Protein AF-A0A5B2ZBT8-F1 (afdb_monomer)

Sequence (859 aa):
MDGNAGLPEALRQRVLAIRSNPSAARAGRRLVQENLYQFRGFPPVTLDLFRDWTADPLGHRSWQWQIASFNFMPWLIAYDAASADVRAMAHALEAVRSWSARFADGDDGFEFAWHDHATAMRALNALWLLCHLRLDARMPEAQAMLEAFLARHADRLAEEGMYTRHTNHGIDQSRVLGLLGLALAGRPGAGRWLETAMARLAGELEFAFGADGVHVENSPAYHQFVGNLFDEIASAFTPEQLGPLGPALERTLPRALEYMAWIVRPDGLLPAIGDTEQRPAGNVFRRLAGTPAHRRLDWVTSGGREGERPEGWLRAFEDGGYLVARSDWSAGEPPASAFHLVLRSGFRSRYHRHDDDLSLCLYWGGDWLLDSGMFNYVEHEPVRRYLRSKWAHNVPVPEGFDPDWKRPASDAEGGLKLLESGEAHALAEAWSASWPGFRARRRLRLDLAQRRFEVEDSLEPEGETGVESAKGFLSLWHVPADKEIVIGEGQARLLDLAAGRELRIEVLDGACEGIRLLDPGLPGQAGAVASRETNQLEPAQLLAFRFPGPALRARLGLRLIDHRGAERLDPEELGRQLFRSYCRNPDAWWPEDVRKAPERVTAARDLHLRRRDGDPARLAEELHALAVLRQRSRRPTVYLTGTGGAVASWLEGLLTRAAGMVGASWIGVPGPLVRKALTLPARDRAILLDAVHLLYAGSEGQDPLRANVVRVEPLVREDLSLGIEPQAVLALICGDPVEHCLRQLPRSEMGSAEVPEPLTARLESVALRTERILRWALRQRFALRFTPAQVLRDPAAAVAAICKIAGAPLDTDRLRRVVAQRAAHAPGLPPVSTDALPEALLDGLRARFAPYASLWTQD

pLDDT: mean 87.91, std 11.31, range [31.59, 98.69]

InterPro domains:
  IPR008929 Chondroitin AC/alginate lyase [G3DSA:1.50.10.100] (8-311)
  IPR008929 Chondroitin AC/alginate lyase [SSF48230] (67-278)
  IPR012480 Heparinase II/III-like, C-terminal [PF07940] (314-510)
  IPR031680 Heparin-sulfate lyase, N-terminal [PF16889] (27-284)

Solvent-accessible surface area (backbone atoms only — not comparable to full-atom values): 45616 Å² total; per-residue (Å²): 131,70,64,72,78,68,68,55,65,57,59,52,54,53,40,54,55,37,36,70,31,68,67,35,20,54,49,18,48,39,30,67,75,59,37,33,48,72,55,89,96,51,79,73,42,73,52,71,51,85,82,43,83,79,63,57,95,77,78,41,74,71,58,46,42,42,60,51,13,36,69,60,42,54,16,26,50,4,23,36,65,72,42,91,53,65,58,29,55,52,51,54,52,44,53,55,50,48,50,47,73,72,46,69,91,53,64,91,78,47,72,50,65,71,26,59,50,29,40,29,42,25,42,47,36,50,47,46,52,42,50,53,34,38,76,69,64,48,60,66,70,58,44,55,51,44,51,54,56,42,48,57,47,38,56,51,58,64,35,71,92,46,50,46,76,87,40,76,51,25,50,50,35,22,53,38,28,28,53,47,14,55,68,38,56,92,44,93,62,15,68,58,31,26,53,52,13,22,47,48,45,24,51,42,53,59,66,47,31,35,95,54,19,31,36,34,35,54,14,64,50,51,36,55,49,56,52,29,50,54,43,58,59,51,68,62,47,54,78,79,68,26,54,60,26,42,63,42,47,68,64,41,48,53,31,32,34,46,48,51,40,61,61,40,39,76,88,24,27,33,58,26,40,26,54,4,53,50,41,74,51,75,84,61,55,68,90,43,64,85,38,71,37,42,22,24,26,34,9,45,52,51,33,43,76,42,65,36,76,72,81,83,45,69,50,74,30,46,69,36,9,38,36,40,38,37,76,67,71,68,59,54,80,56,56,68,78,35,35,39,37,37,42,31,13,36,66,80,45,72,79,41,33,49,57,40,58,59,16,44,33,33,36,58,55,49,78,56,29,38,53,16,17,34,30,64,86,56,74,84,40,69,66,43,40,32,36,37,30,51,88,34,25,28,27,77,44,57,46,92,66,64,72,85,62,79,79,64,71,98,76,47,57,45,24,36,44,80,77,46,75,61,98,47,38,34,34,33,41,25,35,30,46,65,42,90,36,23,44,36,37,36,36,41,39,41,30,62,84,73,38,32,37,33,42,38,40,34,36,42,55,42,71,80,70,16,61,80,63,31,71,16,30,32,43,35,40,35,27,49,62,85,44,49,77,39,80,56,89,66,32,39,37,36,29,35,48,80,80,32,32,35,45,35,40,33,66,74,42,59,72,67,79,46,72,45,79,51,63,81,72,44,89,97,50,81,44,28,62,28,10,52,40,77,80,39,79,43,67,27,40,32,40,33,41,31,33,62,46,59,47,47,60,37,27,39,37,38,37,58,44,63,66,46,73,94,58,76,87,60,93,80,39,63,46,59,54,52,46,36,52,41,58,58,45,47,54,83,55,47,61,92,91,54,60,74,55,37,55,49,48,48,53,23,43,53,52,52,30,70,75,62,82,52,54,50,64,58,53,28,50,40,39,42,35,41,23,54,52,15,68,86,54,52,40,35,44,34,39,35,32,58,73,23,61,66,53,41,53,52,49,47,55,46,38,28,72,33,46,28,25,23,36,20,43,75,77,79,75,41,68,66,57,46,61,57,44,67,76,42,58,76,64,49,33,50,29,42,48,44,21,51,43,57,47,37,27,78,45,86,30,69,42,80,53,50,39,30,41,36,32,35,44,83,68,80,67,91,72,63,71,81,59,81,61,94,68,45,42,35,32,39,26,21,48,64,65,63,59,50,44,56,69,74,51,64,80,92,71,62,81,47,93,65,80,54,73,71,55,52,56,50,48,50,55,42,46,55,52,51,50,52,38,47,62,53,52,75,77,54,82,62,81,41,79,39,36,49,64,54,43,71,75,40,49,66,60,51,48,51,55,52,26,62,77,44,70,44,69,68,52,68,68,52,33,53,54,49,48,63,71,42,56,88,70,54,76,82,81,76,85,80,84,60,90,54,53,63,65,70,59,55,51,50,47,49,63,69,46,54,91,50,53,90,69,30,80,84,128

Foldseek 3Di:
DDLPPFAQPLLLVVLVVLQPDVVLLVQLVCCLPQVWDDDPPDDIDRDPCLVPLLDDPPVDPVVSLCSLLPVNLSSLSNNVSVDVDCSSVVVNLSSLVSLCVPLVPHDPVRCSNLALQSLLSNLVSLLSVLSSCSVVVDDVVSNVSSLVSNVSSLVSLLDPVSAPALDPSNLSSLLSLLSNLRNNVVDPCSLVSLVSSLVRNLRNLPSQADQQQAGQLLELVVLLVVLLVLLSSPVSDDCVSSVSNNVSCVNRNLSSLQVLLQQQALQQFHAQFFQYFGDHDDLNNVVCPPPQSSLSSVLSSQQRPTGDFDDDQWDDPWRSFKIKGWDDSHHDRRPLQTKIKIAGKDGQDDQRHALAHRFMWIDGSHGFFGQFHQQEDPCPALSRLQSRYPNRTQFKAFPPDASNDDFADNPWDWTKDWPDDDRFWTKMKIWTSRHVQWTKIWIWITGRVQQKIKIWIKTHGDPPVLQPPGQWMKRKTKGAPQWDWFFDVQKIWTDNLLQQKIKIKGWPDADFPGKDWDASPRPPDGRHWHHSDHNDIHDIIIIITIHGDSMDTTMIMIGIDRLCVPHDDDPPALLLVLLLVCQQQVPVLADPVDDPQSVLLVVLSVLVCVVPVDHSNVLSSSLLSLLSSLPVQEFAAEEEEALLQQLLQLLLVLLCQFQQAFELEEHDDGPVSLVSLVVDDLSSSSSSVSSSSNSSGNDHGSDSNHHHYYYYDLDDDPRCSSPRDPRHAYEYAYAPLLLSLLVVDDPVQLADLDRDPVNVVSSVVSLVSNLRRLVVVVVDDHPYYHYSVRCLVCVLVVSVSSCVSRVTDGDSVSSVVSCVVCNVVRDDDDDRDPPSPDPVVSVVSCVSCVVRVVRHDPD

Secondary structure (DSSP, 8-state):
--TTTT--HHHHHHHHHHHT-HHHHHHHHHHHHH-EE--TTS--EE--TTT-TT--TT--HHHHHHHHTTTTHHHHHHHHHH---HHHHHHHHHHHHHHHHHHSSS--S-TTSS-HHHHHHHHHHHHHHHHHHHHTT--HHHHHHHHHHHHHHHHHHHSGGG--TTSHHHHHHHHHHHHHHHHTTTSTTHHHHHHHHHHHHHHHHHHHB-TTS-BTT--HHHHHHHHHHHHHHHTTS-TTTTTTHHHHHHHHHHHHHHHHHHHS-TTSBPP--SS----B-----GGGTTSHHHHHHHHHHTTTSSS-----SEEEETTTTEEEEES---SSSPPTT-EEEEEE---S-SSS--S-TT-EEEEESSEEE---B---S-TTSHHHHHHTSGGGSS-EEETT--TT-----TT--EEEEEEEE-SSEEEEEEEEEEETTEEEEEEEEEETTTTEEEEEEEEEE-SHHHHTT-SEEEEEEEEETTSEEEEETTEEEEEETTTTEEEEEEEEES---EEEEE----TT-SSEEEBSSTT--EEEEEEEEEEESSSEEEEEEEEEEETTTT----TT-HHHHHHHHHHH-SGGGS-TT--HHHHHHHHHHHHHHHHHT--HHHHHHHHHHHHHHHTTT----EEEESS-HHHHHHHHHHHHHHH--EEEES----HHHHHHHTTS-HHHHHHHHHHHHHHT-SS--SSTTTPPEEEEE---STT-TT---TT-EEEEE---HHHHHHHTS-GGGS--SS--HHHHHHHHHHHHHHHHHHHHHTTS--SEEE-HHHHHH-HHHHHHHHHHHHT----HHHHHHHHHHHGGGSPP------TTS-HHHHHHHHHHHGGGGGGS---

Organism: NCBI:txid2608255

Radius of gyration: 38.61 Å; Cα contacts (8 Å, |Δi|>4): 1641; chains: 1; bounding box: 86×62×120 Å

Nearest PDB structures (foldseek):
  5jmd-assembly1_A  TM=7.892E-01  e=1.175E-21  Bacteroides thetaiotaomicron VPI-5482
  4mmh-assembly1_A  TM=7.432E-01  e=3.015E-22  Pedobacter heparinus
  4mmi-assembly1_A  TM=7.282E-01  e=7.783E-22  Pedobacter heparinus
  5jmf-assembly1_A  TM=7.394E-01  e=1.003E-20  Bacteroides thetaiotaomicron VPI-5482
  4fnv-assembly1_A  TM=6.805E-01  e=8.562E-20  Bacteroides thetaiotaomicron VPI-5482

Mean predicted aligned error: 11.72 Å

Structure (mmCIF, N/CA/C/O backbone):
data_AF-A0A5B2ZBT8-F1
#
_entry.id   AF-A0A5B2ZBT8-F1
#
loop_
_atom_site.group_PDB
_atom_site.id
_atom_site.type_symbol
_atom_site.label_atom_id
_atom_site.label_alt_id
_atom_site.label_comp_id
_atom_site.label_asym_id
_atom_site.label_entity_id
_atom_site.label_seq_id
_atom_site.pdbx_PDB_ins_code
_atom_site.Cartn_x
_atom_site.Cartn_y
_atom_site.Cartn_z
_atom_site.occupancy
_atom_site.B_iso_or_equiv
_atom_site.auth_seq_id
_atom_site.auth_comp_id
_atom_site.auth_asym_id
_atom_site.auth_atom_id
_atom_site.pdbx_PDB_model_num
ATOM 1 N N . MET A 1 1 ? 44.051 -9.289 -40.157 1.00 32.47 1 MET A N 1
ATOM 2 C CA . MET A 1 1 ? 43.183 -8.096 -40.192 1.00 32.47 1 MET A CA 1
ATOM 3 C C . MET A 1 1 ? 42.004 -8.408 -39.301 1.00 32.47 1 MET A C 1
ATOM 5 O O . MET A 1 1 ? 41.308 -9.379 -39.569 1.00 32.47 1 MET A O 1
ATOM 9 N N . ASP A 1 2 ? 41.908 -7.710 -38.175 1.00 31.59 2 ASP A N 1
ATOM 10 C CA . ASP A 1 2 ? 41.087 -8.099 -37.030 1.00 31.59 2 ASP A CA 1
ATOM 11 C C . ASP A 1 2 ? 39.592 -8.114 -37.364 1.00 31.59 2 ASP A C 1
ATOM 13 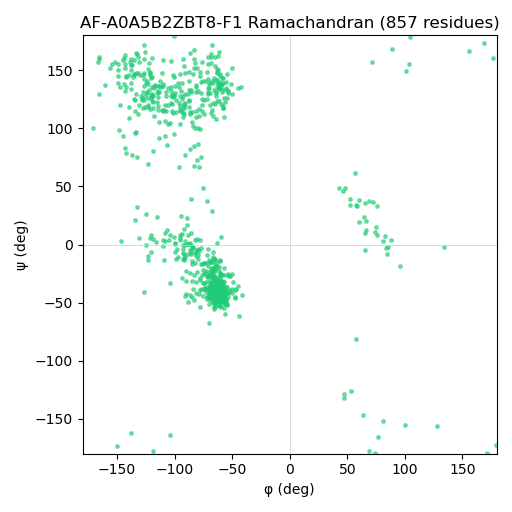O O . ASP A 1 2 ? 38.958 -7.067 -37.455 1.00 31.59 2 ASP A O 1
ATOM 17 N N . GLY A 1 3 ? 38.999 -9.310 -37.460 1.00 39.19 3 GLY A N 1
ATOM 18 C CA . GLY A 1 3 ? 37.544 -9.507 -37.581 1.00 39.19 3 GLY A CA 1
ATOM 19 C C . GLY A 1 3 ? 36.731 -9.011 -36.372 1.00 39.19 3 GLY A C 1
ATOM 20 O O . GLY A 1 3 ? 35.512 -9.127 -36.361 1.00 39.19 3 GLY A O 1
ATOM 21 N N . ASN A 1 4 ? 37.401 -8.442 -35.362 1.00 45.06 4 ASN A N 1
ATOM 22 C CA . ASN A 1 4 ? 36.810 -7.809 -34.181 1.00 45.06 4 ASN A CA 1
ATOM 23 C C . ASN A 1 4 ? 36.567 -6.297 -34.340 1.00 45.06 4 ASN A C 1
ATOM 25 O O . ASN A 1 4 ? 35.884 -5.710 -33.501 1.00 45.06 4 ASN A O 1
ATOM 29 N N . ALA A 1 5 ? 37.128 -5.641 -35.361 1.00 45.25 5 ALA A N 1
ATOM 30 C CA . ALA A 1 5 ? 37.002 -4.196 -35.519 1.00 45.25 5 ALA A CA 1
ATOM 31 C C . ALA A 1 5 ? 35.619 -3.833 -36.097 1.00 45.25 5 ALA A C 1
ATOM 33 O O . ALA A 1 5 ? 35.401 -3.939 -37.300 1.00 45.25 5 ALA A O 1
ATOM 34 N N . GLY A 1 6 ? 34.675 -3.415 -35.242 1.00 61.09 6 GLY A N 1
ATOM 35 C CA . GLY A 1 6 ? 33.435 -2.751 -35.683 1.00 61.09 6 GLY A CA 1
ATOM 36 C C . GLY A 1 6 ? 32.117 -3.231 -35.065 1.00 61.09 6 GLY A C 1
ATOM 37 O O . GLY A 1 6 ? 31.077 -2.657 -35.374 1.00 61.09 6 GLY A O 1
ATOM 38 N N . LEU A 1 7 ? 32.116 -4.250 -34.198 1.00 73.31 7 LEU A N 1
ATOM 39 C CA . LEU A 1 7 ? 30.914 -4.642 -33.448 1.00 73.31 7 LEU A CA 1
ATOM 40 C C . LEU A 1 7 ? 30.801 -3.836 -32.143 1.00 73.31 7 LEU A C 1
ATOM 42 O O . LEU A 1 7 ? 31.719 -3.911 -31.326 1.00 73.31 7 LEU A O 1
ATOM 46 N N . PRO A 1 8 ? 29.684 -3.127 -31.892 1.00 79.38 8 PRO A N 1
ATOM 47 C CA . PRO A 1 8 ? 29.428 -2.511 -30.593 1.00 79.38 8 PRO A CA 1
ATOM 48 C C . PRO A 1 8 ? 29.488 -3.540 -29.455 1.00 79.38 8 PRO A C 1
ATOM 50 O O . PRO A 1 8 ? 28.884 -4.614 -29.549 1.00 79.38 8 PRO A O 1
ATOM 53 N N . GLU A 1 9 ? 30.173 -3.204 -28.359 1.00 83.56 9 GLU A N 1
ATOM 54 C CA . GLU A 1 9 ? 30.405 -4.119 -27.229 1.00 83.56 9 GLU A CA 1
ATOM 55 C C . GLU A 1 9 ? 29.096 -4.662 -26.633 1.00 83.56 9 GLU A C 1
ATOM 57 O O . GLU A 1 9 ? 28.983 -5.851 -26.337 1.00 83.56 9 GLU A O 1
ATOM 62 N N . ALA A 1 10 ? 28.055 -3.829 -26.547 1.00 81.69 10 ALA A N 1
ATOM 63 C CA . ALA A 1 10 ? 26.739 -4.247 -26.063 1.00 81.69 10 ALA A CA 1
ATOM 64 C C . ALA A 1 10 ? 26.110 -5.364 -26.924 1.00 81.69 10 ALA A C 1
ATOM 66 O O . ALA A 1 10 ? 25.537 -6.320 -26.392 1.00 81.69 10 ALA A O 1
ATOM 67 N N . LEU A 1 11 ? 26.254 -5.291 -28.254 1.00 87.50 11 LEU A N 1
ATOM 68 C CA . LEU A 1 11 ? 25.776 -6.336 -29.169 1.00 87.50 11 LEU A CA 1
ATOM 69 C C . LEU A 1 11 ? 26.610 -7.612 -29.034 1.00 87.50 11 LEU A C 1
ATOM 71 O O . LEU A 1 11 ? 26.047 -8.709 -29.004 1.00 87.50 11 LEU A O 1
ATOM 75 N N . ARG A 1 12 ? 27.935 -7.476 -28.893 1.00 91.12 12 ARG A N 1
ATOM 76 C CA . ARG A 1 12 ? 28.846 -8.599 -28.634 1.00 91.12 12 ARG A CA 1
ATOM 77 C C . ARG A 1 12 ? 28.440 -9.357 -27.371 1.00 91.12 12 ARG A C 1
ATOM 79 O O . ARG A 1 12 ? 28.211 -10.564 -27.443 1.00 91.12 12 ARG A O 1
ATOM 86 N N . GLN A 1 13 ? 28.302 -8.665 -26.241 1.00 90.94 13 GLN A N 1
ATOM 87 C CA . GLN A 1 13 ? 27.932 -9.281 -24.962 1.00 90.94 13 GLN A CA 1
ATOM 88 C C . GLN A 1 13 ? 26.572 -9.976 -25.034 1.00 90.94 13 GLN A C 1
ATOM 90 O O . GLN A 1 13 ? 26.418 -11.106 -24.562 1.00 90.94 13 GLN A O 1
ATOM 95 N N . ARG A 1 14 ? 25.589 -9.353 -25.699 1.00 92.12 14 ARG A N 1
ATOM 96 C CA . ARG A 1 14 ? 24.266 -9.958 -25.873 1.00 92.12 14 ARG A CA 1
ATOM 97 C C . ARG A 1 14 ? 24.328 -11.268 -26.658 1.00 92.12 14 ARG A C 1
ATOM 99 O O . ARG A 1 14 ? 23.701 -12.242 -26.248 1.00 92.12 14 ARG A O 1
ATOM 106 N N . VAL A 1 15 ? 25.088 -11.317 -27.751 1.00 95.31 15 VAL A N 1
ATOM 107 C CA . VAL A 1 15 ? 25.239 -12.542 -28.551 1.00 95.31 15 VAL A CA 1
ATOM 108 C C . VAL A 1 15 ? 26.015 -13.617 -27.792 1.00 95.31 15 VAL A C 1
ATOM 110 O O . VAL A 1 15 ? 25.610 -14.775 -27.825 1.00 95.31 15 VAL A O 1
ATOM 113 N N . LEU A 1 16 ? 27.062 -13.265 -27.039 1.00 96.25 16 LEU A N 1
ATOM 114 C CA . LEU A 1 16 ? 27.775 -14.220 -26.177 1.00 96.25 16 LEU A CA 1
ATOM 115 C C . LEU A 1 16 ? 26.851 -14.854 -25.118 1.00 96.25 16 LEU A C 1
ATOM 117 O O . LEU A 1 16 ? 26.931 -16.060 -24.869 1.00 96.25 16 LEU A O 1
ATOM 121 N N . ALA A 1 17 ? 25.929 -14.076 -24.544 1.00 96.56 17 ALA A N 1
ATOM 122 C CA . ALA A 1 17 ? 24.915 -14.591 -23.623 1.00 96.56 17 ALA A CA 1
ATOM 123 C C . ALA A 1 17 ? 23.900 -15.527 -24.311 1.00 96.56 17 ALA A C 1
ATOM 125 O O . ALA A 1 17 ? 23.455 -16.504 -23.711 1.00 96.56 17 ALA A O 1
ATOM 126 N N . ILE A 1 18 ? 23.547 -15.271 -25.577 1.00 97.44 18 ILE A N 1
ATOM 127 C CA . ILE A 1 18 ? 22.706 -16.183 -26.372 1.00 97.44 18 ILE A CA 1
ATOM 128 C C . ILE A 1 18 ? 23.458 -17.493 -26.645 1.00 97.44 18 ILE A C 1
ATOM 130 O O . ILE A 1 18 ? 22.912 -18.565 -26.388 1.00 97.44 18 ILE A O 1
ATOM 134 N N . ARG A 1 19 ? 24.718 -17.416 -27.104 1.00 97.38 19 ARG A N 1
ATOM 135 C CA . ARG A 1 19 ? 25.572 -18.579 -27.422 1.00 97.38 19 ARG A CA 1
ATOM 136 C C . ARG A 1 19 ? 25.710 -19.548 -26.247 1.00 97.38 19 ARG A C 1
ATOM 138 O O . ARG A 1 19 ? 25.750 -20.755 -26.455 1.00 97.38 19 ARG A O 1
ATOM 145 N N . SER A 1 20 ? 25.777 -19.027 -25.023 1.00 96.81 20 SER A N 1
ATOM 146 C CA . SER A 1 20 ? 25.960 -19.826 -23.807 1.00 96.81 20 SER A CA 1
ATOM 147 C C . SER A 1 20 ? 24.658 -20.331 -23.173 1.00 96.81 20 SER A C 1
ATOM 149 O O . SER A 1 20 ? 24.713 -21.026 -22.160 1.00 96.81 20 SER A O 1
ATOM 151 N N . ASN A 1 21 ? 23.481 -20.032 -23.741 1.00 97.25 21 ASN A N 1
ATOM 152 C CA . ASN A 1 21 ? 22.199 -20.404 -23.142 1.00 97.25 21 ASN A CA 1
ATOM 153 C C . ASN A 1 21 ? 21.817 -21.874 -23.445 1.00 97.25 21 ASN A C 1
ATOM 155 O O . ASN A 1 21 ? 21.400 -22.190 -24.565 1.00 97.25 21 ASN A O 1
ATOM 159 N N . PRO A 1 22 ? 21.845 -22.785 -22.450 1.00 96.25 22 PRO A N 1
ATOM 160 C CA . PRO A 1 22 ? 21.601 -24.208 -22.686 1.00 96.25 22 PRO A CA 1
ATOM 161 C C . PRO A 1 22 ? 20.136 -24.519 -23.019 1.00 96.25 22 PRO A C 1
ATOM 163 O O . PRO A 1 22 ? 19.850 -25.509 -23.692 1.00 96.25 22 PRO A O 1
ATOM 166 N N . SER A 1 23 ? 19.193 -23.695 -22.552 1.00 96.12 23 SER A N 1
ATOM 167 C CA . SER A 1 23 ? 17.773 -23.864 -22.874 1.00 96.12 23 SER A CA 1
ATOM 168 C C . SER A 1 23 ? 17.504 -23.522 -24.338 1.00 96.12 23 SER A C 1
ATOM 170 O O . SER A 1 23 ? 16.867 -24.301 -25.046 1.00 96.12 23 SER A O 1
ATOM 172 N N . ALA A 1 24 ? 18.075 -22.410 -24.812 1.00 96.75 24 ALA A N 1
ATOM 173 C CA . ALA A 1 24 ? 18.008 -22.013 -26.214 1.00 96.75 24 ALA A CA 1
ATOM 174 C C . ALA A 1 24 ? 18.683 -23.050 -27.125 1.00 96.75 24 ALA A C 1
ATOM 176 O O . ALA A 1 24 ? 18.097 -23.437 -28.132 1.00 96.75 24 ALA A O 1
ATOM 177 N N . ALA A 1 25 ? 19.850 -23.580 -26.740 1.00 97.44 25 ALA A N 1
ATOM 178 C CA . ALA A 1 25 ? 20.534 -24.622 -27.509 1.00 97.44 25 ALA A CA 1
ATOM 179 C C . ALA A 1 25 ? 19.700 -25.914 -27.630 1.00 97.44 25 ALA A C 1
ATOM 181 O O . ALA A 1 25 ? 19.635 -26.514 -28.704 1.00 97.44 25 ALA A O 1
ATOM 182 N N . ARG A 1 26 ? 19.001 -26.335 -26.561 1.00 96.88 26 ARG A N 1
ATOM 183 C CA . ARG A 1 26 ? 18.069 -27.478 -26.621 1.00 96.88 26 ARG A CA 1
ATOM 184 C C . ARG A 1 26 ? 16.881 -27.210 -27.541 1.00 96.88 26 ARG A C 1
ATOM 186 O O . ARG A 1 26 ? 16.523 -28.094 -28.316 1.00 96.88 26 ARG A O 1
ATOM 193 N N . ALA A 1 27 ? 16.287 -26.020 -27.466 1.00 96.94 27 ALA A N 1
ATOM 194 C CA . ALA A 1 27 ? 15.210 -25.628 -28.372 1.00 96.94 27 ALA A CA 1
ATOM 195 C C . ALA A 1 27 ? 15.691 -25.625 -29.834 1.00 96.94 27 ALA A C 1
ATOM 197 O O . ALA A 1 27 ? 15.004 -26.156 -30.700 1.00 96.94 27 ALA A O 1
ATOM 198 N N . GLY A 1 28 ? 16.909 -25.137 -30.094 1.00 97.69 28 GLY A N 1
ATOM 199 C CA . GLY A 1 28 ? 17.505 -25.108 -31.431 1.00 97.69 28 GLY A CA 1
ATOM 200 C C . GLY A 1 28 ? 17.762 -26.505 -31.982 1.00 97.69 28 GLY A C 1
ATOM 201 O O . GLY A 1 28 ? 17.444 -26.773 -33.137 1.00 97.69 28 GLY A O 1
ATOM 202 N N . ARG A 1 29 ? 18.230 -27.435 -31.139 1.00 97.62 29 ARG A N 1
ATOM 203 C CA . ARG A 1 29 ? 18.356 -28.850 -31.511 1.00 97.62 29 ARG A CA 1
ATOM 204 C C . ARG A 1 29 ? 17.016 -29.438 -31.959 1.00 97.62 29 ARG A C 1
ATOM 206 O O . ARG A 1 29 ? 16.966 -30.089 -32.999 1.00 97.62 29 ARG A O 1
ATOM 213 N N . ARG A 1 30 ? 15.948 -29.236 -31.180 1.00 97.31 30 ARG A N 1
ATOM 214 C CA . ARG A 1 30 ? 14.608 -29.753 -31.511 1.00 97.31 30 ARG A CA 1
ATOM 215 C C . ARG A 1 30 ? 14.057 -29.110 -32.777 1.00 97.31 30 ARG A C 1
ATOM 217 O O . ARG A 1 30 ? 13.527 -29.816 -33.623 1.00 97.31 30 ARG A O 1
ATOM 224 N N . LEU A 1 31 ? 14.254 -27.805 -32.949 1.00 97.19 31 LEU A N 1
ATOM 225 C CA . LEU A 1 31 ? 13.884 -27.114 -34.178 1.00 97.19 31 LEU A CA 1
ATOM 226 C C . LEU A 1 31 ? 14.584 -27.738 -35.396 1.00 97.19 31 LEU A C 1
ATOM 228 O O . LEU A 1 31 ? 13.923 -28.101 -36.359 1.00 97.19 31 LEU A O 1
ATOM 232 N N . VAL A 1 32 ? 15.900 -27.950 -35.332 1.00 96.69 32 VAL A N 1
ATOM 233 C CA . VAL A 1 32 ? 16.680 -28.511 -36.449 1.00 96.69 32 VAL A CA 1
ATOM 234 C C . VAL A 1 32 ? 16.371 -29.990 -36.722 1.00 96.69 32 VAL A C 1
ATOM 236 O O . VAL A 1 32 ? 16.413 -30.417 -37.874 1.00 96.69 32 VAL A O 1
ATOM 239 N N . GLN A 1 33 ? 16.101 -30.793 -35.688 1.00 95.00 33 GLN A N 1
ATOM 240 C CA . GLN A 1 33 ? 15.903 -32.245 -35.824 1.00 95.00 33 GLN A CA 1
ATOM 241 C C . GLN A 1 33 ? 14.442 -32.642 -36.076 1.00 95.00 33 GLN A C 1
ATOM 243 O O . GLN A 1 33 ? 14.198 -33.648 -36.736 1.00 95.00 33 GLN A O 1
ATOM 248 N N . GLU A 1 34 ? 13.487 -31.875 -35.548 1.00 95.12 34 GLU A N 1
ATOM 249 C CA . GLU A 1 34 ? 12.061 -32.230 -35.490 1.00 95.12 34 GLU A CA 1
ATOM 250 C C . GLU A 1 34 ? 11.153 -31.163 -36.138 1.00 95.12 34 GLU A C 1
ATOM 252 O O . GLU A 1 34 ? 9.935 -31.336 -36.132 1.00 95.12 34 GLU A O 1
ATOM 257 N N . ASN A 1 35 ? 11.700 -30.053 -36.666 1.00 94.50 35 ASN A N 1
ATOM 258 C CA . ASN A 1 35 ? 10.939 -28.868 -37.109 1.00 94.50 35 ASN A CA 1
ATOM 259 C C . ASN A 1 35 ? 9.977 -28.340 -36.032 1.00 94.50 35 ASN A C 1
ATOM 261 O O . ASN A 1 35 ? 8.874 -27.875 -36.322 1.00 94.50 35 ASN A O 1
ATOM 265 N N . LEU A 1 36 ? 10.389 -28.455 -34.767 1.00 96.75 36 LEU A N 1
ATOM 266 C CA . LEU A 1 36 ? 9.543 -28.170 -33.621 1.00 96.75 36 LEU A CA 1
ATOM 267 C C . LEU A 1 36 ? 9.797 -26.769 -33.051 1.00 96.75 36 LEU A C 1
ATOM 269 O O . LEU A 1 36 ? 10.843 -26.502 -32.455 1.00 96.75 36 LEU A O 1
ATOM 273 N N . TYR A 1 37 ? 8.794 -25.903 -33.159 1.00 96.12 37 TYR A N 1
ATOM 274 C CA . TYR A 1 37 ? 8.777 -24.563 -32.578 1.00 96.12 37 TYR A CA 1
ATOM 275 C C . TYR A 1 37 ? 8.131 -24.595 -31.189 1.00 96.12 37 TYR A C 1
ATOM 277 O O . TYR A 1 37 ? 7.021 -25.101 -31.025 1.00 96.12 37 TYR A O 1
ATOM 285 N N . GLN A 1 38 ? 8.817 -24.053 -30.176 1.00 92.50 38 GLN A N 1
ATOM 286 C CA . GLN A 1 38 ? 8.375 -24.104 -28.777 1.00 92.50 38 GLN A CA 1
ATOM 287 C C . GLN A 1 38 ? 8.482 -22.731 -28.097 1.00 92.50 38 GLN A C 1
ATOM 289 O O . GLN A 1 38 ? 9.386 -22.473 -27.299 1.00 92.50 38 GLN A O 1
ATOM 294 N N . PHE A 1 39 ? 7.551 -21.831 -28.412 1.00 93.12 39 PHE A N 1
ATOM 295 C CA . PHE A 1 39 ? 7.458 -20.534 -27.738 1.00 93.12 39 PHE A CA 1
ATOM 296 C C . PHE A 1 39 ? 6.793 -20.661 -26.364 1.00 93.12 39 PHE A C 1
ATOM 298 O O . PHE A 1 39 ? 5.914 -21.494 -26.144 1.00 93.12 39 PHE A O 1
ATOM 305 N N . ARG A 1 40 ? 7.201 -19.811 -25.417 1.00 86.56 40 ARG A N 1
ATOM 306 C CA . ARG A 1 40 ? 6.587 -19.762 -24.084 1.00 86.56 40 ARG A CA 1
ATOM 307 C C . ARG A 1 40 ? 5.107 -19.383 -24.208 1.00 86.56 40 ARG A C 1
ATOM 309 O O . ARG A 1 40 ? 4.781 -18.438 -24.916 1.00 86.56 40 ARG A O 1
ATOM 316 N N . GLY A 1 41 ? 4.241 -20.095 -23.489 1.00 83.12 41 GLY A N 1
ATOM 317 C CA . GLY A 1 41 ? 2.792 -19.867 -23.515 1.00 83.12 41 GLY A CA 1
ATOM 318 C C . GLY A 1 41 ? 2.052 -20.595 -24.641 1.00 83.12 41 GLY A C 1
ATOM 319 O O . GLY A 1 41 ? 0.829 -20.536 -24.670 1.00 83.12 41 GLY A O 1
ATOM 320 N N . PHE A 1 42 ? 2.760 -21.322 -25.514 1.00 88.94 42 PHE A N 1
ATOM 321 C CA . PHE A 1 42 ? 2.164 -22.124 -26.583 1.00 88.94 42 PHE A CA 1
ATOM 322 C C . PHE A 1 42 ? 2.557 -23.603 -26.464 1.00 88.94 42 PHE A C 1
ATOM 324 O O . PHE A 1 42 ? 3.667 -23.911 -26.009 1.00 88.94 42 PHE A O 1
ATOM 331 N N . PRO A 1 43 ? 1.681 -24.538 -26.876 1.00 92.38 43 PRO A N 1
ATOM 332 C CA . PRO A 1 43 ? 2.090 -25.921 -27.085 1.00 92.38 43 PRO A CA 1
ATOM 333 C C . PRO A 1 43 ? 3.151 -26.002 -28.205 1.00 92.38 43 PRO A C 1
ATOM 335 O O . PRO A 1 43 ? 3.136 -25.171 -29.114 1.00 92.38 43 PRO A O 1
ATOM 338 N N . PRO A 1 44 ? 4.082 -26.977 -28.172 1.00 94.31 44 PRO A N 1
ATOM 339 C CA . PRO A 1 44 ? 5.042 -27.173 -29.256 1.00 94.31 44 PRO A CA 1
ATOM 340 C C . PRO A 1 44 ? 4.348 -27.518 -30.580 1.00 94.31 44 PRO A C 1
ATOM 342 O O . PRO A 1 44 ? 3.430 -28.337 -30.593 1.00 94.31 44 PRO A O 1
ATOM 345 N N . VAL A 1 45 ? 4.822 -26.949 -31.689 1.00 95.75 45 VAL A N 1
ATOM 346 C CA . VAL A 1 45 ? 4.243 -27.152 -33.027 1.00 95.75 45 VAL A CA 1
ATOM 347 C C . VAL A 1 45 ? 5.313 -27.634 -33.997 1.00 95.75 45 VAL A C 1
ATOM 349 O O . VAL A 1 45 ? 6.352 -26.989 -34.140 1.00 95.75 45 VAL A O 1
ATOM 352 N N . THR A 1 46 ? 5.046 -28.742 -34.689 1.00 95.69 46 THR A N 1
ATOM 353 C CA . THR A 1 46 ? 5.855 -29.193 -35.829 1.00 95.69 46 THR A CA 1
ATOM 354 C C . THR A 1 46 ? 5.337 -28.536 -37.102 1.00 95.69 46 THR A C 1
ATOM 356 O O . THR A 1 46 ? 4.182 -28.745 -37.472 1.00 95.69 46 THR A O 1
ATOM 359 N N . LEU A 1 47 ? 6.175 -27.740 -37.765 1.00 92.81 47 LEU A N 1
ATOM 360 C CA . LEU A 1 47 ? 5.782 -26.950 -38.933 1.00 92.81 47 LEU A CA 1
ATOM 361 C C . LEU A 1 47 ? 6.950 -26.812 -39.914 1.00 92.81 47 LEU A C 1
ATOM 363 O O . LEU A 1 47 ? 8.064 -26.486 -39.514 1.00 92.81 47 LEU A O 1
ATOM 367 N N . ASP A 1 48 ? 6.682 -26.997 -41.207 1.00 91.31 48 ASP A N 1
ATOM 368 C CA . ASP A 1 48 ? 7.598 -26.560 -42.264 1.00 91.31 48 ASP A CA 1
ATOM 369 C C . ASP A 1 48 ? 7.366 -25.073 -42.553 1.00 91.31 48 ASP A C 1
ATOM 371 O O . ASP A 1 48 ? 6.578 -24.695 -43.422 1.00 91.31 48 ASP A O 1
ATOM 375 N N . LEU A 1 49 ? 8.015 -24.230 -41.753 1.00 91.12 49 LEU A N 1
ATOM 376 C CA . LEU A 1 49 ? 7.780 -22.790 -41.754 1.00 91.12 49 LEU A CA 1
ATOM 377 C C . LEU A 1 49 ? 8.122 -22.127 -43.095 1.00 91.12 49 LEU A C 1
ATOM 379 O O . LEU A 1 49 ? 7.467 -21.174 -43.503 1.00 91.12 49 LEU A O 1
ATOM 383 N N . PHE A 1 50 ? 9.142 -22.625 -43.793 1.00 92.38 50 PHE A N 1
ATOM 384 C CA . PHE A 1 50 ? 9.619 -21.999 -45.029 1.00 92.38 50 PHE A CA 1
ATOM 385 C C . PHE A 1 50 ? 8.703 -22.273 -46.220 1.00 92.38 50 PHE A C 1
ATOM 387 O O . PHE A 1 50 ? 8.759 -21.547 -47.213 1.00 92.38 50 PHE A O 1
ATOM 394 N N . ARG A 1 51 ? 7.831 -23.283 -46.111 1.00 90.06 51 ARG A N 1
ATOM 395 C CA . ARG A 1 51 ? 6.772 -23.544 -47.087 1.00 90.06 51 ARG A CA 1
ATOM 396 C C . ARG A 1 51 ? 5.619 -22.549 -46.969 1.00 90.06 51 ARG A C 1
ATOM 398 O O . ARG A 1 51 ? 5.054 -22.170 -47.993 1.00 90.06 51 ARG A O 1
ATOM 405 N N . ASP A 1 52 ? 5.260 -22.159 -45.748 1.00 90.56 52 ASP A N 1
ATOM 406 C CA . ASP A 1 52 ? 4.156 -21.239 -45.483 1.00 90.56 52 ASP A CA 1
ATOM 407 C C . ASP A 1 52 ? 4.415 -20.389 -44.232 1.00 90.56 52 ASP A C 1
ATOM 409 O O . ASP A 1 52 ? 4.158 -20.796 -43.097 1.00 90.56 52 ASP A O 1
ATOM 413 N N . TRP A 1 53 ? 4.881 -19.162 -44.463 1.00 93.00 53 TRP A N 1
ATOM 414 C CA . TRP A 1 53 ? 5.104 -18.164 -43.417 1.00 93.00 53 TRP A CA 1
ATOM 415 C C . TRP A 1 53 ? 3.815 -17.643 -42.769 1.00 93.00 53 TRP A C 1
ATOM 417 O O . TRP A 1 53 ? 3.884 -17.029 -41.704 1.00 93.00 53 TRP A O 1
ATOM 427 N N . THR A 1 54 ? 2.654 -17.876 -43.388 1.00 92.25 54 THR A N 1
ATOM 428 C CA . THR A 1 54 ? 1.349 -17.405 -42.900 1.00 92.25 54 THR A CA 1
ATOM 429 C C . THR A 1 54 ? 0.636 -18.433 -42.020 1.00 92.25 54 THR A C 1
ATOM 431 O O . THR A 1 54 ? -0.411 -18.126 -41.447 1.00 92.25 54 THR A O 1
ATOM 434 N N . ALA A 1 55 ? 1.217 -19.627 -41.860 1.00 91.94 55 ALA A N 1
ATOM 435 C CA . ALA A 1 55 ? 0.620 -20.730 -41.124 1.00 91.94 55 ALA A CA 1
ATOM 436 C C . ALA A 1 55 ? 0.226 -20.341 -39.686 1.00 91.94 55 ALA A C 1
ATOM 438 O O . ALA A 1 55 ? 1.054 -19.905 -38.880 1.00 91.94 55 ALA A O 1
ATOM 439 N N . ASP A 1 56 ? -1.042 -20.583 -39.347 1.00 93.12 56 ASP A N 1
ATOM 440 C CA . ASP A 1 56 ? -1.604 -20.369 -38.011 1.00 93.12 56 ASP A CA 1
ATOM 441 C C . ASP A 1 56 ? -2.231 -21.655 -37.444 1.00 93.12 56 ASP A C 1
ATOM 443 O O . ASP A 1 56 ? -3.450 -21.771 -37.308 1.00 93.12 56 ASP A O 1
ATOM 447 N N . PRO A 1 57 ? -1.411 -22.667 -37.115 1.00 94.25 57 PRO A N 1
ATOM 448 C CA . PRO A 1 57 ? -1.901 -23.955 -36.627 1.00 94.25 57 PRO A CA 1
ATOM 449 C C . PRO A 1 57 ? -2.612 -23.867 -35.269 1.00 94.25 57 PRO A C 1
ATOM 451 O O . PRO A 1 57 ? -3.255 -24.833 -34.863 1.00 94.25 57 PRO A O 1
ATOM 454 N N . LEU A 1 58 ? -2.484 -22.741 -34.559 1.00 92.50 58 LEU A N 1
ATOM 455 C CA . LEU A 1 58 ? -3.079 -22.523 -33.241 1.00 92.50 58 LEU A CA 1
ATOM 456 C C . LEU A 1 58 ? -4.232 -21.506 -33.260 1.00 92.50 58 LEU A C 1
ATOM 458 O O . LEU A 1 58 ? -4.815 -21.263 -32.204 1.00 92.50 58 LEU A O 1
ATOM 462 N N . GLY A 1 59 ? -4.564 -20.920 -34.417 1.00 92.38 59 GLY A N 1
ATOM 463 C CA . GLY A 1 59 ? -5.601 -19.890 -34.527 1.00 92.38 59 GLY A CA 1
ATOM 464 C C . GLY A 1 59 ? -5.316 -18.664 -33.653 1.00 92.38 59 GLY A C 1
ATOM 465 O O . GLY A 1 59 ? -6.244 -18.107 -33.062 1.00 92.38 59 GLY A O 1
ATOM 466 N N . HIS A 1 60 ? -4.042 -18.305 -33.461 1.00 89.56 60 HIS A N 1
ATOM 467 C CA . HIS A 1 60 ? -3.630 -17.323 -32.465 1.00 89.56 60 HIS A CA 1
ATOM 468 C C . HIS A 1 60 ? -2.676 -16.279 -33.049 1.00 89.56 60 HIS A C 1
ATOM 470 O O . HIS A 1 60 ? -1.496 -16.534 -33.271 1.00 89.56 60 HIS A O 1
ATOM 476 N N . ARG A 1 61 ? -3.137 -15.028 -33.145 1.00 92.75 61 ARG A N 1
ATOM 477 C CA . ARG A 1 61 ? -2.366 -13.888 -33.674 1.00 92.75 61 ARG A CA 1
ATOM 478 C C . ARG A 1 61 ? -0.940 -13.778 -33.104 1.00 92.75 61 ARG A C 1
ATOM 480 O O . ARG A 1 61 ? 0.025 -13.628 -33.849 1.00 92.75 61 ARG A O 1
ATOM 487 N N . SER A 1 62 ? -0.767 -13.903 -31.782 1.00 90.06 62 SER A N 1
ATOM 488 C CA . SER A 1 62 ? 0.571 -13.817 -31.167 1.00 90.06 62 SER A CA 1
ATOM 489 C C . SER A 1 62 ? 1.506 -14.974 -31.541 1.00 90.06 62 SER A C 1
ATOM 491 O O . SER A 1 62 ? 2.716 -14.801 -31.451 1.00 90.06 62 SER A O 1
ATOM 493 N N . TRP A 1 63 ? 0.993 -16.133 -31.970 1.00 93.19 63 TRP A N 1
ATOM 494 C CA . TRP A 1 63 ? 1.823 -17.214 -32.512 1.00 93.19 63 TRP A CA 1
ATOM 495 C C . TRP A 1 63 ? 2.469 -16.784 -33.835 1.00 93.19 63 TRP A C 1
ATOM 497 O O . TRP A 1 63 ? 3.693 -16.843 -33.973 1.00 93.19 63 TRP A O 1
ATOM 507 N N . GLN A 1 64 ? 1.666 -16.265 -34.769 1.00 94.44 64 GLN A N 1
ATOM 508 C CA . GLN A 1 64 ? 2.164 -15.730 -36.039 1.00 94.44 64 GLN A CA 1
ATOM 509 C C . GLN A 1 64 ? 3.150 -14.574 -35.814 1.00 94.44 64 GLN A C 1
ATOM 511 O O . GLN A 1 64 ? 4.187 -14.519 -36.473 1.00 94.44 64 GLN A O 1
ATOM 516 N N . TRP A 1 65 ? 2.899 -13.711 -34.820 1.00 95.19 65 TRP A N 1
ATOM 517 C CA . TRP A 1 65 ? 3.846 -12.664 -34.425 1.00 95.19 65 TRP A CA 1
ATOM 518 C C . TRP A 1 65 ? 5.204 -13.231 -33.974 1.00 95.19 65 TRP A C 1
ATOM 520 O O . TRP A 1 65 ? 6.240 -12.719 -34.397 1.00 95.19 65 TRP A O 1
ATOM 530 N N . GLN A 1 66 ? 5.235 -14.293 -33.152 1.00 95.56 66 GLN A N 1
ATOM 531 C CA . GLN A 1 66 ? 6.489 -14.917 -32.683 1.00 95.56 66 GLN A CA 1
ATOM 532 C C . GLN A 1 66 ? 7.337 -15.434 -33.851 1.00 95.56 66 GLN A C 1
ATOM 534 O O . GLN A 1 66 ? 8.556 -15.233 -33.893 1.00 95.56 66 GLN A O 1
ATOM 539 N N . ILE A 1 67 ? 6.671 -16.080 -34.805 1.00 95.38 67 ILE A N 1
ATOM 540 C CA . ILE A 1 67 ? 7.267 -16.617 -36.023 1.00 95.38 67 ILE A CA 1
ATOM 541 C C . ILE A 1 67 ? 7.794 -15.485 -36.911 1.00 95.38 67 ILE A C 1
ATOM 543 O O . ILE A 1 67 ? 8.980 -15.475 -37.240 1.00 95.38 67 ILE A O 1
ATOM 547 N N . ALA A 1 68 ? 6.955 -14.499 -37.233 1.00 95.69 68 ALA A N 1
ATOM 548 C CA . ALA A 1 68 ? 7.306 -13.366 -38.089 1.00 95.69 68 ALA A CA 1
ATOM 549 C C . ALA A 1 68 ? 8.362 -12.431 -37.475 1.00 95.69 68 ALA A C 1
ATOM 551 O O . ALA A 1 68 ? 9.052 -11.719 -38.204 1.00 95.69 68 ALA A O 1
ATOM 552 N N . SER A 1 69 ? 8.516 -12.449 -36.148 1.00 97.38 69 SER A N 1
ATOM 553 C CA . SER A 1 69 ? 9.557 -11.725 -35.405 1.00 97.38 69 SER A CA 1
ATOM 554 C C . SER A 1 69 ? 10.893 -12.469 -35.341 1.00 97.38 69 SER A C 1
ATOM 556 O O . SER A 1 69 ? 11.854 -11.952 -34.777 1.00 97.38 69 SER A O 1
ATOM 558 N N . PHE A 1 70 ? 10.971 -13.689 -35.882 1.00 97.81 70 PHE A N 1
ATOM 559 C CA . PHE A 1 70 ? 12.140 -14.573 -35.806 1.00 97.81 70 PHE A CA 1
ATOM 560 C C . PHE A 1 70 ? 12.576 -14.885 -34.364 1.00 97.81 70 PHE A C 1
ATOM 562 O O . PHE A 1 70 ? 13.761 -15.088 -34.098 1.00 97.81 70 PHE A O 1
ATOM 569 N N . ASN A 1 71 ? 11.641 -14.994 -33.415 1.00 97.19 71 ASN A N 1
ATOM 570 C CA . ASN A 1 71 ? 11.987 -15.253 -32.008 1.00 97.19 71 ASN A CA 1
ATOM 571 C C . ASN A 1 71 ? 12.597 -16.649 -31.764 1.00 97.19 71 ASN A C 1
ATOM 573 O O . ASN A 1 71 ? 13.077 -16.936 -30.669 1.00 97.19 71 ASN A O 1
ATOM 577 N N . PHE A 1 72 ? 12.622 -17.507 -32.787 1.00 97.62 72 PHE A N 1
ATOM 578 C CA . PHE A 1 72 ? 13.350 -18.775 -32.800 1.00 97.62 72 PHE A CA 1
ATOM 579 C C . PHE A 1 72 ? 14.845 -18.623 -33.152 1.00 97.62 72 PHE A C 1
ATOM 581 O O . PHE A 1 72 ? 15.631 -19.536 -32.904 1.00 97.62 72 PHE A O 1
ATOM 588 N N . MET A 1 73 ? 15.275 -17.482 -33.706 1.00 98.31 73 MET A N 1
ATOM 589 C CA . MET A 1 73 ? 16.661 -17.247 -34.133 1.00 98.31 73 MET A CA 1
ATOM 590 C C . MET A 1 73 ? 17.692 -17.413 -33.002 1.00 98.31 73 MET A C 1
ATOM 592 O O . MET A 1 73 ? 18.720 -18.053 -33.235 1.00 98.31 73 MET A O 1
ATOM 596 N N . PRO A 1 74 ? 17.442 -16.946 -31.758 1.00 98.31 74 PRO A N 1
ATOM 597 C CA . PRO A 1 74 ? 18.367 -17.171 -30.649 1.00 98.31 74 PRO A CA 1
ATOM 598 C C . PRO A 1 74 ? 18.593 -18.658 -30.350 1.00 98.31 74 PRO A C 1
ATOM 600 O O . PRO A 1 74 ? 19.671 -19.030 -29.893 1.00 98.31 74 PRO A O 1
ATOM 603 N N . TRP A 1 75 ? 17.608 -19.521 -30.623 1.00 98.25 75 TRP A N 1
ATOM 604 C CA . TRP A 1 75 ? 17.747 -20.968 -30.453 1.00 98.25 75 TRP A CA 1
ATOM 605 C C . TRP A 1 75 ? 18.737 -21.555 -31.459 1.00 98.25 75 TRP A C 1
ATOM 607 O O . TRP A 1 75 ? 19.582 -22.368 -31.088 1.00 98.25 75 TRP A O 1
ATOM 617 N N . LEU A 1 76 ? 18.666 -21.107 -32.716 1.00 98.31 76 LEU A N 1
ATOM 618 C CA . LEU A 1 76 ? 19.573 -21.532 -33.783 1.00 98.31 76 LEU A CA 1
ATOM 619 C C . LEU A 1 76 ? 21.002 -21.043 -33.528 1.00 98.31 76 LEU A C 1
ATOM 621 O O . LEU A 1 76 ? 21.933 -21.830 -33.658 1.00 98.31 76 LEU A O 1
ATOM 625 N N . ILE A 1 77 ? 21.169 -19.790 -33.086 1.00 98.25 77 ILE A N 1
ATOM 626 C CA . ILE A 1 77 ? 22.475 -19.228 -32.697 1.00 98.25 77 ILE A CA 1
ATOM 627 C C . ILE A 1 77 ? 23.086 -20.031 -31.541 1.00 98.25 77 ILE A C 1
ATOM 629 O O . ILE A 1 77 ? 24.249 -20.425 -31.607 1.00 98.25 77 ILE A O 1
ATOM 633 N N . ALA A 1 78 ? 22.310 -20.299 -30.487 1.00 98.31 78 ALA A N 1
ATOM 634 C CA . ALA A 1 78 ? 22.783 -21.065 -29.336 1.00 98.31 78 ALA A CA 1
ATOM 635 C C . ALA A 1 78 ? 23.150 -22.510 -29.710 1.00 98.31 78 ALA A C 1
ATOM 637 O O . ALA A 1 78 ? 24.151 -23.038 -29.232 1.00 98.31 78 ALA A O 1
ATOM 638 N N . TYR A 1 79 ? 22.364 -23.155 -30.577 1.00 98.25 79 TYR A N 1
ATOM 639 C CA . TYR A 1 79 ? 22.625 -24.530 -30.997 1.00 98.25 79 TYR A CA 1
ATOM 640 C C . TYR A 1 79 ? 23.829 -24.651 -31.939 1.00 98.25 79 TYR A C 1
ATOM 642 O O . TYR A 1 79 ? 24.639 -25.560 -31.765 1.00 98.25 79 TYR A O 1
ATOM 650 N N . ASP A 1 80 ? 23.990 -23.724 -32.883 1.00 97.44 80 ASP A N 1
ATOM 651 C CA . ASP A 1 80 ? 25.182 -23.640 -33.734 1.00 97.44 80 ASP A CA 1
ATOM 652 C C . ASP A 1 80 ? 26.444 -23.320 -32.909 1.00 97.44 80 ASP A C 1
ATOM 654 O O . ASP A 1 80 ? 27.500 -23.883 -33.159 1.00 97.44 80 ASP A O 1
ATOM 658 N N . ALA A 1 81 ? 26.347 -22.500 -31.858 1.00 96.12 81 ALA A N 1
ATOM 659 C CA . ALA A 1 81 ? 27.484 -22.254 -30.968 1.00 96.12 81 ALA A CA 1
ATOM 660 C C . ALA A 1 81 ? 27.859 -23.471 -30.102 1.00 96.12 81 ALA A C 1
ATOM 662 O O . ALA A 1 81 ? 29.026 -23.639 -29.750 1.00 96.12 81 ALA A O 1
ATOM 663 N N . ALA A 1 82 ? 26.877 -24.297 -29.734 1.00 96.25 82 ALA A N 1
ATOM 664 C CA . ALA A 1 82 ? 27.060 -25.463 -28.872 1.00 96.25 82 ALA A CA 1
ATOM 665 C C . ALA A 1 82 ? 27.347 -26.768 -29.640 1.00 96.25 82 ALA A C 1
ATOM 667 O O . ALA A 1 82 ? 27.628 -27.791 -29.012 1.00 96.25 82 ALA A O 1
ATOM 668 N N . SER A 1 83 ? 27.242 -26.777 -30.973 1.00 93.00 83 SER A N 1
ATOM 669 C CA . SER A 1 83 ? 27.373 -27.987 -31.791 1.00 93.00 83 SER A CA 1
ATOM 670 C C . SER A 1 83 ? 28.061 -27.720 -33.130 1.00 93.00 83 SER A C 1
ATOM 672 O O . SER A 1 83 ? 28.089 -26.602 -33.614 1.00 93.00 83 SER A O 1
ATOM 674 N N . ALA A 1 84 ? 28.587 -28.765 -33.771 1.00 84.62 84 ALA A N 1
ATOM 675 C CA . ALA A 1 84 ? 29.124 -28.675 -35.132 1.00 84.62 84 ALA A CA 1
ATOM 676 C C . ALA A 1 84 ? 28.057 -28.948 -36.219 1.00 84.62 84 ALA A C 1
ATOM 678 O O . ALA A 1 84 ? 28.397 -29.278 -37.356 1.00 84.62 84 ALA A O 1
ATOM 679 N N . ASP A 1 85 ? 26.764 -28.883 -35.876 1.00 93.69 85 ASP A N 1
ATOM 680 C CA . ASP A 1 85 ? 25.677 -29.216 -36.799 1.00 93.69 85 ASP A CA 1
ATOM 681 C C . ASP A 1 85 ? 25.391 -28.058 -37.765 1.00 93.69 85 ASP A C 1
ATOM 683 O O . ASP A 1 85 ? 24.682 -27.100 -37.449 1.00 93.69 85 ASP A O 1
ATOM 687 N N . VAL A 1 86 ? 25.908 -28.181 -38.989 1.00 93.12 86 VAL A N 1
ATOM 688 C CA . VAL A 1 86 ? 25.757 -27.182 -40.061 1.00 93.12 86 VAL A CA 1
ATOM 689 C C . VAL A 1 86 ? 24.297 -26.866 -40.411 1.00 93.12 86 VAL A C 1
ATOM 691 O O . VAL A 1 86 ? 24.015 -25.809 -40.981 1.00 93.12 86 VAL A O 1
ATOM 694 N N . ARG A 1 87 ? 23.349 -27.749 -40.061 1.00 96.44 87 ARG A N 1
ATOM 695 C CA . ARG A 1 87 ? 21.919 -27.551 -40.338 1.00 96.44 87 ARG A CA 1
ATOM 696 C C . ARG A 1 87 ? 21.329 -26.384 -39.555 1.00 96.44 87 ARG A C 1
ATOM 698 O O . ARG A 1 87 ? 20.404 -25.752 -40.052 1.00 96.44 87 ARG A O 1
ATOM 705 N N . ALA A 1 88 ? 21.870 -26.066 -38.377 1.00 96.50 88 ALA A N 1
ATOM 706 C CA . ALA A 1 88 ? 21.420 -24.923 -37.586 1.00 96.50 88 ALA A CA 1
ATOM 707 C C . ALA A 1 88 ? 21.607 -23.607 -38.355 1.00 96.50 88 ALA A C 1
ATOM 709 O O . ALA A 1 88 ? 20.662 -22.833 -38.520 1.00 96.50 88 ALA A O 1
ATOM 710 N N . MET A 1 89 ? 22.805 -23.403 -38.909 1.00 96.81 89 MET A N 1
ATOM 711 C CA . MET A 1 89 ? 23.105 -22.236 -39.733 1.00 96.81 89 MET A CA 1
ATOM 712 C C . MET A 1 89 ? 22.356 -22.265 -41.068 1.00 96.81 89 MET A C 1
ATOM 714 O O . MET A 1 89 ? 21.850 -21.236 -41.514 1.00 96.81 89 MET A O 1
ATOM 718 N N . ALA A 1 90 ? 22.227 -23.441 -41.692 1.00 96.69 90 ALA A N 1
ATOM 719 C CA . ALA A 1 90 ? 21.441 -23.586 -42.916 1.00 96.69 90 ALA A CA 1
ATOM 720 C C . ALA A 1 90 ? 19.984 -23.136 -42.708 1.00 96.69 90 ALA A C 1
ATOM 722 O O . ALA A 1 90 ? 19.477 -22.356 -43.512 1.00 96.69 90 ALA A O 1
ATOM 723 N N . HIS A 1 91 ? 19.357 -23.553 -41.604 1.00 97.62 91 HIS A N 1
ATOM 724 C CA . HIS A 1 91 ? 17.994 -23.174 -41.229 1.00 97.62 91 HIS A CA 1
ATOM 725 C C . HIS A 1 91 ? 17.882 -21.669 -40.931 1.00 97.62 91 HIS A C 1
ATOM 727 O O . HIS A 1 91 ? 16.972 -21.008 -41.423 1.00 97.62 91 HIS A O 1
ATOM 733 N N . ALA A 1 92 ? 18.831 -21.098 -40.182 1.00 97.88 92 ALA A N 1
ATOM 734 C CA . ALA A 1 92 ? 18.844 -19.669 -39.857 1.00 97.88 92 ALA A CA 1
ATOM 735 C C . ALA A 1 92 ? 18.938 -18.781 -41.111 1.00 97.88 92 ALA A C 1
ATOM 737 O O . ALA A 1 92 ? 18.191 -17.813 -41.260 1.00 97.88 92 ALA A O 1
ATOM 738 N N . LEU A 1 93 ? 19.833 -19.128 -42.039 1.00 98.19 93 LEU A N 1
ATOM 739 C CA . LEU A 1 93 ? 20.000 -18.391 -43.289 1.00 98.19 93 LEU A CA 1
ATOM 740 C C . LEU A 1 93 ? 18.836 -18.626 -44.259 1.00 98.19 93 LEU A C 1
ATOM 742 O O . LEU A 1 93 ? 18.483 -17.715 -45.008 1.00 98.19 93 LEU A O 1
ATOM 746 N N . GLU A 1 94 ? 18.225 -19.813 -44.243 1.00 97.62 94 GLU A N 1
ATOM 747 C CA . GLU A 1 94 ? 17.033 -20.095 -45.047 1.00 97.62 94 GLU A CA 1
ATOM 748 C C . GLU A 1 94 ? 15.817 -19.302 -44.572 1.00 97.62 94 GLU A C 1
ATOM 750 O O . GLU A 1 94 ? 15.058 -18.808 -45.403 1.00 97.62 94 GLU A O 1
ATOM 755 N N . ALA A 1 95 ? 15.681 -19.068 -43.265 1.00 97.44 95 ALA A N 1
ATOM 756 C CA . ALA A 1 95 ? 14.642 -18.190 -42.739 1.00 97.44 95 ALA A CA 1
ATOM 757 C C . ALA A 1 95 ? 14.731 -16.778 -43.345 1.00 97.44 95 ALA A C 1
ATOM 759 O O . ALA A 1 95 ? 13.736 -16.228 -43.811 1.00 97.44 95 ALA A O 1
ATOM 760 N N . VAL A 1 96 ? 15.938 -16.209 -43.409 1.00 97.62 96 VAL A N 1
ATOM 761 C CA . VAL A 1 96 ? 16.165 -14.873 -43.982 1.00 97.62 96 VAL A CA 1
ATOM 762 C C . VAL A 1 96 ? 15.937 -14.863 -45.497 1.00 97.62 96 VAL A C 1
ATOM 764 O O . VAL A 1 96 ? 15.303 -13.935 -46.013 1.00 97.62 96 VAL A O 1
ATOM 767 N N . ARG A 1 97 ? 16.426 -15.884 -46.218 1.00 96.56 97 ARG A N 1
ATOM 768 C CA . ARG A 1 97 ? 16.254 -16.000 -47.677 1.00 96.56 97 ARG A CA 1
ATOM 769 C C . ARG A 1 97 ? 14.793 -16.170 -48.072 1.00 96.56 97 ARG A C 1
ATOM 771 O O . ARG A 1 97 ? 14.306 -15.388 -48.883 1.00 96.56 97 ARG A O 1
ATOM 778 N N . SER A 1 98 ? 14.101 -17.149 -47.494 1.00 95.62 98 SER A N 1
ATOM 779 C CA . SER A 1 98 ? 12.703 -17.450 -47.821 1.00 95.62 98 SER A CA 1
ATOM 780 C C . SER A 1 98 ? 11.770 -16.295 -47.450 1.00 95.62 98 SER A C 1
ATOM 782 O O . SER A 1 98 ? 10.926 -15.919 -48.261 1.00 95.62 98 SER A O 1
ATOM 784 N N . TRP A 1 99 ? 11.978 -15.647 -46.295 1.00 95.19 99 TRP A N 1
ATOM 785 C CA . TRP A 1 99 ? 11.240 -14.433 -45.934 1.00 95.19 99 TRP A CA 1
ATOM 786 C C . TRP A 1 99 ? 11.473 -13.311 -46.946 1.00 95.19 99 TRP A C 1
ATOM 788 O O . TRP A 1 99 ? 10.529 -12.681 -47.418 1.00 95.19 99 TRP A O 1
ATOM 798 N N . SER A 1 100 ? 12.736 -13.073 -47.314 1.00 92.69 100 SER A N 1
ATOM 799 C CA . SER A 1 100 ? 13.083 -12.053 -48.308 1.00 92.69 100 SER A CA 1
ATOM 800 C C . SER A 1 100 ? 12.455 -12.335 -49.661 1.00 92.69 100 SER A C 1
ATOM 802 O O . SER A 1 100 ? 11.977 -11.400 -50.283 1.00 92.69 100 SER A O 1
ATOM 804 N N . ALA A 1 101 ? 12.445 -13.591 -50.105 1.00 91.44 101 ALA A N 1
ATOM 805 C CA . ALA A 1 101 ? 11.827 -13.982 -51.366 1.00 91.44 101 ALA A CA 1
ATOM 806 C C . ALA A 1 101 ? 10.305 -13.781 -51.347 1.00 91.44 101 ALA A C 1
ATOM 808 O O . ALA A 1 101 ? 9.722 -13.450 -52.375 1.00 91.44 101 ALA A O 1
ATOM 809 N N . ARG A 1 102 ? 9.662 -13.964 -50.186 1.00 89.81 102 ARG A N 1
ATOM 810 C CA . ARG A 1 102 ? 8.205 -13.890 -50.059 1.00 89.81 102 ARG A CA 1
ATOM 811 C C . ARG A 1 102 ? 7.655 -12.475 -49.876 1.00 89.81 102 ARG A C 1
ATOM 813 O O . ARG A 1 102 ? 6.596 -12.188 -50.429 1.00 89.81 102 ARG A O 1
ATOM 820 N N . PHE A 1 103 ? 8.348 -11.630 -49.107 1.00 90.19 103 PHE A N 1
ATOM 821 C CA . PHE A 1 103 ? 7.842 -10.332 -48.630 1.00 90.19 103 PHE A CA 1
ATOM 822 C C . PHE A 1 103 ? 8.754 -9.146 -49.006 1.00 90.19 103 PHE A C 1
ATOM 824 O O . PHE A 1 103 ? 8.799 -8.143 -48.292 1.00 90.19 103 PHE A O 1
ATOM 831 N N . ALA A 1 104 ? 9.532 -9.258 -50.094 1.00 74.19 104 ALA A N 1
ATOM 832 C CA . ALA A 1 104 ? 10.490 -8.222 -50.500 1.00 74.19 104 ALA A CA 1
ATOM 833 C C . ALA A 1 104 ? 9.856 -6.856 -50.799 1.00 74.19 104 ALA A C 1
ATOM 835 O O . ALA A 1 104 ? 10.428 -5.849 -50.381 1.00 74.19 104 ALA A O 1
ATOM 836 N N . ASP A 1 105 ? 8.721 -6.853 -51.507 1.00 67.31 105 ASP A N 1
ATOM 837 C CA . ASP A 1 105 ? 8.175 -5.674 -52.197 1.00 67.31 105 ASP A CA 1
ATOM 838 C C . ASP A 1 105 ? 6.784 -5.236 -51.687 1.00 67.31 105 ASP A C 1
ATOM 840 O O . ASP A 1 105 ? 6.184 -4.321 -52.246 1.00 67.31 105 ASP A O 1
ATOM 844 N N . GLY A 1 106 ? 6.248 -5.865 -50.633 1.00 66.12 106 GLY A N 1
ATOM 845 C CA . GLY A 1 106 ? 4.946 -5.500 -50.059 1.00 66.12 106 GLY A CA 1
ATOM 846 C C . GLY A 1 106 ? 4.399 -6.505 -49.043 1.00 66.12 106 GLY A C 1
ATOM 847 O O . GLY A 1 106 ? 4.983 -7.571 -48.831 1.00 66.12 106 GLY A O 1
ATOM 848 N N . ASP A 1 107 ? 3.284 -6.146 -48.406 1.00 64.69 107 ASP A N 1
ATOM 849 C CA . ASP A 1 107 ? 2.435 -7.034 -47.618 1.00 64.69 107 ASP A CA 1
ATOM 850 C C . ASP A 1 107 ? 1.456 -7.751 -48.560 1.00 64.69 107 ASP A C 1
ATOM 852 O O . ASP A 1 107 ? 0.490 -7.212 -49.083 1.00 64.69 107 ASP A O 1
ATOM 856 N N . ASP A 1 108 ? 1.702 -9.023 -48.810 1.00 69.75 108 ASP A N 1
ATOM 857 C CA . ASP A 1 108 ? 0.848 -9.931 -49.585 1.00 69.75 108 ASP A CA 1
ATOM 858 C C . ASP A 1 108 ? -0.502 -10.265 -48.899 1.00 69.75 108 ASP A C 1
ATOM 860 O O . ASP A 1 108 ? -1.042 -11.358 -49.078 1.00 69.75 108 ASP A O 1
ATOM 864 N N . GLY A 1 109 ? -1.027 -9.354 -48.077 1.00 79.00 109 GLY A N 1
ATOM 865 C CA . GLY A 1 109 ? -2.168 -9.571 -47.191 1.00 79.00 109 GLY A CA 1
ATOM 866 C C . GLY A 1 109 ? -1.817 -10.218 -45.847 1.00 79.00 109 GLY A C 1
ATOM 867 O O . GLY A 1 109 ? -2.707 -10.366 -45.009 1.00 79.00 109 GLY A O 1
ATOM 868 N N . PHE A 1 110 ? -0.552 -10.583 -45.597 1.00 90.25 110 PHE A N 1
ATOM 869 C CA . PHE A 1 110 ? -0.122 -11.077 -44.290 1.00 90.25 110 PHE A CA 1
ATOM 870 C C . PHE A 1 110 ? 0.227 -9.931 -43.333 1.00 90.25 110 PHE A C 1
ATOM 872 O O . PHE A 1 110 ? 1.227 -9.236 -43.510 1.00 90.25 110 PHE A O 1
ATOM 879 N N . GLU A 1 111 ? -0.560 -9.794 -42.262 1.00 89.06 111 GLU A N 1
ATOM 880 C CA . GLU A 1 111 ? -0.434 -8.728 -41.257 1.00 89.06 111 GLU A CA 1
ATOM 881 C C . GLU A 1 111 ? 1.012 -8.522 -40.768 1.00 89.06 111 GLU A C 1
ATOM 883 O O . GLU A 1 111 ? 1.489 -7.392 -40.684 1.00 89.06 111 GLU A O 1
ATOM 888 N N . PHE A 1 112 ? 1.740 -9.605 -40.472 1.00 92.81 112 PHE A N 1
ATOM 889 C CA . PHE A 1 112 ? 3.071 -9.524 -39.863 1.00 92.81 112 PHE A CA 1
ATOM 890 C C . PHE A 1 112 ? 4.236 -9.365 -40.846 1.00 92.81 112 PHE A C 1
ATOM 892 O O . PHE A 1 112 ? 5.389 -9.274 -40.402 1.00 92.81 112 PHE A O 1
ATOM 899 N N . ALA A 1 113 ? 3.966 -9.283 -42.154 1.00 92.25 113 ALA A N 1
ATOM 900 C CA . ALA A 1 113 ? 4.996 -9.049 -43.165 1.00 92.25 113 ALA A CA 1
ATOM 901 C C . ALA A 1 113 ? 5.785 -7.761 -42.856 1.00 92.25 113 ALA A C 1
ATOM 903 O O . ALA A 1 113 ? 7.010 -7.785 -42.705 1.00 92.25 113 ALA A O 1
ATOM 904 N N . TRP A 1 114 ? 5.064 -6.658 -42.637 1.00 92.62 114 TRP A N 1
ATOM 905 C CA . TRP A 1 114 ? 5.622 -5.346 -42.294 1.00 92.62 114 TRP A CA 1
ATOM 906 C C . TRP A 1 114 ? 4.910 -4.684 -41.105 1.00 92.62 114 TRP A C 1
ATOM 908 O O . TRP A 1 114 ? 4.821 -3.463 -41.033 1.00 92.62 114 TRP A O 1
ATOM 918 N N . HIS A 1 115 ? 4.427 -5.487 -40.151 1.00 93.69 115 HIS A N 1
ATOM 919 C CA . HIS A 1 115 ? 3.880 -5.009 -38.875 1.00 93.69 115 HIS A CA 1
ATOM 920 C C . HIS A 1 115 ? 4.938 -4.235 -38.077 1.00 93.69 115 HIS A C 1
ATOM 922 O O . HIS A 1 115 ? 6.098 -4.656 -38.009 1.00 93.69 115 HIS A O 1
ATOM 928 N N . ASP A 1 116 ? 4.521 -3.140 -37.441 1.00 90.00 116 ASP A N 1
ATOM 929 C CA . ASP A 1 116 ? 5.344 -2.169 -36.703 1.00 90.00 116 ASP A CA 1
ATOM 930 C C . ASP A 1 116 ? 6.410 -2.831 -35.796 1.00 90.00 116 ASP A C 1
ATOM 932 O O . ASP A 1 116 ? 7.615 -2.687 -36.029 1.00 90.00 116 ASP A O 1
ATOM 936 N N . HIS A 1 117 ? 5.981 -3.629 -34.817 1.00 93.75 117 HIS A N 1
ATOM 937 C CA . HIS A 1 117 ? 6.817 -4.283 -33.814 1.00 93.75 117 HIS A CA 1
ATOM 938 C C . HIS A 1 117 ? 7.476 -5.567 -34.317 1.00 93.75 117 HIS A C 1
ATOM 940 O O . HIS A 1 117 ? 8.664 -5.777 -34.076 1.00 93.75 117 HIS A O 1
ATOM 946 N N . ALA A 1 118 ? 6.753 -6.407 -35.071 1.00 95.75 118 ALA A N 1
ATOM 947 C CA . ALA A 1 118 ? 7.317 -7.648 -35.609 1.00 95.75 118 ALA A CA 1
ATOM 948 C C . ALA A 1 118 ? 8.507 -7.376 -36.542 1.00 95.75 118 ALA A C 1
ATOM 950 O O . ALA A 1 118 ? 9.501 -8.098 -36.506 1.00 95.75 118 ALA A O 1
ATOM 951 N N . THR A 1 119 ? 8.449 -6.297 -37.331 1.00 96.62 119 THR A N 1
ATOM 952 C CA . THR A 1 119 ? 9.553 -5.870 -38.206 1.00 96.62 119 THR A CA 1
ATOM 953 C C . THR A 1 119 ? 10.794 -5.485 -37.404 1.00 96.62 119 THR A C 1
ATOM 955 O O . THR A 1 119 ? 11.899 -5.909 -37.753 1.00 96.62 119 THR A O 1
ATOM 958 N N . ALA A 1 120 ? 10.627 -4.732 -36.312 1.00 97.50 120 ALA A N 1
ATOM 959 C CA . ALA A 1 120 ? 11.729 -4.372 -35.422 1.00 97.50 120 ALA A CA 1
ATOM 960 C C . ALA A 1 120 ? 12.345 -5.616 -34.766 1.00 97.50 120 ALA A C 1
ATOM 962 O O . ALA A 1 120 ? 13.557 -5.825 -34.832 1.00 97.50 120 ALA A O 1
ATOM 963 N N . MET A 1 121 ? 11.518 -6.501 -34.210 1.00 98.00 121 MET A N 1
ATOM 964 C CA . MET A 1 121 ? 12.004 -7.719 -33.557 1.00 98.00 121 MET A CA 1
ATOM 965 C C . MET A 1 121 ? 12.669 -8.690 -34.539 1.00 98.00 121 MET A C 1
ATOM 967 O O . MET A 1 121 ? 13.716 -9.259 -34.224 1.00 98.00 121 MET A O 1
ATOM 971 N N . ARG A 1 122 ? 12.143 -8.819 -35.762 1.00 98.06 122 ARG A N 1
ATOM 972 C CA . ARG A 1 122 ? 12.771 -9.598 -36.839 1.00 98.06 122 ARG A CA 1
ATOM 973 C C . ARG A 1 122 ? 14.146 -9.054 -37.203 1.00 98.06 122 ARG A C 1
ATOM 975 O O . ARG A 1 122 ? 15.101 -9.826 -37.300 1.00 98.06 122 ARG A O 1
ATOM 982 N N . ALA A 1 123 ? 14.264 -7.735 -37.359 1.00 98.12 123 ALA A N 1
ATOM 983 C CA . ALA A 1 123 ? 15.542 -7.090 -37.636 1.00 98.12 123 ALA A CA 1
ATOM 984 C C . ALA A 1 123 ? 16.541 -7.289 -36.486 1.00 98.12 123 ALA A C 1
ATOM 986 O O . ALA A 1 123 ? 17.704 -7.592 -36.737 1.00 98.12 123 ALA A O 1
ATOM 987 N N . LEU A 1 124 ? 16.097 -7.211 -35.228 1.00 97.81 124 LEU A N 1
ATOM 988 C CA . LEU A 1 124 ? 16.944 -7.466 -34.061 1.00 97.81 124 LEU A CA 1
ATOM 989 C C . LEU A 1 124 ? 17.463 -8.913 -34.016 1.00 97.81 124 LEU A C 1
ATOM 991 O O . LEU A 1 124 ? 18.657 -9.140 -33.815 1.00 97.81 124 LEU A O 1
ATOM 995 N N . ASN A 1 125 ? 16.587 -9.894 -34.242 1.00 98.50 125 ASN A N 1
ATOM 996 C CA . ASN A 1 125 ? 16.960 -11.308 -34.271 1.00 98.50 125 ASN A CA 1
ATOM 997 C C . ASN A 1 125 ? 17.932 -11.622 -35.426 1.00 98.50 125 ASN A C 1
ATOM 999 O O . ASN A 1 125 ? 18.920 -12.333 -35.230 1.00 98.50 125 ASN A O 1
ATOM 1003 N N . ALA A 1 126 ? 17.712 -11.046 -36.613 1.00 98.38 126 ALA A N 1
ATOM 1004 C CA . ALA A 1 126 ? 18.641 -11.161 -37.739 1.00 98.38 126 ALA A CA 1
ATOM 1005 C C . ALA A 1 126 ? 19.972 -10.421 -37.492 1.00 98.38 126 ALA A C 1
ATOM 1007 O O . ALA A 1 126 ? 21.030 -10.896 -37.909 1.00 98.38 126 ALA A O 1
ATOM 1008 N N . LEU A 1 127 ? 19.954 -9.301 -36.762 1.00 97.81 127 LEU A N 1
ATOM 1009 C CA . LEU A 1 127 ? 21.161 -8.592 -36.341 1.00 97.81 127 LEU A CA 1
ATOM 1010 C C . LEU A 1 127 ? 22.004 -9.454 -35.394 1.00 97.81 127 LEU A C 1
ATOM 1012 O O . LEU A 1 127 ? 23.221 -9.522 -35.556 1.00 97.81 127 LEU A O 1
ATOM 1016 N N . TRP A 1 128 ? 21.387 -10.166 -34.447 1.00 97.94 128 TRP A N 1
ATOM 1017 C CA . TRP A 1 128 ? 22.114 -11.113 -33.595 1.00 97.94 128 TRP A CA 1
ATOM 1018 C C . TRP A 1 128 ? 22.778 -12.230 -34.401 1.00 97.94 128 TRP A C 1
ATOM 1020 O O . TRP A 1 128 ? 23.913 -12.595 -34.093 1.00 97.94 128 TRP A O 1
ATOM 1030 N N . LEU A 1 129 ? 22.121 -12.728 -35.454 1.00 97.94 129 LEU A N 1
ATOM 1031 C CA . LEU A 1 129 ? 22.715 -13.710 -36.363 1.00 97.94 129 LEU A CA 1
ATOM 1032 C C . LEU A 1 129 ? 23.930 -13.133 -37.108 1.00 97.94 129 LEU A C 1
ATOM 1034 O O . LEU A 1 129 ? 24.975 -13.780 -37.156 1.00 97.94 129 LEU A O 1
ATOM 1038 N N . LEU A 1 130 ? 23.835 -11.906 -37.636 1.00 97.25 130 LEU A N 1
ATOM 1039 C CA . LEU A 1 130 ? 24.970 -11.225 -38.274 1.00 97.25 130 LEU A CA 1
ATOM 1040 C C . LEU A 1 130 ? 26.148 -11.066 -37.303 1.00 97.25 130 LEU A C 1
ATOM 1042 O O . LEU A 1 130 ? 27.286 -11.397 -37.638 1.00 97.25 130 LEU A O 1
ATOM 1046 N N . CYS A 1 131 ? 25.873 -10.597 -36.087 1.00 95.88 131 CYS A N 1
ATOM 1047 C CA . CYS A 1 131 ? 26.874 -10.439 -35.037 1.00 95.88 131 CYS A CA 1
ATOM 1048 C C . CYS A 1 131 ? 27.540 -11.775 -34.679 1.00 95.88 131 CYS A C 1
ATOM 1050 O O . CYS A 1 131 ? 28.759 -11.822 -34.538 1.00 95.88 131 CYS A O 1
ATOM 1052 N N . HIS A 1 132 ? 26.771 -12.863 -34.584 1.00 95.75 132 HIS A N 1
ATOM 1053 C CA . HIS A 1 132 ? 27.298 -14.209 -34.344 1.00 95.75 132 HIS A CA 1
ATOM 1054 C C . HIS A 1 132 ? 28.301 -14.640 -35.423 1.00 95.75 132 HIS A C 1
ATOM 1056 O O . HIS A 1 132 ? 29.402 -15.078 -35.097 1.00 95.75 132 HIS A O 1
ATOM 1062 N N . LEU A 1 133 ? 27.975 -14.430 -36.703 1.00 95.19 133 LEU A N 1
ATOM 1063 C CA . LEU A 1 133 ? 28.879 -14.751 -37.817 1.00 95.19 133 LEU A CA 1
ATOM 1064 C C . LEU A 1 133 ? 30.147 -13.889 -37.833 1.00 95.19 133 LEU A C 1
ATOM 1066 O O . LEU A 1 133 ? 31.227 -14.390 -38.154 1.00 95.19 133 LEU A O 1
ATOM 1070 N N . ARG A 1 134 ? 30.024 -12.608 -37.471 1.00 93.62 134 ARG A N 1
ATOM 1071 C CA . ARG A 1 134 ? 31.154 -11.675 -37.373 1.00 93.62 134 ARG A CA 1
ATOM 1072 C C . ARG A 1 134 ? 32.102 -12.027 -36.225 1.00 93.62 134 ARG A C 1
ATOM 1074 O O . ARG A 1 134 ? 33.309 -11.961 -36.428 1.00 93.62 134 ARG A O 1
ATOM 1081 N N . LEU A 1 135 ? 31.587 -12.456 -35.066 1.00 92.50 135 LEU A N 1
ATOM 1082 C CA . LEU A 1 135 ? 32.418 -12.870 -33.922 1.00 92.50 135 LEU A CA 1
ATOM 1083 C C . LEU A 1 135 ? 33.374 -14.015 -34.270 1.00 92.50 135 LEU A C 1
ATOM 1085 O O . LEU A 1 135 ? 34.508 -14.023 -33.800 1.00 92.50 135 LEU A O 1
ATOM 1089 N N . ASP A 1 136 ? 32.921 -14.950 -35.102 1.00 90.19 136 ASP A N 1
ATOM 1090 C CA . ASP A 1 136 ? 33.729 -16.081 -35.562 1.00 90.19 136 ASP A CA 1
ATOM 1091 C C . ASP A 1 136 ? 34.396 -15.808 -36.932 1.00 90.19 136 ASP A C 1
ATOM 1093 O O . ASP A 1 136 ? 35.006 -16.704 -37.511 1.00 90.19 136 ASP A O 1
ATOM 1097 N N . ALA A 1 137 ? 34.259 -14.586 -37.469 1.00 91.25 137 ALA A N 1
ATOM 1098 C CA . ALA A 1 137 ? 34.783 -14.138 -38.762 1.00 91.25 137 ALA A CA 1
ATOM 1099 C C . ALA A 1 137 ? 34.526 -15.120 -39.930 1.00 91.25 137 ALA A C 1
ATOM 1101 O O . ALA A 1 137 ? 35.425 -15.405 -40.724 1.00 91.25 137 ALA A O 1
ATOM 1102 N N . ARG A 1 138 ? 33.295 -15.645 -40.051 1.00 93.50 138 ARG A N 1
ATOM 1103 C CA . ARG A 1 138 ? 32.949 -16.699 -41.029 1.00 93.50 138 ARG A CA 1
ATOM 1104 C C . ARG A 1 138 ? 31.752 -16.364 -41.918 1.00 93.50 138 ARG A C 1
ATOM 1106 O O . ARG A 1 138 ? 30.904 -15.554 -41.558 1.00 93.50 138 ARG A O 1
ATOM 1113 N N . MET A 1 139 ? 31.661 -17.061 -43.054 1.00 95.00 139 MET A N 1
ATOM 1114 C CA . MET A 1 139 ? 30.566 -16.968 -44.038 1.00 95.00 139 MET A CA 1
ATOM 1115 C C . MET A 1 139 ? 30.343 -15.537 -44.576 1.00 95.00 139 MET A C 1
ATOM 1117 O O . MET A 1 139 ? 29.264 -14.972 -44.380 1.00 95.00 139 MET A O 1
ATOM 1121 N N . PRO A 1 140 ? 31.342 -14.927 -45.241 1.00 95.50 140 PRO A N 1
ATOM 1122 C CA . PRO A 1 140 ? 31.270 -13.534 -45.691 1.00 95.50 140 PRO A CA 1
ATOM 1123 C C . PRO A 1 140 ? 30.093 -13.255 -46.642 1.00 95.50 140 PRO A C 1
ATOM 1125 O O . PRO A 1 140 ? 29.472 -12.198 -46.547 1.00 95.50 140 PRO A O 1
ATOM 1128 N N . GLU A 1 141 ? 29.710 -14.204 -47.500 1.00 96.69 141 GLU A N 1
ATOM 1129 C CA . GLU A 1 141 ? 28.548 -14.060 -48.387 1.00 96.69 141 GLU A CA 1
ATOM 1130 C C . GLU A 1 141 ? 27.233 -14.011 -47.596 1.00 96.69 141 GLU A C 1
ATOM 1132 O O . GLU A 1 141 ? 26.334 -13.226 -47.905 1.00 96.69 141 GLU A O 1
ATOM 1137 N N . ALA A 1 142 ? 27.126 -14.820 -46.536 1.00 97.12 142 ALA A N 1
ATOM 1138 C CA . ALA A 1 142 ? 25.975 -14.799 -45.640 1.00 97.12 142 ALA A CA 1
ATOM 1139 C C . ALA A 1 142 ? 25.911 -13.490 -44.844 1.00 97.12 142 ALA A C 1
ATOM 1141 O O . ALA A 1 142 ? 24.828 -12.930 -44.685 1.00 97.12 142 ALA A O 1
ATOM 1142 N N . GLN A 1 143 ? 27.059 -12.966 -44.398 1.00 96.25 143 GLN A N 1
ATOM 1143 C CA . GLN A 1 143 ? 27.128 -11.650 -43.761 1.00 96.25 143 GLN A CA 1
ATOM 1144 C C . GLN A 1 143 ? 26.634 -10.550 -44.711 1.00 96.25 143 GLN A C 1
ATOM 1146 O O . GLN A 1 143 ? 25.760 -9.778 -44.328 1.00 96.25 143 GLN A O 1
ATOM 1151 N N . ALA A 1 144 ? 27.097 -10.525 -45.965 1.00 95.62 144 ALA A N 1
ATOM 1152 C CA . ALA A 1 144 ? 26.653 -9.542 -46.956 1.00 95.62 144 ALA A CA 1
ATOM 1153 C C . ALA A 1 144 ? 25.136 -9.615 -47.233 1.00 95.62 144 ALA A C 1
ATOM 1155 O O . ALA A 1 144 ? 24.475 -8.578 -47.351 1.00 95.62 144 ALA A O 1
ATOM 1156 N N . MET A 1 145 ? 24.574 -10.830 -47.289 1.00 96.88 145 MET A N 1
ATOM 1157 C CA . MET A 1 145 ? 23.132 -11.064 -47.437 1.00 96.88 145 MET A CA 1
ATOM 1158 C C . MET A 1 145 ? 22.337 -10.558 -46.226 1.00 96.88 145 MET A C 1
ATOM 1160 O O . MET A 1 145 ? 21.341 -9.854 -46.400 1.00 96.88 145 MET A O 1
ATOM 1164 N N . LEU A 1 146 ? 22.797 -10.850 -45.006 1.00 97.69 146 LEU A N 1
ATOM 1165 C CA . LEU A 1 146 ? 22.174 -10.361 -43.774 1.00 97.69 146 LEU A CA 1
ATOM 1166 C C . LEU A 1 146 ? 22.233 -8.839 -43.680 1.00 97.69 146 LEU A C 1
ATOM 1168 O O . LEU A 1 146 ? 21.241 -8.207 -43.341 1.00 97.69 146 LEU A O 1
ATOM 1172 N N . GLU A 1 147 ? 23.360 -8.226 -44.021 1.00 96.12 147 GLU A N 1
ATOM 1173 C CA . GLU A 1 147 ? 23.471 -6.771 -44.036 1.00 96.12 147 GLU A CA 1
ATOM 1174 C C . GLU A 1 147 ? 22.516 -6.119 -45.048 1.00 96.12 147 GLU A C 1
ATOM 1176 O O . GLU A 1 147 ? 21.956 -5.065 -44.758 1.00 96.12 147 GLU A O 1
ATOM 1181 N N . ALA A 1 148 ? 22.301 -6.728 -46.221 1.00 95.38 148 ALA A N 1
ATOM 1182 C CA . ALA A 1 148 ? 21.317 -6.243 -47.192 1.00 95.38 148 ALA A CA 1
ATOM 1183 C C . ALA A 1 148 ? 19.880 -6.383 -46.666 1.00 95.38 148 ALA A C 1
ATOM 1185 O O . ALA A 1 148 ? 19.088 -5.446 -46.777 1.00 95.38 148 ALA A O 1
ATOM 1186 N N . PHE A 1 149 ? 19.565 -7.516 -46.034 1.00 97.00 149 PHE A N 1
ATOM 1187 C CA . PHE A 1 149 ? 18.284 -7.731 -45.362 1.00 97.00 149 PHE A CA 1
ATOM 1188 C C . PHE A 1 149 ? 18.027 -6.676 -44.282 1.00 97.00 149 PHE A C 1
ATOM 1190 O O . PHE A 1 149 ? 16.957 -6.066 -44.250 1.00 97.00 149 PHE A O 1
ATOM 1197 N N . LEU A 1 150 ? 19.018 -6.446 -43.422 1.00 97.62 150 LEU A N 1
ATOM 1198 C CA . LEU A 1 150 ? 18.950 -5.512 -42.304 1.00 97.62 150 LEU A CA 1
ATOM 1199 C C . LEU A 1 150 ? 18.880 -4.055 -42.765 1.00 97.62 150 LEU A C 1
ATOM 1201 O O . LEU A 1 150 ? 18.117 -3.296 -42.180 1.00 97.62 150 LEU A O 1
ATOM 1205 N N . ALA A 1 151 ? 19.597 -3.675 -43.828 1.00 96.56 151 ALA A N 1
ATOM 1206 C CA . ALA A 1 151 ? 19.512 -2.334 -44.407 1.00 96.56 151 ALA A CA 1
ATOM 1207 C C . ALA A 1 151 ? 18.084 -2.010 -44.878 1.00 96.56 151 ALA A C 1
ATOM 1209 O O . ALA A 1 151 ? 17.539 -0.979 -44.504 1.00 96.56 151 ALA A O 1
ATOM 1210 N N . ARG A 1 152 ? 17.423 -2.940 -45.583 1.00 95.00 152 ARG A N 1
ATOM 1211 C CA . ARG A 1 152 ? 16.018 -2.768 -45.996 1.00 95.00 152 ARG A CA 1
ATOM 1212 C C . ARG A 1 152 ? 15.069 -2.623 -44.801 1.00 95.00 152 ARG A C 1
ATOM 1214 O O . ARG A 1 152 ? 14.120 -1.849 -44.856 1.00 95.00 152 ARG A O 1
ATOM 1221 N N . HIS A 1 153 ? 15.320 -3.356 -43.714 1.00 96.75 153 HIS A N 1
ATOM 1222 C CA . HIS A 1 153 ? 14.536 -3.205 -42.485 1.00 96.75 153 HIS A CA 1
ATOM 1223 C C . HIS A 1 153 ? 14.804 -1.864 -41.801 1.00 96.75 153 HIS A C 1
ATOM 1225 O O . HIS A 1 153 ? 13.866 -1.254 -41.301 1.00 96.75 153 HIS A O 1
ATOM 1231 N N . ALA A 1 154 ? 16.053 -1.393 -41.793 1.00 97.75 154 ALA A N 1
ATOM 1232 C CA . ALA A 1 154 ? 16.407 -0.091 -41.244 1.00 97.75 154 ALA A CA 1
ATOM 1233 C C . ALA A 1 154 ? 15.735 1.048 -42.024 1.00 97.75 154 ALA A C 1
ATOM 1235 O O . ALA A 1 154 ? 15.144 1.927 -41.404 1.00 97.75 154 ALA A O 1
ATOM 1236 N N . ASP A 1 155 ? 15.735 0.989 -43.359 1.00 96.00 155 ASP A N 1
ATOM 1237 C CA . ASP A 1 155 ? 15.034 1.964 -44.200 1.00 96.00 155 ASP A CA 1
ATOM 1238 C C . ASP A 1 155 ? 13.534 1.989 -43.897 1.00 96.00 155 ASP A C 1
ATOM 1240 O O . ASP A 1 155 ? 12.988 3.055 -43.616 1.00 96.00 155 ASP A O 1
ATOM 1244 N N . ARG A 1 156 ? 12.891 0.815 -43.829 1.00 94.81 156 ARG A N 1
ATOM 1245 C CA . ARG A 1 156 ? 11.465 0.715 -43.495 1.00 94.81 156 ARG A CA 1
ATOM 1246 C C . ARG A 1 156 ? 11.151 1.223 -42.086 1.00 94.81 156 ARG A C 1
ATOM 1248 O O . ARG A 1 156 ? 10.173 1.935 -41.897 1.00 94.81 156 ARG A O 1
ATOM 1255 N N . LEU A 1 157 ? 11.969 0.880 -41.090 1.00 97.06 157 LEU A N 1
ATOM 1256 C CA . LEU A 1 157 ? 11.806 1.360 -39.711 1.00 97.06 157 LEU A CA 1
ATOM 1257 C C . LEU A 1 157 ? 12.060 2.869 -39.588 1.00 97.06 157 LEU A C 1
ATOM 1259 O O . LEU A 1 157 ? 11.495 3.509 -38.702 1.00 97.06 157 LEU A O 1
ATOM 1263 N N . ALA A 1 158 ? 12.887 3.454 -40.457 1.00 97.12 158 ALA A N 1
ATOM 1264 C CA . ALA A 1 158 ? 13.149 4.891 -40.484 1.00 97.12 158 ALA A CA 1
ATOM 1265 C C . ALA A 1 158 ? 11.989 5.708 -41.081 1.00 97.12 158 ALA A C 1
ATOM 1267 O O . ALA A 1 158 ? 11.935 6.921 -40.879 1.00 97.12 158 ALA A O 1
ATOM 1268 N N . GLU A 1 159 ? 11.044 5.082 -41.785 1.00 95.44 159 GLU A N 1
ATOM 1269 C CA . GLU A 1 159 ? 9.863 5.763 -42.319 1.00 95.44 159 GLU A CA 1
ATOM 1270 C C . GLU A 1 159 ? 8.937 6.245 -41.195 1.00 95.44 159 GLU A C 1
ATOM 1272 O O . GLU A 1 159 ? 8.712 5.551 -40.204 1.00 95.44 159 GLU A O 1
ATOM 1277 N N . GLU A 1 160 ? 8.376 7.449 -41.332 1.00 94.25 160 GLU A N 1
ATOM 1278 C CA . GLU A 1 160 ? 7.484 8.004 -40.304 1.00 94.25 160 GLU A CA 1
ATOM 1279 C C . GLU A 1 160 ? 6.157 7.244 -40.218 1.00 94.25 160 GLU A C 1
ATOM 1281 O O . GLU A 1 160 ? 5.644 7.042 -39.126 1.00 94.25 160 GLU A O 1
ATOM 1286 N N . GLY A 1 161 ? 5.642 6.733 -41.342 1.00 92.88 161 GLY A N 1
ATOM 1287 C CA . GLY A 1 161 ? 4.419 5.921 -41.355 1.00 92.88 161 GLY A CA 1
ATOM 1288 C C . GLY A 1 161 ? 4.563 4.550 -40.683 1.00 92.88 161 GLY A C 1
ATOM 1289 O O . GLY A 1 161 ? 3.555 3.916 -40.392 1.00 92.88 161 GLY A O 1
ATOM 1290 N N . MET A 1 162 ? 5.795 4.092 -40.437 1.00 92.31 162 MET A N 1
ATOM 1291 C CA . MET A 1 162 ? 6.077 2.847 -39.716 1.00 92.31 162 MET A CA 1
ATOM 1292 C C . MET A 1 162 ? 6.211 3.074 -38.204 1.00 92.31 162 MET A C 1
ATOM 1294 O O . MET A 1 162 ? 6.041 2.142 -37.422 1.00 92.31 162 MET A O 1
ATOM 1298 N N . TYR A 1 163 ? 6.532 4.300 -37.787 1.00 96.12 163 TYR A N 1
ATOM 1299 C CA . TYR A 1 163 ? 6.813 4.636 -36.399 1.00 96.12 163 TYR A CA 1
ATOM 1300 C C . TYR A 1 163 ? 5.535 4.799 -35.580 1.00 96.12 163 TYR A C 1
ATOM 1302 O O . TYR A 1 163 ? 4.752 5.729 -35.778 1.00 96.12 163 TYR A O 1
ATOM 1310 N N . THR A 1 164 ? 5.361 3.933 -34.589 1.00 93.88 164 THR A N 1
ATOM 1311 C CA . THR A 1 164 ? 4.248 4.014 -33.639 1.00 93.88 164 THR A CA 1
ATOM 1312 C C . THR A 1 164 ? 4.629 4.848 -32.428 1.00 93.88 164 THR A C 1
ATOM 1314 O O . THR A 1 164 ? 4.926 4.330 -31.351 1.00 93.88 164 THR A O 1
ATOM 1317 N N . ARG A 1 165 ? 4.625 6.161 -32.641 1.00 93.50 165 ARG A N 1
ATOM 1318 C CA . ARG A 1 165 ? 4.948 7.190 -31.651 1.00 93.50 165 ARG A CA 1
ATOM 1319 C C . ARG A 1 165 ? 4.173 7.019 -30.336 1.00 93.50 165 ARG A C 1
ATOM 1321 O O . ARG A 1 165 ? 2.963 6.804 -30.365 1.00 93.50 165 ARG A O 1
ATOM 1328 N N . HIS A 1 166 ? 4.854 7.220 -29.208 1.00 89.00 166 HIS A N 1
ATOM 1329 C CA . HIS A 1 166 ? 4.288 7.226 -27.850 1.00 89.00 166 HIS A CA 1
ATOM 1330 C C . HIS A 1 166 ? 3.732 5.867 -27.418 1.00 89.00 166 HIS A C 1
ATOM 1332 O O . HIS A 1 166 ? 2.719 5.773 -26.722 1.00 89.00 166 HIS A O 1
ATOM 1338 N N . THR A 1 167 ? 4.398 4.798 -27.854 1.00 84.62 167 THR A N 1
ATOM 1339 C CA . THR A 1 167 ? 4.057 3.420 -27.493 1.00 84.62 167 THR A CA 1
ATOM 1340 C C . THR A 1 167 ? 5.318 2.617 -27.187 1.00 84.62 167 THR A C 1
ATOM 1342 O O . THR A 1 167 ? 6.407 2.926 -27.673 1.00 84.62 167 THR A O 1
ATOM 1345 N N . ASN A 1 168 ? 5.164 1.506 -26.465 1.00 85.56 168 ASN A N 1
ATOM 1346 C CA . ASN A 1 168 ? 6.262 0.556 -26.254 1.00 85.56 168 ASN A CA 1
ATOM 1347 C C . ASN A 1 168 ? 6.827 0.015 -27.582 1.00 85.56 168 ASN A C 1
ATOM 1349 O O . ASN A 1 168 ? 8.027 -0.238 -27.681 1.00 85.56 168 ASN A O 1
ATOM 1353 N N . HIS A 1 169 ? 5.992 -0.106 -28.623 1.00 90.75 169 HIS A N 1
ATOM 1354 C CA . HIS A 1 169 ? 6.449 -0.481 -29.961 1.00 90.75 169 HIS A CA 1
ATOM 1355 C C . HIS A 1 169 ? 7.362 0.597 -30.558 1.00 90.75 169 HIS A C 1
ATOM 1357 O O . HIS A 1 169 ? 8.415 0.260 -31.090 1.00 90.75 169 HIS A O 1
ATOM 1363 N N . GLY A 1 170 ? 7.012 1.882 -30.422 1.00 94.38 170 GLY A N 1
ATOM 1364 C CA . GLY A 1 170 ? 7.823 3.008 -30.902 1.00 94.38 170 GLY A CA 1
ATOM 1365 C C . GLY A 1 170 ? 9.209 3.070 -30.255 1.00 94.38 170 GLY A C 1
ATOM 1366 O O . GLY A 1 170 ? 10.210 3.305 -30.946 1.00 94.38 170 GLY A O 1
ATOM 1367 N N . ILE A 1 171 ? 9.285 2.768 -28.954 1.00 94.69 171 ILE A N 1
ATOM 1368 C CA . ILE A 1 171 ? 10.552 2.640 -28.218 1.00 94.69 171 ILE A CA 1
ATOM 1369 C C . ILE A 1 171 ? 11.396 1.496 -28.795 1.00 94.69 171 ILE A C 1
ATOM 1371 O O . ILE A 1 171 ? 12.557 1.713 -29.150 1.00 94.69 171 ILE A O 1
ATOM 1375 N N . ASP A 1 172 ? 10.825 0.295 -28.946 1.00 94.62 172 ASP A N 1
ATOM 1376 C CA . ASP A 1 172 ? 11.540 -0.867 -29.491 1.00 94.62 172 ASP A CA 1
ATOM 1377 C C . ASP A 1 172 ? 11.981 -0.650 -30.947 1.00 94.62 172 ASP A C 1
ATOM 1379 O O . ASP A 1 172 ? 13.126 -0.943 -31.299 1.00 94.62 172 ASP A O 1
ATOM 1383 N N . GLN A 1 173 ? 11.116 -0.084 -31.792 1.00 97.62 173 GLN A N 1
ATOM 1384 C CA . GLN A 1 173 ? 11.439 0.272 -33.176 1.00 97.62 173 GLN A CA 1
ATOM 1385 C C . GLN A 1 173 ? 12.645 1.205 -33.245 1.00 97.62 173 GLN A C 1
ATOM 1387 O O . GLN A 1 173 ? 13.591 0.953 -33.996 1.00 97.62 173 GLN A O 1
ATOM 1392 N N . SER A 1 174 ? 12.631 2.262 -32.435 1.00 97.94 174 SER A N 1
ATOM 1393 C CA . SER A 1 174 ? 13.690 3.267 -32.421 1.00 97.94 174 SER A CA 1
ATOM 1394 C C . SER A 1 174 ? 14.985 2.699 -31.840 1.00 97.94 174 SER A C 1
ATOM 1396 O O . SER A 1 174 ? 16.057 2.904 -32.409 1.00 97.94 174 SER A O 1
ATOM 1398 N N . ARG A 1 175 ? 14.904 1.889 -30.776 1.00 96.69 175 ARG A N 1
ATOM 1399 C CA . ARG A 1 175 ? 16.048 1.147 -30.226 1.00 96.69 175 ARG A CA 1
ATOM 1400 C C . ARG A 1 175 ? 16.705 0.269 -31.288 1.00 96.69 175 ARG A C 1
ATOM 1402 O O . ARG A 1 175 ? 17.922 0.329 -31.463 1.00 96.69 175 ARG A O 1
ATOM 1409 N N . VAL A 1 176 ? 15.919 -0.553 -31.985 1.00 97.31 176 VAL A N 1
ATOM 1410 C CA . VAL A 1 176 ? 16.439 -1.459 -33.016 1.00 97.31 176 VAL A CA 1
ATOM 1411 C C . VAL A 1 176 ? 17.047 -0.667 -34.167 1.00 97.31 176 VAL A C 1
ATOM 1413 O O . VAL A 1 176 ? 18.163 -0.977 -34.574 1.00 97.31 176 VAL A O 1
ATOM 1416 N N . LEU A 1 177 ? 16.379 0.386 -34.643 1.00 98.12 177 LEU A N 1
ATOM 1417 C CA . LEU A 1 177 ? 16.902 1.249 -35.702 1.00 98.12 177 LEU A CA 1
ATOM 1418 C C . LEU A 1 177 ? 18.275 1.845 -35.338 1.00 98.12 177 LEU A C 1
ATOM 1420 O O . LEU A 1 177 ? 19.187 1.837 -36.166 1.00 98.12 177 LEU A O 1
ATOM 1424 N N . GLY A 1 178 ? 18.461 2.275 -34.086 1.00 96.81 178 GLY A N 1
ATOM 1425 C CA . GLY A 1 178 ? 19.750 2.763 -33.591 1.00 96.81 178 GLY A CA 1
ATOM 1426 C C . GLY A 1 178 ? 20.837 1.684 -33.607 1.00 96.81 178 GLY A C 1
ATOM 1427 O O . GLY A 1 178 ? 21.947 1.926 -34.082 1.00 96.81 178 GLY A O 1
ATOM 1428 N N . LEU A 1 179 ? 20.513 0.464 -33.158 1.00 95.81 179 LEU A N 1
ATOM 1429 C CA . LEU A 1 179 ? 21.442 -0.674 -33.202 1.00 95.81 179 LEU A CA 1
ATOM 1430 C C . LEU A 1 179 ? 21.838 -1.050 -34.639 1.00 95.81 179 LEU A C 1
ATOM 1432 O O . LEU A 1 179 ? 22.995 -1.400 -34.879 1.00 95.81 179 LEU A O 1
ATOM 1436 N N . LEU A 1 180 ? 20.908 -0.950 -35.596 1.00 96.56 180 LEU A N 1
ATOM 1437 C CA . LEU A 1 180 ? 21.189 -1.160 -37.021 1.00 96.56 180 LEU A CA 1
ATOM 1438 C C . LEU A 1 180 ? 22.123 -0.078 -37.574 1.00 96.56 180 LEU A C 1
ATOM 1440 O O . LEU A 1 180 ? 23.085 -0.415 -38.264 1.00 96.56 180 LEU A O 1
ATOM 1444 N N . GLY A 1 181 ? 21.897 1.193 -37.221 1.00 95.25 181 GLY A N 1
ATOM 1445 C CA . GLY A 1 181 ? 22.783 2.307 -37.576 1.00 95.25 181 GLY A CA 1
ATOM 1446 C C . GLY A 1 181 ? 24.227 2.094 -37.109 1.00 95.25 181 GLY A C 1
ATOM 1447 O O . GLY A 1 181 ? 25.161 2.337 -37.871 1.00 95.25 181 GLY A O 1
ATOM 1448 N N . LEU A 1 182 ? 24.422 1.551 -35.901 1.00 92.25 182 LEU A N 1
ATOM 1449 C CA . LEU A 1 182 ? 25.755 1.200 -35.398 1.00 92.25 182 LEU A CA 1
ATOM 1450 C C . LEU A 1 182 ? 26.369 0.001 -36.128 1.00 92.25 182 LEU A C 1
ATOM 1452 O O . LEU A 1 182 ? 27.509 0.060 -36.588 1.00 92.25 182 LEU A O 1
ATOM 1456 N N . ALA A 1 183 ? 25.629 -1.104 -36.228 1.00 92.25 183 ALA A N 1
ATOM 1457 C CA . ALA A 1 183 ? 26.155 -2.353 -36.775 1.00 92.25 183 ALA A CA 1
ATOM 1458 C C . ALA A 1 183 ? 26.453 -2.281 -38.283 1.00 92.25 183 ALA A C 1
ATOM 1460 O O . ALA A 1 183 ? 27.233 -3.093 -38.795 1.00 92.25 183 ALA A O 1
ATOM 1461 N N . LEU A 1 184 ? 25.835 -1.328 -38.986 1.00 92.81 184 LEU A N 1
ATOM 1462 C CA . LEU A 1 184 ? 25.965 -1.108 -40.425 1.00 92.81 184 LEU A CA 1
ATOM 1463 C C . LEU A 1 184 ? 26.619 0.242 -40.761 1.00 92.81 184 LEU A C 1
ATOM 1465 O O . LEU A 1 184 ? 26.426 0.730 -41.869 1.00 92.81 184 LEU A O 1
ATOM 1469 N N . ALA A 1 185 ? 27.415 0.830 -39.858 1.00 88.75 185 ALA A N 1
ATOM 1470 C CA . ALA A 1 185 ? 28.003 2.170 -40.009 1.00 88.75 185 ALA A CA 1
ATOM 1471 C C . ALA A 1 185 ? 28.737 2.432 -41.347 1.00 88.75 185 ALA A C 1
ATOM 1473 O O . ALA A 1 185 ? 28.827 3.575 -41.784 1.00 88.75 185 ALA A O 1
ATOM 1474 N N . GLY A 1 186 ? 29.241 1.390 -42.019 1.00 84.94 186 GLY A N 1
ATOM 1475 C CA . GLY A 1 186 ? 29.871 1.489 -43.343 1.00 84.94 186 GLY A CA 1
ATOM 1476 C C . GLY A 1 186 ? 28.906 1.578 -44.536 1.00 84.94 186 GLY A C 1
ATOM 1477 O O . GLY A 1 186 ? 29.368 1.709 -45.669 1.00 84.94 186 GLY A O 1
ATOM 1478 N N . ARG A 1 187 ? 27.585 1.480 -44.328 1.00 89.75 187 ARG A N 1
ATOM 1479 C CA . ARG A 1 187 ? 26.577 1.545 -45.398 1.00 89.75 187 ARG A CA 1
ATOM 1480 C C . ARG A 1 187 ? 26.007 2.955 -45.581 1.00 89.75 187 ARG A C 1
ATOM 1482 O O . ARG A 1 187 ? 25.811 3.672 -44.596 1.00 89.75 187 ARG A O 1
ATOM 1489 N N . PRO A 1 188 ? 25.651 3.340 -46.823 1.00 90.38 188 PRO A N 1
ATOM 1490 C CA . PRO A 1 188 ? 24.852 4.538 -47.062 1.00 90.38 188 PRO A CA 1
ATOM 1491 C C . PRO A 1 188 ? 23.559 4.495 -46.235 1.00 90.38 188 PRO A C 1
ATOM 1493 O O . PRO A 1 188 ? 22.877 3.477 -46.219 1.00 90.38 188 PRO A O 1
ATOM 1496 N N . GLY A 1 189 ? 23.235 5.588 -45.540 1.00 90.56 189 GLY A N 1
ATOM 1497 C CA . GLY A 1 189 ? 22.027 5.697 -44.710 1.00 90.56 189 GLY A CA 1
ATOM 1498 C C . GLY A 1 189 ? 22.217 5.387 -43.221 1.00 90.56 189 GLY A C 1
ATOM 1499 O O . GLY A 1 189 ? 21.431 5.878 -42.414 1.00 90.56 189 GLY A O 1
ATOM 1500 N N . ALA A 1 190 ? 23.294 4.701 -42.820 1.00 93.81 190 ALA A N 1
ATOM 1501 C CA . ALA A 1 190 ? 23.499 4.284 -41.428 1.00 93.81 190 ALA A CA 1
ATOM 1502 C C . ALA A 1 190 ? 23.508 5.441 -40.413 1.00 93.81 190 ALA A C 1
ATOM 1504 O O . ALA A 1 190 ? 22.882 5.344 -39.357 1.00 93.81 190 ALA A O 1
ATOM 1505 N N . GLY A 1 191 ? 24.143 6.566 -40.764 1.00 94.94 191 GLY A N 1
ATOM 1506 C CA . GLY A 1 191 ? 24.119 7.779 -39.940 1.00 94.94 191 GLY A CA 1
ATOM 1507 C C . GLY A 1 191 ? 22.708 8.349 -39.755 1.00 94.94 191 GLY A C 1
ATOM 1508 O O . GLY A 1 191 ? 22.325 8.681 -38.638 1.00 94.94 191 GLY A O 1
ATOM 1509 N N . ARG A 1 192 ? 21.896 8.370 -40.824 1.00 97.06 192 ARG A N 1
ATOM 1510 C CA . ARG A 1 192 ? 20.500 8.836 -40.779 1.00 97.06 192 ARG A CA 1
ATOM 1511 C C . ARG A 1 192 ? 19.630 7.927 -39.910 1.00 97.06 192 ARG A C 1
ATOM 1513 O O . ARG A 1 192 ? 18.773 8.429 -39.185 1.00 97.06 192 ARG A O 1
ATOM 1520 N N . TRP A 1 193 ? 19.825 6.608 -39.978 1.00 97.94 193 TRP A N 1
ATOM 1521 C CA . TRP A 1 193 ? 19.104 5.656 -39.128 1.00 97.94 193 TRP A CA 1
ATOM 1522 C C . TRP A 1 193 ? 19.392 5.913 -37.647 1.00 97.94 193 TRP A C 1
ATOM 1524 O O . TRP A 1 193 ? 18.457 6.020 -36.855 1.00 97.94 193 TRP A O 1
ATOM 1534 N N . LEU A 1 194 ? 20.670 6.085 -37.287 1.00 97.00 194 LEU A N 1
ATOM 1535 C CA . LEU A 1 194 ? 21.075 6.395 -35.916 1.00 97.00 194 LEU A CA 1
ATOM 1536 C C . LEU A 1 194 ? 20.495 7.736 -35.438 1.00 97.00 194 LEU A C 1
ATOM 1538 O O . LEU A 1 194 ? 19.912 7.795 -34.359 1.00 97.00 194 LEU A O 1
ATOM 1542 N N . GLU A 1 195 ? 20.599 8.790 -36.249 1.00 97.50 195 GLU A N 1
ATOM 1543 C CA . GLU A 1 195 ? 20.049 10.114 -35.930 1.00 97.50 195 GLU A CA 1
ATOM 1544 C C . GLU A 1 195 ? 18.528 10.061 -35.708 1.00 97.50 195 GLU A C 1
ATOM 1546 O O . GLU A 1 195 ? 18.026 10.552 -34.695 1.00 97.50 195 GLU A O 1
ATOM 1551 N N . THR A 1 196 ? 17.802 9.390 -36.609 1.00 98.31 196 THR A N 1
ATOM 1552 C CA . THR A 1 196 ? 16.343 9.210 -36.515 1.00 98.31 196 THR A CA 1
ATOM 1553 C C . THR A 1 196 ? 15.963 8.445 -35.248 1.00 98.31 196 THR A C 1
ATOM 1555 O O . THR A 1 196 ? 15.050 8.847 -34.528 1.00 98.31 196 THR A O 1
ATOM 1558 N N . ALA A 1 197 ? 16.680 7.359 -34.948 1.00 98.19 197 ALA A N 1
ATOM 1559 C CA . ALA A 1 197 ? 16.468 6.556 -33.751 1.00 98.19 197 ALA A CA 1
ATOM 1560 C C . ALA A 1 197 ? 16.648 7.371 -32.465 1.00 98.19 197 ALA A C 1
ATOM 1562 O O . ALA A 1 197 ? 15.783 7.332 -31.591 1.00 98.19 197 ALA A O 1
ATOM 1563 N N . MET A 1 198 ? 17.742 8.130 -32.353 1.00 98.25 198 MET A N 1
ATOM 1564 C CA . MET A 1 198 ? 18.020 8.932 -31.159 1.00 98.25 198 MET A CA 1
ATOM 1565 C C . MET A 1 198 ? 17.030 10.086 -30.993 1.00 98.25 198 MET A C 1
ATOM 1567 O O . MET A 1 198 ? 16.597 10.354 -29.874 1.00 98.25 198 MET A O 1
ATOM 1571 N N . ALA A 1 199 ? 16.619 10.734 -32.087 1.00 98.12 199 ALA A N 1
ATOM 1572 C CA . ALA A 1 199 ? 15.592 11.772 -32.047 1.00 98.12 199 ALA A CA 1
ATOM 1573 C C . ALA A 1 199 ? 14.232 11.221 -31.583 1.00 98.12 199 ALA A C 1
ATOM 1575 O O . ALA A 1 199 ? 13.567 11.838 -30.750 1.00 98.12 199 ALA A O 1
ATOM 1576 N N . ARG A 1 200 ? 13.832 10.039 -32.073 1.00 98.12 200 ARG A N 1
ATOM 1577 C CA . ARG A 1 200 ? 12.594 9.376 -31.639 1.00 98.12 200 ARG A CA 1
ATOM 1578 C C . ARG A 1 200 ? 12.662 8.955 -30.176 1.00 98.12 200 ARG A C 1
ATOM 1580 O O . ARG A 1 200 ? 11.769 9.317 -29.424 1.00 98.12 200 ARG A O 1
ATOM 1587 N N . LEU A 1 201 ? 13.738 8.289 -29.751 1.00 98.06 201 LEU A N 1
ATOM 1588 C CA . LEU A 1 201 ? 13.923 7.888 -28.350 1.00 98.06 201 LEU A CA 1
ATOM 1589 C C . LEU A 1 201 ? 13.935 9.086 -27.393 1.00 98.06 201 LEU A C 1
ATOM 1591 O O . LEU A 1 201 ? 13.397 8.976 -26.296 1.00 98.06 201 LEU A O 1
ATOM 1595 N N . ALA A 1 202 ? 14.511 10.222 -27.797 1.00 97.56 202 ALA A N 1
ATOM 1596 C CA . ALA A 1 202 ? 14.446 11.452 -27.012 1.00 97.56 202 ALA A CA 1
ATOM 1597 C C . ALA A 1 202 ? 12.992 11.920 -26.826 1.00 97.56 202 ALA A C 1
ATOM 1599 O O . ALA A 1 202 ? 12.580 12.193 -25.701 1.00 97.56 202 ALA A O 1
ATOM 1600 N N . GLY A 1 203 ? 12.203 11.936 -27.906 1.00 96.38 203 GLY A N 1
ATOM 1601 C CA . GLY A 1 203 ? 10.780 12.277 -27.848 1.00 96.38 203 GLY A CA 1
ATOM 1602 C C . GLY A 1 203 ? 9.948 11.287 -27.026 1.00 96.38 203 GLY A C 1
ATOM 1603 O O . GLY A 1 203 ? 9.094 11.712 -26.256 1.00 96.38 203 GLY A O 1
ATOM 1604 N N . GLU A 1 204 ? 10.221 9.983 -27.135 1.00 96.12 204 GLU A N 1
ATOM 1605 C CA . GLU A 1 204 ? 9.563 8.947 -26.324 1.00 96.12 204 GLU A CA 1
ATOM 1606 C C . GLU A 1 204 ? 9.864 9.126 -24.827 1.00 96.12 204 GLU A C 1
ATOM 1608 O O . GLU A 1 204 ? 8.958 9.054 -23.998 1.00 96.12 204 GLU A O 1
ATOM 1613 N N . LEU A 1 205 ? 11.119 9.423 -24.468 1.00 95.69 205 LEU A N 1
ATOM 1614 C CA . LEU A 1 205 ? 11.515 9.691 -23.082 1.00 95.69 205 LEU A CA 1
ATOM 1615 C C . LEU A 1 205 ? 10.817 10.940 -22.524 1.00 95.69 205 LEU A C 1
ATOM 1617 O O . LEU A 1 205 ? 10.327 10.926 -21.397 1.00 95.69 205 LEU A O 1
ATOM 1621 N N . GLU A 1 206 ? 10.777 12.023 -23.298 1.00 94.06 206 GLU A N 1
ATOM 1622 C CA . GLU A 1 206 ? 10.127 13.277 -22.897 1.00 94.06 206 GLU A CA 1
ATOM 1623 C C . GLU A 1 206 ? 8.600 13.160 -22.829 1.00 94.06 206 GLU A C 1
ATOM 1625 O O . GLU A 1 206 ? 7.962 13.890 -22.074 1.00 94.06 206 GLU A O 1
ATOM 1630 N N . PHE A 1 207 ? 8.005 12.231 -23.579 1.00 93.62 207 PHE A N 1
ATOM 1631 C CA . PHE A 1 207 ? 6.584 11.913 -23.473 1.00 93.62 207 PHE A CA 1
ATOM 1632 C C . PHE A 1 207 ? 6.272 11.040 -22.248 1.00 93.62 207 PHE A C 1
ATOM 1634 O O . PHE A 1 207 ? 5.245 11.237 -21.597 1.00 93.62 207 PHE A O 1
ATOM 1641 N N . ALA A 1 208 ? 7.153 10.090 -21.920 1.00 93.31 208 ALA A N 1
ATOM 1642 C CA . ALA A 1 208 ? 6.954 9.140 -20.826 1.00 93.31 208 ALA A CA 1
ATOM 1643 C C . ALA A 1 208 ? 7.050 9.780 -19.428 1.00 93.31 208 ALA A C 1
ATOM 1645 O O . ALA A 1 208 ? 6.477 9.256 -18.471 1.00 93.31 208 ALA A O 1
ATOM 1646 N N . PHE A 1 209 ? 7.744 10.912 -19.286 1.00 95.00 209 PHE A N 1
ATOM 1647 C CA . PHE A 1 209 ? 7.954 11.572 -17.997 1.00 95.00 209 PHE A CA 1
ATOM 1648 C C . PHE A 1 209 ? 7.452 13.016 -17.985 1.00 95.00 209 PHE A C 1
ATOM 1650 O O . PHE A 1 209 ? 7.678 13.794 -18.909 1.00 95.00 209 PHE A O 1
ATOM 1657 N N . GLY A 1 210 ? 6.803 13.381 -16.883 1.00 93.81 210 GLY A N 1
ATOM 1658 C CA . GLY A 1 210 ? 6.361 14.733 -16.593 1.00 93.81 210 GLY A CA 1
ATOM 1659 C C . GLY A 1 210 ? 7.504 15.721 -16.350 1.00 93.81 210 GLY A C 1
ATOM 1660 O O . GLY A 1 210 ? 8.677 15.361 -16.207 1.00 93.81 210 GLY A O 1
ATOM 1661 N N . ALA A 1 211 ? 7.153 17.002 -16.259 1.00 94.25 211 ALA A N 1
ATOM 1662 C CA . ALA A 1 211 ? 8.109 18.088 -16.035 1.00 94.25 211 ALA A CA 1
ATOM 1663 C C . ALA A 1 211 ? 8.810 18.005 -14.663 1.00 94.25 211 ALA A C 1
ATOM 1665 O O . ALA A 1 211 ? 9.910 18.534 -14.488 1.00 94.25 211 ALA A O 1
ATOM 1666 N N . ASP A 1 212 ? 8.213 17.322 -13.696 1.00 95.44 212 ASP A N 1
ATOM 1667 C CA . ASP A 1 212 ? 8.786 17.045 -12.377 1.00 95.44 212 ASP A CA 1
ATOM 1668 C C . ASP A 1 212 ? 9.483 15.674 -12.291 1.00 95.44 212 ASP A C 1
ATOM 1670 O O . ASP A 1 212 ? 10.000 15.313 -11.234 1.00 95.44 212 ASP A O 1
ATOM 1674 N N . GLY A 1 213 ? 9.560 14.946 -13.411 1.00 95.00 213 GLY A N 1
ATOM 1675 C CA . GLY A 1 213 ? 10.221 13.650 -13.525 1.00 95.00 213 GLY A CA 1
ATOM 1676 C C . GLY A 1 213 ? 9.343 12.453 -13.187 1.00 95.00 213 GLY A C 1
ATOM 1677 O O . GLY A 1 213 ? 9.850 11.337 -13.200 1.00 95.00 213 GLY A O 1
ATOM 1678 N N . VAL A 1 214 ? 8.053 12.630 -12.897 1.00 96.69 214 VAL A N 1
ATOM 1679 C CA . VAL A 1 214 ? 7.154 11.503 -12.625 1.00 96.69 214 VAL A CA 1
ATOM 1680 C C . VAL A 1 214 ? 6.700 10.847 -13.926 1.00 96.69 214 VAL A C 1
ATOM 1682 O O . VAL A 1 214 ? 6.266 11.518 -14.857 1.00 96.69 214 VAL A O 1
ATOM 1685 N N . HIS A 1 215 ? 6.780 9.519 -13.996 1.00 95.44 215 HIS A N 1
ATOM 1686 C CA . HIS A 1 215 ? 6.259 8.756 -15.125 1.00 95.44 215 HIS A CA 1
ATOM 1687 C C . HIS A 1 215 ? 4.740 8.947 -15.286 1.00 95.44 215 HIS A C 1
ATOM 1689 O O . HIS A 1 215 ? 3.986 8.827 -14.317 1.00 95.44 215 HIS A O 1
ATOM 1695 N N . VAL A 1 216 ? 4.283 9.193 -16.517 1.00 93.00 216 VAL A N 1
ATOM 1696 C CA . VAL A 1 216 ? 2.901 9.620 -16.825 1.00 93.00 216 VAL A CA 1
ATOM 1697 C C . VAL A 1 216 ? 1.817 8.600 -16.469 1.00 93.00 216 VAL A C 1
ATOM 1699 O O . VAL A 1 216 ? 0.639 8.950 -16.418 1.00 93.00 216 VAL A O 1
ATOM 1702 N N . GLU A 1 217 ? 2.195 7.341 -16.240 1.00 92.38 217 GLU A N 1
ATOM 1703 C CA . GLU A 1 217 ? 1.273 6.249 -15.906 1.00 92.38 217 GLU A CA 1
ATOM 1704 C C . GLU A 1 217 ? 0.923 6.136 -14.422 1.00 92.38 217 GLU A C 1
ATOM 1706 O O . GLU A 1 217 ? 0.102 5.289 -14.073 1.00 92.38 217 GLU A O 1
ATOM 1711 N N . ASN A 1 218 ? 1.508 6.976 -13.560 1.00 93.44 218 ASN A N 1
ATOM 1712 C CA . ASN A 1 218 ? 1.177 7.047 -12.132 1.00 93.44 218 ASN A CA 1
ATOM 1713 C C . ASN A 1 218 ? 1.227 5.687 -11.403 1.00 93.44 218 ASN A C 1
ATOM 1715 O O . ASN A 1 218 ? 0.400 5.400 -10.539 1.00 93.44 218 ASN A O 1
ATOM 1719 N N . SER A 1 219 ? 2.214 4.858 -11.745 1.00 95.44 219 SER A N 1
ATOM 1720 C CA . SER A 1 219 ? 2.559 3.634 -11.021 1.00 95.44 219 SER A CA 1
ATOM 1721 C C . SER A 1 219 ? 4.050 3.680 -10.655 1.00 95.44 219 SER A C 1
ATOM 1723 O O . SER A 1 219 ? 4.891 3.742 -11.561 1.00 95.44 219 SER A O 1
ATOM 1725 N N . PRO A 1 220 ? 4.408 3.670 -9.354 1.00 95.94 220 PRO A N 1
ATOM 1726 C CA . PRO A 1 220 ? 5.803 3.611 -8.921 1.00 95.94 220 PRO A CA 1
ATOM 1727 C C . PRO A 1 220 ? 6.603 2.435 -9.509 1.00 95.94 220 PRO A C 1
ATOM 1729 O O . PRO A 1 220 ? 7.774 2.608 -9.849 1.00 95.94 220 PRO A O 1
ATOM 1732 N N . ALA A 1 221 ? 5.995 1.256 -9.693 1.00 94.06 221 ALA A N 1
ATOM 1733 C CA . ALA A 1 221 ? 6.680 0.128 -10.334 1.00 94.06 221 ALA A CA 1
ATOM 1734 C C . ALA A 1 221 ? 7.013 0.418 -11.808 1.00 94.06 221 ALA A C 1
ATOM 1736 O O . ALA A 1 221 ? 8.142 0.184 -12.252 1.00 94.06 221 ALA A O 1
ATOM 1737 N N . TYR A 1 222 ? 6.056 0.972 -12.556 1.00 93.12 222 TYR A N 1
ATOM 1738 C CA . TYR A 1 222 ? 6.255 1.331 -13.962 1.00 93.12 222 TYR A CA 1
ATOM 1739 C C . TYR A 1 222 ? 7.229 2.494 -14.135 1.00 93.12 222 TYR A C 1
ATOM 1741 O O . TYR A 1 222 ? 8.022 2.491 -15.075 1.00 93.12 222 TYR A O 1
ATOM 1749 N N . HIS A 1 223 ? 7.249 3.436 -13.190 1.00 94.56 223 HIS A N 1
ATOM 1750 C CA . HIS A 1 223 ? 8.260 4.486 -13.139 1.00 94.56 223 HIS A CA 1
ATOM 1751 C C . HIS A 1 223 ? 9.678 3.894 -13.127 1.00 94.56 223 HIS A C 1
ATOM 1753 O O . HIS A 1 223 ? 10.512 4.259 -13.959 1.00 94.56 223 HIS A O 1
ATOM 1759 N N . GLN A 1 224 ? 9.950 2.952 -12.215 1.00 91.94 224 GLN A N 1
ATOM 1760 C CA . GLN A 1 224 ? 11.252 2.288 -12.131 1.00 91.94 224 GLN A CA 1
ATOM 1761 C C . GLN A 1 224 ? 11.555 1.476 -13.402 1.00 91.94 224 GLN A C 1
ATOM 1763 O O . GLN A 1 224 ? 12.675 1.522 -13.912 1.00 91.94 224 GLN A O 1
ATOM 1768 N N . PHE A 1 225 ? 10.564 0.748 -13.925 1.00 91.56 225 PHE A N 1
ATOM 1769 C CA . PHE A 1 225 ? 10.719 -0.084 -15.119 1.00 91.56 225 PHE A CA 1
ATOM 1770 C C . PHE A 1 225 ? 11.097 0.730 -16.364 1.00 91.56 225 PHE A C 1
ATOM 1772 O O . PHE A 1 225 ? 12.098 0.421 -17.012 1.00 91.56 225 PHE A O 1
ATOM 1779 N N . VAL A 1 226 ? 10.334 1.779 -16.688 1.00 91.94 226 VAL A N 1
ATOM 1780 C CA . VAL A 1 226 ? 10.581 2.605 -17.882 1.00 91.94 226 VAL A CA 1
ATOM 1781 C C . VAL A 1 226 ? 11.877 3.398 -17.733 1.00 91.94 226 VAL A C 1
ATOM 1783 O O . VAL A 1 226 ? 12.653 3.504 -18.684 1.00 91.94 226 VAL A O 1
ATOM 1786 N N . GLY A 1 227 ? 12.171 3.881 -16.525 1.00 91.12 227 GLY A N 1
ATOM 1787 C CA . GLY A 1 227 ? 13.450 4.510 -16.219 1.00 91.12 227 GLY A CA 1
ATOM 1788 C C . GLY A 1 227 ? 14.651 3.599 -16.508 1.00 91.12 227 GLY A C 1
ATOM 1789 O O . GLY A 1 227 ? 15.582 4.007 -17.205 1.00 91.12 227 GLY A O 1
ATOM 1790 N N . ASN A 1 228 ? 14.596 2.344 -16.045 1.00 89.38 228 ASN A N 1
ATOM 1791 C CA . ASN A 1 228 ? 15.617 1.335 -16.339 1.00 89.38 228 ASN A CA 1
ATOM 1792 C C . ASN A 1 228 ? 15.712 1.018 -17.837 1.00 89.38 228 ASN A C 1
ATOM 1794 O O . ASN A 1 228 ? 16.810 0.882 -18.365 1.00 89.38 228 ASN A O 1
ATOM 1798 N N . LEU A 1 229 ? 14.577 0.921 -18.537 1.00 91.38 229 LEU A N 1
ATOM 1799 C CA . LEU A 1 229 ? 14.553 0.640 -19.973 1.00 91.38 229 LEU A CA 1
ATOM 1800 C C . LEU A 1 229 ? 15.370 1.673 -20.762 1.00 91.38 229 LEU A C 1
ATOM 1802 O O . LEU A 1 229 ? 16.182 1.297 -21.607 1.00 91.38 229 LEU A O 1
ATOM 1806 N N . PHE A 1 230 ? 15.198 2.965 -20.475 1.00 93.19 230 PHE A N 1
ATOM 1807 C CA . PHE A 1 230 ? 15.968 4.016 -21.142 1.00 93.19 230 PHE A CA 1
ATOM 1808 C C . PHE A 1 230 ? 17.448 4.035 -20.726 1.00 93.19 230 PHE A C 1
ATOM 1810 O O . PHE A 1 230 ? 18.300 4.265 -21.588 1.00 93.19 230 PHE A O 1
ATOM 1817 N N . ASP A 1 231 ? 17.776 3.740 -19.461 1.00 89.44 231 ASP A N 1
ATOM 1818 C CA . ASP A 1 231 ? 19.170 3.572 -19.006 1.00 89.44 231 ASP A CA 1
ATOM 1819 C C . ASP A 1 231 ? 19.868 2.421 -19.760 1.00 89.44 231 ASP A C 1
ATOM 1821 O O . ASP A 1 231 ? 20.965 2.590 -20.306 1.00 89.44 231 ASP A O 1
ATOM 1825 N N . GLU A 1 232 ? 19.184 1.279 -19.896 1.00 88.12 232 GLU A N 1
ATOM 1826 C CA . GLU A 1 232 ? 19.655 0.111 -20.643 1.00 88.12 232 GLU A CA 1
ATOM 1827 C C . GLU A 1 232 ? 19.820 0.402 -22.137 1.00 88.12 232 GLU A C 1
ATOM 1829 O O . GLU A 1 232 ? 20.843 0.031 -22.720 1.00 88.12 232 GLU A O 1
ATOM 1834 N N . ILE A 1 233 ? 18.854 1.076 -22.773 1.00 91.12 233 ILE A N 1
ATOM 1835 C CA . ILE A 1 233 ? 18.965 1.484 -24.182 1.00 91.12 233 ILE A CA 1
ATOM 1836 C C . ILE A 1 233 ? 20.198 2.366 -24.366 1.00 91.12 233 ILE A C 1
ATOM 1838 O O . ILE A 1 233 ? 21.021 2.089 -25.238 1.00 91.12 233 ILE A O 1
ATOM 1842 N N . ALA A 1 234 ? 20.363 3.380 -23.517 1.00 91.38 234 ALA A N 1
ATOM 1843 C CA . ALA A 1 234 ? 21.470 4.319 -23.611 1.00 91.38 234 ALA A CA 1
ATOM 1844 C C . ALA A 1 234 ? 22.836 3.654 -23.393 1.00 91.38 234 ALA A C 1
ATOM 1846 O O . ALA A 1 234 ? 23.836 4.098 -23.955 1.00 91.38 234 ALA A O 1
ATOM 1847 N N . SER A 1 235 ? 22.903 2.579 -22.599 1.00 88.06 235 SER A N 1
ATOM 1848 C CA . SER A 1 235 ? 24.143 1.828 -22.349 1.00 88.06 235 SER A CA 1
ATOM 1849 C C . SER A 1 235 ? 24.759 1.199 -23.608 1.00 88.06 235 SER A C 1
ATOM 1851 O O . SER A 1 235 ? 25.951 0.897 -23.618 1.00 88.06 235 SER A O 1
ATOM 1853 N N . ALA A 1 236 ? 23.978 1.036 -24.682 1.00 88.88 236 ALA A N 1
ATOM 1854 C CA . ALA A 1 236 ? 24.459 0.485 -25.946 1.00 88.88 236 ALA A CA 1
ATOM 1855 C C . ALA A 1 236 ? 25.193 1.501 -26.845 1.00 88.88 236 ALA A C 1
ATOM 1857 O O . ALA A 1 236 ? 25.748 1.095 -27.867 1.00 88.88 236 ALA A O 1
ATOM 1858 N N . PHE A 1 237 ? 25.210 2.788 -26.479 1.00 91.06 237 PHE A N 1
ATOM 1859 C CA . PHE A 1 237 ? 25.716 3.888 -27.307 1.00 91.06 237 PHE A CA 1
ATOM 1860 C C . PHE A 1 237 ? 26.751 4.737 -26.548 1.00 91.06 237 PHE A C 1
ATOM 1862 O O . PHE A 1 237 ? 26.646 4.937 -25.332 1.00 91.06 237 PHE A O 1
ATOM 1869 N N . THR A 1 238 ? 27.751 5.266 -27.263 1.00 91.06 238 THR A N 1
ATOM 1870 C CA . THR A 1 238 ? 28.680 6.269 -26.704 1.00 91.06 238 THR A CA 1
ATOM 1871 C C . THR A 1 238 ? 27.975 7.620 -26.507 1.00 91.06 238 THR A C 1
ATOM 1873 O O . THR A 1 238 ? 26.938 7.857 -27.131 1.00 91.06 238 THR A O 1
ATOM 1876 N N . PRO A 1 239 ? 28.512 8.536 -25.676 1.00 90.56 239 PRO A N 1
ATOM 1877 C CA . PRO A 1 239 ? 27.934 9.871 -25.497 1.00 90.56 239 PRO A CA 1
ATOM 1878 C C . PRO A 1 239 ? 27.679 10.625 -26.810 1.00 90.56 239 PRO A C 1
ATOM 1880 O O . PRO A 1 239 ? 26.631 11.241 -26.971 1.00 90.56 239 PRO A O 1
ATOM 1883 N N . GLU A 1 240 ? 28.586 10.516 -27.780 1.00 91.81 240 GLU A N 1
ATOM 1884 C CA . GLU A 1 240 ? 28.460 11.159 -29.093 1.00 91.81 240 GLU A CA 1
ATOM 1885 C C . GLU A 1 240 ? 27.348 10.516 -29.932 1.00 91.81 240 GLU A C 1
ATOM 1887 O O . GLU A 1 240 ? 26.608 11.207 -30.629 1.00 91.81 240 GLU A O 1
ATOM 1892 N N . GLN A 1 241 ? 27.203 9.191 -29.844 1.00 94.12 241 GLN A N 1
ATOM 1893 C CA . GLN A 1 241 ? 26.189 8.428 -30.577 1.00 94.12 241 GLN A CA 1
ATOM 1894 C C . GLN A 1 241 ? 24.777 8.635 -30.033 1.00 94.12 241 GLN A C 1
ATOM 1896 O O . GLN A 1 241 ? 23.820 8.425 -30.772 1.00 94.12 241 GLN A O 1
ATOM 1901 N N . LEU A 1 242 ? 24.638 9.040 -28.768 1.00 94.81 242 LEU A N 1
ATOM 1902 C CA . LEU A 1 242 ? 23.336 9.312 -28.160 1.00 94.81 242 LEU A CA 1
ATOM 1903 C C . LEU A 1 242 ? 22.646 10.540 -28.761 1.00 94.81 242 LEU A C 1
ATOM 1905 O O . LEU A 1 242 ? 21.425 10.641 -28.665 1.00 94.81 242 LEU A O 1
ATOM 1909 N N . GLY A 1 243 ? 23.386 11.469 -29.376 1.00 95.62 243 GLY A N 1
ATOM 1910 C CA . GLY A 1 243 ? 22.803 12.640 -30.034 1.00 95.62 243 GLY A CA 1
ATOM 1911 C C . GLY A 1 243 ? 21.754 13.346 -29.150 1.00 95.62 243 GLY A C 1
ATOM 1912 O O . GLY A 1 243 ? 22.039 13.610 -27.982 1.00 95.62 243 GLY A O 1
ATOM 1913 N N . PRO A 1 244 ? 20.527 13.614 -29.648 1.00 97.31 244 PRO A N 1
ATOM 1914 C CA . PRO A 1 244 ? 19.454 14.243 -28.866 1.00 97.31 244 PRO A CA 1
ATOM 1915 C C . PRO A 1 244 ? 18.997 13.472 -27.616 1.00 97.31 244 PRO A C 1
ATOM 1917 O O . PRO A 1 244 ? 18.518 14.092 -26.664 1.00 97.31 244 PRO A O 1
ATOM 1920 N N . LEU A 1 245 ? 19.148 12.142 -27.588 1.00 97.44 245 LEU A N 1
ATOM 1921 C CA . LEU A 1 245 ? 18.752 11.316 -26.444 1.00 97.44 245 LEU A CA 1
ATOM 1922 C C . LEU A 1 245 ? 19.639 11.589 -25.222 1.00 97.44 245 LEU A C 1
ATOM 1924 O O . LEU A 1 245 ? 19.137 11.590 -24.103 1.00 97.44 245 LEU A O 1
ATOM 1928 N N . GLY A 1 246 ? 20.932 11.871 -25.418 1.00 95.62 246 GLY A N 1
ATOM 1929 C CA . GLY A 1 246 ? 21.876 12.149 -24.326 1.00 95.62 246 GLY A CA 1
ATOM 1930 C C . GLY A 1 246 ? 21.413 13.308 -23.431 1.00 95.62 246 GLY A C 1
ATOM 1931 O O . GLY A 1 246 ? 21.125 13.085 -22.254 1.00 95.62 246 GLY A O 1
ATOM 1932 N N . PRO A 1 247 ? 21.227 14.521 -23.984 1.00 95.31 247 PRO A N 1
ATOM 1933 C CA . PRO A 1 247 ? 20.684 15.653 -23.241 1.00 95.31 247 PRO A CA 1
ATOM 1934 C C . PRO A 1 247 ? 19.283 15.405 -22.664 1.00 95.31 247 PRO A C 1
ATOM 1936 O O . PRO A 1 247 ? 18.958 15.944 -21.607 1.00 95.31 247 PRO A O 1
ATOM 1939 N N . ALA A 1 248 ? 18.434 14.612 -23.330 1.00 96.19 248 ALA A N 1
ATOM 1940 C CA . ALA A 1 248 ? 17.114 14.262 -22.799 1.00 96.19 248 ALA A CA 1
ATOM 1941 C C . ALA A 1 248 ? 17.225 13.391 -21.532 1.00 96.19 248 ALA A C 1
ATOM 1943 O O . ALA A 1 248 ? 16.557 13.670 -20.536 1.00 96.19 248 ALA A O 1
ATOM 1944 N N . LEU A 1 249 ? 18.124 12.400 -21.520 1.00 94.62 249 LEU A N 1
ATOM 1945 C CA . LEU A 1 249 ? 18.417 11.571 -20.343 1.00 94.62 249 LEU A CA 1
ATOM 1946 C C . LEU A 1 249 ? 18.946 12.415 -19.180 1.00 94.62 249 LEU A C 1
ATOM 1948 O O . LEU A 1 249 ? 18.457 12.280 -18.059 1.00 94.62 249 LEU A O 1
ATOM 1952 N N . GLU A 1 250 ? 19.895 13.314 -19.451 1.00 92.31 250 GLU A N 1
ATOM 1953 C CA . GLU A 1 250 ? 20.486 14.208 -18.446 1.00 92.31 250 GLU A CA 1
ATOM 1954 C C . GLU A 1 250 ? 19.455 15.152 -17.813 1.00 92.31 250 GLU A C 1
ATOM 1956 O O . GLU A 1 250 ? 19.550 15.467 -16.627 1.00 92.31 250 GLU A O 1
ATOM 1961 N N . ARG A 1 251 ? 18.435 15.575 -18.572 1.00 92.31 251 ARG A N 1
ATOM 1962 C CA . ARG A 1 251 ? 17.330 16.388 -18.044 1.00 92.31 251 ARG A CA 1
ATOM 1963 C C . ARG A 1 251 ? 16.293 15.562 -17.286 1.00 92.31 251 ARG A C 1
ATOM 1965 O O . ARG A 1 251 ? 15.756 16.028 -16.283 1.00 92.31 251 ARG A O 1
ATOM 1972 N N . THR A 1 252 ? 15.921 14.391 -17.792 1.00 94.88 252 THR A N 1
ATOM 1973 C CA . THR A 1 252 ? 14.743 13.651 -17.309 1.00 94.88 252 THR A CA 1
ATOM 1974 C C . THR A 1 252 ? 15.077 12.720 -16.155 1.00 94.88 252 THR A C 1
ATOM 1976 O O . THR A 1 252 ? 14.425 12.791 -15.112 1.00 94.88 252 THR A O 1
ATOM 1979 N N . LEU A 1 253 ? 16.117 11.895 -16.293 1.00 92.94 253 LEU A N 1
ATOM 1980 C CA . LEU A 1 253 ? 16.384 10.836 -15.325 1.00 92.94 253 LEU A CA 1
ATOM 1981 C C . LEU A 1 253 ? 16.691 11.376 -13.916 1.00 92.94 253 LEU A C 1
ATOM 1983 O O . LEU A 1 253 ? 16.065 10.887 -12.983 1.00 92.94 253 LEU A O 1
ATOM 1987 N N . PRO A 1 254 ? 17.515 12.424 -13.690 1.00 93.38 254 PRO A N 1
ATOM 1988 C CA . PRO A 1 254 ? 17.753 12.922 -12.330 1.00 93.38 254 PRO A CA 1
ATOM 1989 C C . PRO A 1 254 ? 16.481 13.337 -11.571 1.00 93.38 254 PRO A C 1
ATOM 1991 O O . PRO A 1 254 ? 16.411 13.164 -10.356 1.00 93.38 254 PRO A O 1
ATOM 1994 N N . ARG A 1 255 ? 15.461 13.846 -12.276 1.00 95.44 255 ARG A N 1
ATOM 1995 C CA . ARG A 1 255 ? 14.152 14.178 -11.687 1.00 95.44 255 ARG A CA 1
ATOM 1996 C C . ARG A 1 255 ? 13.333 12.920 -11.375 1.00 95.44 255 ARG A C 1
ATOM 1998 O O . ARG A 1 255 ? 12.704 12.853 -10.324 1.00 95.44 255 ARG A O 1
ATOM 2005 N N . ALA A 1 256 ? 13.404 11.907 -12.237 1.00 95.38 256 ALA A N 1
ATOM 2006 C CA . ALA A 1 256 ? 12.812 10.593 -11.988 1.00 95.38 256 ALA A CA 1
ATOM 2007 C C . ALA A 1 256 ? 13.413 9.920 -10.736 1.00 95.38 256 ALA A C 1
ATOM 2009 O O . ALA A 1 256 ? 12.689 9.445 -9.862 1.00 95.38 256 ALA A O 1
ATOM 2010 N N . LEU A 1 257 ? 14.740 9.976 -10.568 1.00 95.12 257 LEU A N 1
ATOM 2011 C CA . LEU A 1 257 ? 15.410 9.467 -9.364 1.00 95.12 257 LEU A CA 1
ATOM 2012 C C . LEU A 1 257 ? 14.995 10.234 -8.105 1.00 95.12 257 LEU A C 1
ATOM 2014 O O . LEU A 1 257 ? 14.821 9.623 -7.052 1.00 95.12 257 LEU A O 1
ATOM 2018 N N . GLU A 1 258 ? 14.818 11.555 -8.209 1.00 94.94 258 GLU A N 1
ATOM 2019 C CA . GLU A 1 258 ? 14.310 12.358 -7.096 1.00 94.94 258 GLU A CA 1
ATOM 2020 C C . GLU A 1 258 ? 12.920 11.873 -6.668 1.00 94.94 258 GLU A C 1
ATOM 2022 O O . GLU A 1 258 ? 12.705 11.632 -5.484 1.00 94.94 258 GLU A O 1
ATOM 2027 N N . TYR A 1 259 ? 11.998 11.649 -7.609 1.00 96.81 259 TYR A N 1
ATOM 2028 C CA . TYR A 1 259 ? 10.698 11.048 -7.295 1.00 96.81 259 TYR A CA 1
ATOM 2029 C C . TYR A 1 259 ? 10.835 9.704 -6.576 1.00 96.81 259 TYR A C 1
ATOM 2031 O O . TYR A 1 259 ? 10.209 9.507 -5.531 1.00 96.81 259 TYR A O 1
ATOM 2039 N N . MET A 1 260 ? 11.692 8.812 -7.082 1.00 95.94 260 MET A N 1
ATOM 2040 C CA . MET A 1 260 ? 11.924 7.506 -6.464 1.00 95.94 260 MET A CA 1
ATOM 2041 C C . MET A 1 260 ? 12.425 7.627 -5.018 1.00 95.94 260 MET A C 1
ATOM 2043 O O . MET A 1 260 ? 11.921 6.932 -4.139 1.00 95.94 260 MET A O 1
ATOM 2047 N N . ALA A 1 261 ? 13.353 8.546 -4.732 1.00 95.44 261 ALA A N 1
ATOM 2048 C CA . ALA A 1 261 ? 13.862 8.752 -3.374 1.00 95.44 261 ALA A CA 1
ATOM 2049 C C . ALA A 1 261 ? 12.758 9.180 -2.383 1.00 95.44 261 ALA A C 1
ATOM 2051 O O . ALA A 1 261 ? 12.811 8.835 -1.202 1.00 95.44 261 ALA A O 1
ATOM 2052 N N . TRP A 1 262 ? 11.735 9.899 -2.852 1.00 97.19 262 TRP A N 1
ATOM 2053 C CA . TRP A 1 262 ? 10.610 10.327 -2.020 1.00 97.19 262 TRP A CA 1
ATOM 2054 C C . TRP A 1 262 ? 9.513 9.270 -1.890 1.00 97.19 262 TRP A C 1
ATOM 2056 O O . TRP A 1 262 ? 9.021 9.042 -0.782 1.00 97.19 262 TRP A O 1
ATOM 2066 N N . ILE A 1 263 ? 9.117 8.631 -2.993 1.00 97.12 263 ILE A N 1
ATOM 2067 C CA . ILE A 1 263 ? 7.965 7.720 -3.009 1.00 97.12 263 ILE A CA 1
ATOM 2068 C C . ILE A 1 263 ? 8.245 6.402 -2.281 1.00 97.12 263 ILE A C 1
ATOM 2070 O O . ILE A 1 263 ? 7.317 5.815 -1.728 1.00 97.12 263 ILE A O 1
ATOM 2074 N N . VAL A 1 264 ? 9.506 5.955 -2.238 1.00 95.44 264 VAL A N 1
ATOM 2075 C CA . VAL A 1 264 ? 9.896 4.750 -1.497 1.00 95.44 264 VAL A CA 1
ATOM 2076 C C . VAL A 1 264 ? 9.658 4.957 -0.003 1.00 95.44 264 VAL A C 1
ATOM 2078 O O . VAL A 1 264 ? 10.102 5.940 0.606 1.00 95.44 264 VAL A O 1
ATOM 2081 N N . ARG A 1 265 ? 8.932 4.007 0.584 1.00 94.19 265 ARG A N 1
ATOM 2082 C CA . ARG A 1 265 ? 8.521 4.023 1.986 1.00 94.19 265 ARG A CA 1
ATOM 2083 C C . ARG A 1 265 ? 9.720 3.852 2.927 1.00 94.19 265 ARG A C 1
ATOM 2085 O O . ARG A 1 265 ? 10.779 3.382 2.511 1.00 94.19 265 ARG A O 1
ATOM 2092 N N . PRO A 1 266 ? 9.565 4.169 4.225 1.00 91.88 266 PRO A N 1
ATOM 2093 C CA . PRO A 1 266 ? 10.629 3.982 5.211 1.00 91.88 266 PRO A CA 1
ATOM 2094 C C . PRO A 1 266 ? 11.119 2.534 5.365 1.00 91.88 266 PRO A C 1
ATOM 2096 O O . PRO A 1 266 ? 12.255 2.328 5.768 1.00 91.88 266 PRO A O 1
ATOM 2099 N N . ASP A 1 267 ? 10.289 1.539 5.046 1.00 90.62 267 ASP A N 1
ATOM 2100 C CA . ASP A 1 267 ? 10.654 0.114 5.036 1.00 90.62 267 ASP A CA 1
ATOM 2101 C C . ASP A 1 267 ? 11.366 -0.337 3.743 1.00 90.62 267 ASP A C 1
ATOM 2103 O O . ASP A 1 267 ? 11.676 -1.517 3.590 1.00 90.62 267 ASP A O 1
ATOM 2107 N N . GLY A 1 268 ? 11.653 0.588 2.819 1.00 91.00 268 GLY A N 1
ATOM 2108 C CA . GLY A 1 268 ? 12.338 0.316 1.552 1.00 91.00 268 GLY A CA 1
ATOM 2109 C C . GLY A 1 268 ? 11.432 -0.240 0.449 1.00 91.00 268 GLY A C 1
ATOM 2110 O O . GLY A 1 268 ? 11.913 -0.542 -0.647 1.00 91.00 268 GLY A O 1
ATOM 2111 N N . LEU A 1 269 ? 10.129 -0.370 0.711 1.00 93.69 269 LEU A N 1
ATOM 2112 C CA . LEU A 1 269 ? 9.154 -0.897 -0.240 1.00 93.69 269 LEU A CA 1
ATOM 2113 C C . LEU A 1 269 ? 8.510 0.225 -1.066 1.00 93.69 269 LEU A C 1
ATOM 2115 O O . LEU A 1 269 ? 8.379 1.371 -0.623 1.00 93.69 269 LEU A O 1
ATOM 2119 N N . LEU A 1 270 ? 8.060 -0.108 -2.273 1.00 95.62 270 LEU A N 1
ATOM 2120 C CA . LEU A 1 270 ? 7.187 0.771 -3.049 1.00 95.62 270 LEU A CA 1
ATOM 2121 C C . LEU A 1 270 ? 5.772 0.790 -2.443 1.00 95.62 270 LEU A C 1
ATOM 2123 O O . LEU A 1 270 ? 5.278 -0.254 -2.016 1.00 95.62 270 LEU A O 1
ATOM 2127 N N . PRO A 1 271 ? 5.083 1.944 -2.395 1.00 95.69 271 PRO A N 1
ATOM 2128 C CA . PRO A 1 271 ? 3.667 1.968 -2.054 1.00 95.69 271 PRO A CA 1
ATOM 2129 C C . PRO A 1 271 ? 2.856 1.334 -3.192 1.00 95.69 271 PRO A C 1
ATOM 2131 O O . PRO A 1 271 ? 3.130 1.601 -4.361 1.00 95.69 271 PRO A O 1
ATOM 2134 N N . ALA A 1 272 ? 1.851 0.523 -2.855 1.00 95.50 272 ALA A N 1
ATOM 2135 C CA . ALA A 1 272 ? 1.018 -0.220 -3.808 1.00 95.50 272 ALA A CA 1
ATOM 2136 C C . ALA A 1 272 ? -0.010 0.673 -4.540 1.00 95.50 272 ALA A C 1
ATOM 2138 O O . ALA A 1 272 ? -1.191 0.363 -4.568 1.00 95.50 272 ALA A O 1
ATOM 2139 N N . ILE A 1 273 ? 0.438 1.806 -5.086 1.00 96.81 273 ILE A N 1
ATOM 2140 C CA . ILE A 1 273 ? -0.396 2.775 -5.807 1.00 96.81 273 ILE A CA 1
ATOM 2141 C C . ILE A 1 273 ? -0.452 2.393 -7.288 1.00 96.81 273 ILE A C 1
ATOM 2143 O O . ILE A 1 273 ? 0.590 2.206 -7.933 1.00 96.81 273 ILE A O 1
ATOM 2147 N N . GLY A 1 274 ? -1.666 2.316 -7.833 1.00 94.62 274 GLY A N 1
ATOM 2148 C CA . GLY A 1 274 ? -1.894 1.869 -9.203 1.00 94.62 274 GLY A CA 1
ATOM 2149 C C . GLY A 1 274 ? -1.459 0.415 -9.404 1.00 94.62 274 GLY A C 1
ATOM 2150 O O . GLY A 1 274 ? -1.524 -0.417 -8.499 1.00 94.62 274 GLY A O 1
ATOM 2151 N N . ASP A 1 275 ? -0.969 0.092 -10.597 1.00 94.56 275 ASP A N 1
ATOM 2152 C CA . ASP A 1 275 ? -0.414 -1.228 -10.897 1.00 94.56 275 ASP A CA 1
ATOM 2153 C C . ASP A 1 275 ? 1.017 -1.344 -10.350 1.00 94.56 275 ASP A C 1
ATOM 2155 O O . ASP A 1 275 ? 1.995 -1.376 -11.099 1.00 94.56 275 ASP A O 1
ATOM 2159 N N . THR A 1 276 ? 1.139 -1.324 -9.022 1.00 95.44 276 THR A N 1
ATOM 2160 C CA . THR A 1 276 ? 2.398 -1.467 -8.285 1.00 95.44 276 THR A CA 1
ATOM 2161 C C . THR A 1 276 ? 2.275 -2.582 -7.262 1.00 95.44 276 THR A C 1
ATOM 2163 O O . THR A 1 276 ? 1.418 -2.543 -6.384 1.00 95.44 276 THR A O 1
ATOM 2166 N N . GLU A 1 277 ? 3.179 -3.554 -7.341 1.00 92.88 277 GLU A N 1
ATOM 2167 C CA . GLU A 1 277 ? 3.403 -4.493 -6.246 1.00 92.88 277 GLU A CA 1
ATOM 2168 C C . GLU A 1 277 ? 4.248 -3.834 -5.154 1.00 92.88 277 GLU A C 1
ATOM 2170 O O . GLU A 1 277 ? 5.195 -3.092 -5.438 1.00 92.88 277 GLU A O 1
ATOM 2175 N N . GLN A 1 278 ? 3.969 -4.172 -3.901 1.00 93.94 278 GLN A N 1
ATOM 2176 C CA . GLN A 1 278 ? 4.749 -3.729 -2.755 1.00 93.94 278 GLN A CA 1
ATOM 2177 C C . GLN A 1 278 ? 6.045 -4.541 -2.650 1.00 93.94 278 GLN A C 1
ATOM 2179 O O . GLN A 1 278 ? 6.202 -5.438 -1.825 1.00 93.94 278 GLN A O 1
ATOM 2184 N N . ARG A 1 279 ? 6.993 -4.232 -3.532 1.00 92.62 279 ARG A N 1
ATOM 2185 C CA . ARG A 1 279 ? 8.319 -4.855 -3.570 1.00 92.62 279 ARG A CA 1
ATOM 2186 C C . ARG A 1 279 ? 9.403 -3.868 -3.144 1.00 92.62 279 ARG A C 1
ATOM 2188 O O . ARG A 1 279 ? 9.182 -2.656 -3.229 1.00 92.62 279 ARG A O 1
ATOM 2195 N N . PRO A 1 280 ? 10.578 -4.364 -2.715 1.00 92.19 280 PRO A N 1
ATOM 2196 C CA . PRO A 1 280 ? 11.740 -3.514 -2.509 1.00 92.19 280 PRO A CA 1
ATOM 2197 C C . PRO A 1 280 ? 12.047 -2.702 -3.766 1.00 92.19 280 PRO A C 1
ATOM 2199 O O . PRO A 1 280 ? 12.113 -3.254 -4.870 1.00 92.19 280 PRO A O 1
ATOM 2202 N N . ALA A 1 281 ? 12.235 -1.398 -3.594 1.00 87.81 281 ALA A N 1
ATOM 2203 C CA . ALA A 1 281 ? 12.696 -0.544 -4.676 1.00 87.81 281 ALA A CA 1
ATOM 2204 C C . ALA A 1 281 ? 14.176 -0.813 -4.976 1.00 87.81 281 ALA A C 1
ATOM 2206 O O . ALA A 1 281 ? 14.957 -1.147 -4.083 1.00 87.81 281 ALA A O 1
ATOM 2207 N N . GLY A 1 282 ? 14.567 -0.653 -6.237 1.00 85.00 282 GLY A N 1
ATOM 2208 C CA . GLY A 1 282 ? 15.954 -0.800 -6.668 1.00 85.00 282 GLY A CA 1
ATOM 2209 C C . GLY A 1 282 ? 16.471 0.481 -7.301 1.00 85.00 282 GLY A C 1
ATOM 2210 O O . GLY A 1 282 ? 15.747 1.141 -8.048 1.00 85.00 282 GLY A O 1
ATOM 2211 N N . ASN A 1 283 ? 17.742 0.810 -7.061 1.00 84.31 283 ASN A N 1
ATOM 2212 C CA . ASN A 1 283 ? 18.410 1.819 -7.869 1.00 84.31 283 ASN A CA 1
ATOM 2213 C C . ASN A 1 283 ? 18.929 1.186 -9.166 1.00 84.31 283 ASN A C 1
ATOM 2215 O O . ASN A 1 283 ? 19.945 0.493 -9.199 1.00 84.31 283 ASN A O 1
ATOM 2219 N N . VAL A 1 284 ? 18.169 1.389 -10.234 1.00 78.31 284 VAL A N 1
ATOM 2220 C CA . VAL A 1 284 ? 18.385 0.775 -11.550 1.00 78.31 284 VAL A CA 1
ATOM 2221 C C . VAL A 1 284 ? 19.129 1.695 -12.527 1.00 78.31 284 VAL A C 1
ATOM 2223 O O . VAL A 1 284 ? 19.483 1.274 -13.620 1.00 78.31 284 VAL A O 1
ATOM 2226 N N . PHE A 1 285 ? 19.416 2.940 -12.136 1.00 82.06 285 PHE A N 1
ATOM 2227 C CA . PHE A 1 285 ? 19.868 4.008 -13.034 1.00 82.06 285 PHE A CA 1
ATOM 2228 C C . PHE A 1 285 ? 21.392 4.159 -13.069 1.00 82.06 285 PHE A C 1
ATOM 2230 O O . PHE A 1 285 ? 21.954 5.169 -12.634 1.00 82.06 285 PHE A O 1
ATOM 2237 N N . ARG A 1 286 ? 22.090 3.149 -13.591 1.00 82.50 286 ARG A N 1
ATOM 2238 C CA . ARG A 1 286 ? 23.551 3.030 -13.450 1.00 82.50 286 ARG A CA 1
ATOM 2239 C C . ARG A 1 286 ? 24.324 4.173 -14.099 1.00 82.50 286 ARG A C 1
ATOM 2241 O O . ARG A 1 286 ? 25.389 4.530 -13.598 1.00 82.50 286 ARG A O 1
ATOM 2248 N N . ARG A 1 287 ? 23.820 4.775 -15.183 1.00 83.25 287 ARG A N 1
ATOM 2249 C CA . ARG A 1 287 ? 24.510 5.900 -15.847 1.00 83.25 287 ARG A CA 1
ATOM 2250 C C . ARG A 1 287 ? 24.577 7.156 -14.987 1.00 83.25 287 ARG A C 1
ATOM 2252 O O . ARG A 1 287 ? 25.421 8.011 -15.234 1.00 83.25 287 ARG A O 1
ATOM 2259 N N . LEU A 1 288 ? 23.703 7.266 -13.990 1.00 85.81 288 LEU A N 1
ATOM 2260 C CA . LEU A 1 288 ? 23.679 8.379 -13.050 1.00 85.81 288 LEU A CA 1
ATOM 2261 C C . LEU A 1 288 ? 24.451 8.084 -11.761 1.00 85.81 288 LEU A C 1
ATOM 2263 O O . LEU A 1 288 ? 24.388 8.894 -10.831 1.00 85.81 288 LEU A O 1
ATOM 2267 N N . ALA A 1 289 ? 25.180 6.965 -11.692 1.00 89.75 289 ALA A N 1
ATOM 2268 C CA . ALA A 1 289 ? 25.998 6.617 -10.540 1.00 89.75 289 ALA A CA 1
ATOM 2269 C C . ALA A 1 289 ? 26.905 7.787 -10.131 1.00 89.75 289 ALA A C 1
ATOM 2271 O O . ALA A 1 289 ? 27.596 8.397 -10.948 1.00 89.75 289 ALA A O 1
ATOM 2272 N N . GLY A 1 290 ? 26.871 8.123 -8.843 1.00 87.00 290 GLY A N 1
ATOM 2273 C CA . GLY A 1 290 ? 27.635 9.235 -8.282 1.00 87.00 290 GLY A CA 1
ATOM 2274 C C . GLY A 1 290 ? 26.978 10.613 -8.404 1.00 87.00 290 GLY A C 1
ATOM 2275 O O . GLY A 1 290 ? 27.464 11.541 -7.760 1.00 87.00 290 GLY A O 1
ATOM 2276 N N . THR A 1 291 ? 25.868 10.780 -9.131 1.00 91.56 291 THR A N 1
ATOM 2277 C CA . THR A 1 291 ? 25.084 12.031 -9.085 1.00 91.56 291 THR A CA 1
ATOM 2278 C C . THR A 1 291 ? 24.347 12.179 -7.743 1.00 91.56 291 THR A C 1
ATOM 2280 O O . THR A 1 291 ? 24.043 11.168 -7.107 1.00 91.56 291 THR A O 1
ATOM 2283 N N . PRO A 1 292 ? 24.006 13.405 -7.291 1.00 93.50 292 PRO A N 1
ATOM 2284 C CA . PRO A 1 292 ? 23.275 13.596 -6.033 1.00 93.50 292 PRO A CA 1
ATOM 2285 C C . PRO A 1 292 ? 21.940 12.839 -5.972 1.00 93.50 292 PRO A C 1
ATOM 2287 O O . PRO A 1 292 ? 21.657 12.183 -4.976 1.00 93.50 292 PRO A O 1
ATOM 2290 N N . ALA A 1 293 ? 21.144 12.858 -7.049 1.00 92.50 293 ALA A N 1
ATOM 2291 C CA . ALA A 1 293 ? 19.867 12.140 -7.099 1.00 92.50 293 ALA A CA 1
ATOM 2292 C C . ALA A 1 293 ? 20.052 10.617 -6.967 1.00 92.50 293 ALA A C 1
ATOM 2294 O O . ALA A 1 293 ? 19.309 9.965 -6.237 1.00 92.50 293 ALA A O 1
ATOM 2295 N N . HIS A 1 294 ? 21.091 10.062 -7.600 1.00 94.44 294 HIS A N 1
ATOM 2296 C CA . HIS A 1 294 ? 21.454 8.652 -7.455 1.00 94.44 294 HIS A CA 1
ATOM 2297 C C . HIS A 1 294 ? 21.896 8.309 -6.041 1.00 94.44 294 HIS A C 1
ATOM 2299 O O . HIS A 1 294 ? 21.374 7.362 -5.468 1.00 94.44 294 HIS A O 1
ATOM 2305 N N . ARG A 1 295 ? 22.786 9.102 -5.435 1.00 95.69 295 ARG A N 1
ATOM 2306 C CA . ARG A 1 295 ? 23.218 8.863 -4.050 1.00 95.69 295 ARG A CA 1
ATOM 2307 C C . ARG A 1 295 ? 22.055 8.965 -3.060 1.00 95.69 295 ARG A C 1
ATOM 2309 O O . ARG A 1 295 ? 22.020 8.213 -2.092 1.00 95.69 295 ARG A O 1
ATOM 2316 N N . ARG A 1 296 ? 21.085 9.851 -3.302 1.00 95.38 296 ARG A N 1
ATOM 2317 C CA . ARG A 1 296 ? 19.855 9.934 -2.499 1.00 95.38 296 ARG A CA 1
ATOM 2318 C C . ARG A 1 296 ? 18.981 8.693 -2.636 1.00 95.38 296 ARG A C 1
ATOM 2320 O O . ARG A 1 296 ? 18.476 8.195 -1.634 1.00 95.38 296 ARG A O 1
ATOM 2327 N N . LEU A 1 297 ? 18.837 8.154 -3.844 1.00 94.19 297 LEU A N 1
ATOM 2328 C CA . LEU A 1 297 ? 18.120 6.897 -4.049 1.00 94.19 297 LEU A CA 1
ATOM 2329 C C . LEU A 1 297 ? 18.875 5.692 -3.456 1.00 94.19 297 LEU A C 1
ATOM 2331 O O . LEU A 1 297 ? 18.239 4.820 -2.861 1.00 94.19 297 LEU A O 1
ATOM 2335 N N . ASP A 1 298 ? 20.210 5.662 -3.537 1.00 94.31 298 ASP A N 1
ATOM 2336 C CA . ASP A 1 298 ? 21.051 4.653 -2.869 1.00 94.31 298 ASP A CA 1
ATOM 2337 C C . ASP A 1 298 ? 20.817 4.664 -1.358 1.00 94.31 298 ASP A C 1
ATOM 2339 O O . ASP A 1 298 ? 20.629 3.610 -0.753 1.00 94.31 298 ASP A O 1
ATOM 2343 N N . TRP A 1 299 ? 20.743 5.848 -0.743 1.00 94.12 299 TRP A N 1
ATOM 2344 C CA . TRP A 1 299 ? 20.424 5.974 0.678 1.00 94.12 299 TRP A CA 1
ATOM 2345 C C . TRP A 1 299 ? 19.094 5.324 1.019 1.00 94.12 299 TRP A C 1
ATOM 2347 O O . TRP A 1 299 ? 19.012 4.509 1.932 1.00 94.12 299 TRP A O 1
ATOM 2357 N N . VAL A 1 300 ? 18.047 5.632 0.266 1.00 92.81 300 VAL A N 1
ATOM 2358 C CA . VAL A 1 300 ? 16.705 5.132 0.572 1.00 92.81 300 VAL A CA 1
ATOM 2359 C C . VAL A 1 300 ? 16.597 3.624 0.336 1.00 92.81 300 VAL A C 1
ATOM 2361 O O . VAL A 1 300 ? 16.094 2.904 1.195 1.00 92.81 300 VAL A O 1
ATOM 2364 N N . THR A 1 301 ? 17.123 3.128 -0.783 1.00 91.81 301 THR A N 1
ATOM 2365 C CA . THR A 1 301 ? 17.060 1.699 -1.147 1.00 91.81 301 THR A CA 1
ATOM 2366 C C . THR A 1 301 ? 17.999 0.822 -0.314 1.00 91.81 301 THR A C 1
ATOM 2368 O O . THR A 1 301 ? 17.729 -0.361 -0.112 1.00 91.81 301 THR A O 1
ATOM 2371 N N . SER A 1 302 ? 19.074 1.393 0.237 1.00 90.81 302 SER A N 1
ATOM 2372 C CA . SER A 1 302 ? 19.995 0.693 1.139 1.00 90.81 302 SER A CA 1
ATOM 2373 C C . SER A 1 302 ? 19.629 0.820 2.621 1.00 90.81 302 SER A C 1
ATOM 2375 O O . SER A 1 302 ? 20.347 0.277 3.461 1.00 90.81 302 SER A O 1
ATOM 2377 N N . GLY A 1 303 ? 18.555 1.532 2.981 1.00 88.88 303 GLY A N 1
ATOM 2378 C CA . GLY A 1 303 ? 18.246 1.836 4.384 1.00 88.88 303 GLY A CA 1
ATOM 2379 C C . GLY A 1 303 ? 19.362 2.641 5.066 1.00 88.88 303 GLY A C 1
ATOM 2380 O O . GLY A 1 303 ? 19.738 2.359 6.200 1.00 88.88 303 GLY A O 1
ATOM 2381 N N . GLY A 1 304 ? 19.964 3.582 4.341 1.00 89.75 304 GLY A N 1
ATOM 2382 C CA . GLY A 1 304 ? 21.006 4.502 4.797 1.00 89.75 304 GLY A CA 1
ATOM 2383 C C . GLY A 1 304 ? 22.402 3.902 4.963 1.00 89.75 304 GLY A C 1
ATOM 2384 O O . GLY A 1 304 ? 23.248 4.509 5.618 1.00 89.75 304 GLY A O 1
ATOM 2385 N N . ARG A 1 305 ? 22.661 2.712 4.404 1.00 91.44 305 ARG A N 1
ATOM 2386 C CA . ARG A 1 305 ? 24.001 2.093 4.424 1.00 91.44 305 ARG A CA 1
ATOM 2387 C C . ARG A 1 305 ? 24.947 2.700 3.391 1.00 91.44 305 ARG A C 1
ATOM 2389 O O . ARG A 1 305 ? 26.153 2.727 3.615 1.00 91.44 305 ARG A O 1
ATOM 2396 N N . GLU A 1 306 ? 24.406 3.167 2.275 1.00 92.50 306 GLU A N 1
ATOM 2397 C CA . GLU A 1 306 ? 25.149 3.717 1.142 1.00 92.50 306 GLU A CA 1
ATOM 2398 C C . GLU A 1 306 ? 24.520 5.036 0.685 1.00 92.50 306 GLU A C 1
ATOM 2400 O O . GLU A 1 306 ? 23.384 5.342 1.031 1.00 92.50 306 GLU A O 1
ATOM 2405 N N . GLY A 1 307 ? 25.244 5.830 -0.102 1.00 94.38 307 GLY A N 1
ATOM 2406 C CA . GLY A 1 307 ? 24.695 7.052 -0.688 1.00 94.38 307 GLY A CA 1
ATOM 2407 C C . GLY A 1 307 ? 24.670 8.265 0.247 1.00 94.38 307 GLY A C 1
ATOM 2408 O O . GLY A 1 307 ? 25.524 8.435 1.114 1.00 94.38 307 GLY A O 1
ATOM 2409 N N . GLU A 1 308 ? 23.717 9.161 0.008 1.00 94.94 308 GLU A N 1
ATOM 2410 C CA . GLU A 1 308 ? 23.609 10.480 0.633 1.00 94.94 308 GLU A CA 1
ATOM 2411 C C . GLU A 1 308 ? 22.206 10.671 1.208 1.00 94.94 308 GLU A C 1
ATOM 2413 O O . GLU A 1 308 ? 21.215 10.516 0.498 1.00 94.94 308 GLU A O 1
ATOM 2418 N N . ARG A 1 309 ? 22.113 11.018 2.493 1.00 94.94 309 ARG A N 1
ATOM 2419 C CA . ARG A 1 309 ? 20.831 11.209 3.177 1.00 94.94 309 ARG A CA 1
ATOM 2420 C C . ARG A 1 309 ? 20.019 12.338 2.523 1.00 94.94 309 ARG A C 1
ATOM 2422 O O . ARG A 1 309 ? 20.511 13.465 2.494 1.00 94.94 309 ARG A O 1
ATOM 2429 N N . PRO A 1 310 ? 18.777 12.087 2.066 1.00 94.69 310 PRO A N 1
ATOM 2430 C CA . PRO A 1 310 ? 17.904 13.150 1.579 1.00 94.69 310 PRO A CA 1
ATOM 2431 C C . PRO A 1 310 ? 17.517 14.143 2.685 1.00 94.69 310 PRO A C 1
ATOM 2433 O O . PRO A 1 310 ? 17.609 13.849 3.879 1.00 94.69 310 PRO A O 1
ATOM 2436 N N . GLU A 1 311 ? 17.060 15.325 2.279 1.00 91.88 311 GLU A N 1
ATOM 2437 C CA . GLU A 1 311 ? 16.668 16.406 3.186 1.00 91.88 311 GLU A CA 1
ATOM 2438 C C . GLU A 1 311 ? 15.216 16.831 2.965 1.00 91.88 311 GLU A C 1
ATOM 2440 O O . GLU A 1 311 ? 14.651 16.668 1.883 1.00 91.88 311 GLU A O 1
ATOM 2445 N N . GLY A 1 312 ? 14.625 17.421 4.005 1.00 93.88 312 GLY A N 1
ATOM 2446 C CA . GLY A 1 312 ? 13.237 17.867 4.008 1.00 93.88 312 GLY A CA 1
ATOM 2447 C C . GLY A 1 312 ? 12.261 16.789 4.474 1.00 93.88 312 GLY A C 1
ATOM 2448 O O . GLY A 1 312 ? 12.601 15.619 4.627 1.00 93.88 312 GLY A O 1
ATOM 2449 N N . TRP A 1 313 ? 11.025 17.205 4.723 1.00 95.50 313 TRP A N 1
ATOM 2450 C CA . TRP A 1 313 ? 9.951 16.336 5.211 1.00 95.50 313 TRP A CA 1
ATOM 2451 C C . TRP A 1 313 ? 8.752 16.300 4.256 1.00 95.50 313 TRP A C 1
ATOM 2453 O O . TRP A 1 313 ? 7.830 15.520 4.463 1.00 95.50 313 TRP A O 1
ATOM 2463 N N . LEU A 1 314 ? 8.752 17.132 3.211 1.00 97.31 314 LEU A N 1
ATOM 2464 C CA . LEU A 1 314 ? 7.647 17.290 2.274 1.00 97.31 314 LEU A CA 1
ATOM 2465 C C . LEU A 1 314 ? 8.170 17.532 0.859 1.00 97.31 314 LEU A C 1
ATOM 2467 O O . LEU A 1 314 ? 9.078 18.342 0.660 1.00 97.31 314 LEU A O 1
ATOM 2471 N N . ARG A 1 315 ? 7.543 16.891 -0.127 1.00 97.56 315 ARG A N 1
ATOM 2472 C CA . ARG A 1 315 ? 7.812 17.112 -1.547 1.00 97.56 315 ARG A CA 1
ATOM 2473 C C . ARG A 1 315 ? 6.535 17.021 -2.371 1.00 97.56 315 ARG A C 1
ATOM 2475 O O . ARG A 1 315 ? 5.780 16.064 -2.229 1.00 97.56 315 ARG A O 1
ATOM 2482 N N . ALA A 1 316 ? 6.325 18.000 -3.248 1.00 97.94 316 ALA A N 1
ATOM 2483 C CA . ALA A 1 316 ? 5.264 17.989 -4.249 1.00 97.94 316 ALA A CA 1
ATOM 2484 C C . ALA A 1 316 ? 5.843 17.713 -5.643 1.00 97.94 316 ALA A C 1
ATOM 2486 O O . ALA A 1 316 ? 6.851 18.302 -6.035 1.00 97.94 316 ALA A O 1
ATOM 2487 N N . PHE A 1 317 ? 5.173 16.829 -6.369 1.00 98.00 317 PHE A N 1
ATOM 2488 C CA . PHE A 1 317 ? 5.331 16.531 -7.785 1.00 98.00 317 PHE A CA 1
ATOM 2489 C C . PHE A 1 317 ? 3.986 16.863 -8.441 1.00 98.00 317 PHE A C 1
ATOM 2491 O O . PHE A 1 317 ? 3.116 16.004 -8.575 1.00 98.00 317 PHE A O 1
ATOM 2498 N N . GLU A 1 318 ? 3.763 18.152 -8.705 1.00 96.81 318 GLU A N 1
ATOM 2499 C CA . GLU A 1 318 ? 2.458 18.689 -9.116 1.00 96.81 318 GLU A CA 1
ATOM 2500 C C . GLU A 1 318 ? 2.032 18.230 -10.521 1.00 96.81 318 GLU A C 1
ATOM 2502 O O . GLU A 1 318 ? 0.849 17.971 -10.727 1.00 96.81 318 GLU A O 1
ATOM 2507 N N . ASP A 1 319 ? 2.974 18.066 -11.462 1.00 94.81 319 ASP A N 1
ATOM 2508 C CA . ASP A 1 319 ? 2.684 17.562 -12.821 1.00 94.81 319 ASP A CA 1
ATOM 2509 C C . ASP A 1 319 ? 2.394 16.055 -12.788 1.00 94.81 319 ASP A C 1
ATOM 2511 O O . ASP A 1 319 ? 1.497 15.556 -13.467 1.00 94.81 319 ASP A O 1
ATOM 2515 N N . GLY A 1 320 ? 3.128 15.330 -11.942 1.00 94.56 320 GLY A N 1
ATOM 2516 C CA . GLY A 1 320 ? 2.921 13.915 -11.673 1.00 94.56 320 GLY A CA 1
ATOM 2517 C C . GLY A 1 320 ? 1.714 13.610 -10.792 1.00 94.56 320 GLY A C 1
ATOM 2518 O O . GLY A 1 320 ? 1.298 12.457 -10.731 1.00 94.56 320 GLY A O 1
ATOM 2519 N N . GLY A 1 321 ? 1.157 14.598 -10.092 1.00 96.00 321 GLY A N 1
ATOM 2520 C CA . GLY A 1 321 ? 0.025 14.403 -9.195 1.00 96.00 321 GLY A CA 1
ATOM 2521 C C . GLY A 1 321 ? 0.356 13.666 -7.894 1.00 96.00 321 GLY A C 1
ATOM 2522 O O . GLY A 1 321 ? -0.480 12.902 -7.411 1.00 96.00 321 GLY A O 1
ATOM 2523 N N . TYR A 1 322 ? 1.542 13.890 -7.307 1.00 98.31 322 TYR A N 1
ATOM 2524 C CA . TYR A 1 322 ? 1.913 13.353 -5.985 1.00 98.31 322 TYR A CA 1
ATOM 2525 C C . TYR A 1 322 ? 2.349 14.434 -4.993 1.00 98.31 322 TYR A C 1
ATOM 2527 O O . TYR A 1 322 ? 3.134 15.319 -5.315 1.00 98.31 322 TYR A O 1
ATOM 2535 N N . LEU A 1 323 ? 1.922 14.310 -3.742 1.00 98.56 323 LEU A N 1
ATOM 2536 C CA . LEU A 1 323 ? 2.530 14.990 -2.600 1.00 98.56 323 LEU A CA 1
ATOM 2537 C C . LEU A 1 323 ? 2.951 13.926 -1.592 1.00 98.56 323 LEU A C 1
ATOM 2539 O O . LEU A 1 323 ? 2.130 13.112 -1.176 1.00 98.56 323 LEU A O 1
ATOM 2543 N N . VAL A 1 324 ? 4.217 13.948 -1.191 1.00 98.38 324 VAL A N 1
ATOM 2544 C CA . VAL A 1 324 ? 4.791 12.994 -0.243 1.00 98.38 324 VAL A CA 1
ATOM 2545 C C . VAL A 1 324 ? 5.284 13.739 0.988 1.00 98.38 324 VAL A C 1
ATOM 2547 O O . VAL A 1 324 ? 6.132 14.624 0.881 1.00 98.38 324 VAL A O 1
ATOM 2550 N N . ALA A 1 325 ? 4.775 13.365 2.159 1.00 97.38 325 ALA A N 1
ATOM 2551 C CA . ALA A 1 325 ? 5.247 13.844 3.453 1.00 97.38 325 ALA A CA 1
ATOM 2552 C C . ALA A 1 325 ? 5.875 12.689 4.239 1.00 97.38 325 ALA A C 1
ATOM 2554 O O . ALA A 1 325 ? 5.310 11.600 4.291 1.00 97.38 325 ALA A O 1
ATOM 2555 N N . ARG A 1 326 ? 7.022 12.907 4.882 1.00 94.06 326 ARG A N 1
ATOM 2556 C CA . ARG A 1 326 ? 7.712 11.896 5.692 1.00 94.06 326 ARG A CA 1
ATOM 2557 C C . ARG A 1 326 ? 8.486 12.502 6.851 1.00 94.06 326 ARG A C 1
ATOM 2559 O O . ARG A 1 326 ? 8.963 13.624 6.764 1.00 94.06 326 ARG A O 1
ATOM 2566 N N . SER A 1 327 ? 8.624 11.746 7.937 1.00 88.50 327 SER A N 1
ATOM 2567 C CA . SER A 1 327 ? 9.259 12.238 9.171 1.00 88.50 327 SER A CA 1
ATOM 2568 C C . SER A 1 327 ? 10.720 11.840 9.339 1.00 88.50 327 SER A C 1
ATOM 2570 O O . SER A 1 327 ? 11.352 12.290 10.289 1.00 88.50 327 SER A O 1
ATOM 2572 N N . ASP A 1 328 ? 11.218 10.907 8.527 1.00 83.69 328 ASP A N 1
ATOM 2573 C CA . ASP A 1 328 ? 12.485 10.243 8.809 1.00 83.69 328 ASP A CA 1
ATOM 2574 C C . ASP A 1 328 ? 13.244 9.822 7.545 1.00 83.69 328 ASP A C 1
ATOM 2576 O O . ASP A 1 328 ? 12.655 9.407 6.540 1.00 83.69 328 ASP A O 1
ATOM 2580 N N . TRP A 1 329 ? 14.569 9.919 7.646 1.00 90.81 329 TRP A N 1
ATOM 2581 C CA . TRP A 1 329 ? 15.561 9.455 6.673 1.00 90.81 329 TRP A CA 1
ATOM 2582 C C . TRP A 1 329 ? 16.703 8.706 7.376 1.00 90.81 329 TRP A C 1
ATOM 2584 O O . TRP A 1 329 ? 17.822 8.685 6.869 1.00 90.81 329 TRP A O 1
ATOM 2594 N N . SER A 1 330 ? 16.483 8.200 8.591 1.00 82.44 330 SER A N 1
ATOM 2595 C CA . SER A 1 330 ? 17.545 7.605 9.401 1.00 82.44 330 SER A CA 1
ATOM 2596 C C . SER A 1 330 ? 18.112 6.335 8.759 1.00 82.44 330 SER A C 1
ATOM 2598 O O . SER A 1 330 ? 17.457 5.675 7.955 1.00 82.44 330 SER A O 1
ATOM 2600 N N . ALA A 1 331 ? 19.371 6.034 9.085 1.00 82.44 331 ALA A N 1
ATOM 2601 C CA . ALA A 1 331 ? 20.033 4.814 8.641 1.00 82.44 331 ALA A CA 1
ATOM 2602 C C . ALA A 1 331 ? 19.697 3.639 9.571 1.00 82.44 331 ALA A C 1
ATOM 2604 O O . ALA A 1 331 ? 19.596 3.816 10.787 1.00 82.44 331 ALA A O 1
ATOM 2605 N N . GLY A 1 332 ? 19.620 2.435 9.005 1.00 81.50 332 GLY A N 1
ATOM 2606 C CA . GLY A 1 332 ? 19.308 1.193 9.709 1.00 81.50 332 GLY A CA 1
ATOM 2607 C C . GLY A 1 332 ? 17.853 0.760 9.541 1.00 81.50 332 GLY A C 1
ATOM 2608 O O . GLY A 1 332 ? 17.202 1.081 8.549 1.00 81.50 332 GLY A O 1
ATOM 2609 N N . GLU A 1 333 ? 17.354 -0.019 10.503 1.00 75.88 333 GLU A N 1
ATOM 2610 C CA . GLU A 1 333 ? 15.926 -0.332 10.566 1.00 75.88 333 GLU A CA 1
ATOM 2611 C C . GLU A 1 333 ? 15.140 0.961 10.809 1.00 75.88 333 GLU A C 1
ATOM 2613 O O . GLU A 1 333 ? 15.492 1.714 11.728 1.00 75.88 333 GLU A O 1
ATOM 2618 N N . PRO A 1 334 ? 14.085 1.238 10.019 1.00 75.06 334 PRO A N 1
ATOM 2619 C CA . PRO A 1 334 ? 13.315 2.454 10.195 1.00 75.06 334 PRO A CA 1
ATOM 2620 C C . PRO A 1 334 ? 12.766 2.495 11.622 1.00 75.06 334 PRO A C 1
ATOM 2622 O O . PRO A 1 334 ? 12.292 1.475 12.141 1.00 75.06 334 PRO A O 1
ATOM 2625 N N . PRO A 1 335 ? 12.791 3.664 12.284 1.00 73.75 335 PRO A N 1
ATOM 2626 C CA . PRO A 1 335 ? 12.252 3.774 13.619 1.00 73.75 335 PRO A CA 1
ATOM 2627 C C . PRO A 1 335 ? 10.794 3.351 13.567 1.00 73.75 335 PRO A C 1
ATOM 2629 O O . PRO A 1 335 ? 10.070 3.687 12.629 1.00 73.75 335 PRO A O 1
ATOM 2632 N N . ALA A 1 336 ? 10.325 2.680 14.618 1.00 76.06 336 ALA A N 1
ATOM 2633 C CA . ALA A 1 336 ? 8.934 2.263 14.666 1.00 76.06 336 ALA A CA 1
ATOM 2634 C C . ALA A 1 336 ? 7.987 3.447 14.413 1.00 76.06 336 ALA A C 1
ATOM 2636 O O . ALA A 1 336 ? 6.864 3.230 14.008 1.00 76.06 336 ALA A O 1
ATOM 2637 N N . SER A 1 337 ? 8.357 4.695 14.709 1.00 78.75 337 SER A N 1
ATOM 2638 C CA . SER A 1 337 ? 7.521 5.881 14.479 1.00 78.75 337 SER A CA 1
ATOM 2639 C C . SER A 1 337 ? 7.673 6.527 13.096 1.00 78.75 337 SER A C 1
ATOM 2641 O O . SER A 1 337 ? 7.152 7.627 12.919 1.00 78.75 337 SER A O 1
ATOM 2643 N N . ALA A 1 338 ? 8.399 5.913 12.156 1.00 88.56 338 ALA A N 1
ATOM 2644 C CA . ALA A 1 338 ? 8.598 6.451 10.814 1.00 88.56 338 ALA A CA 1
ATOM 2645 C C . ALA A 1 338 ? 7.250 6.676 10.123 1.00 88.56 338 ALA A C 1
ATOM 2647 O O . ALA A 1 338 ? 6.430 5.763 10.045 1.00 88.56 338 ALA A O 1
ATOM 2648 N N . PHE A 1 339 ? 7.033 7.899 9.650 1.00 91.88 339 PHE A N 1
ATOM 2649 C CA . PHE A 1 339 ? 5.811 8.350 8.996 1.00 91.88 339 PHE A CA 1
ATOM 2650 C C . PHE A 1 339 ? 6.073 8.590 7.509 1.00 91.88 339 PHE A C 1
ATOM 2652 O O . PHE A 1 339 ? 7.102 9.171 7.155 1.00 91.88 339 PHE A O 1
ATOM 2659 N N . HIS A 1 340 ? 5.136 8.164 6.664 1.00 96.69 340 HIS A N 1
ATOM 2660 C CA . HIS A 1 340 ? 5.095 8.429 5.228 1.00 96.69 340 HIS A CA 1
ATOM 2661 C C . HIS A 1 340 ? 3.633 8.523 4.781 1.00 96.69 340 HIS A C 1
ATOM 2663 O O . HIS A 1 340 ? 2.852 7.595 4.991 1.00 96.69 340 HIS A O 1
ATOM 2669 N N . LEU A 1 341 ? 3.255 9.672 4.231 1.00 98.12 341 LEU A N 1
ATOM 2670 C CA . LEU A 1 341 ? 1.915 9.977 3.741 1.00 98.12 341 LEU A CA 1
ATOM 2671 C C . LEU A 1 341 ? 2.014 10.408 2.281 1.00 98.12 341 LEU A C 1
ATOM 2673 O O . LEU A 1 341 ? 2.800 11.299 1.954 1.00 98.12 341 LEU A O 1
ATOM 2677 N N . VAL A 1 342 ? 1.185 9.816 1.426 1.00 98.50 342 VAL A N 1
ATOM 2678 C CA . VAL A 1 342 ? 1.108 10.152 0.001 1.00 98.50 342 VAL A CA 1
ATOM 2679 C C . VAL A 1 342 ? -0.300 10.629 -0.324 1.00 98.50 342 VAL A C 1
ATOM 2681 O O . VAL A 1 342 ? -1.248 9.891 -0.081 1.00 98.50 342 VAL A O 1
ATOM 2684 N N . LEU A 1 343 ? -0.432 11.833 -0.882 1.00 98.56 343 LEU A N 1
ATOM 2685 C CA . LEU A 1 343 ? -1.641 12.310 -1.561 1.00 98.56 343 LEU A CA 1
ATOM 2686 C C . LEU A 1 343 ? -1.442 12.170 -3.065 1.00 98.56 343 LEU A C 1
ATOM 2688 O O . LEU A 1 343 ? -0.430 12.635 -3.594 1.00 98.56 343 LEU A O 1
ATOM 2692 N N . ARG A 1 344 ? -2.418 11.567 -3.742 1.00 96.38 344 ARG A N 1
ATOM 2693 C CA . ARG A 1 344 ? -2.396 11.339 -5.187 1.00 96.38 344 ARG A CA 1
ATOM 2694 C C . ARG A 1 344 ? -3.573 12.040 -5.855 1.00 96.38 344 ARG A C 1
ATOM 2696 O O . ARG A 1 344 ? -4.711 11.845 -5.445 1.00 96.38 344 ARG A O 1
ATOM 2703 N N . SER A 1 345 ? -3.326 12.849 -6.885 1.00 95.44 345 SER A N 1
ATOM 2704 C CA . SER A 1 345 ? -4.383 13.440 -7.721 1.00 95.44 345 SER A CA 1
ATOM 2705 C C . SER A 1 345 ? -3.831 14.028 -9.015 1.00 95.44 345 SER A C 1
ATOM 2707 O O . SER A 1 345 ? -2.923 14.853 -8.969 1.00 95.44 345 SER A O 1
ATOM 2709 N N . GLY A 1 346 ? -4.430 13.662 -10.147 1.00 91.12 346 GLY A N 1
ATOM 2710 C CA . GLY A 1 346 ? -3.977 14.061 -11.478 1.00 91.12 346 GLY A CA 1
ATOM 2711 C C . GLY A 1 346 ? -3.252 12.930 -12.203 1.00 91.12 346 GLY A C 1
ATOM 2712 O O . GLY A 1 346 ? -2.765 11.973 -11.593 1.00 91.12 346 GLY A O 1
ATOM 2713 N N . PHE A 1 347 ? -3.258 13.002 -13.533 1.00 87.75 347 PHE A N 1
ATOM 2714 C CA . PHE A 1 347 ? -2.671 11.987 -14.401 1.00 87.75 347 PHE A CA 1
ATOM 2715 C C . PHE A 1 347 ? -2.521 12.488 -15.836 1.00 87.75 347 PHE A C 1
ATOM 2717 O O . PHE A 1 347 ? -3.219 13.403 -16.269 1.00 87.75 347 PHE A O 1
ATOM 2724 N N . ARG A 1 348 ? -1.641 11.828 -16.595 1.00 85.75 348 ARG A N 1
ATOM 2725 C CA . ARG A 1 348 ? -1.444 12.075 -18.037 1.00 85.75 348 ARG A CA 1
ATOM 2726 C C . ARG A 1 348 ? -1.653 10.820 -18.891 1.00 85.75 348 ARG A C 1
ATOM 2728 O O . ARG A 1 348 ? -1.819 10.924 -20.103 1.00 85.75 348 ARG A O 1
ATOM 2735 N N . SER A 1 349 ? -1.701 9.643 -18.265 1.00 84.56 349 SER A N 1
ATOM 2736 C CA . SER A 1 349 ? -1.998 8.354 -18.897 1.00 84.56 349 SER A CA 1
ATOM 2737 C C . SER A 1 349 ? -3.057 7.565 -18.114 1.00 84.56 349 SER A C 1
ATOM 2739 O O . SER A 1 349 ? -3.341 7.837 -16.948 1.00 84.56 349 SER A O 1
ATOM 2741 N N . ARG A 1 350 ? -3.679 6.580 -18.773 1.00 79.12 350 ARG A N 1
ATOM 2742 C CA . ARG A 1 350 ? -4.804 5.773 -18.257 1.00 79.12 350 ARG A CA 1
ATOM 2743 C C . ARG A 1 350 ? -4.458 4.325 -17.923 1.00 79.12 350 ARG A C 1
ATOM 2745 O O . ARG A 1 350 ? -5.292 3.642 -17.323 1.00 79.12 350 ARG A O 1
ATOM 2752 N N . TYR A 1 351 ? -3.296 3.848 -18.360 1.00 82.12 351 TYR A N 1
ATOM 2753 C CA . TYR A 1 351 ? -2.998 2.417 -18.408 1.00 82.12 351 TYR A CA 1
ATOM 2754 C C . TYR A 1 351 ? -2.834 1.819 -17.013 1.00 82.12 351 TYR A C 1
ATOM 2756 O O . TYR A 1 351 ? -3.704 1.070 -16.570 1.00 82.12 351 TYR A O 1
ATOM 2764 N N . HIS A 1 352 ? -1.783 2.217 -16.300 1.00 90.25 352 HIS A N 1
ATOM 2765 C CA . HIS A 1 352 ? -1.396 1.592 -15.033 1.00 90.25 352 HIS A CA 1
ATOM 2766 C C . HIS A 1 352 ? -1.853 2.348 -13.778 1.00 90.25 352 HIS A C 1
ATOM 2768 O O . HIS A 1 352 ? -1.647 1.876 -12.665 1.00 90.25 352 HIS A O 1
ATOM 2774 N N . ARG A 1 353 ? -2.551 3.478 -13.944 1.00 90.19 353 ARG A N 1
ATOM 2775 C CA . ARG A 1 353 ? -3.212 4.201 -12.847 1.00 90.19 353 ARG A CA 1
ATOM 2776 C C . ARG A 1 353 ? -4.573 3.614 -12.482 1.00 90.19 353 ARG A C 1
ATOM 2778 O O . ARG A 1 353 ? -5.265 3.070 -13.348 1.00 90.19 353 ARG A O 1
ATOM 2785 N N . HIS A 1 354 ? -5.035 3.837 -11.260 1.00 92.00 354 HIS A N 1
ATOM 2786 C CA . HIS A 1 354 ? -6.422 3.567 -10.856 1.00 92.00 354 HIS A CA 1
ATOM 2787 C C . HIS A 1 354 ? -7.243 4.859 -10.843 1.00 92.00 354 HIS A C 1
ATOM 2789 O O . HIS A 1 354 ? -6.729 5.920 -11.193 1.00 92.00 354 HIS A O 1
ATOM 2795 N N . ASP A 1 355 ? -8.531 4.798 -10.509 1.00 90.12 355 ASP A N 1
ATOM 2796 C CA . ASP A 1 355 ? -9.408 5.975 -10.418 1.00 90.12 355 ASP A CA 1
ATOM 2797 C C . ASP A 1 355 ? -9.322 6.655 -9.033 1.00 90.12 355 ASP A C 1
ATOM 2799 O O . ASP A 1 355 ? -10.307 7.165 -8.496 1.00 90.12 355 ASP A O 1
ATOM 2803 N N . ASP A 1 356 ? -8.106 6.712 -8.499 1.00 92.75 356 ASP A N 1
ATOM 2804 C CA . ASP A 1 356 ? -7.677 7.062 -7.138 1.00 92.75 356 ASP A CA 1
ATOM 2805 C C . ASP A 1 356 ? -7.278 8.536 -6.956 1.00 92.75 356 ASP A C 1
ATOM 2807 O O . ASP A 1 356 ? -6.497 8.876 -6.069 1.00 92.75 356 ASP A O 1
ATOM 2811 N N . ASP A 1 357 ? -7.783 9.443 -7.797 1.00 94.19 357 ASP A N 1
ATOM 2812 C CA . ASP A 1 357 ? -7.595 10.878 -7.543 1.00 94.19 357 ASP A CA 1
ATOM 2813 C C . ASP A 1 357 ? -8.100 11.243 -6.138 1.00 94.19 357 ASP A C 1
ATOM 2815 O O . ASP A 1 357 ? -9.056 10.658 -5.644 1.00 94.19 357 ASP A O 1
ATOM 2819 N N . LEU A 1 358 ? -7.460 12.215 -5.492 1.00 97.06 358 LEU A N 1
ATOM 2820 C CA . LEU A 1 358 ? -7.662 12.614 -4.093 1.00 97.06 358 LEU A CA 1
ATOM 2821 C C . LEU A 1 358 ? -7.265 11.564 -3.037 1.00 97.06 358 LEU A C 1
ATOM 2823 O O . LEU A 1 358 ? -7.324 11.888 -1.848 1.00 97.06 358 LEU A O 1
ATOM 2827 N N . SER A 1 359 ? -6.865 10.343 -3.413 1.00 97.31 359 SER A N 1
ATOM 2828 C CA . SER A 1 359 ? -6.555 9.270 -2.457 1.00 97.31 359 SER A CA 1
ATOM 2829 C C . SER A 1 359 ? -5.365 9.621 -1.562 1.00 97.31 359 SER A C 1
ATOM 2831 O O . SER A 1 359 ? -4.432 10.320 -1.964 1.00 97.31 359 SER A O 1
ATOM 2833 N N . LEU A 1 360 ? -5.410 9.115 -0.329 1.00 98.06 360 LEU A N 1
ATOM 2834 C CA . LEU A 1 360 ? -4.339 9.206 0.658 1.00 98.06 360 LEU A CA 1
ATOM 2835 C C . LEU A 1 360 ? -3.868 7.813 1.055 1.00 98.06 360 LEU A C 1
ATOM 2837 O O . LEU A 1 360 ? -4.695 6.970 1.370 1.00 98.06 360 LEU A O 1
ATOM 2841 N N . CYS A 1 361 ? -2.560 7.598 1.138 1.00 97.44 361 CYS A N 1
ATOM 2842 C CA . CYS A 1 361 ? -1.965 6.389 1.714 1.00 97.44 361 CYS A CA 1
ATOM 2843 C C . CYS A 1 361 ? -1.121 6.771 2.923 1.00 97.44 361 CYS A C 1
ATOM 2845 O O . CYS A 1 361 ? -0.368 7.742 2.842 1.00 97.44 361 CYS A O 1
ATOM 2847 N N . LEU A 1 362 ? -1.218 6.016 4.019 1.00 97.88 362 LEU A N 1
ATOM 2848 C CA . LEU A 1 362 ? -0.508 6.318 5.263 1.00 97.88 362 LEU A CA 1
ATOM 2849 C C . LEU A 1 362 ? 0.226 5.093 5.805 1.00 97.88 362 LEU A C 1
ATOM 2851 O O . LEU A 1 362 ? -0.395 4.114 6.228 1.00 97.88 362 LEU A O 1
ATOM 2855 N N . TYR A 1 363 ? 1.542 5.241 5.911 1.00 96.12 363 TYR A N 1
ATOM 2856 C CA . TYR A 1 363 ? 2.431 4.377 6.669 1.00 96.12 363 TYR A CA 1
ATOM 2857 C C . TYR A 1 363 ? 2.918 5.102 7.930 1.00 96.12 363 TYR A C 1
ATOM 2859 O O . TYR A 1 363 ? 3.452 6.211 7.870 1.00 96.12 363 TYR A O 1
ATOM 2867 N N . TRP A 1 364 ? 2.764 4.464 9.088 1.00 94.00 364 TRP A N 1
ATOM 2868 C CA . TRP A 1 364 ? 3.284 4.938 10.368 1.00 94.00 364 TRP A CA 1
ATOM 2869 C C . TRP A 1 364 ? 3.769 3.762 11.229 1.00 94.00 364 TRP A C 1
ATOM 2871 O O . TRP A 1 364 ? 3.049 3.232 12.083 1.00 94.00 364 TRP A O 1
ATOM 2881 N N . GLY A 1 365 ? 5.004 3.323 10.960 1.00 89.00 365 GLY A N 1
ATOM 2882 C CA . GLY A 1 365 ? 5.588 2.092 11.514 1.00 89.00 365 GLY A CA 1
ATOM 2883 C C . GLY A 1 365 ? 4.935 0.791 11.050 1.00 89.00 365 GLY A C 1
ATOM 2884 O O . GLY A 1 365 ? 5.132 -0.240 11.681 1.00 89.00 365 GLY A O 1
ATOM 2885 N N . GLY A 1 366 ? 4.105 0.880 10.019 1.00 92.19 366 GLY A N 1
ATOM 2886 C CA . GLY A 1 366 ? 3.158 -0.124 9.557 1.00 92.19 366 GLY A CA 1
ATOM 2887 C C . GLY A 1 366 ? 2.041 0.582 8.792 1.00 92.19 366 GLY A C 1
ATOM 2888 O O . GLY A 1 366 ? 1.924 1.808 8.858 1.00 92.19 366 GLY A O 1
ATOM 2889 N N . ASP A 1 367 ? 1.228 -0.159 8.050 1.00 95.12 367 ASP A N 1
ATOM 2890 C CA . ASP A 1 367 ? 0.148 0.439 7.264 1.00 95.12 367 ASP A CA 1
ATOM 2891 C C . ASP A 1 367 ? -1.058 0.826 8.130 1.00 95.12 367 ASP A C 1
ATOM 2893 O O . ASP A 1 367 ? -1.439 0.101 9.053 1.00 95.12 367 ASP A O 1
ATOM 2897 N N . TRP A 1 368 ? -1.649 1.982 7.820 1.00 97.44 368 TRP A N 1
ATOM 2898 C CA . TRP A 1 368 ? -2.828 2.534 8.501 1.00 97.44 368 TRP A CA 1
ATOM 2899 C C . TRP A 1 368 ? -3.951 2.888 7.535 1.00 97.44 368 TRP A C 1
ATOM 2901 O O . TRP A 1 368 ? -5.107 2.617 7.847 1.00 97.44 368 TRP A O 1
ATOM 2911 N N . LEU A 1 369 ? -3.607 3.472 6.383 1.00 98.19 369 LEU A N 1
ATOM 2912 C CA . LEU A 1 369 ? -4.528 3.732 5.277 1.00 98.19 369 LEU A CA 1
ATOM 2913 C C . LEU A 1 369 ? -3.929 3.141 4.002 1.00 98.19 369 LEU A C 1
ATOM 2915 O O . LEU A 1 369 ? -2.836 3.546 3.595 1.00 98.19 369 LEU A O 1
ATOM 2919 N N . LEU A 1 370 ? -4.628 2.169 3.424 1.00 97.38 370 LEU A N 1
ATOM 2920 C CA . LEU A 1 370 ? -4.171 1.371 2.288 1.00 97.38 370 LEU A CA 1
ATOM 2921 C C . LEU A 1 370 ? -4.590 1.986 0.955 1.00 97.38 370 LEU A C 1
ATOM 2923 O O . LEU A 1 370 ? -5.683 2.538 0.856 1.00 97.38 370 LEU A O 1
ATOM 2927 N N . ASP A 1 371 ? -3.758 1.805 -0.068 1.00 96.44 371 ASP A N 1
ATOM 2928 C CA . ASP A 1 371 ? -4.255 1.753 -1.444 1.00 96.44 371 ASP A CA 1
ATOM 2929 C C . ASP A 1 371 ? -4.674 0.319 -1.797 1.00 96.44 371 ASP A C 1
ATOM 2931 O O . ASP A 1 371 ? -4.320 -0.631 -1.092 1.00 96.44 371 ASP A O 1
ATOM 2935 N N . SER A 1 372 ? -5.421 0.157 -2.884 1.00 93.69 372 SER A N 1
ATOM 2936 C CA . SER A 1 372 ? -5.991 -1.125 -3.290 1.00 93.69 372 SER A CA 1
ATOM 2937 C C . SER A 1 372 ? -4.949 -2.065 -3.905 1.00 93.69 372 SER A C 1
ATOM 2939 O O . SER A 1 372 ? -5.025 -3.278 -3.702 1.00 93.69 372 SER A O 1
ATOM 2941 N N . GLY A 1 373 ? -3.954 -1.525 -4.613 1.00 93.81 373 GLY A N 1
ATOM 2942 C CA . GLY A 1 373 ? -2.938 -2.302 -5.315 1.00 93.81 373 GLY A CA 1
ATOM 2943 C C . GLY A 1 373 ? -3.455 -3.084 -6.532 1.00 93.81 373 GLY A C 1
ATOM 2944 O O . GLY A 1 373 ? -4.608 -2.988 -6.951 1.00 93.81 373 GLY A O 1
ATOM 2945 N N . MET A 1 374 ? -2.563 -3.841 -7.172 1.00 88.25 374 MET A N 1
ATOM 2946 C CA . MET A 1 374 ? -2.756 -4.275 -8.562 1.00 88.25 374 MET A CA 1
ATOM 2947 C C . MET A 1 374 ? -3.626 -5.532 -8.739 1.00 88.25 374 MET A C 1
ATOM 2949 O O . MET A 1 374 ? -4.483 -5.570 -9.625 1.00 88.25 374 MET A O 1
ATOM 2953 N N . PHE A 1 375 ? -3.367 -6.584 -7.961 1.00 90.94 375 PHE A N 1
ATOM 2954 C CA . PHE A 1 375 ? -3.857 -7.950 -8.180 1.00 90.94 375 PHE A CA 1
ATOM 2955 C C . PHE A 1 375 ? -3.474 -8.577 -9.530 1.00 90.94 375 PHE A C 1
ATOM 2957 O O . PHE A 1 375 ? -2.534 -9.366 -9.578 1.00 90.94 375 PHE A O 1
ATOM 2964 N N . ASN A 1 376 ? -4.172 -8.285 -10.627 1.00 85.44 376 ASN A N 1
ATOM 2965 C CA . ASN A 1 376 ? -3.899 -8.860 -11.949 1.00 85.44 376 ASN A CA 1
ATOM 2966 C C . ASN A 1 376 ? -4.295 -7.891 -13.081 1.00 85.44 376 ASN A C 1
ATOM 2968 O O . ASN A 1 376 ? -4.642 -6.745 -12.825 1.00 85.44 376 ASN A O 1
ATOM 2972 N N . TYR A 1 377 ? -4.227 -8.338 -14.340 1.00 85.75 377 TYR A N 1
ATOM 2973 C CA . TYR A 1 377 ? -4.599 -7.537 -15.521 1.00 85.75 377 TYR A CA 1
ATOM 2974 C C . TYR A 1 377 ? -5.932 -7.959 -16.162 1.00 85.75 377 TYR A C 1
ATOM 2976 O O . TYR A 1 377 ? -6.240 -7.571 -17.290 1.00 85.75 377 TYR A O 1
ATOM 2984 N N . VAL A 1 378 ? -6.722 -8.793 -15.487 1.00 85.31 378 VAL A N 1
ATOM 2985 C CA . VAL A 1 378 ? -7.949 -9.358 -16.052 1.00 85.31 378 VAL A CA 1
ATOM 2986 C C . VAL A 1 378 ? -9.101 -8.379 -15.816 1.00 85.31 378 VAL A C 1
ATOM 2988 O O . VAL A 1 378 ? -9.874 -8.504 -14.876 1.00 85.31 378 VAL A O 1
ATOM 2991 N N . GLU A 1 379 ? -9.220 -7.373 -16.685 1.00 84.50 379 GLU A N 1
ATOM 2992 C CA . GLU A 1 379 ? -10.135 -6.222 -16.517 1.00 84.50 379 GLU A CA 1
ATOM 2993 C C . GLU A 1 379 ? -11.638 -6.580 -16.434 1.00 84.50 379 GLU A C 1
ATOM 2995 O O . GLU A 1 379 ? -12.450 -5.743 -16.046 1.00 84.50 379 GLU A O 1
ATOM 3000 N N . HIS A 1 380 ? -12.033 -7.810 -16.784 1.00 83.75 380 HIS A N 1
ATOM 3001 C CA . HIS A 1 380 ? -13.413 -8.284 -16.628 1.00 83.75 380 HIS A CA 1
ATOM 3002 C C . HIS A 1 380 ? -13.683 -8.963 -15.274 1.00 83.75 380 HIS A C 1
ATOM 3004 O O . HIS A 1 380 ? -14.843 -9.216 -14.948 1.00 83.75 380 HIS A O 1
ATOM 3010 N N . GLU A 1 381 ? -12.653 -9.254 -14.471 1.00 86.50 381 GLU A N 1
ATOM 3011 C CA 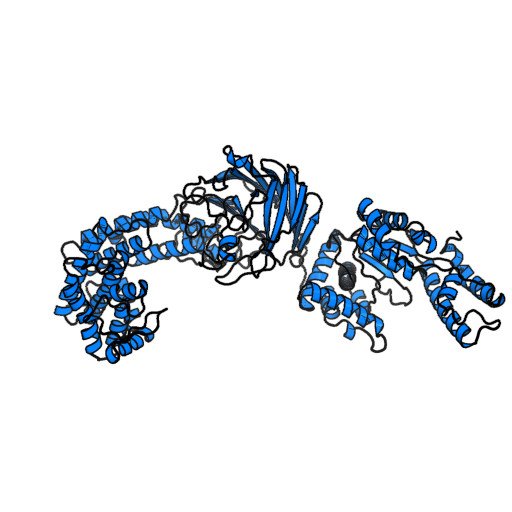. GLU A 1 381 ? -12.837 -9.823 -13.136 1.00 86.50 381 GLU A CA 1
ATOM 3012 C C . GLU A 1 381 ? -13.423 -8.776 -12.172 1.00 86.50 381 GLU A C 1
ATOM 3014 O O . GLU A 1 381 ? -12.901 -7.659 -12.082 1.00 86.50 381 GLU A O 1
ATOM 3019 N N . PRO A 1 382 ? -14.481 -9.109 -11.403 1.00 88.06 382 PRO A N 1
ATOM 3020 C CA . PRO A 1 382 ? -15.111 -8.172 -10.472 1.00 88.06 382 PRO A CA 1
ATOM 3021 C C . PRO A 1 382 ? -14.138 -7.531 -9.478 1.00 88.06 382 PRO A C 1
ATOM 3023 O O . PRO A 1 382 ? -14.200 -6.325 -9.258 1.00 88.06 382 PRO A O 1
ATOM 3026 N N . VAL A 1 383 ? -13.202 -8.308 -8.926 1.00 89.81 383 VAL A N 1
ATOM 3027 C CA . VAL A 1 383 ? -12.217 -7.786 -7.971 1.00 89.81 383 VAL A CA 1
ATOM 3028 C C . VAL A 1 383 ? -11.247 -6.801 -8.623 1.00 89.81 383 VAL A C 1
ATOM 3030 O O . VAL A 1 383 ? -10.967 -5.762 -8.039 1.00 89.81 383 VAL A O 1
ATOM 3033 N N . ARG A 1 384 ? -10.793 -7.050 -9.859 1.00 90.44 384 ARG A N 1
ATOM 3034 C CA . ARG A 1 384 ? -9.924 -6.113 -10.582 1.00 90.44 384 ARG A CA 1
ATOM 3035 C C . ARG A 1 384 ? -10.651 -4.800 -10.868 1.00 90.44 384 ARG A C 1
ATOM 3037 O O . ARG A 1 384 ? -10.080 -3.736 -10.647 1.00 90.44 384 ARG A O 1
ATOM 3044 N N . ARG A 1 385 ? -11.918 -4.860 -11.296 1.00 88.75 385 ARG A N 1
ATOM 3045 C CA . ARG A 1 385 ? -12.749 -3.657 -11.489 1.00 88.75 385 ARG A CA 1
ATOM 3046 C C . ARG A 1 385 ? -12.892 -2.861 -10.192 1.00 88.75 385 ARG A C 1
ATOM 3048 O O . ARG A 1 385 ? -12.685 -1.652 -10.213 1.00 88.75 385 ARG A O 1
ATOM 3055 N N . TYR A 1 386 ? -13.156 -3.542 -9.074 1.00 90.62 386 TYR A N 1
ATOM 3056 C CA . TYR A 1 386 ? -13.227 -2.918 -7.754 1.00 90.62 386 TYR A CA 1
ATOM 3057 C C . TYR A 1 386 ? -11.919 -2.232 -7.362 1.00 90.62 386 TYR A C 1
ATOM 3059 O O . TYR A 1 386 ? -11.952 -1.037 -7.076 1.00 90.62 386 TYR A O 1
ATOM 3067 N N . LEU A 1 387 ? -10.785 -2.946 -7.409 1.00 92.50 387 LEU A N 1
ATOM 3068 C CA . LEU A 1 387 ? -9.477 -2.416 -7.006 1.00 92.50 387 LEU A CA 1
ATOM 3069 C C . LEU A 1 387 ? -9.087 -1.169 -7.808 1.00 92.50 387 LEU A C 1
ATOM 3071 O O . LEU A 1 387 ? -8.484 -0.261 -7.257 1.00 92.50 387 LEU A O 1
ATOM 3075 N N . ARG A 1 388 ? -9.477 -1.082 -9.086 1.00 90.69 388 ARG A N 1
ATOM 3076 C CA . ARG A 1 388 ? -9.222 0.103 -9.919 1.00 90.69 388 ARG A CA 1
ATOM 3077 C C . ARG A 1 388 ? -10.190 1.268 -9.684 1.00 90.69 388 ARG A C 1
ATOM 3079 O O . ARG A 1 388 ? -9.969 2.346 -10.239 1.00 90.69 388 ARG A O 1
ATOM 3086 N N . SER A 1 389 ? -11.293 1.047 -8.975 1.00 89.81 389 SER A N 1
ATOM 3087 C CA . SER A 1 389 ? -12.389 2.008 -8.821 1.00 89.81 389 SER A CA 1
ATOM 3088 C C . SER A 1 389 ? -12.223 2.877 -7.575 1.00 89.81 389 SER A C 1
ATOM 3090 O O . SER A 1 389 ? -11.607 2.472 -6.596 1.00 89.81 389 SER A O 1
ATOM 3092 N N . LYS A 1 390 ? -12.902 4.030 -7.543 1.00 90.06 390 LYS A N 1
ATOM 3093 C CA . LYS A 1 390 ? -12.962 4.925 -6.368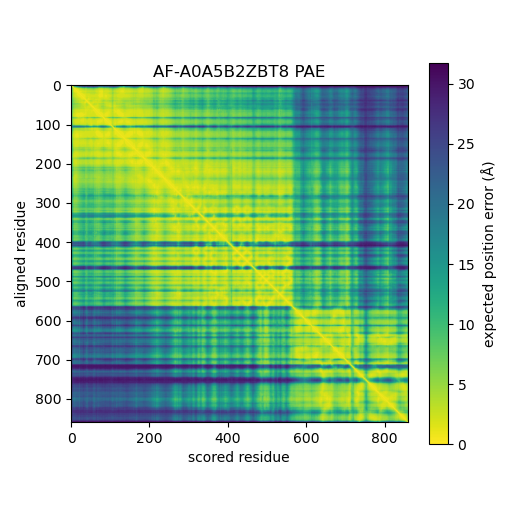 1.00 90.06 390 LYS A CA 1
ATOM 3094 C C . LYS A 1 390 ? -13.379 4.223 -5.067 1.00 90.06 390 LYS A C 1
ATOM 3096 O O . LYS A 1 390 ? -12.994 4.671 -3.994 1.00 90.06 390 LYS A O 1
ATOM 3101 N N . TRP A 1 391 ? -14.143 3.131 -5.156 1.00 90.94 391 TRP A N 1
ATOM 3102 C CA . TRP A 1 391 ? -14.610 2.360 -4.000 1.00 90.94 391 TRP A CA 1
ATOM 3103 C C . TRP A 1 391 ? -13.508 1.585 -3.272 1.00 90.94 391 TRP A C 1
ATOM 3105 O O . TRP A 1 391 ? -13.764 1.126 -2.161 1.00 90.94 391 TRP A O 1
ATOM 3115 N N . ALA A 1 392 ? -12.319 1.453 -3.867 1.00 93.50 392 ALA A N 1
ATOM 3116 C CA . ALA A 1 392 ? -11.159 0.799 -3.267 1.00 93.50 392 ALA A CA 1
ATOM 3117 C C . ALA A 1 392 ? -10.080 1.789 -2.767 1.00 93.50 392 ALA A C 1
ATOM 3119 O O . ALA A 1 392 ? -9.003 1.367 -2.354 1.00 93.50 392 ALA A O 1
ATOM 3120 N N . HIS A 1 393 ? -10.359 3.102 -2.773 1.00 95.62 393 HIS A N 1
ATOM 3121 C CA . HIS A 1 393 ? -9.399 4.145 -2.381 1.00 95.62 393 HIS A CA 1
ATOM 3122 C C . HIS A 1 393 ? -9.935 5.076 -1.281 1.00 95.62 393 HIS A C 1
ATOM 3124 O O . HIS A 1 393 ? -11.127 5.102 -0.968 1.00 95.62 393 HIS A O 1
ATOM 3130 N N . ASN A 1 394 ? -9.044 5.861 -0.665 1.00 98.00 394 ASN A N 1
ATOM 3131 C CA . ASN A 1 394 ? -9.367 6.738 0.469 1.00 98.00 394 ASN A CA 1
ATOM 3132 C C . ASN A 1 394 ? -9.951 8.081 0.012 1.00 98.00 394 ASN A C 1
ATOM 3134 O O . ASN A 1 394 ? -9.300 9.125 0.126 1.00 98.00 394 ASN A O 1
ATOM 3138 N N . VAL A 1 395 ? -11.158 8.057 -0.554 1.00 96.25 395 VAL A N 1
ATOM 3139 C CA . VAL A 1 395 ? -11.764 9.190 -1.272 1.00 96.25 395 VAL A CA 1
ATOM 3140 C C . VAL A 1 395 ? -13.234 9.418 -0.887 1.00 96.25 395 VAL A C 1
ATOM 3142 O O . VAL A 1 395 ? -13.900 8.503 -0.398 1.00 96.25 395 VAL A O 1
ATOM 3145 N N . PRO A 1 396 ? -13.781 10.626 -1.106 1.00 95.06 396 PRO A N 1
ATOM 3146 C CA . PRO A 1 396 ? -15.223 10.851 -1.059 1.00 95.06 396 PRO A CA 1
ATOM 3147 C C . PRO A 1 396 ? -15.947 10.304 -2.306 1.00 95.06 396 PRO A C 1
ATOM 3149 O O . PRO A 1 396 ? -15.479 10.472 -3.434 1.00 95.06 396 PRO A O 1
ATOM 3152 N N . VAL A 1 397 ? -17.130 9.711 -2.130 1.00 91.44 397 VAL A N 1
ATOM 3153 C CA . VAL A 1 397 ? -18.007 9.218 -3.210 1.00 91.44 397 VAL A CA 1
ATOM 3154 C C . VAL A 1 397 ? -19.482 9.562 -2.944 1.00 91.44 397 VAL A C 1
ATOM 3156 O O . VAL A 1 397 ? -19.882 9.641 -1.782 1.00 91.44 397 VAL A O 1
ATOM 3159 N N . PRO A 1 398 ? -20.323 9.754 -3.976 1.00 89.06 398 PRO A N 1
ATOM 3160 C CA . PRO A 1 398 ? -21.777 9.805 -3.806 1.00 89.06 398 PRO A CA 1
ATOM 3161 C C . PRO A 1 398 ? -22.336 8.469 -3.282 1.00 89.06 398 PRO A C 1
ATOM 3163 O O . PRO A 1 398 ? -21.885 7.394 -3.677 1.00 89.06 398 PRO A O 1
ATOM 3166 N N . GLU A 1 399 ? -23.331 8.512 -2.397 1.00 86.06 399 GLU A N 1
ATOM 3167 C CA . GLU A 1 399 ? -24.023 7.314 -1.906 1.00 86.06 399 GLU A CA 1
ATOM 3168 C C . GLU A 1 399 ? -24.893 6.695 -3.016 1.00 86.06 399 GLU A C 1
ATOM 3170 O O . GLU A 1 399 ? -25.574 7.407 -3.751 1.00 86.06 399 GLU A O 1
ATOM 3175 N N . GLY A 1 400 ? -24.890 5.360 -3.127 1.00 72.88 400 GLY A N 1
ATOM 3176 C CA . GLY A 1 400 ? -25.622 4.636 -4.177 1.00 72.88 400 GLY A CA 1
ATOM 3177 C C . GLY A 1 400 ? -24.886 4.538 -5.518 1.00 72.88 400 GLY A C 1
ATOM 3178 O O . GLY A 1 400 ? -25.463 4.057 -6.489 1.00 72.88 400 GLY A O 1
ATOM 3179 N N . PHE A 1 401 ? -23.626 4.975 -5.572 1.00 64.69 401 PHE A N 1
ATOM 3180 C CA . PHE A 1 401 ? -22.766 4.817 -6.742 1.00 64.69 401 PHE A CA 1
ATOM 3181 C C . PHE A 1 401 ? -22.342 3.348 -6.936 1.00 64.69 401 PHE A C 1
ATOM 3183 O O . PHE A 1 401 ? -21.957 2.681 -5.982 1.00 64.69 401 PHE A O 1
ATOM 3190 N N . ASP A 1 402 ? -22.408 2.839 -8.165 1.00 66.25 402 ASP A N 1
ATOM 3191 C CA . ASP A 1 402 ? -22.195 1.421 -8.496 1.00 66.25 402 ASP A CA 1
ATOM 3192 C C . ASP A 1 402 ? -20.693 1.033 -8.496 1.00 66.25 402 ASP A C 1
ATOM 3194 O O . ASP A 1 402 ? -19.900 1.730 -9.136 1.00 66.25 402 ASP A O 1
ATOM 3198 N N . PRO A 1 403 ? -20.261 -0.054 -7.819 1.00 54.66 403 PRO A N 1
ATOM 3199 C CA . PRO A 1 403 ? -18.896 -0.585 -7.939 1.00 54.66 403 PRO A CA 1
ATOM 3200 C C . PRO A 1 403 ? -18.542 -1.108 -9.345 1.00 54.66 403 PRO A C 1
ATOM 3202 O O . PRO A 1 403 ? -17.361 -1.161 -9.685 1.00 54.66 403 PRO A O 1
ATOM 3205 N N . ASP A 1 404 ? -19.529 -1.427 -10.190 1.00 59.00 404 ASP A N 1
ATOM 3206 C CA . ASP A 1 404 ? -19.334 -1.842 -11.589 1.00 59.00 404 ASP A CA 1
ATOM 3207 C C . ASP A 1 404 ? -19.224 -0.654 -12.574 1.00 59.00 404 ASP A C 1
ATOM 3209 O O . ASP A 1 404 ? -19.225 -0.833 -13.800 1.00 59.00 404 ASP A O 1
ATOM 3213 N N . TRP A 1 405 ? -19.108 0.575 -12.057 1.00 62.12 405 TRP A N 1
ATOM 3214 C CA . TRP A 1 405 ? -19.058 1.798 -12.853 1.00 62.12 405 TRP A CA 1
ATOM 3215 C C . TRP A 1 405 ? -17.869 1.855 -13.829 1.00 62.12 405 TRP A C 1
ATOM 3217 O O . TRP A 1 405 ? -16.719 1.559 -13.500 1.00 62.12 405 TRP A O 1
ATOM 3227 N N . LYS A 1 406 ? -18.145 2.312 -15.057 1.00 59.44 406 LYS A N 1
ATOM 3228 C CA . LYS A 1 406 ? -17.136 2.505 -16.106 1.00 59.44 406 LYS A CA 1
ATOM 3229 C C . LYS A 1 406 ? -16.252 3.707 -15.794 1.00 59.44 406 LYS A C 1
ATOM 3231 O O . LYS A 1 406 ? -16.750 4.822 -15.662 1.00 59.44 406 LYS A O 1
ATOM 3236 N N . ARG A 1 407 ? -14.938 3.483 -15.770 1.00 64.38 407 ARG A N 1
ATOM 3237 C CA . ARG A 1 407 ? -13.914 4.523 -15.585 1.00 64.38 407 ARG A CA 1
ATOM 3238 C C . ARG A 1 407 ? -14.235 5.792 -16.405 1.00 64.38 407 ARG A C 1
ATOM 3240 O O . ARG A 1 407 ? -14.613 5.666 -17.575 1.00 64.38 407 ARG A O 1
ATOM 3247 N N . PRO A 1 408 ? -14.103 6.996 -15.824 1.00 56.16 408 PRO A N 1
ATOM 3248 C CA . PRO A 1 408 ? -14.412 8.258 -16.495 1.00 56.16 408 PRO A CA 1
ATOM 3249 C C . PRO A 1 408 ? -13.540 8.501 -17.748 1.00 56.16 408 PRO A C 1
ATOM 3251 O O . PRO A 1 408 ? -12.530 7.830 -17.989 1.00 56.16 408 PRO A O 1
ATOM 3254 N N . ALA A 1 409 ? -13.948 9.469 -18.578 1.00 52.38 409 ALA A N 1
ATOM 3255 C CA . ALA A 1 409 ? -13.239 9.855 -19.802 1.00 52.38 409 ALA A CA 1
ATOM 3256 C C . ALA A 1 409 ? -11.810 10.410 -19.528 1.00 52.38 409 ALA A C 1
ATOM 3258 O O . ALA A 1 409 ? -11.435 10.709 -18.400 1.00 52.38 409 ALA A O 1
ATOM 3259 N N . SER A 1 410 ? -10.963 10.436 -20.563 1.00 50.72 410 SER A N 1
ATOM 3260 C CA . SER A 1 410 ? -9.467 10.488 -20.548 1.00 50.72 410 SER A CA 1
ATOM 3261 C C . SER A 1 410 ? -8.880 11.796 -20.111 1.00 50.72 410 SER A C 1
ATOM 3263 O O . SER A 1 410 ? -7.684 11.896 -19.873 1.00 50.72 410 SER A O 1
ATOM 3265 N N . ASP A 1 411 ? -9.735 12.778 -20.192 1.00 61.19 411 ASP A N 1
ATOM 3266 C CA . ASP A 1 411 ? -9.508 14.193 -20.299 1.00 61.19 411 ASP A CA 1
ATOM 3267 C C . ASP A 1 411 ? -10.152 14.904 -19.113 1.00 61.19 411 ASP A C 1
ATOM 3269 O O . ASP A 1 411 ? -10.192 16.129 -19.084 1.00 61.19 411 ASP A O 1
ATOM 3273 N N . ALA A 1 412 ? -10.634 14.137 -18.125 1.00 74.88 412 ALA A N 1
ATOM 3274 C CA . ALA A 1 412 ? -11.068 14.667 -16.852 1.00 74.88 412 ALA A CA 1
ATOM 3275 C C . ALA A 1 412 ? -9.903 15.430 -16.215 1.00 74.88 412 ALA A C 1
ATOM 3277 O O . ALA A 1 412 ? -8.910 14.839 -15.788 1.00 74.88 412 ALA A O 1
ATOM 3278 N N . GLU A 1 413 ? -10.043 16.751 -16.176 1.00 84.00 413 GLU A N 1
ATOM 3279 C CA . GLU A 1 413 ? -9.072 17.648 -15.574 1.00 84.00 413 GLU A CA 1
ATOM 3280 C C . GLU A 1 413 ? -8.871 17.277 -14.103 1.00 84.00 413 GLU A C 1
ATOM 3282 O O . GLU A 1 413 ? -9.829 17.077 -13.354 1.00 84.00 413 GLU A O 1
ATOM 3287 N N . GLY A 1 414 ? -7.621 17.190 -13.671 1.00 90.25 414 GLY A N 1
ATOM 3288 C CA . GLY A 1 414 ? -7.286 16.900 -12.290 1.00 90.25 414 GLY A CA 1
ATOM 3289 C C . GLY A 1 414 ? -5.825 17.191 -12.015 1.00 90.25 414 GLY A C 1
ATOM 3290 O O . GLY A 1 414 ? -5.001 17.225 -12.926 1.00 90.25 414 GLY A O 1
ATOM 3291 N N . GLY A 1 415 ? -5.513 17.415 -10.751 1.00 94.94 415 GLY A N 1
ATOM 3292 C CA . GLY A 1 415 ? -4.167 17.752 -10.323 1.00 94.94 415 GLY A CA 1
ATOM 3293 C C . GLY A 1 415 ? -4.093 17.973 -8.826 1.00 94.94 415 GLY A C 1
ATOM 3294 O O . GLY A 1 415 ? -5.062 17.749 -8.088 1.00 94.94 415 GLY A O 1
ATOM 3295 N N . LEU A 1 416 ? -2.926 18.430 -8.392 1.00 97.00 416 LEU A N 1
ATOM 3296 C CA . LEU A 1 416 ? -2.716 18.947 -7.053 1.00 97.00 416 LEU A CA 1
ATOM 3297 C C . LEU A 1 416 ? -1.718 20.092 -7.062 1.00 97.00 416 LEU A C 1
ATOM 3299 O O . LEU A 1 416 ? -0.902 20.223 -7.972 1.00 97.00 416 LEU A O 1
ATOM 3303 N N . LYS A 1 417 ? -1.779 20.902 -6.011 1.00 98.06 417 LYS A N 1
ATOM 3304 C CA . LYS A 1 417 ? -0.892 22.033 -5.797 1.00 98.06 417 LYS A CA 1
ATOM 3305 C C . LYS A 1 417 ? -0.531 22.171 -4.327 1.00 98.06 417 LYS A C 1
ATOM 3307 O O . LYS A 1 417 ? -1.406 22.105 -3.458 1.00 98.06 417 LYS A O 1
ATOM 3312 N N . LEU A 1 418 ? 0.747 22.402 -4.048 1.00 98.19 418 LEU A N 1
ATOM 3313 C CA . LEU A 1 418 ? 1.217 22.804 -2.730 1.00 98.19 418 LEU A CA 1
ATOM 3314 C C . LEU A 1 418 ? 0.994 24.313 -2.576 1.00 98.19 418 LEU A C 1
ATOM 3316 O O . LEU A 1 418 ? 1.567 25.119 -3.304 1.00 98.19 418 LEU A O 1
ATOM 3320 N N . LEU A 1 419 ? 0.121 24.697 -1.647 1.00 98.06 419 LEU A N 1
ATOM 3321 C CA . LEU A 1 419 ? -0.255 26.093 -1.422 1.00 98.06 419 LEU A CA 1
ATOM 3322 C C . LEU A 1 419 ? 0.664 26.761 -0.398 1.00 98.06 419 LEU A C 1
ATOM 3324 O O . LEU A 1 419 ? 1.082 27.899 -0.593 1.00 98.06 419 LEU A O 1
ATOM 3328 N N . GLU A 1 420 ? 0.982 26.047 0.682 1.00 97.25 420 GLU A N 1
ATOM 3329 C CA . GLU A 1 420 ? 1.826 26.537 1.772 1.00 97.25 420 GLU A CA 1
ATOM 3330 C C . GLU A 1 420 ? 2.722 25.410 2.294 1.00 97.25 420 GLU A C 1
ATOM 3332 O O . GLU A 1 420 ? 2.300 24.254 2.380 1.00 97.25 420 GLU A O 1
ATOM 3337 N N . SER A 1 421 ? 3.948 25.746 2.695 1.00 95.69 421 SER A N 1
ATOM 3338 C CA . SER A 1 421 ? 4.876 24.822 3.352 1.00 95.69 421 SER A CA 1
ATOM 3339 C C . SER A 1 421 ? 5.790 25.562 4.323 1.00 95.69 421 SER A C 1
ATOM 3341 O O . SER A 1 421 ? 6.321 26.618 3.982 1.00 95.69 421 SER A O 1
ATOM 3343 N N . GLY A 1 422 ? 6.032 24.968 5.486 1.00 93.44 422 GLY A N 1
ATOM 3344 C CA . GLY A 1 422 ? 7.001 25.422 6.480 1.00 93.44 422 GLY A CA 1
ATOM 3345 C C . GLY A 1 422 ? 7.791 24.257 7.077 1.00 93.44 422 GLY A C 1
ATOM 3346 O O . GLY A 1 422 ? 7.827 23.158 6.524 1.00 93.44 422 GLY A O 1
ATOM 3347 N N . GLU A 1 423 ? 8.423 24.473 8.231 1.00 91.88 423 GLU A N 1
ATOM 3348 C CA . GLU A 1 423 ? 9.293 23.462 8.860 1.00 91.88 423 GLU A CA 1
ATOM 3349 C C . GLU A 1 423 ? 8.547 22.208 9.342 1.00 91.88 423 GLU A C 1
ATOM 3351 O O . GLU A 1 423 ? 9.133 21.132 9.397 1.00 91.88 423 GLU A O 1
ATOM 3356 N N . ALA A 1 424 ? 7.262 22.337 9.681 1.00 92.62 424 ALA A N 1
ATOM 3357 C CA . ALA A 1 424 ? 6.438 21.226 10.166 1.00 92.62 424 ALA A CA 1
ATOM 3358 C C . ALA A 1 424 ? 4.961 21.319 9.750 1.00 92.62 424 ALA A C 1
ATOM 3360 O O . ALA A 1 424 ? 4.164 20.481 10.165 1.00 92.62 424 ALA A O 1
ATOM 3361 N N . HIS A 1 425 ? 4.581 22.331 8.965 1.00 96.69 425 HIS A N 1
ATOM 3362 C CA . HIS A 1 425 ? 3.208 22.541 8.511 1.00 96.69 425 HIS A CA 1
ATOM 3363 C C . HIS A 1 425 ? 3.142 22.669 6.994 1.00 96.69 425 HIS A C 1
ATOM 3365 O O . HIS A 1 425 ? 4.069 23.187 6.373 1.00 96.69 425 HIS A O 1
ATOM 3371 N N . ALA A 1 426 ? 2.043 22.221 6.397 1.00 98.06 426 ALA A N 1
ATOM 3372 C CA . ALA A 1 426 ? 1.787 22.430 4.979 1.00 98.06 426 ALA A CA 1
ATOM 3373 C C . ALA A 1 426 ? 0.296 22.423 4.655 1.00 98.06 426 ALA A C 1
ATOM 3375 O O . ALA A 1 426 ? -0.499 21.804 5.363 1.00 98.06 426 ALA A O 1
ATOM 3376 N N . LEU A 1 427 ? -0.062 23.082 3.559 1.00 98.50 427 LEU A N 1
ATOM 3377 C CA . LEU A 1 427 ? -1.394 23.061 2.973 1.00 98.50 427 LEU A CA 1
ATOM 3378 C C . LEU A 1 427 ? -1.264 22.717 1.492 1.00 98.50 427 LEU A C 1
ATOM 3380 O O . LEU A 1 427 ? -0.583 23.419 0.748 1.00 98.50 427 LEU A O 1
ATOM 3384 N N . ALA A 1 428 ? -1.952 21.667 1.062 1.00 98.56 428 ALA A N 1
ATOM 3385 C CA . ALA A 1 428 ? -2.087 21.307 -0.342 1.00 98.56 428 ALA A CA 1
ATOM 3386 C C . ALA A 1 428 ? -3.563 21.244 -0.740 1.00 98.56 428 ALA A C 1
ATOM 3388 O O . ALA A 1 428 ? -4.427 20.937 0.083 1.00 98.56 428 ALA A O 1
ATOM 3389 N N . GLU A 1 429 ? -3.849 21.513 -2.007 1.00 98.50 429 GLU A N 1
ATOM 3390 C CA . GLU A 1 429 ? -5.168 21.341 -2.612 1.00 98.50 429 GLU A CA 1
ATOM 3391 C C . GLU A 1 429 ? -5.051 20.388 -3.799 1.00 98.50 429 GLU A C 1
ATOM 3393 O O . GLU A 1 429 ? -4.161 20.526 -4.630 1.00 98.50 429 GLU A O 1
ATOM 3398 N N . ALA A 1 430 ? -5.951 19.418 -3.870 1.00 98.19 430 ALA A N 1
ATOM 3399 C CA . ALA A 1 430 ? -6.095 18.479 -4.966 1.00 98.19 430 ALA A CA 1
ATOM 3400 C C . ALA A 1 430 ? -7.505 18.589 -5.546 1.00 98.19 430 ALA A C 1
ATOM 3402 O O . ALA A 1 430 ? -8.467 18.842 -4.817 1.00 98.19 430 ALA A O 1
ATOM 3403 N N . TRP A 1 431 ? -7.638 18.403 -6.854 1.00 96.31 431 TRP A N 1
ATOM 3404 C CA . TRP A 1 431 ? -8.916 18.469 -7.557 1.00 96.31 431 TRP A CA 1
ATOM 3405 C C . TRP A 1 431 ? -8.984 17.436 -8.671 1.00 96.31 431 TRP A C 1
ATOM 3407 O O . TRP A 1 431 ? -7.960 17.003 -9.200 1.00 96.31 431 TRP A O 1
ATOM 3417 N N . SER A 1 432 ? -10.204 17.049 -9.031 1.00 91.81 432 SER A N 1
ATOM 3418 C CA . SER A 1 432 ? -10.457 16.152 -10.151 1.00 91.81 432 SER A CA 1
ATOM 3419 C C . SER A 1 432 ? -11.905 16.265 -10.631 1.00 91.81 432 SER A C 1
ATOM 3421 O O . SER A 1 432 ? -12.846 16.290 -9.835 1.00 91.81 432 SER A O 1
ATOM 3423 N N . ALA A 1 433 ? -12.076 16.292 -11.949 1.00 87.12 433 ALA A N 1
ATOM 3424 C CA . ALA A 1 433 ? -13.349 16.197 -12.659 1.00 87.12 433 ALA A CA 1
ATOM 3425 C C . ALA A 1 433 ? -13.696 14.738 -13.021 1.00 87.12 433 ALA A C 1
ATOM 3427 O O . ALA A 1 433 ? -14.582 14.474 -13.828 1.00 87.12 433 ALA A O 1
ATOM 3428 N N . SER A 1 434 ? -12.991 13.759 -12.440 1.00 84.94 434 SER A N 1
ATOM 3429 C CA . SER A 1 434 ? -13.235 12.331 -12.689 1.00 84.94 434 SER A CA 1
ATOM 3430 C C . SER A 1 434 ? -14.453 11.773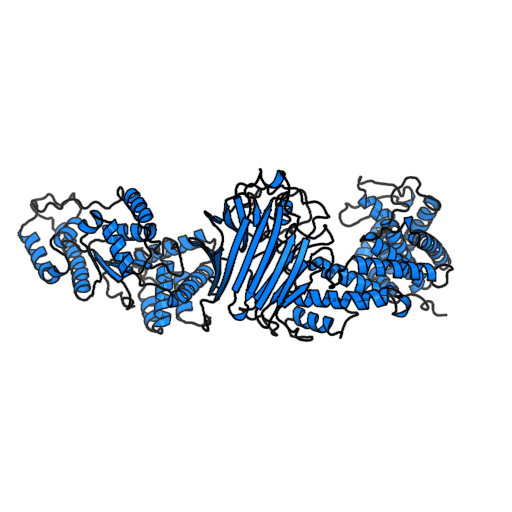 -11.934 1.00 84.94 434 SER A C 1
ATOM 3432 O O . SER A 1 434 ? -14.717 10.573 -11.989 1.00 84.94 434 SER A O 1
ATOM 3434 N N . TRP A 1 435 ? -15.202 12.614 -11.213 1.00 85.19 435 TRP A N 1
ATOM 3435 C CA . TRP A 1 435 ? -16.459 12.235 -10.575 1.00 85.19 435 TRP A CA 1
ATOM 3436 C C . TRP A 1 435 ? -17.621 12.534 -11.527 1.00 85.19 435 TRP A C 1
ATOM 3438 O O . TRP A 1 435 ? -17.855 13.693 -11.859 1.00 85.19 435 TRP A O 1
ATOM 3448 N N . PRO A 1 436 ? -18.382 11.523 -11.972 1.00 77.88 436 PRO A N 1
ATOM 3449 C CA . PRO A 1 436 ? -19.503 11.752 -12.877 1.00 77.88 436 PRO A CA 1
ATOM 3450 C C . PRO A 1 436 ? -20.526 12.720 -12.275 1.00 77.88 436 PRO A C 1
ATOM 3452 O O . PRO A 1 436 ? -21.124 12.422 -11.246 1.00 77.88 436 PRO A O 1
ATOM 3455 N N . GLY A 1 437 ? -20.726 13.872 -12.918 1.00 81.69 437 GLY A N 1
ATOM 3456 C CA . GLY A 1 437 ? -21.672 14.894 -12.462 1.00 81.69 437 GLY A CA 1
ATOM 3457 C C . GLY A 1 437 ? -21.224 15.694 -11.236 1.00 81.69 437 GLY A C 1
ATOM 3458 O O . GLY A 1 437 ? -22.047 16.423 -10.687 1.00 81.69 437 GLY A O 1
ATOM 3459 N N . PHE A 1 438 ? -19.960 15.586 -10.802 1.00 86.75 438 PHE A N 1
ATOM 3460 C CA . PHE A 1 438 ? -19.428 16.370 -9.686 1.00 86.75 438 PHE A CA 1
ATOM 3461 C C . PHE A 1 438 ? -18.005 16.867 -9.948 1.00 86.75 438 PHE A C 1
ATOM 3463 O O . PHE A 1 438 ? -17.157 16.149 -10.474 1.00 86.75 438 PHE A O 1
ATOM 3470 N N . ARG A 1 439 ? -17.700 18.062 -9.440 1.00 90.00 439 ARG A N 1
ATOM 3471 C CA . ARG A 1 439 ? -16.318 18.510 -9.237 1.00 90.00 439 ARG A CA 1
ATOM 3472 C C . ARG A 1 439 ? -15.875 18.134 -7.838 1.00 90.00 439 ARG A C 1
ATOM 3474 O O . ARG A 1 439 ? -16.489 18.567 -6.862 1.00 90.00 439 ARG A O 1
ATOM 3481 N N . ALA A 1 440 ? -14.799 17.361 -7.741 1.00 93.50 440 ALA A N 1
ATOM 3482 C CA . ALA A 1 440 ? -14.242 16.941 -6.467 1.00 93.50 440 ALA A CA 1
ATOM 3483 C C . ALA A 1 440 ? -12.983 17.749 -6.133 1.00 93.50 440 ALA A C 1
ATOM 3485 O O . ALA A 1 440 ? -12.106 17.941 -6.981 1.00 93.50 440 ALA A O 1
ATOM 3486 N N . ARG A 1 441 ? -12.879 18.206 -4.885 1.00 97.31 441 ARG A N 1
ATOM 3487 C CA . ARG A 1 441 ? -11.670 18.817 -4.323 1.00 97.31 441 ARG A CA 1
ATOM 3488 C C . ARG A 1 441 ? -11.391 18.280 -2.928 1.00 97.31 441 ARG A C 1
ATOM 3490 O O . ARG A 1 441 ? -12.325 18.053 -2.162 1.00 97.31 441 ARG A O 1
ATOM 3497 N N . ARG A 1 442 ? -10.107 18.169 -2.597 1.00 98.44 442 ARG A N 1
ATOM 3498 C CA . ARG A 1 442 ? -9.590 17.856 -1.264 1.00 98.44 442 ARG A CA 1
ATOM 3499 C C . ARG A 1 442 ? -8.529 18.873 -0.880 1.00 98.44 442 ARG A C 1
ATOM 3501 O O . ARG A 1 442 ? -7.558 19.046 -1.611 1.00 98.44 442 ARG A O 1
ATOM 3508 N N . ARG A 1 443 ? -8.652 19.492 0.291 1.00 98.69 443 ARG A N 1
ATOM 3509 C CA . ARG A 1 443 ? -7.548 20.228 0.923 1.00 98.69 443 ARG A CA 1
ATOM 3510 C C . ARG A 1 443 ? -6.943 19.395 2.034 1.00 98.69 443 ARG A C 1
ATOM 3512 O O . ARG A 1 443 ? -7.663 18.919 2.907 1.00 98.69 443 ARG A O 1
ATOM 3519 N N . LEU A 1 444 ? -5.626 19.246 2.003 1.00 98.69 444 LEU A N 1
ATOM 3520 C CA . LEU A 1 444 ? -4.844 18.519 2.992 1.00 98.69 444 LEU A CA 1
ATOM 3521 C C . LEU A 1 444 ? -4.017 19.513 3.806 1.00 98.69 444 LEU A C 1
ATOM 3523 O O . LEU A 1 444 ? -3.114 20.151 3.266 1.00 98.69 444 LEU A O 1
ATOM 3527 N N . ARG A 1 445 ? -4.309 19.626 5.104 1.00 98.69 445 ARG A N 1
ATOM 3528 C CA . ARG A 1 445 ? -3.481 20.372 6.065 1.00 98.69 445 ARG A CA 1
ATOM 3529 C C . ARG A 1 445 ? -2.637 19.393 6.860 1.00 98.69 445 ARG A C 1
ATOM 3531 O O . ARG A 1 445 ? -3.181 18.460 7.438 1.00 98.69 445 ARG A O 1
ATOM 3538 N N . LEU A 1 446 ? -1.331 19.604 6.900 1.00 98.00 446 LEU A N 1
ATOM 3539 C CA . LEU A 1 446 ? -0.368 18.769 7.611 1.00 98.00 446 LEU A CA 1
ATOM 3540 C C . LEU A 1 446 ? 0.207 19.550 8.790 1.00 98.00 446 LEU A C 1
ATOM 3542 O O . LEU A 1 446 ? 0.588 20.704 8.623 1.00 98.00 446 LEU A O 1
ATOM 3546 N N . ASP A 1 447 ? 0.301 18.902 9.948 1.00 95.62 447 ASP A N 1
ATOM 3547 C CA . ASP A 1 447 ? 1.060 19.359 11.112 1.00 95.62 447 ASP A CA 1
ATOM 3548 C C . ASP A 1 447 ? 1.864 18.172 11.664 1.00 95.62 447 ASP A C 1
ATOM 3550 O O . ASP A 1 447 ? 1.370 17.321 12.416 1.00 95.62 447 ASP A O 1
ATOM 3554 N N . LEU A 1 448 ? 3.125 18.092 11.247 1.00 90.50 448 LEU A N 1
ATOM 3555 C CA . LEU A 1 448 ? 4.029 17.010 11.615 1.00 90.50 448 LEU A CA 1
ATOM 3556 C C . LEU A 1 448 ? 4.386 17.053 13.108 1.00 90.50 448 LEU A C 1
ATOM 3558 O O . LEU A 1 448 ? 4.517 15.999 13.735 1.00 90.50 448 LEU A O 1
ATOM 3562 N N . ALA A 1 449 ? 4.493 18.250 13.693 1.00 87.19 449 ALA A N 1
ATOM 3563 C CA . ALA A 1 449 ? 4.828 18.431 15.104 1.00 87.19 449 ALA A CA 1
ATOM 3564 C C . ALA A 1 449 ? 3.710 17.904 16.017 1.00 87.19 449 ALA A C 1
ATOM 3566 O O . ALA A 1 449 ? 3.979 17.237 17.018 1.00 87.19 449 ALA A O 1
ATOM 3567 N N . GLN A 1 450 ? 2.453 18.134 15.633 1.00 88.50 450 GLN A N 1
ATOM 3568 C CA . GLN A 1 450 ? 1.276 17.600 16.322 1.00 88.50 450 GLN A CA 1
ATOM 3569 C C . GLN A 1 450 ? 0.906 16.174 15.887 1.00 88.50 450 GLN A C 1
ATOM 3571 O O . GLN A 1 450 ? -0.048 15.608 16.427 1.00 88.50 450 GLN A O 1
ATOM 3576 N N . ARG A 1 451 ? 1.637 15.593 14.921 1.00 90.75 451 ARG A N 1
ATOM 3577 C CA . ARG A 1 451 ? 1.331 14.304 14.273 1.00 90.75 451 ARG A CA 1
ATOM 3578 C C . ARG A 1 451 ? -0.130 14.225 13.830 1.00 90.75 451 ARG A C 1
ATOM 3580 O O . ARG A 1 451 ? -0.856 13.272 14.135 1.00 90.75 451 ARG A O 1
ATOM 3587 N N . ARG A 1 452 ? -0.568 15.276 13.146 1.00 95.56 452 ARG A N 1
ATOM 3588 C CA . ARG A 1 452 ? -1.950 15.482 12.733 1.00 95.56 452 ARG A CA 1
ATOM 3589 C C . ARG A 1 452 ? -2.002 15.871 11.267 1.00 95.56 452 ARG A C 1
ATOM 3591 O O . ARG A 1 452 ? -1.135 16.581 10.766 1.00 95.56 452 ARG A O 1
ATOM 3598 N N . PHE A 1 453 ? -3.068 15.458 10.605 1.00 98.00 453 PHE A N 1
ATOM 3599 C CA . PHE A 1 453 ? -3.473 16.049 9.345 1.00 98.00 453 PHE A CA 1
ATOM 3600 C C . PHE A 1 453 ? -4.985 16.233 9.289 1.00 98.00 453 PHE A C 1
ATOM 3602 O O . PHE A 1 453 ? -5.728 15.592 10.027 1.00 98.00 453 PHE A O 1
ATOM 3609 N N . GLU A 1 454 ? -5.448 17.150 8.455 1.00 98.50 454 GLU A N 1
ATOM 3610 C CA . GLU A 1 454 ? -6.868 17.381 8.207 1.00 98.50 454 GLU A CA 1
ATOM 3611 C C . GLU A 1 454 ? -7.146 17.242 6.723 1.00 98.50 454 GLU A C 1
ATOM 3613 O O . GLU A 1 454 ? -6.368 17.725 5.898 1.00 98.50 454 GLU A O 1
ATOM 3618 N N . VAL A 1 455 ? -8.279 16.629 6.402 1.00 98.44 455 VAL A N 1
ATOM 3619 C CA . VAL A 1 455 ? -8.817 16.588 5.046 1.00 98.44 455 VAL A CA 1
ATOM 3620 C C . VAL A 1 455 ? -10.122 17.359 5.008 1.00 98.44 455 VAL A C 1
ATOM 3622 O O . VAL A 1 455 ? -11.016 17.129 5.818 1.00 98.44 455 VAL A O 1
ATOM 3625 N N . GLU A 1 456 ? -10.218 18.304 4.088 1.00 98.62 456 GLU A N 1
ATOM 3626 C CA . GLU A 1 456 ? -11.437 19.047 3.785 1.00 98.62 456 GLU A CA 1
ATOM 3627 C C . GLU A 1 456 ? -11.869 18.652 2.375 1.00 98.62 456 GLU A C 1
ATOM 3629 O O . GLU A 1 456 ? -11.221 19.027 1.397 1.00 98.62 456 GLU A O 1
ATOM 3634 N N . ASP A 1 457 ? -12.921 17.842 2.292 1.00 98.25 457 ASP A N 1
ATOM 3635 C CA . ASP A 1 457 ? -13.463 17.307 1.047 1.00 98.25 457 ASP A CA 1
ATOM 3636 C C . ASP A 1 457 ? -14.684 18.115 0.608 1.00 98.25 457 ASP A C 1
ATOM 3638 O O . ASP A 1 457 ? -15.579 18.414 1.408 1.00 98.25 457 ASP A O 1
ATOM 3642 N N . SER A 1 458 ? -14.745 18.418 -0.689 1.00 96.44 458 SER A N 1
ATOM 3643 C CA . SER A 1 458 ? -15.917 19.015 -1.322 1.00 96.44 458 SER A CA 1
ATOM 3644 C C . SER A 1 458 ? -16.243 18.340 -2.649 1.00 96.44 458 SER A C 1
ATOM 3646 O O . SER A 1 458 ? -15.378 18.253 -3.519 1.00 96.44 458 SER A O 1
ATOM 3648 N N . LEU A 1 459 ? -17.484 17.868 -2.790 1.00 93.31 459 LEU A N 1
ATOM 3649 C CA . LEU A 1 459 ? -18.058 17.372 -4.045 1.00 93.31 459 LEU A CA 1
ATOM 3650 C C . LEU A 1 459 ? -19.241 18.269 -4.386 1.00 93.31 459 LEU A C 1
ATOM 3652 O O . LEU A 1 459 ? -20.262 18.241 -3.695 1.00 93.31 459 LEU A O 1
ATOM 3656 N N . GLU A 1 460 ? -19.090 19.069 -5.436 1.00 90.12 460 GLU A N 1
ATOM 3657 C CA . GLU A 1 460 ? -20.112 20.010 -5.893 1.00 90.12 460 GLU A CA 1
ATOM 3658 C C . GLU A 1 460 ? -20.745 19.498 -7.195 1.00 90.12 460 GLU A C 1
ATOM 3660 O O . GLU A 1 460 ? -19.998 19.114 -8.098 1.00 90.12 460 GLU A O 1
ATOM 3665 N N . PRO A 1 461 ? -22.088 19.469 -7.309 1.00 86.75 461 PRO A N 1
ATOM 3666 C CA . PRO A 1 461 ? -22.771 19.069 -8.535 1.00 86.75 461 PRO A CA 1
ATOM 3667 C C . PRO A 1 461 ? -22.323 19.895 -9.740 1.00 86.75 461 PRO A C 1
ATOM 3669 O O . PRO A 1 461 ? -22.185 21.116 -9.657 1.00 86.75 461 PRO A O 1
ATOM 3672 N N . GLU A 1 462 ? -22.162 19.232 -10.877 1.00 78.56 462 GLU A N 1
ATOM 3673 C CA . GLU A 1 462 ? -21.869 19.852 -12.162 1.00 78.56 462 GLU A CA 1
ATOM 3674 C C . GLU A 1 462 ? -22.950 19.459 -13.183 1.00 78.56 462 GLU A C 1
ATOM 3676 O O . GLU A 1 462 ? -23.149 18.280 -13.482 1.00 78.56 462 GLU A O 1
ATOM 3681 N N . GLY A 1 463 ? -23.675 20.460 -13.697 1.00 67.12 463 GLY A N 1
ATOM 3682 C CA . GLY A 1 463 ? -24.824 20.271 -14.594 1.00 67.12 463 GLY A CA 1
ATOM 3683 C C . GLY A 1 463 ? -26.100 19.763 -13.900 1.00 67.12 463 GLY A C 1
ATOM 3684 O O . GLY A 1 463 ? -26.135 19.554 -12.689 1.00 67.12 463 GLY A O 1
ATOM 3685 N N . GLU A 1 464 ? -27.170 19.559 -14.677 1.00 54.97 464 GLU A N 1
ATOM 3686 C CA . GLU A 1 464 ? -28.475 19.081 -14.170 1.00 54.97 464 GLU A CA 1
ATOM 3687 C C . GLU A 1 464 ? -28.410 17.630 -13.641 1.00 54.97 464 GLU A C 1
ATOM 3689 O O . GLU A 1 464 ? -29.141 17.259 -12.726 1.00 54.97 464 GLU A O 1
ATOM 3694 N N . THR A 1 465 ? -27.461 16.825 -14.130 1.00 55.75 465 THR A N 1
ATOM 3695 C CA . THR A 1 465 ? -27.270 15.409 -13.763 1.00 55.75 465 THR A CA 1
ATOM 3696 C C . THR A 1 465 ? -26.728 15.174 -12.346 1.00 55.75 465 THR A C 1
ATOM 3698 O O . THR A 1 465 ? -26.977 14.117 -11.762 1.00 55.75 465 THR A O 1
ATOM 3701 N N . GLY A 1 466 ? -25.981 16.128 -11.776 1.00 53.84 466 GLY A N 1
ATOM 3702 C CA . GLY A 1 466 ? -25.399 15.988 -10.432 1.00 53.84 466 GLY A CA 1
ATOM 3703 C C . GLY A 1 466 ? -26.414 16.183 -9.299 1.00 53.84 466 GLY A C 1
ATOM 3704 O O . GLY A 1 466 ? -26.250 15.631 -8.213 1.00 53.84 466 GLY A O 1
ATOM 3705 N N . VAL A 1 467 ? -27.485 16.943 -9.552 1.00 52.75 467 VAL A N 1
ATOM 3706 C CA . VAL A 1 467 ? -28.453 17.361 -8.522 1.00 52.75 467 VAL A CA 1
ATOM 3707 C C . VAL A 1 467 ? -29.537 16.304 -8.274 1.00 52.75 467 VAL A C 1
ATOM 3709 O O . VAL A 1 467 ? -30.005 16.170 -7.146 1.00 52.75 467 VAL A O 1
ATOM 3712 N N . GLU A 1 468 ? -29.919 15.518 -9.286 1.00 54.84 468 GLU A N 1
ATOM 3713 C CA . GLU A 1 468 ? -31.008 14.531 -9.157 1.00 54.84 468 GLU A CA 1
ATOM 3714 C C . GLU A 1 468 ? -30.571 13.166 -8.581 1.00 54.84 468 GLU A C 1
ATOM 3716 O O . GLU A 1 468 ? -31.422 12.377 -8.167 1.00 54.84 468 GLU A O 1
ATOM 3721 N N . SER A 1 469 ? -29.265 12.866 -8.515 1.00 58.47 469 SER A N 1
ATOM 3722 C CA . SER A 1 469 ? -28.759 11.509 -8.229 1.00 58.47 469 SER A CA 1
ATOM 3723 C C . SER A 1 469 ? -28.225 11.276 -6.806 1.00 58.47 469 SER A C 1
ATOM 3725 O O . SER A 1 469 ? -28.399 10.179 -6.271 1.00 58.47 469 SER A O 1
ATOM 3727 N N . ALA A 1 470 ? -27.615 12.271 -6.150 1.00 68.38 470 ALA A N 1
ATOM 3728 C CA . ALA A 1 470 ? -26.988 12.079 -4.838 1.00 68.38 470 ALA A CA 1
ATOM 3729 C C . ALA A 1 470 ? -27.933 12.418 -3.673 1.00 68.38 470 ALA A C 1
ATOM 3731 O O . ALA A 1 470 ? -28.308 13.569 -3.456 1.00 68.38 470 ALA A O 1
ATOM 3732 N N . LYS A 1 471 ? -28.283 11.405 -2.870 1.00 82.38 471 LYS A N 1
ATOM 3733 C CA . LYS A 1 471 ? -29.023 11.575 -1.597 1.00 82.38 471 LYS A CA 1
ATOM 3734 C C . LYS A 1 471 ? -28.101 11.814 -0.392 1.00 82.38 471 LYS A C 1
ATOM 3736 O O . LYS A 1 471 ? -28.571 12.100 0.710 1.00 82.38 471 LYS A O 1
ATOM 3741 N N . GLY A 1 472 ? -26.800 11.664 -0.602 1.00 92.00 472 GLY A N 1
ATOM 3742 C CA . GLY A 1 472 ? -25.746 11.784 0.389 1.00 92.00 472 GLY A CA 1
ATOM 3743 C C . GLY A 1 472 ? -24.414 11.327 -0.197 1.00 92.00 472 GLY A C 1
ATOM 3744 O O . GLY A 1 472 ? -24.333 10.927 -1.359 1.00 92.00 472 GLY A O 1
ATOM 3745 N N . PHE A 1 473 ? -23.375 11.377 0.622 1.00 94.38 473 PHE A N 1
ATOM 3746 C CA . PHE A 1 473 ? -21.995 11.082 0.267 1.00 94.38 473 PHE A CA 1
ATOM 3747 C C . PHE A 1 473 ? -21.339 10.244 1.359 1.00 94.38 473 PHE A C 1
ATOM 3749 O O . PHE A 1 473 ? -21.717 10.300 2.532 1.00 94.38 473 PHE A O 1
ATOM 3756 N N . LEU A 1 474 ? -20.324 9.486 0.966 1.00 95.44 474 LEU A N 1
ATOM 3757 C CA . LEU A 1 474 ? -19.492 8.674 1.836 1.00 95.44 474 LEU A CA 1
ATOM 3758 C C . LEU A 1 474 ? -18.045 9.150 1.712 1.00 95.44 474 LEU A C 1
ATOM 3760 O O . LEU A 1 474 ? -17.534 9.257 0.605 1.00 95.44 474 LEU A O 1
ATOM 3764 N N . SER A 1 475 ? -17.375 9.411 2.831 1.00 97.00 475 SER A N 1
ATOM 3765 C CA . SER A 1 475 ? -15.911 9.516 2.880 1.00 97.00 475 SER A CA 1
ATOM 3766 C C . SER A 1 475 ? -15.351 8.143 3.243 1.00 97.00 475 SER A C 1
ATOM 3768 O O . SER A 1 475 ? -15.635 7.647 4.339 1.00 97.00 475 SER A O 1
ATOM 3770 N N . LEU A 1 476 ? -14.640 7.515 2.303 1.00 97.31 476 LEU A N 1
ATOM 3771 C CA . LEU A 1 476 ? -14.142 6.142 2.403 1.00 97.31 476 LEU A CA 1
ATOM 3772 C C . LEU A 1 476 ? -12.712 6.099 2.951 1.00 97.31 476 LEU A C 1
ATOM 3774 O O . LEU A 1 476 ? -11.866 6.899 2.549 1.00 97.31 476 LEU A O 1
ATOM 3778 N N . TRP A 1 477 ? -12.445 5.129 3.827 1.00 98.38 477 TRP A N 1
ATOM 3779 C CA . TRP A 1 477 ? -11.137 4.877 4.432 1.00 98.38 477 TRP A CA 1
ATOM 3780 C C . TRP A 1 477 ? -10.861 3.370 4.512 1.00 98.38 477 TRP A C 1
ATOM 3782 O O . TRP A 1 477 ? -11.584 2.634 5.183 1.00 98.38 477 TRP A O 1
ATOM 3792 N N . HIS A 1 478 ? -9.812 2.917 3.834 1.00 97.94 478 HIS A N 1
ATOM 3793 C CA . HIS A 1 478 ? -9.384 1.526 3.737 1.00 97.94 478 HIS A CA 1
ATOM 3794 C C . HIS A 1 478 ? -8.316 1.243 4.784 1.00 97.94 478 HIS A C 1
ATOM 3796 O O . HIS A 1 478 ? -7.216 1.795 4.749 1.00 97.94 478 HIS A O 1
ATOM 3802 N N . VAL A 1 479 ? -8.656 0.375 5.727 1.00 98.19 479 VAL A N 1
ATOM 3803 C CA . VAL A 1 479 ? -7.856 0.063 6.908 1.00 98.19 479 VAL A CA 1
ATOM 3804 C C . VAL A 1 479 ? -7.404 -1.394 6.818 1.00 98.19 479 VAL A C 1
ATOM 3806 O O . VAL A 1 479 ? -8.224 -2.251 6.483 1.00 98.19 479 VAL A O 1
ATOM 3809 N N . PRO A 1 480 ? -6.142 -1.731 7.127 1.00 95.94 480 PRO A N 1
ATOM 3810 C CA . PRO A 1 480 ? -5.731 -3.127 7.116 1.00 95.94 480 PRO A CA 1
ATOM 3811 C C . PRO A 1 480 ? -6.489 -3.956 8.170 1.00 95.94 480 PRO A C 1
ATOM 3813 O O . PRO A 1 480 ? -6.905 -3.450 9.216 1.00 95.94 480 PRO A O 1
ATOM 3816 N N . ALA A 1 481 ? -6.681 -5.250 7.902 1.00 92.12 481 ALA A N 1
ATOM 3817 C CA . ALA A 1 481 ? -7.447 -6.143 8.780 1.00 92.12 481 ALA A CA 1
ATOM 3818 C C . ALA A 1 481 ? -6.806 -6.390 10.159 1.00 92.12 481 ALA A C 1
ATOM 3820 O O . ALA A 1 481 ? -7.473 -6.873 11.069 1.00 92.12 481 ALA A O 1
ATOM 3821 N N . ASP A 1 482 ? -5.527 -6.053 10.337 1.00 89.06 482 ASP A N 1
ATOM 3822 C CA . ASP A 1 482 ? -4.818 -6.180 11.613 1.00 89.06 482 ASP A CA 1
ATOM 3823 C C . ASP A 1 482 ? -5.099 -5.024 12.596 1.00 89.06 482 ASP A C 1
ATOM 3825 O O . ASP A 1 482 ? -4.633 -5.070 13.736 1.00 89.06 482 ASP A O 1
ATOM 3829 N N . LYS A 1 483 ? -5.853 -3.996 12.183 1.00 92.31 483 LYS A N 1
ATOM 3830 C CA . LYS A 1 483 ? -6.258 -2.874 13.041 1.00 92.31 483 LYS A CA 1
ATOM 3831 C C . LYS A 1 483 ? -7.656 -3.095 13.608 1.00 92.31 483 LYS A C 1
ATOM 3833 O O . LYS A 1 483 ? -8.587 -3.430 12.882 1.00 92.31 483 LYS A O 1
ATOM 3838 N N . GLU A 1 484 ? -7.842 -2.827 14.895 1.00 89.38 484 GLU A N 1
ATOM 3839 C CA . GLU A 1 484 ? -9.170 -2.850 15.517 1.00 89.38 484 GLU A CA 1
ATOM 3840 C C . GLU A 1 484 ? -9.861 -1.490 15.342 1.00 89.38 484 GLU A C 1
ATOM 3842 O O . GLU A 1 484 ? -9.258 -0.449 15.609 1.00 89.38 484 GLU A O 1
ATOM 3847 N N . ILE A 1 485 ? -11.121 -1.476 14.895 1.00 92.69 485 ILE A N 1
ATOM 3848 C CA . ILE A 1 485 ? -11.880 -0.241 14.654 1.00 92.69 485 ILE A CA 1
ATOM 3849 C C . ILE A 1 485 ? -12.960 -0.069 15.722 1.00 92.69 485 ILE A C 1
ATOM 3851 O O . ILE A 1 485 ? -13.890 -0.865 15.830 1.00 92.69 485 ILE A O 1
ATOM 3855 N N . VAL A 1 486 ? -12.877 1.033 16.468 1.00 89.31 486 VAL A N 1
ATOM 3856 C CA . VAL A 1 486 ? -13.886 1.455 17.444 1.00 89.31 486 VAL A CA 1
ATOM 3857 C C . VAL A 1 486 ? -14.612 2.687 16.917 1.00 89.31 486 VAL A C 1
ATOM 3859 O O . VAL A 1 486 ? -14.016 3.755 16.757 1.00 89.31 486 VAL A O 1
ATOM 3862 N N . ILE A 1 487 ? -15.912 2.545 16.664 1.00 90.19 487 ILE A N 1
ATOM 3863 C CA . ILE A 1 487 ? -16.770 3.626 16.168 1.00 90.19 487 ILE A CA 1
ATOM 3864 C C . ILE A 1 487 ? -17.452 4.320 17.351 1.00 90.19 487 ILE A C 1
ATOM 3866 O O . ILE A 1 487 ? -18.113 3.675 18.166 1.00 90.19 487 ILE A O 1
ATOM 3870 N N . GLY A 1 488 ? -17.292 5.640 17.434 1.00 83.31 488 GLY A N 1
ATOM 3871 C CA . GLY A 1 488 ? -17.966 6.505 18.398 1.00 83.31 488 GLY A CA 1
ATOM 3872 C C . GLY A 1 488 ? -18.841 7.552 17.712 1.00 83.31 488 GLY A C 1
ATOM 3873 O O . GLY A 1 488 ? -18.950 7.608 16.489 1.00 83.31 488 GLY A O 1
ATOM 3874 N N . GLU A 1 489 ? -19.460 8.417 18.509 1.00 82.44 489 GLU A N 1
ATOM 3875 C CA . GLU A 1 489 ? -20.208 9.559 17.985 1.00 82.44 489 GLU A CA 1
ATOM 3876 C C . GLU A 1 489 ? -19.238 10.580 17.369 1.00 82.44 489 GLU A C 1
ATOM 3878 O O . GLU A 1 489 ? -18.318 11.055 18.040 1.00 82.44 489 GLU A O 1
ATOM 3883 N N . GLY A 1 490 ? -19.397 10.863 16.071 1.00 88.56 490 GLY A N 1
ATOM 3884 C CA . GLY A 1 490 ? -18.569 11.826 15.335 1.00 88.56 490 GLY A CA 1
ATOM 3885 C C . GLY A 1 490 ? -17.087 11.453 15.189 1.00 88.56 490 GLY A C 1
ATOM 3886 O O . GLY A 1 490 ? -16.298 12.293 14.760 1.00 88.56 490 GLY A O 1
ATOM 3887 N N . GLN A 1 491 ? -16.676 10.227 15.533 1.00 94.69 491 GLN A N 1
ATOM 3888 C CA . GLN A 1 491 ? -15.286 9.787 15.401 1.00 94.69 491 GLN A CA 1
ATOM 3889 C C . GLN A 1 491 ? -15.145 8.275 15.192 1.00 94.69 491 GLN A C 1
ATOM 3891 O O . GLN A 1 491 ? -15.978 7.485 15.637 1.00 94.69 491 GLN A O 1
ATOM 3896 N N . ALA A 1 492 ? -14.025 7.869 14.605 1.00 96.75 492 ALA A N 1
ATOM 3897 C CA . ALA A 1 492 ? -13.562 6.488 14.565 1.00 96.75 492 ALA A CA 1
ATOM 3898 C C . ALA A 1 492 ? -12.127 6.399 15.091 1.00 96.75 492 ALA A C 1
ATOM 3900 O O . ALA A 1 492 ? -11.301 7.280 14.845 1.00 96.75 492 ALA A O 1
ATOM 3901 N N . ARG A 1 493 ? -11.821 5.327 15.820 1.00 94.62 493 ARG A N 1
ATOM 3902 C CA . ARG A 1 493 ? -10.487 5.040 16.354 1.00 94.62 493 ARG A CA 1
ATOM 3903 C C . ARG A 1 493 ? -10.003 3.730 15.758 1.00 94.62 493 ARG A C 1
ATOM 3905 O O . ARG A 1 493 ? -10.622 2.697 15.982 1.00 94.62 493 ARG A O 1
ATOM 3912 N N . LEU A 1 494 ? -8.914 3.792 15.010 1.00 96.31 494 LEU A N 1
ATOM 3913 C CA . LEU A 1 494 ? -8.216 2.640 14.462 1.00 96.31 494 LEU A CA 1
ATOM 3914 C C . LEU A 1 494 ? -7.087 2.330 15.444 1.00 96.31 494 LEU A C 1
ATOM 3916 O O . LEU A 1 494 ? -6.339 3.238 15.809 1.00 96.31 494 LEU A O 1
ATOM 3920 N N . LEU A 1 495 ? -6.977 1.091 15.907 1.00 90.44 495 LEU A N 1
ATOM 3921 C CA . LEU A 1 495 ? -6.054 0.690 16.962 1.00 90.44 495 LEU A CA 1
ATOM 3922 C C . LEU A 1 495 ? -5.092 -0.376 16.444 1.00 90.44 495 LEU A C 1
ATOM 3924 O O . LEU A 1 495 ? -5.514 -1.431 15.978 1.00 90.44 495 LEU A O 1
ATOM 3928 N N . ASP A 1 496 ? -3.799 -0.116 16.599 1.00 88.06 496 ASP A N 1
ATOM 3929 C CA . ASP A 1 496 ? -2.762 -1.139 16.522 1.00 88.06 496 ASP A CA 1
ATOM 3930 C C . ASP A 1 496 ? -2.375 -1.501 17.955 1.00 88.06 496 ASP A C 1
ATOM 3932 O O . ASP A 1 496 ? -1.592 -0.803 18.611 1.00 88.06 496 ASP A O 1
ATOM 3936 N N . LEU A 1 497 ? -2.998 -2.558 18.478 1.00 79.50 497 LEU A N 1
ATOM 3937 C CA . LEU A 1 497 ? -2.801 -2.969 19.866 1.00 79.50 497 LEU A CA 1
ATOM 3938 C C . LEU A 1 497 ? -1.376 -3.467 20.112 1.00 79.50 497 LEU A C 1
ATOM 3940 O O . LEU A 1 497 ? -0.809 -3.163 21.160 1.00 79.50 497 LEU A O 1
ATOM 3944 N N . ALA A 1 498 ? -0.783 -4.170 19.145 1.00 75.00 498 ALA A N 1
ATOM 3945 C CA . ALA A 1 498 ? 0.575 -4.694 19.255 1.00 75.00 498 ALA A CA 1
ATOM 3946 C C . ALA A 1 498 ? 1.609 -3.558 19.272 1.00 75.00 498 ALA A C 1
ATOM 3948 O O . ALA A 1 498 ? 2.524 -3.551 20.099 1.00 75.00 498 ALA A O 1
ATOM 3949 N N . ALA A 1 499 ? 1.435 -2.558 18.404 1.00 77.56 499 ALA A N 1
ATOM 3950 C CA . ALA A 1 499 ? 2.299 -1.385 18.367 1.00 77.56 499 ALA A CA 1
ATOM 3951 C C . ALA A 1 499 ? 1.939 -0.332 19.423 1.00 77.56 499 ALA A C 1
ATOM 3953 O O . ALA A 1 499 ? 2.705 0.610 19.611 1.00 77.56 499 ALA A O 1
ATOM 3954 N N . GLY A 1 500 ? 0.808 -0.449 20.118 1.00 77.94 500 GLY A N 1
ATOM 3955 C CA . GLY A 1 500 ? 0.392 0.513 21.133 1.00 77.94 500 GLY A CA 1
ATOM 3956 C C . GLY A 1 500 ? -0.008 1.876 20.585 1.00 77.94 500 GLY A C 1
ATOM 3957 O O . GLY A 1 500 ? 0.302 2.909 21.184 1.00 77.94 500 GLY A O 1
ATOM 3958 N N . ARG A 1 501 ? -0.659 1.893 19.424 1.00 87.00 501 ARG A N 1
ATOM 3959 C CA . ARG A 1 501 ? -0.910 3.106 18.645 1.00 87.00 501 ARG A CA 1
ATOM 3960 C C . ARG A 1 501 ? -2.356 3.236 18.220 1.00 87.00 501 ARG A C 1
ATOM 3962 O O . ARG A 1 501 ? -3.088 2.257 18.125 1.00 87.00 501 ARG A O 1
ATOM 3969 N N . GLU A 1 502 ? -2.746 4.470 17.946 1.00 91.75 502 GLU A N 1
ATOM 3970 C CA . GLU A 1 502 ? -4.076 4.829 17.482 1.00 91.75 502 GLU A CA 1
ATOM 3971 C C . GLU A 1 502 ? -3.987 5.871 16.367 1.00 91.75 502 GLU A C 1
ATOM 3973 O O . GLU A 1 502 ? -3.288 6.877 16.505 1.00 91.75 502 GLU A O 1
ATOM 3978 N N . LEU A 1 503 ? -4.748 5.656 15.297 1.00 97.25 503 LEU A N 1
ATOM 3979 C CA . LEU A 1 503 ? -5.148 6.702 14.364 1.00 97.25 503 LEU A CA 1
ATOM 3980 C C . LEU A 1 503 ? -6.597 7.057 14.684 1.00 97.25 503 LEU A C 1
ATOM 3982 O O . LEU A 1 503 ? -7.502 6.234 14.542 1.00 97.25 503 LEU A O 1
ATOM 3986 N N . ARG A 1 504 ? -6.818 8.287 15.142 1.00 96.88 504 ARG A N 1
ATOM 3987 C CA . ARG A 1 504 ? -8.159 8.805 15.410 1.00 96.88 504 ARG A CA 1
ATOM 3988 C C . ARG A 1 504 ? -8.612 9.692 14.265 1.00 96.88 504 ARG A C 1
ATOM 3990 O O . ARG A 1 504 ? -7.897 10.630 13.927 1.00 96.88 504 ARG A O 1
ATOM 3997 N N . ILE A 1 505 ? -9.800 9.418 13.735 1.00 98.31 505 ILE A N 1
ATOM 3998 C CA . ILE A 1 505 ? -10.473 10.204 12.701 1.00 98.31 505 ILE A CA 1
ATOM 3999 C C . ILE A 1 505 ? -11.688 10.877 13.346 1.00 98.31 505 ILE A C 1
ATOM 4001 O O . ILE A 1 505 ? -12.596 10.191 13.808 1.00 98.31 505 ILE A O 1
ATOM 4005 N N . GLU A 1 506 ? -11.698 12.205 13.411 1.00 97.88 506 GLU A N 1
ATOM 4006 C CA . GLU A 1 506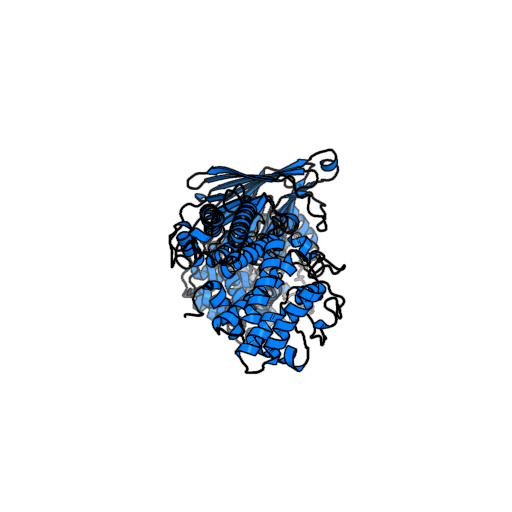 ? -12.732 13.020 14.065 1.00 97.88 506 GLU A CA 1
ATOM 4007 C C . GLU A 1 506 ? -13.427 13.907 13.024 1.00 97.88 506 GLU A C 1
ATOM 4009 O O . GLU A 1 506 ? -12.763 14.516 12.185 1.00 97.88 506 GLU A O 1
ATOM 4014 N N . VAL A 1 507 ? -14.754 14.021 13.082 1.00 97.88 507 VAL A N 1
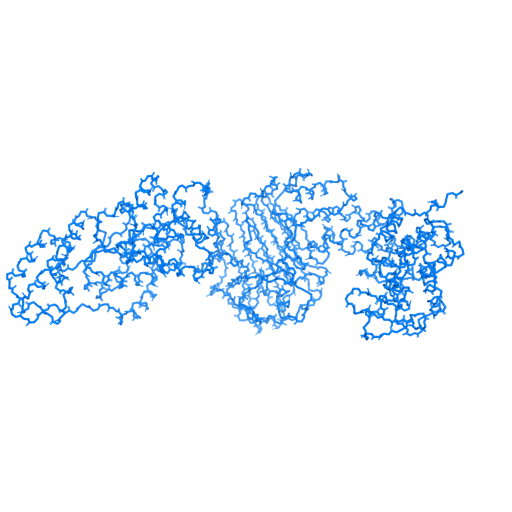ATOM 4015 C CA . VAL A 1 507 ? -15.501 14.998 12.279 1.00 97.88 507 VAL A CA 1
ATOM 4016 C C . VAL A 1 507 ? -15.284 16.380 12.893 1.00 97.88 507 VAL A C 1
ATOM 4018 O O . VAL A 1 507 ? -15.723 16.646 14.010 1.00 97.88 507 VAL A O 1
ATOM 4021 N N . LEU A 1 508 ? -14.576 17.253 12.177 1.00 97.50 508 LEU A N 1
ATOM 4022 C CA . LEU A 1 508 ? -14.301 18.631 12.597 1.00 97.50 508 LEU A CA 1
ATOM 4023 C C . LEU A 1 508 ? -15.327 19.621 12.044 1.00 97.50 508 LEU A C 1
ATOM 4025 O O . LEU A 1 508 ? -15.522 20.683 12.632 1.00 97.50 508 LEU A O 1
ATOM 4029 N N . ASP A 1 509 ? -15.911 19.315 10.886 1.00 96.19 509 ASP A N 1
ATOM 4030 C CA . ASP A 1 509 ? -16.966 20.100 10.248 1.00 96.19 509 ASP A CA 1
ATOM 4031 C C . ASP A 1 509 ? -1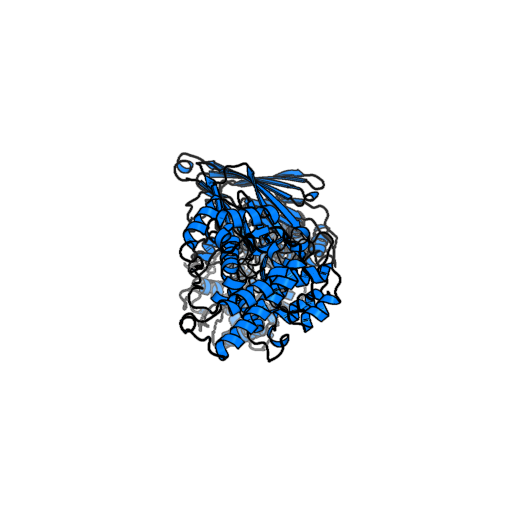7.803 19.221 9.300 1.00 96.19 509 ASP A C 1
ATOM 4033 O O . ASP A 1 509 ? -17.289 18.252 8.729 1.00 96.19 509 ASP A O 1
ATOM 4037 N N . GLY A 1 510 ? -19.074 19.580 9.113 1.00 90.38 510 GLY A N 1
ATOM 4038 C CA . GLY A 1 510 ? -20.058 18.844 8.310 1.00 90.38 510 GLY A CA 1
ATOM 4039 C C . GLY A 1 510 ? -21.034 17.988 9.133 1.00 90.38 510 GLY A C 1
ATOM 4040 O O . GLY A 1 510 ? -20.709 17.467 10.200 1.00 90.38 510 GLY A O 1
ATOM 4041 N N . ALA A 1 511 ? -22.259 17.827 8.623 1.00 90.88 511 ALA A N 1
ATOM 4042 C CA . ALA A 1 511 ? -23.338 17.091 9.287 1.00 90.88 511 ALA A CA 1
ATOM 4043 C C . ALA A 1 511 ? -23.200 15.567 9.093 1.00 90.88 511 ALA A C 1
ATOM 4045 O O . ALA A 1 511 ? -23.930 14.967 8.314 1.00 90.88 511 ALA A O 1
ATOM 4046 N N . CYS A 1 512 ? -22.242 14.926 9.764 1.00 94.94 512 CYS A N 1
ATOM 4047 C CA . CYS A 1 512 ? -22.089 13.469 9.691 1.00 94.94 512 CYS A CA 1
ATOM 4048 C C . CYS A 1 512 ? -23.286 12.758 10.354 1.00 94.94 512 CYS A C 1
ATOM 4050 O O . CYS A 1 512 ? -23.483 12.876 11.562 1.00 94.94 512 CYS A O 1
ATOM 4052 N N . GLU A 1 513 ? -24.071 12.004 9.580 1.00 93.88 513 GLU A N 1
ATOM 4053 C CA . GLU A 1 513 ? -25.237 11.255 10.086 1.00 93.88 513 GLU A CA 1
ATOM 4054 C C . GLU A 1 513 ? -24.860 9.881 10.657 1.00 93.88 513 GLU A C 1
ATOM 4056 O O . GLU A 1 513 ? -25.642 9.268 11.383 1.00 93.88 513 GLU A O 1
ATOM 4061 N N . GLY A 1 514 ? -23.669 9.371 10.337 1.00 93.62 514 GLY A N 1
ATOM 4062 C CA . GLY A 1 514 ? -23.211 8.100 10.878 1.00 93.62 514 GLY A CA 1
ATOM 4063 C C . GLY A 1 514 ? -21.870 7.636 10.333 1.00 93.62 514 GLY A C 1
ATOM 4064 O O . GLY A 1 514 ? -21.419 8.053 9.267 1.00 93.62 514 GLY A O 1
ATOM 4065 N N . ILE A 1 515 ? -21.255 6.724 11.080 1.00 96.94 515 ILE A N 1
ATOM 4066 C CA . ILE A 1 515 ? -19.992 6.070 10.747 1.00 96.94 515 ILE A CA 1
ATOM 4067 C C . ILE A 1 515 ? -20.244 4.565 10.776 1.00 96.94 515 ILE A C 1
ATOM 4069 O O . ILE A 1 515 ? -20.852 4.059 11.722 1.00 96.94 515 ILE A O 1
ATOM 4073 N N . ARG A 1 516 ? -19.820 3.844 9.738 1.00 95.38 516 ARG A N 1
ATOM 4074 C CA . ARG A 1 516 ? -20.064 2.401 9.613 1.00 95.38 516 ARG A CA 1
ATOM 4075 C C . ARG A 1 516 ? -18.951 1.701 8.847 1.00 95.38 516 ARG A C 1
ATOM 4077 O O . ARG A 1 516 ? -18.286 2.321 8.022 1.00 95.38 516 ARG A O 1
ATOM 4084 N N . LEU A 1 517 ? -18.791 0.407 9.106 1.00 95.19 517 LEU A N 1
ATOM 4085 C CA . LEU A 1 517 ? -18.039 -0.476 8.221 1.00 95.19 517 LEU A CA 1
ATOM 4086 C C . LEU A 1 517 ? -18.941 -0.896 7.060 1.00 95.19 517 LEU A C 1
ATOM 4088 O O . LEU A 1 517 ? -20.122 -1.185 7.269 1.00 95.19 517 LEU A O 1
ATOM 4092 N N . LEU A 1 518 ? -18.395 -0.892 5.851 1.00 92.94 518 LEU A N 1
ATOM 4093 C CA . LEU A 1 518 ? -19.077 -1.320 4.637 1.00 92.94 518 LEU A CA 1
ATOM 4094 C C . LEU A 1 518 ? -18.472 -2.623 4.121 1.00 92.94 518 LEU A C 1
ATOM 4096 O O . LEU A 1 518 ? -17.271 -2.854 4.239 1.00 92.94 518 LEU A O 1
ATOM 4100 N N . ASP A 1 519 ? -19.321 -3.438 3.507 1.00 91.12 519 ASP A N 1
ATOM 4101 C CA . ASP A 1 519 ? -18.904 -4.546 2.658 1.00 91.12 519 ASP A CA 1
ATOM 4102 C C . ASP A 1 519 ? -19.171 -4.133 1.200 1.00 91.12 519 ASP A C 1
ATOM 4104 O O . ASP A 1 519 ? -20.325 -3.829 0.875 1.00 91.12 519 ASP A O 1
ATOM 4108 N N . PRO A 1 520 ? -18.146 -4.069 0.331 1.00 86.44 520 PRO A N 1
ATOM 4109 C CA . PRO A 1 520 ? -18.335 -3.764 -1.085 1.00 86.44 520 PRO A CA 1
ATOM 4110 C C . PRO A 1 520 ? -19.103 -4.856 -1.853 1.00 86.44 520 PRO A C 1
ATOM 4112 O O . PRO A 1 520 ? -19.507 -4.613 -2.987 1.00 86.44 520 PRO A O 1
ATOM 4115 N N . GLY A 1 521 ? -19.331 -6.039 -1.267 1.00 85.06 521 GLY A N 1
ATOM 4116 C CA . GLY A 1 521 ? -20.154 -7.098 -1.860 1.00 85.06 521 GLY A CA 1
ATOM 4117 C C . GLY A 1 521 ? -19.457 -7.856 -2.990 1.00 85.06 521 GLY A C 1
ATOM 4118 O O . GLY A 1 521 ? -20.101 -8.268 -3.955 1.00 85.06 521 GLY A O 1
ATOM 4119 N N . LEU A 1 522 ? -18.135 -8.020 -2.899 1.00 84.81 522 LEU A N 1
ATOM 4120 C CA . LEU A 1 522 ? -17.336 -8.659 -3.942 1.00 84.81 522 LEU A CA 1
ATOM 4121 C C . LEU A 1 522 ? -17.634 -10.166 -4.042 1.00 84.81 522 LEU A C 1
ATOM 4123 O O . LEU A 1 522 ? -17.580 -10.873 -3.033 1.00 84.81 522 LEU A O 1
ATOM 4127 N N . PRO A 1 523 ? -17.897 -10.706 -5.248 1.00 81.81 523 PRO A N 1
ATOM 4128 C CA . PRO A 1 523 ? -18.169 -12.130 -5.419 1.00 81.81 523 PRO A CA 1
ATOM 4129 C C . PRO A 1 523 ? -17.042 -13.012 -4.865 1.00 81.81 523 PRO A C 1
ATOM 4131 O O . PRO A 1 523 ? -15.892 -12.911 -5.288 1.00 81.81 523 PRO A O 1
ATOM 4134 N N . GLY A 1 524 ? -17.385 -13.905 -3.933 1.00 81.81 524 GLY A N 1
ATOM 4135 C CA . GLY A 1 524 ? -16.440 -14.861 -3.349 1.00 81.81 524 GLY A CA 1
ATOM 4136 C C . GLY A 1 524 ? -15.461 -14.272 -2.328 1.00 81.81 524 GLY A C 1
ATOM 4137 O O . GLY A 1 524 ? -14.559 -14.988 -1.902 1.00 81.81 524 GLY A O 1
ATOM 4138 N N . GLN A 1 525 ? -15.634 -13.012 -1.924 1.00 82.50 525 GLN A N 1
ATOM 4139 C CA . GLN A 1 525 ? -14.841 -12.360 -0.880 1.00 82.50 525 GLN A CA 1
ATOM 4140 C C . GLN A 1 525 ? -15.756 -11.886 0.251 1.00 82.50 525 GLN A C 1
ATOM 4142 O O . GLN A 1 525 ? -16.911 -11.533 0.022 1.00 82.50 525 GLN A O 1
ATOM 4147 N N . ALA A 1 526 ? -15.243 -11.898 1.479 1.00 80.12 526 ALA A N 1
ATOM 4148 C CA . ALA A 1 526 ? -15.928 -11.317 2.628 1.00 80.12 526 ALA A CA 1
ATOM 4149 C C . ALA A 1 526 ? -15.304 -9.951 2.933 1.00 80.12 526 ALA A C 1
ATOM 4151 O O . ALA A 1 526 ? -14.148 -9.891 3.354 1.00 80.12 526 ALA A O 1
ATOM 4152 N N . GLY A 1 527 ? -16.061 -8.869 2.741 1.00 86.56 527 GLY A N 1
ATOM 4153 C CA . GLY A 1 527 ? -15.579 -7.513 2.985 1.00 86.56 527 GLY A CA 1
ATOM 4154 C C . GLY A 1 527 ? -14.654 -6.953 1.899 1.00 86.56 527 GLY A C 1
ATOM 4155 O O . GLY A 1 527 ? -14.587 -7.439 0.769 1.00 86.56 527 GLY A O 1
ATOM 4156 N N . ALA A 1 528 ? -13.973 -5.862 2.253 1.00 92.44 528 ALA A N 1
ATOM 4157 C CA . ALA A 1 528 ? -13.027 -5.185 1.376 1.00 92.44 528 ALA A CA 1
ATOM 4158 C C . ALA A 1 528 ? -11.702 -5.952 1.281 1.00 92.44 528 ALA A C 1
ATOM 4160 O O . ALA A 1 528 ? -11.333 -6.713 2.176 1.00 92.44 528 ALA A O 1
ATOM 4161 N N . VAL A 1 529 ? -10.968 -5.725 0.195 1.00 95.06 529 VAL A N 1
ATOM 4162 C CA . VAL A 1 529 ? -9.682 -6.379 -0.068 1.00 95.06 529 VAL A CA 1
ATOM 4163 C C . VAL A 1 529 ? -8.672 -5.388 -0.629 1.00 95.06 529 VAL A C 1
ATOM 4165 O O . VAL A 1 529 ? -9.051 -4.406 -1.266 1.00 95.06 529 VAL A O 1
ATOM 4168 N N . ALA A 1 530 ? -7.394 -5.680 -0.415 1.00 95.38 530 ALA A N 1
ATOM 4169 C CA . ALA A 1 530 ? -6.269 -5.032 -1.078 1.00 95.38 530 ALA A CA 1
ATOM 4170 C C . ALA A 1 530 ? -5.357 -6.095 -1.713 1.00 95.38 530 ALA A C 1
ATOM 4172 O O . ALA A 1 530 ? -5.549 -7.300 -1.522 1.00 95.38 530 ALA A O 1
ATOM 4173 N N . SER A 1 531 ? -4.373 -5.663 -2.497 1.00 95.25 531 SER A N 1
ATOM 4174 C CA . SER A 1 531 ? -3.441 -6.538 -3.197 1.00 95.25 531 SER A CA 1
ATOM 4175 C C . SER A 1 531 ? -2.047 -5.925 -3.281 1.00 95.25 531 SER A C 1
ATOM 4177 O O . SER A 1 531 ? -1.703 -5.185 -4.203 1.00 95.25 531 SER A O 1
ATOM 4179 N N . ARG A 1 532 ? -1.209 -6.279 -2.308 1.00 93.50 532 ARG A N 1
ATOM 4180 C CA . ARG A 1 532 ? 0.214 -5.916 -2.290 1.00 93.50 532 ARG A CA 1
ATOM 4181 C C . ARG A 1 532 ? 1.058 -6.745 -3.260 1.00 93.50 532 ARG A C 1
ATOM 4183 O O . ARG A 1 532 ? 2.130 -6.299 -3.662 1.00 93.50 532 ARG A O 1
ATOM 4190 N N . GLU A 1 533 ? 0.581 -7.925 -3.648 1.00 90.81 533 GLU A N 1
ATOM 4191 C CA . GLU A 1 533 ? 1.291 -8.870 -4.512 1.00 90.81 533 GLU A CA 1
ATOM 4192 C C . GLU A 1 533 ? 0.407 -9.346 -5.667 1.00 90.81 533 GLU A C 1
ATOM 4194 O O . GLU A 1 533 ? -0.799 -9.553 -5.510 1.00 90.81 533 GLU A O 1
ATOM 4199 N N . THR A 1 534 ? 1.017 -9.582 -6.831 1.00 86.56 534 THR A N 1
ATOM 4200 C CA . THR A 1 534 ? 0.278 -10.074 -8.002 1.00 86.56 534 THR A CA 1
ATOM 4201 C C . THR A 1 534 ? -0.396 -11.414 -7.700 1.00 86.56 534 THR A C 1
ATOM 4203 O O . THR A 1 534 ? 0.224 -12.336 -7.169 1.00 86.56 534 THR A O 1
ATOM 4206 N N . ASN A 1 535 ? -1.655 -11.548 -8.115 1.00 87.50 535 ASN A N 1
ATOM 4207 C CA . ASN A 1 535 ? -2.520 -12.713 -7.929 1.00 87.50 535 ASN A CA 1
ATOM 4208 C C . ASN A 1 535 ? -2.779 -13.092 -6.461 1.00 87.50 535 ASN A C 1
ATOM 4210 O O . ASN A 1 535 ? -3.193 -14.220 -6.192 1.00 87.50 535 ASN A O 1
ATOM 4214 N N . GLN A 1 536 ? -2.569 -12.172 -5.516 1.00 91.62 536 GLN A N 1
ATOM 4215 C CA . GLN A 1 536 ? -2.890 -12.375 -4.106 1.00 91.62 536 GLN A CA 1
ATOM 4216 C C . GLN A 1 536 ? -3.780 -11.247 -3.590 1.00 91.62 536 GLN A C 1
ATOM 4218 O O . GLN A 1 536 ? -3.551 -10.072 -3.876 1.00 91.62 536 GLN A O 1
ATOM 4223 N N . LEU A 1 537 ? -4.805 -11.624 -2.830 1.00 92.69 537 LEU A N 1
ATOM 4224 C CA . LEU A 1 537 ? -5.707 -10.706 -2.146 1.00 92.69 537 LEU A CA 1
ATOM 4225 C C . LEU A 1 537 ? -5.496 -10.843 -0.645 1.00 92.69 537 LEU A C 1
ATOM 4227 O O . LEU A 1 537 ? -5.346 -11.954 -0.134 1.00 92.69 537 LEU A O 1
ATOM 4231 N N . GLU A 1 538 ? -5.535 -9.718 0.052 1.00 93.12 538 GLU A N 1
ATOM 4232 C CA . GLU A 1 538 ? -5.520 -9.663 1.507 1.00 93.12 538 GLU A CA 1
ATOM 4233 C C . GLU A 1 538 ? -6.793 -8.988 2.037 1.00 93.12 538 GLU A C 1
ATOM 4235 O O . GLU A 1 538 ? -7.297 -8.050 1.408 1.00 93.12 538 GLU A O 1
ATOM 4240 N N . PRO A 1 539 ? -7.328 -9.436 3.187 1.00 93.75 539 PRO A N 1
ATOM 4241 C CA . PRO A 1 539 ? -8.476 -8.790 3.808 1.00 93.75 539 PRO A CA 1
ATOM 4242 C C . PRO A 1 539 ? -8.172 -7.346 4.226 1.00 93.75 539 PRO A C 1
ATOM 4244 O O . PRO A 1 539 ? -7.136 -7.056 4.832 1.00 93.75 539 PRO A O 1
ATOM 4247 N N . ALA A 1 540 ? -9.127 -6.455 3.979 1.00 95.38 540 ALA A N 1
ATOM 4248 C CA . ALA A 1 540 ? -9.127 -5.072 4.432 1.00 95.38 540 ALA A CA 1
ATOM 4249 C C . ALA A 1 540 ? -10.496 -4.701 5.031 1.00 95.38 540 ALA A C 1
ATOM 4251 O O . ALA A 1 540 ? -11.499 -5.394 4.866 1.00 95.38 540 ALA A O 1
ATOM 4252 N N . GLN A 1 541 ? -10.544 -3.587 5.750 1.00 96.56 541 GLN A N 1
ATOM 4253 C CA . GLN A 1 541 ? -11.757 -3.030 6.339 1.00 96.56 541 GLN A CA 1
ATOM 4254 C C . GLN A 1 541 ? -12.079 -1.698 5.663 1.00 96.56 541 GLN A C 1
ATOM 4256 O O . GLN A 1 541 ? -11.210 -0.835 5.555 1.00 96.56 541 GLN A O 1
ATOM 4261 N N . LEU A 1 542 ? -13.331 -1.510 5.244 1.00 96.88 542 LEU A N 1
ATOM 4262 C CA . LEU A 1 542 ? -13.795 -0.266 4.633 1.00 96.88 542 LEU A CA 1
ATOM 4263 C C . LEU A 1 542 ? -14.624 0.539 5.635 1.00 96.88 542 LEU A C 1
ATOM 4265 O O . LEU A 1 542 ? -15.780 0.219 5.907 1.00 96.88 542 LEU A O 1
ATOM 4269 N N . LEU A 1 543 ? -14.031 1.595 6.182 1.00 98.00 543 LEU A N 1
ATOM 4270 C CA . LEU A 1 543 ? -14.681 2.542 7.080 1.00 98.00 543 LEU A CA 1
ATOM 4271 C C . LEU A 1 543 ? -15.281 3.703 6.278 1.00 98.00 543 LEU A C 1
ATOM 4273 O O . LEU A 1 543 ? -14.590 4.333 5.481 1.00 98.00 543 LEU A O 1
ATOM 4277 N N . ALA A 1 544 ? -16.553 4.023 6.517 1.00 97.19 544 ALA A N 1
ATOM 4278 C CA . ALA A 1 544 ? -17.256 5.094 5.819 1.00 97.19 544 ALA A CA 1
ATOM 4279 C C . ALA A 1 544 ? -17.918 6.086 6.782 1.00 97.19 544 ALA A C 1
ATOM 4281 O O . ALA A 1 544 ? -18.673 5.693 7.676 1.00 97.19 544 ALA A O 1
ATOM 4282 N N . PHE A 1 545 ? -17.685 7.378 6.542 1.00 98.00 545 PHE A N 1
ATOM 4283 C CA . PHE A 1 545 ? -18.403 8.490 7.173 1.00 98.00 545 PHE A CA 1
ATOM 4284 C C . PHE A 1 545 ? -19.482 8.987 6.214 1.00 98.00 545 PHE A C 1
ATOM 4286 O O . PHE A 1 545 ? -19.167 9.334 5.075 1.00 98.00 545 PHE A O 1
ATOM 4293 N N . ARG A 1 546 ? -20.740 9.021 6.657 1.00 96.31 546 ARG A N 1
ATOM 4294 C CA . ARG A 1 546 ? -21.882 9.396 5.819 1.00 96.31 546 ARG A CA 1
ATOM 4295 C C . ARG A 1 546 ? -22.315 10.836 6.068 1.00 96.31 546 ARG A C 1
ATOM 4297 O O . ARG A 1 546 ? -22.642 11.199 7.196 1.00 96.31 546 ARG A O 1
ATOM 4304 N N . PHE A 1 547 ? -22.413 11.607 4.993 1.00 95.94 547 PHE A N 1
ATOM 4305 C CA . PHE A 1 547 ? -22.864 12.996 4.994 1.00 95.94 547 PHE A CA 1
ATOM 4306 C C . PHE A 1 547 ? -24.102 13.140 4.094 1.00 95.94 547 PHE A C 1
ATOM 4308 O O . PHE A 1 547 ? -24.068 12.677 2.956 1.00 95.94 547 PHE A O 1
ATOM 4315 N N . PRO A 1 548 ? -25.206 13.734 4.566 1.00 94.00 548 PRO A N 1
ATOM 4316 C CA . PRO A 1 548 ? -26.429 13.890 3.792 1.00 94.00 548 PRO A CA 1
ATOM 4317 C C . PRO A 1 548 ? -26.370 15.115 2.875 1.00 94.00 548 PRO A C 1
ATOM 4319 O O . PRO A 1 548 ? -25.550 16.016 3.052 1.00 94.00 548 PRO A O 1
ATOM 4322 N N . GLY A 1 549 ? -27.327 15.183 1.952 1.00 89.50 549 GLY A N 1
ATOM 4323 C CA . GLY A 1 549 ? -27.566 16.360 1.121 1.00 89.50 549 GLY A CA 1
ATOM 4324 C C . GLY A 1 549 ? -27.062 16.215 -0.317 1.00 89.50 549 GLY A C 1
ATOM 4325 O O . GLY A 1 549 ? -26.519 15.174 -0.682 1.00 89.50 549 GLY A O 1
ATOM 4326 N N . PRO A 1 550 ? -27.273 17.256 -1.144 1.00 87.44 550 PRO A N 1
ATOM 4327 C CA . PRO A 1 550 ? -26.997 17.219 -2.582 1.00 87.44 550 PRO A CA 1
ATOM 4328 C C . PRO A 1 550 ? -25.540 17.550 -2.945 1.00 87.44 550 PRO A C 1
ATOM 4330 O O . PRO A 1 550 ? -25.150 17.418 -4.099 1.00 87.44 550 PRO A O 1
ATOM 4333 N N . ALA A 1 551 ? -24.731 17.998 -1.982 1.00 91.12 551 ALA A N 1
ATOM 4334 C CA . ALA A 1 551 ? -23.306 18.274 -2.147 1.00 91.12 551 ALA A CA 1
ATOM 4335 C C . ALA A 1 551 ? -22.545 17.874 -0.876 1.00 91.12 551 ALA A C 1
ATOM 4337 O O . ALA A 1 551 ? -23.104 17.936 0.223 1.00 91.12 551 ALA A O 1
ATOM 4338 N N . LEU A 1 552 ? -21.267 17.516 -1.009 1.00 94.69 552 LEU A N 1
ATOM 4339 C CA . LEU A 1 552 ? -20.396 17.266 0.139 1.00 94.69 552 LEU A CA 1
ATOM 4340 C C . LEU A 1 552 ? -19.617 18.531 0.487 1.00 94.69 552 LEU A C 1
ATOM 4342 O O . LEU A 1 552 ? -18.971 19.117 -0.380 1.00 94.69 552 LEU A O 1
ATOM 4346 N N . ARG A 1 553 ? -19.615 18.887 1.772 1.00 95.50 553 ARG A N 1
ATOM 4347 C CA . ARG A 1 553 ? -18.593 19.719 2.417 1.00 95.50 553 ARG A CA 1
ATOM 4348 C C . ARG A 1 553 ? -18.329 19.134 3.794 1.00 95.50 553 ARG A C 1
ATOM 4350 O O . ARG A 1 553 ? -19.204 19.180 4.658 1.00 95.50 553 ARG A O 1
ATOM 4357 N N . ALA A 1 554 ? -17.163 18.535 3.973 1.00 97.06 554 ALA A N 1
ATOM 4358 C CA . ALA A 1 554 ? -16.808 17.871 5.218 1.00 97.06 554 ALA A CA 1
ATOM 4359 C C . ALA A 1 554 ? -15.342 18.103 5.545 1.00 97.06 554 ALA A C 1
ATOM 4361 O O . ALA A 1 554 ? -14.494 18.098 4.655 1.00 97.06 554 ALA A O 1
ATOM 4362 N N . ARG A 1 555 ? -15.041 18.252 6.835 1.00 98.44 555 ARG A N 1
ATOM 4363 C CA . ARG A 1 555 ? -13.668 18.314 7.325 1.00 98.44 555 ARG A CA 1
ATOM 4364 C C . ARG A 1 555 ? -13.445 17.238 8.371 1.00 98.44 555 ARG A C 1
ATOM 4366 O O . ARG A 1 555 ? -14.099 17.241 9.412 1.00 98.44 555 ARG A O 1
ATOM 4373 N N . LEU A 1 556 ? -12.500 16.345 8.105 1.00 98.62 556 LEU A N 1
ATOM 4374 C CA . LEU A 1 556 ? -12.076 15.295 9.024 1.00 98.62 556 LEU A CA 1
ATOM 4375 C C . LEU A 1 556 ? -10.669 15.594 9.545 1.00 98.62 556 LEU A C 1
ATOM 4377 O O . LEU A 1 556 ? -9.778 15.975 8.787 1.00 98.62 556 LEU A O 1
ATOM 4381 N N . GLY A 1 557 ? -10.468 15.416 10.846 1.00 98.38 557 GLY A N 1
ATOM 4382 C CA . GLY A 1 557 ? -9.177 15.519 11.517 1.00 98.38 557 GLY A CA 1
ATOM 4383 C C . GLY A 1 557 ? -8.625 14.137 11.821 1.00 98.38 557 GLY A C 1
ATOM 4384 O O . GLY A 1 557 ? -9.301 13.330 12.447 1.00 98.38 557 GLY A O 1
ATOM 4385 N N . LEU A 1 558 ? -7.391 13.877 11.410 1.00 98.44 558 LEU A N 1
ATOM 4386 C CA . LEU A 1 558 ? -6.687 12.618 11.601 1.00 98.44 558 LEU A CA 1
ATOM 4387 C C . LEU A 1 558 ? -5.497 12.851 12.537 1.00 98.44 558 LEU A C 1
ATOM 4389 O O . LEU A 1 558 ? -4.588 13.616 12.218 1.00 98.44 558 LEU A O 1
ATOM 4393 N N . ARG A 1 559 ? -5.506 12.224 13.719 1.00 97.06 559 ARG A N 1
ATOM 4394 C CA . ARG A 1 559 ? -4.456 12.364 14.745 1.00 97.06 559 ARG A CA 1
ATOM 4395 C C . ARG A 1 559 ? -3.787 11.019 15.021 1.00 97.06 559 ARG A C 1
ATOM 4397 O O . ARG A 1 559 ? -4.472 10.054 15.358 1.00 97.06 559 ARG A O 1
ATOM 4404 N N . LEU A 1 560 ? -2.457 10.986 14.946 1.00 94.69 560 LEU A N 1
ATOM 4405 C CA . LEU A 1 560 ? -1.633 9.821 15.279 1.00 94.69 560 LEU A CA 1
ATOM 4406 C C . LEU A 1 560 ? -1.222 9.882 16.754 1.00 94.69 560 LEU A C 1
ATOM 4408 O O . LEU A 1 560 ? -0.547 10.817 17.190 1.00 94.69 560 LEU A O 1
ATOM 4412 N N . ILE A 1 561 ? -1.620 8.883 17.534 1.00 90.19 561 ILE A N 1
ATOM 4413 C CA . ILE A 1 561 ? -1.433 8.838 18.986 1.00 90.19 561 ILE A CA 1
ATOM 4414 C C . ILE A 1 561 ? -0.628 7.585 19.335 1.00 90.19 561 ILE A C 1
ATOM 4416 O O . ILE A 1 561 ? -1.082 6.466 19.112 1.00 90.19 561 ILE A O 1
ATOM 4420 N N . ASP A 1 562 ? 0.577 7.753 19.889 1.00 86.25 562 ASP A N 1
ATOM 4421 C CA . ASP A 1 562 ? 1.356 6.638 20.449 1.00 86.25 562 ASP A CA 1
ATOM 4422 C C . ASP A 1 562 ? 1.086 6.558 21.955 1.00 86.25 562 ASP A C 1
ATOM 4424 O O . ASP A 1 562 ? 1.571 7.376 22.743 1.00 86.25 562 ASP A O 1
ATOM 4428 N N . HIS A 1 563 ? 0.272 5.583 22.358 1.00 79.12 563 HIS A N 1
ATOM 4429 C CA . HIS A 1 563 ? -0.168 5.427 23.746 1.00 79.12 563 HIS A CA 1
ATOM 4430 C C . HIS A 1 563 ? 0.960 4.969 24.671 1.00 79.12 563 HIS A C 1
ATOM 4432 O O . HIS A 1 563 ? 0.850 5.135 25.887 1.00 79.12 563 HIS A O 1
ATOM 4438 N N . ARG A 1 564 ? 2.076 4.472 24.122 1.00 69.56 564 ARG A N 1
ATOM 4439 C CA . ARG A 1 564 ? 3.251 4.057 24.898 1.00 69.56 564 ARG A CA 1
ATOM 4440 C C . ARG A 1 56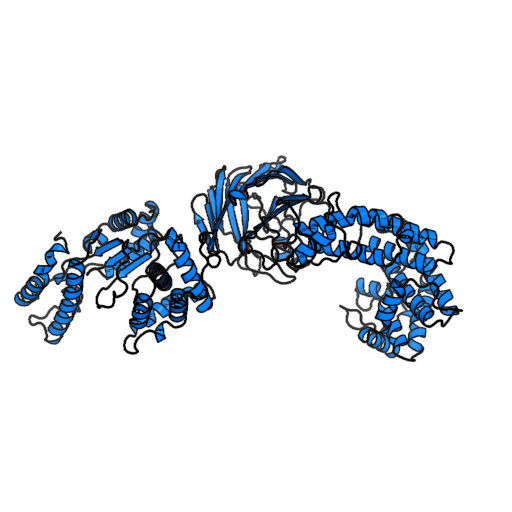4 ? 4.098 5.231 25.385 1.00 69.56 564 ARG A C 1
ATOM 4442 O O . ARG A 1 564 ? 4.863 5.090 26.334 1.00 69.56 564 ARG A O 1
ATOM 4449 N N . GLY A 1 565 ? 3.952 6.437 24.826 1.00 63.25 565 GLY A N 1
ATOM 4450 C CA . GLY A 1 565 ? 4.836 7.566 25.160 1.00 63.25 565 GLY A CA 1
ATOM 4451 C C . GLY A 1 565 ? 6.320 7.197 24.991 1.00 63.25 565 GLY A C 1
ATOM 4452 O O . GLY A 1 565 ? 6.702 6.723 23.929 1.00 63.25 565 GLY A O 1
ATOM 4453 N N . ALA A 1 566 ? 7.142 7.386 26.033 1.00 50.19 566 ALA A N 1
ATOM 4454 C CA . ALA A 1 566 ? 8.564 7.001 26.044 1.00 50.19 566 ALA A CA 1
ATOM 4455 C C . ALA A 1 566 ? 8.832 5.532 26.445 1.00 50.19 566 ALA A C 1
ATOM 4457 O O . ALA A 1 566 ? 9.985 5.112 26.517 1.00 50.19 566 ALA A O 1
ATOM 4458 N N . GLU A 1 567 ? 7.798 4.750 26.753 1.00 54.06 567 GLU A N 1
ATOM 4459 C CA . GLU A 1 567 ? 7.945 3.419 27.346 1.00 54.06 567 GLU A CA 1
ATOM 4460 C C . GLU A 1 567 ? 7.990 2.357 26.243 1.00 54.06 567 GLU A C 1
ATOM 4462 O O . GLU A 1 567 ? 7.066 2.233 25.443 1.00 54.06 567 GLU A O 1
ATOM 4467 N N . ARG A 1 568 ? 9.070 1.576 26.172 1.00 54.16 568 ARG A N 1
ATOM 4468 C CA . ARG A 1 568 ? 9.121 0.386 25.313 1.00 54.16 568 ARG A CA 1
ATOM 4469 C C . ARG A 1 568 ? 8.566 -0.811 26.081 1.00 54.16 568 ARG A C 1
ATOM 4471 O O . ARG A 1 568 ? 8.843 -0.954 27.266 1.00 54.16 568 ARG A O 1
ATOM 4478 N N . LEU A 1 569 ? 7.811 -1.668 25.394 1.00 59.09 569 LEU A N 1
ATOM 4479 C CA . LEU A 1 569 ? 7.516 -3.013 25.886 1.00 59.09 569 LEU A CA 1
ATOM 4480 C C . LEU A 1 569 ? 8.840 -3.784 25.898 1.00 59.09 569 LEU A C 1
ATOM 4482 O O . LEU A 1 569 ? 9.394 -4.037 24.827 1.00 59.09 569 LEU A O 1
ATOM 4486 N N . ASP A 1 570 ? 9.372 -4.088 27.081 1.00 62.03 570 ASP A N 1
ATOM 4487 C CA . ASP A 1 570 ? 10.595 -4.878 27.216 1.00 62.03 570 ASP A CA 1
ATOM 4488 C C . ASP A 1 570 ? 10.264 -6.355 26.952 1.00 62.03 570 ASP A C 1
ATOM 4490 O O . ASP A 1 570 ? 9.425 -6.937 27.654 1.00 62.03 570 ASP A O 1
ATOM 4494 N N . PRO A 1 571 ? 10.885 -6.992 25.943 1.00 58.72 571 PRO A N 1
ATOM 4495 C CA . PRO A 1 571 ? 10.642 -8.394 25.678 1.00 58.72 571 PRO A CA 1
ATOM 4496 C C . PRO A 1 571 ? 10.949 -9.315 26.868 1.00 58.72 571 PRO A C 1
ATOM 4498 O O . PRO A 1 571 ? 10.343 -10.388 26.969 1.00 58.72 571 PRO A O 1
ATOM 4501 N N . GLU A 1 572 ? 11.854 -8.895 27.754 1.00 68.69 572 GLU A N 1
ATOM 4502 C CA . GLU A 1 572 ? 12.333 -9.649 28.913 1.00 68.69 572 GLU A CA 1
ATOM 4503 C C . GLU A 1 572 ? 11.524 -9.395 30.196 1.00 68.69 572 GLU A C 1
ATOM 4505 O O . GLU A 1 572 ? 11.817 -9.987 31.236 1.00 68.69 572 GLU A O 1
ATOM 4510 N N . GLU A 1 573 ? 10.460 -8.587 30.133 1.00 80.94 573 GLU A N 1
ATOM 4511 C CA . GLU A 1 573 ? 9.617 -8.293 31.292 1.00 80.94 573 GLU A CA 1
ATOM 4512 C C . GLU A 1 573 ? 9.030 -9.586 31.897 1.00 80.94 573 GLU A C 1
ATOM 4514 O O . GLU A 1 573 ? 8.249 -10.313 31.270 1.00 80.94 573 GLU A O 1
ATOM 4519 N N . LEU A 1 574 ? 9.386 -9.884 33.152 1.00 85.50 574 LEU A N 1
ATOM 4520 C CA . LEU A 1 574 ? 8.975 -11.119 33.828 1.00 85.50 574 LEU A CA 1
ATOM 4521 C C . LEU A 1 574 ? 7.442 -11.257 33.896 1.00 85.50 574 LEU A C 1
ATOM 4523 O O . LEU A 1 574 ? 6.918 -12.359 33.732 1.00 85.50 574 LEU A O 1
ATOM 4527 N N . GLY A 1 575 ? 6.713 -10.151 34.088 1.00 87.31 575 GLY A N 1
ATOM 4528 C CA . GLY A 1 575 ? 5.245 -10.128 34.078 1.00 87.31 575 GLY A CA 1
ATOM 4529 C C . GLY A 1 575 ? 4.655 -10.614 32.751 1.00 87.31 575 GLY A C 1
ATOM 4530 O O . GLY A 1 575 ? 3.780 -11.486 32.744 1.00 87.31 575 GLY A O 1
ATOM 4531 N N . ARG A 1 576 ? 5.210 -10.142 31.629 1.00 88.50 576 ARG A N 1
ATOM 4532 C CA . ARG A 1 576 ? 4.848 -10.573 30.272 1.00 88.50 576 ARG A CA 1
ATOM 4533 C C . ARG A 1 576 ? 5.088 -12.065 30.067 1.00 88.50 576 ARG A C 1
ATOM 4535 O O . ARG A 1 576 ? 4.202 -12.774 29.590 1.00 88.50 576 ARG A O 1
ATOM 4542 N N . GLN A 1 577 ? 6.255 -12.570 30.470 1.00 90.50 577 GLN A N 1
ATOM 4543 C CA . GLN A 1 577 ? 6.597 -13.993 30.341 1.00 90.50 577 GLN A CA 1
ATOM 4544 C C . GLN A 1 577 ? 5.675 -14.892 31.178 1.00 90.50 577 GLN A C 1
ATOM 4546 O O . GLN A 1 577 ? 5.230 -15.945 30.707 1.00 90.50 577 GLN A O 1
ATOM 4551 N N . LEU A 1 578 ? 5.350 -14.468 32.405 1.00 92.19 578 LEU A N 1
ATOM 4552 C CA . LEU A 1 578 ? 4.404 -15.168 33.274 1.00 92.19 578 LEU A CA 1
ATOM 4553 C C . LEU A 1 578 ? 3.012 -15.223 32.645 1.00 92.19 578 LEU A C 1
ATOM 4555 O O . LEU A 1 578 ? 2.427 -16.306 32.574 1.00 92.19 578 LEU A O 1
ATOM 4559 N N . PHE A 1 579 ? 2.509 -14.090 32.144 1.00 93.06 579 PHE A N 1
ATOM 4560 C CA . PHE A 1 579 ? 1.210 -14.038 31.479 1.00 93.06 579 PHE A CA 1
ATOM 4561 C C . PHE A 1 579 ? 1.175 -14.921 30.232 1.00 93.06 579 PHE A C 1
ATOM 4563 O O . PHE A 1 579 ? 0.244 -15.705 30.063 1.00 93.06 579 PHE A O 1
ATOM 4570 N N . ARG A 1 580 ? 2.213 -14.858 29.391 1.00 92.62 580 ARG A N 1
ATOM 4571 C CA . ARG A 1 580 ? 2.326 -15.684 28.184 1.00 92.62 580 ARG A CA 1
ATOM 4572 C C . ARG A 1 580 ? 2.286 -17.174 28.502 1.00 92.62 580 ARG A C 1
ATOM 4574 O O . ARG A 1 580 ? 1.580 -17.925 27.831 1.00 92.62 580 ARG A O 1
ATOM 4581 N N . SER A 1 581 ? 3.008 -17.601 29.536 1.00 93.75 581 SER A N 1
ATOM 4582 C CA . SER A 1 581 ? 3.000 -18.994 29.988 1.00 93.75 581 SER A CA 1
ATOM 4583 C C . SER A 1 581 ? 1.631 -19.419 30.534 1.00 93.75 581 SER A C 1
ATOM 4585 O O . SER A 1 581 ? 1.137 -20.492 30.183 1.00 93.75 581 SER A O 1
ATOM 4587 N N . TYR A 1 582 ? 0.979 -18.562 31.328 1.00 93.00 582 TYR A N 1
ATOM 4588 C CA . TYR A 1 582 ? -0.360 -18.823 31.861 1.00 93.00 582 TYR A CA 1
ATOM 4589 C C . TYR A 1 582 ? -1.433 -18.882 30.766 1.00 93.00 582 TYR A C 1
ATOM 4591 O O . TYR A 1 582 ? -2.199 -19.837 30.719 1.00 93.00 582 TYR A O 1
ATOM 4599 N N . CYS A 1 583 ? -1.457 -17.915 29.846 1.00 93.19 583 CYS A N 1
ATOM 4600 C CA . CYS A 1 583 ? -2.406 -17.865 28.733 1.00 93.19 583 CYS A CA 1
ATOM 4601 C C . CYS A 1 583 ? -2.262 -19.082 27.805 1.00 93.19 583 CYS A C 1
ATOM 4603 O O . CYS A 1 583 ? -3.256 -19.680 27.391 1.00 93.19 583 CYS A O 1
ATOM 4605 N N . ARG A 1 584 ? -1.024 -19.506 27.515 1.00 92.56 584 ARG A N 1
ATOM 4606 C CA . ARG A 1 584 ? -0.766 -20.645 26.625 1.00 92.56 584 ARG A CA 1
ATOM 4607 C C . ARG A 1 584 ? -1.304 -21.962 27.183 1.00 92.56 584 ARG A C 1
ATOM 4609 O O . ARG A 1 584 ? -1.892 -22.733 26.430 1.00 92.56 584 ARG A O 1
ATOM 4616 N N . ASN A 1 585 ? -1.106 -22.230 28.471 1.00 91.00 585 ASN A N 1
ATOM 4617 C CA . ASN A 1 585 ? -1.554 -23.472 29.099 1.00 91.00 585 ASN A CA 1
ATOM 4618 C C . ASN A 1 585 ? -2.065 -23.216 30.525 1.00 91.00 585 ASN A C 1
ATOM 4620 O O . ASN A 1 585 ? -1.327 -23.480 31.476 1.00 91.00 585 ASN A O 1
ATOM 4624 N N . PRO A 1 586 ? -3.301 -22.707 30.688 1.00 90.69 586 PRO A N 1
ATOM 4625 C CA . PRO A 1 586 ? -3.832 -22.377 32.005 1.00 90.69 586 PRO A CA 1
ATOM 4626 C C . PRO A 1 586 ? -3.898 -23.593 32.932 1.00 90.69 586 PRO A C 1
ATOM 4628 O O . PRO A 1 586 ? -3.549 -23.474 34.104 1.00 90.69 586 PRO A O 1
ATOM 4631 N N . ASP A 1 587 ? -4.279 -24.761 32.405 1.00 88.56 587 ASP A N 1
ATOM 4632 C CA . ASP A 1 587 ? -4.498 -25.994 33.172 1.00 88.56 587 ASP A CA 1
ATOM 4633 C C . ASP A 1 587 ? -3.249 -26.435 33.946 1.00 88.56 587 ASP A C 1
ATOM 4635 O O . ASP A 1 587 ? -3.346 -26.803 35.114 1.00 88.56 587 ASP A O 1
ATOM 4639 N N . ALA A 1 588 ? -2.058 -26.293 33.351 1.00 90.25 588 ALA A N 1
ATOM 4640 C CA . ALA A 1 588 ? -0.788 -26.658 33.987 1.00 90.25 588 ALA A CA 1
ATOM 4641 C C . ALA A 1 588 ? -0.431 -25.821 35.231 1.00 90.25 588 ALA A C 1
ATOM 4643 O O . ALA A 1 588 ? 0.496 -26.168 35.964 1.00 90.25 588 ALA A O 1
ATOM 4644 N N . TRP A 1 589 ? -1.132 -24.711 35.475 1.00 88.44 589 TRP A N 1
ATOM 4645 C CA . TRP A 1 589 ? -0.914 -23.867 36.650 1.00 88.44 589 TRP A CA 1
ATOM 4646 C C . TRP A 1 589 ? -1.800 -24.241 37.841 1.00 88.44 589 TRP A C 1
ATOM 4648 O O . TRP A 1 589 ? -1.562 -23.741 38.946 1.00 88.44 589 TRP A O 1
ATOM 4658 N N . TRP A 1 590 ? -2.805 -25.096 37.643 1.00 86.88 590 TRP A N 1
ATOM 4659 C CA . TRP A 1 590 ? -3.753 -25.501 38.677 1.00 86.88 590 TRP A CA 1
ATOM 4660 C C . TRP A 1 590 ? -3.416 -26.889 39.251 1.00 86.88 590 TRP A C 1
ATOM 4662 O O . TRP A 1 590 ? -2.936 -27.754 38.523 1.00 86.88 590 TRP A O 1
ATOM 4672 N N . PRO A 1 591 ? -3.664 -27.130 40.553 1.00 82.81 591 PRO A N 1
ATOM 4673 C CA . PRO A 1 591 ? -3.605 -28.472 41.136 1.00 82.81 591 PRO A CA 1
ATOM 4674 C C . PRO A 1 591 ? -4.614 -29.439 40.493 1.00 82.81 591 PRO A C 1
ATOM 4676 O O . PRO A 1 591 ? -5.724 -29.029 40.150 1.00 82.81 591 PRO A O 1
ATOM 4679 N N . GLU A 1 592 ? -4.272 -30.730 40.395 1.00 76.38 592 GLU A N 1
ATOM 4680 C CA . GLU A 1 592 ? -5.127 -31.757 39.764 1.00 76.38 592 GLU A CA 1
ATOM 4681 C C . GLU A 1 592 ? -6.505 -31.932 40.439 1.00 76.38 592 GLU A C 1
ATOM 4683 O O . GLU A 1 592 ? -7.473 -32.354 39.798 1.00 76.38 592 GLU A O 1
ATOM 4688 N N . ASP A 1 593 ? -6.630 -31.584 41.723 1.00 76.50 593 ASP A N 1
ATOM 4689 C CA . ASP A 1 593 ? -7.873 -31.663 42.498 1.00 76.50 593 ASP A CA 1
ATOM 4690 C C . ASP A 1 593 ? -8.839 -30.485 42.241 1.00 76.50 593 ASP A C 1
ATOM 4692 O O . ASP A 1 593 ? -10.006 -30.534 42.645 1.00 76.50 593 ASP A O 1
ATOM 4696 N N . VAL A 1 594 ? -8.409 -29.443 41.516 1.00 75.31 594 VAL A N 1
ATOM 4697 C CA . VAL A 1 594 ? -9.209 -28.244 41.213 1.00 75.31 594 VAL A CA 1
ATOM 4698 C C . VAL A 1 594 ? -9.622 -28.224 39.739 1.00 75.31 594 VAL A C 1
ATOM 4700 O O . VAL A 1 594 ? -8.921 -27.682 38.896 1.00 75.31 594 VAL A O 1
ATOM 4703 N N . ARG A 1 595 ? -10.811 -28.752 39.412 1.00 73.00 595 ARG A N 1
ATOM 4704 C CA . ARG A 1 595 ? -11.276 -28.859 38.007 1.00 73.00 595 ARG A CA 1
ATOM 4705 C C . ARG A 1 595 ? -11.992 -27.623 37.448 1.00 73.00 595 ARG A C 1
ATOM 4707 O O . ARG A 1 595 ? -11.708 -27.173 36.348 1.00 73.00 595 ARG A O 1
ATOM 4714 N N . LYS A 1 596 ? -12.890 -27.004 38.222 1.00 77.69 596 LYS A N 1
ATOM 4715 C CA . LYS A 1 596 ? -13.795 -25.952 37.703 1.00 77.69 596 LYS A CA 1
ATOM 4716 C C . LYS A 1 596 ? -13.111 -24.639 37.306 1.00 77.69 596 LYS A C 1
ATOM 4718 O O . LYS A 1 596 ? -13.678 -23.862 36.542 1.00 77.69 596 LYS A O 1
ATOM 4723 N N . ALA A 1 597 ? -11.960 -24.335 37.900 1.00 77.44 597 ALA A N 1
ATOM 4724 C CA . ALA A 1 597 ? -11.230 -23.099 37.635 1.00 77.44 597 ALA A CA 1
ATOM 4725 C C . ALA A 1 597 ? -10.444 -23.119 36.318 1.00 77.44 597 ALA A C 1
ATOM 4727 O O . ALA A 1 597 ? -10.702 -22.236 35.496 1.00 77.44 597 ALA A O 1
ATOM 4728 N N . PRO A 1 598 ? -9.577 -24.122 36.073 1.00 83.69 598 PRO A N 1
ATOM 4729 C CA . PRO A 1 598 ? -8.901 -24.274 34.787 1.00 83.69 598 PRO A CA 1
ATOM 4730 C C . PRO A 1 598 ? -9.886 -24.382 33.612 1.00 83.69 598 PRO A C 1
ATOM 4732 O O . PRO A 1 598 ? -9.753 -23.646 32.639 1.00 83.69 598 PRO A O 1
ATOM 4735 N N . GLU A 1 599 ? -10.966 -25.162 33.753 1.00 87.50 599 GLU A N 1
ATOM 4736 C CA . GLU A 1 599 ? -12.013 -25.293 32.722 1.00 87.50 599 GLU A CA 1
ATOM 4737 C C . GLU A 1 599 ? -12.580 -23.938 32.260 1.00 87.50 599 GLU A C 1
ATOM 4739 O O . GLU A 1 599 ? -12.815 -23.723 31.071 1.00 87.50 599 GLU A O 1
ATOM 4744 N N . ARG A 1 600 ? -12.790 -22.999 33.191 1.00 85.00 600 ARG A N 1
ATOM 4745 C CA . ARG A 1 600 ? -13.365 -21.682 32.885 1.00 85.00 600 ARG A CA 1
ATOM 4746 C C . ARG A 1 600 ? -12.405 -20.779 32.124 1.00 85.00 600 ARG A C 1
ATOM 4748 O O . ARG A 1 600 ? -12.821 -20.163 31.146 1.00 85.00 600 ARG A O 1
ATOM 4755 N N . VAL A 1 601 ? -11.150 -20.683 32.563 1.00 87.69 601 VAL A N 1
ATOM 4756 C CA . VAL A 1 601 ? -10.150 -19.855 31.869 1.00 87.69 601 VAL A CA 1
ATOM 4757 C C . VAL A 1 601 ? -9.797 -20.437 30.509 1.00 87.69 601 VAL A C 1
ATOM 4759 O O . VAL A 1 601 ? -9.668 -19.686 29.549 1.00 87.69 601 VAL A O 1
ATOM 4762 N N . THR A 1 602 ? -9.730 -21.763 30.398 1.00 90.06 602 THR A N 1
ATOM 4763 C CA . THR A 1 602 ? -9.517 -22.451 29.125 1.00 90.06 602 THR A CA 1
ATOM 4764 C C . THR A 1 602 ? -10.685 -22.186 28.175 1.00 90.06 602 THR A C 1
ATOM 4766 O O . THR A 1 602 ? -10.461 -21.778 27.039 1.00 90.06 602 THR A O 1
ATOM 4769 N N . ALA A 1 603 ? -11.935 -22.255 28.650 1.00 90.06 603 ALA A N 1
ATOM 4770 C CA . ALA A 1 603 ? -13.100 -21.891 27.842 1.00 90.06 603 ALA A CA 1
ATOM 4771 C C . ALA A 1 603 ? -13.102 -20.413 27.399 1.00 90.06 603 ALA A C 1
ATOM 4773 O O . ALA A 1 603 ? -13.478 -20.123 26.259 1.00 90.06 603 ALA A O 1
ATOM 4774 N N . ALA A 1 604 ? -12.683 -19.487 28.271 1.00 89.31 604 ALA A N 1
ATOM 4775 C CA . ALA A 1 604 ? -12.559 -18.065 27.944 1.00 89.31 604 ALA A CA 1
ATOM 4776 C C . ALA A 1 604 ? -11.458 -17.822 26.898 1.00 89.31 604 ALA A C 1
ATOM 4778 O O . ALA A 1 604 ? -11.715 -17.203 25.865 1.00 89.31 604 ALA A O 1
ATOM 4779 N N . ARG A 1 605 ? -10.267 -18.401 27.094 1.00 91.19 605 ARG A N 1
ATOM 4780 C CA . ARG A 1 605 ? -9.167 -18.377 26.122 1.00 91.19 605 ARG A CA 1
ATOM 4781 C C . ARG A 1 605 ? -9.621 -18.907 24.765 1.00 91.19 605 ARG A C 1
ATOM 4783 O O . ARG A 1 605 ? -9.447 -18.235 23.756 1.00 91.19 605 ARG A O 1
ATOM 4790 N N . ASP A 1 606 ? -10.242 -20.080 24.733 1.00 90.44 606 ASP A N 1
ATOM 4791 C CA . ASP A 1 606 ? -10.670 -20.707 23.482 1.00 90.44 606 ASP A CA 1
ATOM 4792 C C . ASP A 1 606 ? -11.760 -19.885 22.778 1.00 90.44 606 ASP A C 1
ATOM 4794 O O . ASP A 1 606 ? -11.851 -19.888 21.552 1.00 90.44 606 ASP A O 1
ATOM 4798 N N . LEU A 1 607 ? -12.574 -19.138 23.531 1.00 89.00 607 LEU A N 1
ATOM 4799 C CA . LEU A 1 607 ? -13.513 -18.175 22.963 1.00 89.00 607 LEU A CA 1
ATOM 4800 C C . LEU A 1 607 ? -12.792 -17.007 22.278 1.00 89.00 607 LEU A C 1
ATOM 4802 O O . LEU A 1 607 ? -13.206 -16.626 21.185 1.00 89.00 607 LEU A O 1
ATOM 4806 N N . HIS A 1 608 ? -11.721 -16.471 22.870 1.00 87.81 608 HIS A N 1
ATOM 4807 C CA . HIS A 1 608 ? -10.887 -15.459 22.213 1.00 87.81 608 HIS A CA 1
ATOM 4808 C C . HIS A 1 608 ? -10.237 -16.000 20.936 1.00 87.81 608 HIS A C 1
ATOM 4810 O O . HIS A 1 608 ? -10.312 -15.348 19.897 1.00 87.81 608 HIS A O 1
ATOM 4816 N N . LEU A 1 609 ? -9.661 -17.205 20.989 1.00 88.25 609 LEU A N 1
ATOM 4817 C CA . LEU A 1 609 ? -9.000 -17.820 19.832 1.00 88.25 609 LEU A CA 1
ATOM 4818 C C . LEU A 1 609 ? -9.980 -18.043 18.675 1.00 88.25 609 LEU A C 1
ATOM 4820 O O . LEU A 1 609 ? -9.651 -17.723 17.538 1.00 88.25 609 LEU A O 1
ATOM 4824 N N . ARG A 1 610 ? -11.214 -18.487 18.960 1.00 85.62 610 ARG A N 1
ATOM 4825 C CA . ARG A 1 610 ? -12.270 -18.631 17.941 1.00 85.62 610 ARG A CA 1
ATOM 4826 C C . ARG A 1 610 ? -12.693 -17.309 17.300 1.00 85.62 610 ARG A C 1
ATOM 4828 O O . ARG A 1 610 ? -13.096 -17.316 16.145 1.00 85.62 610 ARG A O 1
ATOM 4835 N N . ARG A 1 611 ? -12.645 -16.189 18.031 1.00 77.25 611 ARG A N 1
ATOM 4836 C CA . ARG A 1 611 ? -13.000 -14.862 17.489 1.00 77.25 611 ARG A CA 1
ATOM 4837 C C . ARG A 1 611 ? -11.934 -14.295 16.555 1.00 77.25 611 ARG A C 1
ATOM 4839 O O . ARG A 1 611 ? -12.265 -13.451 15.734 1.00 77.25 611 ARG A O 1
ATOM 4846 N N . ARG A 1 612 ? -10.678 -14.719 16.719 1.00 69.19 612 ARG A N 1
ATOM 4847 C CA . ARG A 1 612 ? -9.503 -14.097 16.087 1.00 69.19 612 ARG A CA 1
ATOM 4848 C C . ARG A 1 612 ? -8.684 -15.042 15.204 1.00 69.19 612 ARG A C 1
ATOM 4850 O O . ARG A 1 612 ? -7.612 -14.642 14.772 1.00 69.19 612 ARG A O 1
ATOM 4857 N N . ASP A 1 613 ? -9.156 -16.273 14.990 1.00 65.69 613 ASP A N 1
ATOM 4858 C CA . ASP A 1 613 ? -8.456 -17.337 14.247 1.00 65.69 613 ASP A CA 1
ATOM 4859 C C . ASP A 1 613 ? -6.952 -17.418 14.604 1.00 65.69 613 ASP A C 1
ATOM 4861 O O . ASP A 1 613 ? -6.063 -17.334 13.759 1.00 65.69 613 ASP A O 1
ATOM 4865 N N . GLY A 1 614 ? -6.663 -17.430 15.914 1.00 72.12 614 GLY A N 1
ATOM 4866 C CA . GLY A 1 614 ? -5.347 -17.058 16.449 1.00 72.12 614 GLY A CA 1
ATOM 4867 C C . GLY A 1 614 ? -4.611 -18.149 17.231 1.00 72.12 614 GLY A C 1
ATOM 4868 O O . GLY A 1 614 ? -5.207 -19.086 17.754 1.00 72.12 614 GLY A O 1
ATOM 4869 N N . ASP A 1 615 ? -3.293 -17.974 17.368 1.00 83.81 615 ASP A N 1
ATOM 4870 C CA . ASP A 1 615 ? -2.407 -18.746 18.256 1.00 83.81 615 ASP A CA 1
ATOM 4871 C C . ASP A 1 615 ? -2.476 -18.198 19.701 1.00 83.81 615 ASP A C 1
ATOM 4873 O O . ASP A 1 615 ? -2.379 -16.979 19.892 1.00 83.81 615 ASP A O 1
ATOM 4877 N N . PRO A 1 616 ? -2.575 -19.056 20.739 1.00 86.50 616 PRO A N 1
ATOM 4878 C CA . PRO A 1 616 ? -2.434 -18.661 22.142 1.00 86.50 616 PRO A CA 1
ATOM 4879 C C . PRO A 1 616 ? -1.262 -17.721 22.452 1.00 86.50 616 PRO A C 1
ATOM 4881 O O . PRO A 1 616 ? -1.394 -16.852 23.316 1.00 86.50 616 PRO A O 1
ATOM 4884 N N . ALA A 1 617 ? -0.113 -17.867 21.780 1.00 84.00 617 ALA A N 1
ATOM 4885 C CA . ALA A 1 617 ? 1.017 -16.966 21.998 1.00 84.00 617 ALA A CA 1
ATOM 4886 C C . ALA A 1 617 ? 0.713 -15.544 21.509 1.00 84.00 617 ALA A C 1
ATOM 4888 O O . ALA A 1 617 ? 0.955 -14.593 22.247 1.00 84.00 617 ALA A O 1
ATOM 4889 N N . ARG A 1 618 ? 0.135 -15.401 20.310 1.00 82.25 618 ARG A N 1
ATOM 4890 C CA . ARG A 1 618 ? -0.290 -14.106 19.759 1.00 82.25 618 ARG A CA 1
ATOM 4891 C C . ARG A 1 618 ? -1.370 -13.461 20.629 1.00 82.25 618 ARG A C 1
ATOM 4893 O O . ARG A 1 618 ? -1.247 -12.290 20.969 1.00 82.25 618 ARG A O 1
ATOM 4900 N N . LEU A 1 619 ? -2.362 -14.241 21.064 1.00 87.31 619 LEU A N 1
ATOM 4901 C CA . LEU A 1 619 ? -3.398 -13.768 21.986 1.00 87.31 619 LEU A CA 1
ATOM 4902 C C . LEU A 1 619 ? -2.789 -13.208 23.279 1.00 87.31 619 LEU A C 1
ATOM 4904 O O . LEU A 1 619 ? -3.200 -12.152 23.756 1.00 87.31 619 LEU A O 1
ATOM 4908 N N . ALA A 1 620 ? -1.802 -13.900 23.854 1.00 89.25 620 ALA A N 1
ATOM 4909 C CA . ALA A 1 620 ? -1.143 -13.430 25.065 1.00 89.25 620 ALA A CA 1
ATOM 4910 C C . ALA A 1 620 ? -0.431 -12.083 24.861 1.00 89.25 620 ALA A C 1
ATOM 4912 O O . ALA A 1 620 ? -0.500 -11.219 25.732 1.00 89.25 620 ALA A O 1
ATOM 4913 N N . GLU A 1 621 ? 0.225 -11.892 23.717 1.00 85.25 621 GLU A N 1
ATOM 4914 C CA . GLU A 1 621 ? 0.878 -10.625 23.385 1.00 85.25 621 GLU A CA 1
ATOM 4915 C C . GLU A 1 621 ? -0.137 -9.491 23.206 1.00 85.25 621 GLU A C 1
ATOM 4917 O O . GLU A 1 621 ? 0.053 -8.411 23.760 1.00 85.25 621 GLU A O 1
ATOM 4922 N N . GLU A 1 622 ? -1.251 -9.747 22.517 1.00 82.44 622 GLU A N 1
ATOM 4923 C CA . GLU A 1 622 ? -2.319 -8.762 22.305 1.00 82.44 622 GLU A CA 1
ATOM 4924 C C . GLU A 1 622 ? -2.968 -8.319 23.625 1.00 82.44 622 GLU A C 1
ATOM 4926 O O . GLU A 1 622 ? -3.104 -7.121 23.879 1.00 82.44 622 GLU A O 1
ATOM 4931 N N . LEU A 1 623 ? -3.333 -9.267 24.497 1.00 88.12 623 LEU A N 1
ATOM 4932 C CA . LEU A 1 623 ? -3.958 -8.955 25.786 1.00 88.12 623 LEU A CA 1
ATOM 4933 C C . LEU A 1 623 ? -2.981 -8.270 26.751 1.00 88.12 623 LEU A C 1
ATOM 4935 O O . LEU A 1 623 ? -3.382 -7.363 27.482 1.00 88.12 623 LEU A O 1
ATOM 4939 N N . HIS A 1 624 ? -1.703 -8.665 26.742 1.00 88.12 624 HIS A N 1
ATOM 4940 C CA . HIS A 1 624 ? -0.671 -7.991 27.528 1.00 88.12 624 HIS A CA 1
ATOM 4941 C C . HIS A 1 624 ? -0.446 -6.560 27.036 1.00 88.12 624 HIS A C 1
ATOM 4943 O O . HIS A 1 624 ? -0.442 -5.628 27.839 1.00 88.12 624 HIS A O 1
ATOM 4949 N N . ALA A 1 625 ? -0.302 -6.365 25.722 1.00 82.25 625 ALA A N 1
ATOM 4950 C CA . ALA A 1 625 ? -0.154 -5.039 25.139 1.00 82.25 625 ALA A CA 1
ATOM 4951 C C . ALA A 1 625 ? -1.362 -4.165 25.493 1.00 82.25 625 ALA A C 1
ATOM 4953 O O . ALA A 1 625 ? -1.189 -3.069 26.022 1.00 82.25 625 ALA A O 1
ATOM 4954 N N . LEU A 1 626 ? -2.582 -4.687 25.342 1.00 85.25 626 LEU A N 1
ATOM 4955 C CA . LEU A 1 626 ? -3.795 -3.985 25.744 1.00 85.25 626 LEU A CA 1
ATOM 4956 C C . LEU A 1 626 ? -3.766 -3.590 27.233 1.00 85.25 626 LEU A C 1
ATOM 4958 O O . LEU A 1 626 ? -4.036 -2.434 27.555 1.00 85.25 626 LEU A O 1
ATOM 4962 N N . ALA A 1 627 ? -3.378 -4.496 28.135 1.00 87.19 627 ALA A N 1
ATOM 4963 C CA . ALA A 1 627 ? -3.236 -4.217 29.567 1.00 87.19 627 ALA A CA 1
ATOM 4964 C C . ALA A 1 627 ? -2.202 -3.117 29.877 1.00 87.19 627 ALA A C 1
ATOM 4966 O O . ALA A 1 627 ? -2.424 -2.295 30.774 1.00 87.19 627 ALA A O 1
ATOM 4967 N N . VAL A 1 628 ? -1.091 -3.067 29.132 1.00 83.75 628 VAL A N 1
ATOM 4968 C CA . VAL A 1 628 ? -0.070 -2.013 29.250 1.00 83.75 628 VAL A CA 1
ATOM 4969 C C . VAL A 1 628 ? -0.633 -0.662 28.818 1.00 83.75 628 VAL A C 1
ATOM 4971 O O . VAL A 1 628 ? -0.536 0.310 29.569 1.00 83.75 628 VAL A O 1
ATOM 4974 N N . LEU A 1 629 ? -1.264 -0.589 27.642 1.00 80.75 629 LEU A N 1
ATOM 4975 C CA . LEU A 1 629 ? -1.826 0.661 27.107 1.00 80.75 629 LEU A CA 1
ATOM 4976 C C . LEU A 1 629 ? -2.954 1.192 27.986 1.00 80.75 629 LEU A C 1
ATOM 4978 O O . LEU A 1 629 ? -3.084 2.402 28.200 1.00 80.75 629 LEU A O 1
ATOM 4982 N N . ARG A 1 630 ? -3.742 0.272 28.545 1.00 84.88 630 ARG A N 1
ATOM 4983 C CA . ARG A 1 630 ? -4.792 0.599 29.495 1.00 84.88 630 ARG A CA 1
ATOM 4984 C C . ARG A 1 630 ? -4.221 1.304 30.715 1.00 84.88 630 ARG A C 1
ATOM 4986 O O . ARG A 1 630 ? -4.865 2.241 31.143 1.00 84.88 630 ARG A O 1
ATOM 4993 N N . GLN A 1 631 ? -3.021 1.018 31.232 1.00 81.19 631 GLN A N 1
ATOM 4994 C CA . GLN A 1 631 ? -2.536 1.621 32.496 1.00 81.19 631 GLN A CA 1
ATOM 4995 C C . GLN A 1 631 ? -2.673 3.154 32.601 1.00 81.19 631 GLN A C 1
ATOM 4997 O O . GLN A 1 631 ? -2.914 3.667 33.689 1.00 81.19 631 GLN A O 1
ATOM 5002 N N . ARG A 1 632 ? -2.565 3.895 31.489 1.00 73.81 632 ARG A N 1
ATOM 5003 C CA . ARG A 1 632 ? -2.704 5.367 31.478 1.00 73.81 632 ARG A CA 1
ATOM 5004 C C . ARG A 1 632 ? -4.144 5.872 31.483 1.00 73.81 632 ARG A C 1
ATOM 5006 O O . ARG A 1 632 ? -4.388 7.019 31.840 1.00 73.81 632 ARG A O 1
ATOM 5013 N N . SER A 1 633 ? -5.084 5.052 31.028 1.00 76.75 633 SER A N 1
ATOM 5014 C CA . SER A 1 633 ? -6.491 5.428 30.826 1.00 76.75 633 SER A CA 1
ATOM 5015 C C . SER A 1 633 ? -7.489 4.433 31.432 1.00 76.75 633 SER A C 1
ATOM 5017 O O . SER A 1 633 ? -8.703 4.591 31.286 1.00 76.75 633 SER A O 1
ATOM 5019 N N . ARG A 1 634 ? -6.971 3.433 32.150 1.00 78.12 634 ARG A N 1
ATOM 5020 C CA . ARG A 1 634 ? -7.690 2.361 32.823 1.00 78.12 634 ARG A CA 1
ATOM 5021 C C . ARG A 1 634 ? -8.501 2.973 33.937 1.00 78.12 634 ARG A C 1
ATOM 5023 O O . ARG A 1 634 ? -7.975 3.608 34.847 1.00 78.12 634 ARG A O 1
ATOM 5030 N N . ARG A 1 635 ? -9.802 2.744 33.866 1.00 86.44 635 ARG A N 1
ATOM 5031 C CA . ARG A 1 635 ? -10.713 3.078 34.948 1.00 86.44 635 ARG A CA 1
ATOM 5032 C C . ARG A 1 635 ? -10.722 1.969 36.000 1.00 86.44 635 ARG A C 1
ATOM 5034 O O . ARG A 1 635 ? -10.368 0.832 35.677 1.00 86.44 635 ARG A O 1
ATOM 5041 N N . PRO A 1 636 ? -11.160 2.272 37.231 1.00 88.00 636 PRO A N 1
ATOM 5042 C CA . PRO A 1 636 ? -11.315 1.290 38.292 1.00 88.00 636 PRO A CA 1
ATOM 5043 C C . PRO A 1 636 ? -11.986 -0.012 37.856 1.00 88.00 636 PRO A C 1
ATOM 5045 O O . PRO A 1 636 ? -13.044 0.010 37.215 1.00 88.00 636 PRO A O 1
ATOM 5048 N N . THR A 1 637 ? -11.415 -1.140 38.278 1.00 88.25 637 THR A N 1
ATOM 5049 C CA . THR A 1 637 ? -12.109 -2.429 38.246 1.00 88.25 637 THR A CA 1
ATOM 5050 C C . THR A 1 637 ? -13.284 -2.391 39.229 1.00 88.25 637 THR A C 1
ATOM 5052 O O . THR A 1 637 ? -13.137 -1.960 40.375 1.00 88.25 637 THR A O 1
ATOM 5055 N N . VAL A 1 638 ? -14.455 -2.841 38.783 1.00 91.00 638 VAL A N 1
ATOM 5056 C CA . VAL A 1 638 ? -15.682 -2.952 39.576 1.00 91.00 638 VAL A CA 1
ATOM 5057 C C . VAL A 1 638 ? -15.813 -4.379 40.100 1.00 91.00 638 VAL A C 1
ATOM 5059 O O . VAL A 1 638 ? -15.887 -5.335 39.328 1.00 91.00 638 VAL A O 1
ATOM 5062 N N . TYR A 1 639 ? -15.882 -4.518 41.418 1.00 89.06 639 TYR A N 1
ATOM 5063 C CA . TYR A 1 639 ? -16.055 -5.793 42.102 1.00 89.06 639 TYR A CA 1
ATOM 5064 C C . TYR A 1 639 ? -17.471 -5.879 42.659 1.00 89.06 639 TYR A C 1
ATOM 5066 O O . TYR A 1 639 ? -17.840 -5.121 43.559 1.00 89.06 639 TYR A O 1
ATOM 5074 N N . LEU A 1 640 ? -18.250 -6.822 42.134 1.00 89.81 640 LEU A N 1
ATOM 5075 C CA . LEU A 1 640 ? -19.555 -7.192 42.670 1.00 89.81 640 LEU A CA 1
ATOM 5076 C C . LEU A 1 640 ? -19.373 -8.402 43.591 1.00 89.81 640 LEU A C 1
ATOM 5078 O O . LEU A 1 640 ? -18.959 -9.471 43.140 1.00 89.81 640 LEU A O 1
ATOM 5082 N N . THR A 1 641 ? -19.663 -8.247 44.880 1.00 86.56 641 THR A N 1
ATOM 5083 C CA . THR A 1 641 ? -19.406 -9.295 45.884 1.00 86.56 641 THR A CA 1
ATOM 5084 C C . THR A 1 641 ? -20.496 -9.362 46.950 1.00 86.56 641 THR A C 1
ATOM 5086 O O . THR A 1 641 ? -21.284 -8.434 47.095 1.00 86.56 641 THR A O 1
ATOM 5089 N N . GLY A 1 642 ? -20.557 -10.463 47.700 1.00 85.81 642 GLY A N 1
ATOM 5090 C CA . GLY A 1 642 ? -21.480 -10.676 48.813 1.00 85.81 642 GLY A CA 1
ATOM 5091 C C . GLY A 1 642 ? -22.262 -11.982 48.693 1.00 85.81 642 GLY A C 1
ATOM 5092 O O . GLY A 1 642 ? -21.841 -12.931 48.032 1.00 85.81 642 GLY A O 1
ATOM 5093 N N . THR A 1 643 ? -23.423 -12.038 49.342 1.00 85.94 643 THR A N 1
ATOM 5094 C CA . THR A 1 643 ? -24.313 -13.212 49.351 1.00 85.94 643 THR A CA 1
ATOM 5095 C C . THR A 1 643 ? -25.316 -13.219 48.184 1.00 85.94 643 THR A C 1
ATOM 5097 O O . THR A 1 643 ? -26.102 -14.150 48.034 1.00 85.94 643 THR A O 1
ATOM 5100 N N . GLY A 1 644 ? -25.290 -12.220 47.296 1.00 81.25 644 GLY A N 1
ATOM 5101 C CA . GLY A 1 644 ? -26.220 -12.079 46.167 1.00 81.25 644 GLY A CA 1
ATOM 5102 C C . GLY A 1 644 ? -25.816 -12.753 44.847 1.00 81.25 644 GLY A C 1
ATOM 5103 O O . GLY A 1 644 ? -26.273 -12.299 43.804 1.00 81.25 644 GLY A O 1
ATOM 5104 N N . GLY A 1 645 ? -24.958 -13.781 44.840 1.00 82.50 645 GLY A N 1
ATOM 5105 C CA . GLY A 1 645 ? -24.212 -14.262 43.655 1.00 82.50 645 GLY A CA 1
ATOM 5106 C C . GLY A 1 645 ? -24.959 -14.345 42.304 1.00 82.50 645 GLY A C 1
ATOM 5107 O O . GLY A 1 645 ? -24.419 -13.911 41.284 1.00 82.50 645 GLY A O 1
ATOM 5108 N N . ALA A 1 646 ? -26.204 -14.838 42.272 1.00 85.81 646 ALA A N 1
ATOM 5109 C CA . ALA A 1 646 ? -27.009 -14.879 41.042 1.00 85.81 646 ALA A CA 1
ATOM 5110 C C . ALA A 1 646 ? -27.420 -13.476 40.551 1.00 85.81 646 ALA A C 1
ATOM 5112 O O . ALA A 1 646 ? -27.316 -13.173 39.364 1.00 85.81 646 ALA A O 1
ATOM 5113 N N . VAL A 1 647 ? -27.825 -12.601 41.474 1.00 90.88 647 VAL A N 1
ATOM 5114 C CA . VAL A 1 647 ? -28.152 -11.194 41.199 1.00 90.88 647 VAL A CA 1
ATOM 5115 C C . VAL A 1 647 ? -26.903 -10.418 40.779 1.00 90.88 647 VAL A C 1
ATOM 5117 O O . VAL A 1 647 ? -26.973 -9.627 39.846 1.00 90.88 647 VAL A O 1
ATOM 5120 N N . ALA A 1 648 ? -25.749 -10.690 41.397 1.00 90.50 648 ALA A N 1
ATOM 5121 C CA . ALA A 1 648 ? -24.470 -10.091 41.008 1.00 90.50 648 ALA A CA 1
ATOM 5122 C C . ALA A 1 648 ? -24.085 -10.443 39.560 1.00 90.50 648 ALA A C 1
ATOM 5124 O O . ALA A 1 648 ? -23.758 -9.556 38.778 1.00 90.50 648 ALA A O 1
ATOM 5125 N N . SER A 1 649 ? -24.203 -11.722 39.187 1.00 89.62 649 SER A N 1
ATOM 5126 C CA . SER A 1 649 ? -23.944 -12.198 37.816 1.00 89.62 649 SER A CA 1
ATOM 5127 C C . SER A 1 649 ? -24.924 -11.603 36.802 1.00 89.62 649 SER A C 1
ATOM 5129 O O . SER A 1 649 ? -24.551 -11.240 35.688 1.00 89.62 649 SER A O 1
ATOM 5131 N N . TRP A 1 650 ? -26.194 -11.457 37.186 1.00 92.00 650 TRP A N 1
ATOM 5132 C CA . TRP A 1 650 ? -27.188 -10.795 36.345 1.00 92.00 650 TRP A CA 1
ATOM 5133 C C . TRP A 1 650 ? -26.880 -9.301 36.153 1.00 92.00 650 TRP A C 1
ATOM 5135 O O . TRP A 1 650 ? -26.921 -8.813 35.021 1.00 92.00 650 TRP A O 1
ATOM 5145 N N . LEU A 1 651 ? -26.499 -8.597 37.226 1.00 93.38 651 LEU A N 1
ATOM 5146 C CA . LEU A 1 651 ? -26.121 -7.183 37.199 1.00 93.38 651 LEU A CA 1
ATOM 5147 C C . LEU A 1 651 ? -24.852 -6.935 36.374 1.00 93.38 651 LEU A C 1
ATOM 5149 O O . LEU A 1 651 ? -24.817 -5.989 35.591 1.00 93.38 651 LEU A O 1
ATOM 5153 N N . GLU A 1 652 ? -23.844 -7.805 36.473 1.00 92.44 652 GLU A N 1
ATOM 5154 C CA . GLU A 1 652 ? -22.677 -7.795 35.578 1.00 92.44 652 GLU A CA 1
ATOM 5155 C C . GLU A 1 652 ? -23.116 -7.845 34.105 1.00 92.44 652 GLU A C 1
ATOM 5157 O O . GLU A 1 652 ? -22.675 -7.050 33.271 1.00 92.44 652 GLU A O 1
ATOM 5162 N N . GLY A 1 653 ? -24.064 -8.728 33.783 1.00 90.94 653 GLY A N 1
ATOM 5163 C CA . GLY A 1 653 ? -24.656 -8.818 32.453 1.00 90.94 653 GLY A CA 1
ATOM 5164 C C . GLY A 1 653 ? -25.360 -7.533 31.995 1.00 90.94 653 GLY A C 1
ATOM 5165 O O . GLY A 1 653 ? -25.407 -7.254 30.796 1.00 90.94 653 GLY A O 1
ATOM 5166 N N . LEU A 1 654 ? -25.933 -6.749 32.908 1.00 93.00 654 LEU A N 1
ATOM 5167 C CA . LEU A 1 654 ? -26.501 -5.440 32.579 1.00 93.00 654 LEU A CA 1
ATOM 5168 C C . LEU A 1 654 ? -25.400 -4.399 32.359 1.00 93.00 654 LEU A C 1
ATOM 5170 O O . LEU A 1 654 ? -25.455 -3.680 31.368 1.00 93.00 654 LEU A O 1
ATOM 5174 N N . LEU A 1 655 ? -24.380 -4.355 33.220 1.00 92.69 655 LEU A N 1
ATOM 5175 C CA . LEU A 1 655 ? -23.250 -3.422 33.117 1.00 92.69 655 LEU A CA 1
ATOM 5176 C C . LEU A 1 655 ? -22.469 -3.600 31.808 1.00 92.69 655 LEU A C 1
ATOM 5178 O O . LEU A 1 655 ? -22.181 -2.625 31.117 1.00 92.69 655 LEU A O 1
ATOM 5182 N N . THR A 1 656 ? -22.195 -4.843 31.419 1.00 91.19 656 THR A N 1
ATOM 5183 C CA . THR A 1 656 ? -21.524 -5.166 30.149 1.00 91.19 656 THR A CA 1
ATOM 5184 C C . THR A 1 656 ? -22.327 -4.691 28.936 1.00 91.19 656 THR A C 1
ATOM 5186 O O . THR A 1 656 ? -21.795 -4.028 28.049 1.00 91.19 656 THR A O 1
ATOM 5189 N N . ARG A 1 657 ? -23.640 -4.957 28.906 1.00 88.50 657 ARG A N 1
ATOM 5190 C CA . ARG A 1 657 ? -24.498 -4.622 27.756 1.00 88.50 657 ARG A CA 1
ATOM 5191 C C . ARG A 1 657 ? -24.974 -3.177 27.705 1.00 88.50 657 ARG A C 1
ATOM 5193 O O . ARG A 1 657 ? -25.201 -2.679 26.608 1.00 88.50 657 ARG A O 1
ATOM 5200 N N . ALA A 1 658 ? -25.181 -2.530 28.847 1.00 88.25 658 ALA A N 1
ATOM 5201 C CA . ALA A 1 658 ? -25.683 -1.160 28.911 1.00 88.25 658 ALA A CA 1
ATOM 5202 C C . ALA A 1 658 ? -24.543 -0.135 28.917 1.00 88.25 658 ALA A C 1
ATOM 5204 O O . ALA A 1 658 ? -24.611 0.846 28.182 1.00 88.25 658 ALA A O 1
ATOM 5205 N N . ALA A 1 659 ? -23.491 -0.387 29.702 1.00 88.31 659 ALA A N 1
ATOM 5206 C CA . ALA A 1 659 ? -22.381 0.544 29.914 1.00 88.31 659 ALA A CA 1
ATOM 5207 C C . ALA A 1 659 ? -21.090 0.148 29.171 1.00 88.31 659 ALA A C 1
ATOM 5209 O O . ALA A 1 659 ? -20.061 0.797 29.337 1.00 88.31 659 ALA A O 1
ATOM 5210 N N . GLY A 1 660 ? -21.116 -0.926 28.371 1.00 86.56 660 GLY A N 1
ATOM 5211 C CA . GLY A 1 660 ? -19.970 -1.346 27.557 1.00 86.56 660 GLY A CA 1
ATOM 5212 C C . GLY A 1 660 ? -18.758 -1.818 28.368 1.00 86.56 660 GLY A C 1
ATOM 5213 O O . GLY A 1 660 ? -17.642 -1.806 27.848 1.00 86.56 660 GLY A O 1
ATOM 5214 N N . MET A 1 661 ? -18.963 -2.198 29.636 1.00 90.94 661 MET A N 1
ATOM 5215 C CA . MET A 1 661 ? -17.912 -2.728 30.509 1.00 90.94 661 MET A CA 1
ATOM 5216 C C . MET A 1 661 ? -17.435 -4.110 30.040 1.00 90.94 661 MET A C 1
ATOM 5218 O O . MET A 1 661 ? -18.179 -4.856 29.404 1.00 90.94 661 MET A O 1
ATOM 5222 N N . VAL A 1 662 ? -16.206 -4.473 30.405 1.00 90.00 662 VAL A N 1
ATOM 5223 C CA . VAL A 1 662 ? -15.627 -5.795 30.140 1.00 90.00 662 VAL A CA 1
ATOM 5224 C C . VAL A 1 662 ? -16.020 -6.744 31.270 1.00 90.00 662 VAL A C 1
ATOM 5226 O O . VAL A 1 662 ? -15.586 -6.562 32.406 1.00 90.00 662 VAL A O 1
ATOM 5229 N N . GLY A 1 663 ? -16.852 -7.742 30.968 1.00 88.75 663 GLY A N 1
ATOM 5230 C CA . GLY A 1 663 ? -17.288 -8.753 31.932 1.00 88.75 663 GLY A CA 1
ATOM 5231 C C . GLY A 1 663 ? -16.276 -9.880 32.044 1.00 88.75 663 GLY A C 1
ATOM 5232 O O . GLY A 1 663 ? -16.223 -10.743 31.168 1.00 88.75 663 GLY A O 1
ATOM 5233 N N . ALA A 1 664 ? -15.480 -9.864 33.111 1.00 82.62 664 ALA A N 1
ATOM 5234 C CA . ALA A 1 664 ? -14.514 -10.918 33.422 1.00 82.62 664 ALA A CA 1
ATOM 5235 C C . ALA A 1 664 ? -15.098 -11.996 34.352 1.00 82.62 664 ALA A C 1
ATOM 5237 O O . ALA A 1 664 ? -14.425 -12.967 34.698 1.00 82.62 664 ALA A O 1
ATOM 5238 N N . SER A 1 665 ? -16.362 -11.833 34.755 1.00 76.81 665 SER A N 1
ATOM 5239 C CA . SER A 1 665 ? -17.138 -12.789 35.535 1.00 76.81 665 SER A CA 1
ATOM 5240 C C . SER A 1 665 ? -16.364 -13.322 36.736 1.00 76.81 665 SER A C 1
ATOM 5242 O O . SER A 1 665 ? -15.811 -12.545 37.521 1.00 76.81 665 SER A O 1
ATOM 5244 N N . TRP A 1 666 ? -16.366 -14.639 36.925 1.00 78.00 666 TRP A N 1
ATOM 5245 C CA . TRP A 1 666 ? -15.635 -15.270 38.002 1.00 78.00 666 TRP A CA 1
ATOM 5246 C C . TRP A 1 666 ? -14.190 -15.557 37.599 1.00 78.00 666 TRP A C 1
ATOM 5248 O O . TRP A 1 666 ? -13.943 -16.430 36.767 1.00 78.00 666 TRP A O 1
ATOM 5258 N N . ILE A 1 667 ? -13.251 -14.883 38.261 1.00 74.25 667 ILE A N 1
ATOM 5259 C CA . ILE A 1 667 ? -11.813 -15.018 38.015 1.00 74.25 667 ILE A CA 1
ATOM 5260 C C . ILE A 1 667 ? -11.183 -15.877 39.110 1.00 74.25 667 ILE A C 1
ATOM 5262 O O . ILE A 1 667 ? -11.243 -15.528 40.290 1.00 74.25 667 ILE A O 1
ATOM 5266 N N . GLY A 1 668 ? -10.550 -16.981 38.713 1.00 73.19 668 GLY A N 1
ATOM 5267 C CA . GLY A 1 668 ? -9.643 -17.748 39.564 1.00 73.19 668 GLY A CA 1
ATOM 5268 C C . GLY A 1 668 ? -8.187 -17.458 39.193 1.00 73.19 668 GLY A C 1
ATOM 5269 O O . GLY A 1 668 ? -7.827 -17.518 38.020 1.00 73.19 668 GLY A O 1
ATOM 5270 N N . VAL A 1 669 ? -7.321 -17.172 40.165 1.00 77.38 669 VAL A N 1
ATOM 5271 C CA . VAL A 1 669 ? -5.873 -17.055 39.917 1.00 77.38 669 VAL A CA 1
ATOM 5272 C C . VAL A 1 669 ? -5.163 -18.164 40.692 1.00 77.38 669 VAL A C 1
ATOM 5274 O O . VAL A 1 669 ? -5.340 -18.243 41.908 1.00 77.38 669 VAL A O 1
ATOM 5277 N N . PRO A 1 670 ? -4.388 -19.045 40.036 1.00 82.62 670 PRO A N 1
ATOM 5278 C CA . PRO A 1 670 ? -3.765 -20.167 40.723 1.00 82.62 670 PRO A CA 1
ATOM 5279 C C . PRO A 1 670 ? -2.636 -19.698 41.650 1.00 82.62 670 PRO A C 1
ATOM 5281 O O . PRO A 1 670 ? -1.849 -18.814 41.304 1.00 82.62 670 PRO A O 1
ATOM 5284 N N . GLY A 1 671 ? -2.502 -20.343 42.813 1.00 78.38 671 GLY A N 1
ATOM 5285 C CA . GLY A 1 671 ? -1.495 -20.001 43.826 1.00 78.38 671 GLY A CA 1
ATOM 5286 C C . GLY A 1 671 ? -0.050 -19.877 43.301 1.00 78.38 671 GLY A C 1
ATOM 5287 O O . GLY A 1 671 ? 0.635 -18.926 43.685 1.00 78.38 671 GLY A O 1
ATOM 5288 N N . PRO A 1 672 ? 0.443 -20.767 42.410 1.00 85.44 672 PRO A N 1
ATOM 5289 C CA . PRO A 1 672 ? 1.749 -20.598 41.772 1.00 85.44 672 PRO A CA 1
ATOM 5290 C C . PRO A 1 672 ? 1.908 -19.284 40.995 1.00 85.44 672 PRO A C 1
ATOM 5292 O O . PRO A 1 672 ? 2.960 -18.654 41.104 1.00 85.44 672 PRO A O 1
ATOM 5295 N N . LEU A 1 673 ? 0.884 -18.846 40.251 1.00 85.81 673 LEU A N 1
ATOM 5296 C CA . LEU A 1 673 ? 0.918 -17.575 39.521 1.00 85.81 673 LEU A CA 1
ATOM 5297 C C . LEU A 1 673 ? 0.928 -16.398 40.494 1.00 85.81 673 LEU A C 1
ATOM 5299 O O . LEU A 1 673 ? 1.728 -15.484 40.323 1.00 85.81 673 LEU A O 1
ATOM 5303 N N . VAL A 1 674 ? 0.120 -16.456 41.558 1.00 81.56 674 VAL A N 1
ATOM 5304 C CA . VAL A 1 674 ? 0.096 -15.399 42.576 1.00 81.56 674 VAL A CA 1
ATOM 5305 C C . VAL A 1 674 ? 1.454 -15.236 43.261 1.00 81.56 674 VAL A C 1
ATOM 5307 O O . VAL A 1 674 ? 1.957 -14.118 43.359 1.00 81.56 674 VAL A O 1
ATOM 5310 N N . ARG A 1 675 ? 2.092 -16.336 43.685 1.00 83.94 675 ARG A N 1
ATOM 5311 C CA . ARG A 1 675 ? 3.419 -16.280 44.324 1.00 83.94 675 ARG A CA 1
ATOM 5312 C C . ARG A 1 675 ? 4.461 -15.606 43.435 1.00 83.94 675 ARG A C 1
ATOM 5314 O O . ARG A 1 675 ? 5.256 -14.823 43.939 1.00 83.94 675 ARG A O 1
ATOM 5321 N N . LYS A 1 676 ? 4.440 -15.885 42.128 1.00 87.88 676 LYS A N 1
ATOM 5322 C CA . LYS A 1 676 ? 5.348 -15.252 41.159 1.00 87.88 676 LYS A CA 1
ATOM 5323 C C . LYS A 1 676 ? 4.968 -13.799 40.866 1.00 87.88 676 LYS A C 1
ATOM 5325 O O . LYS A 1 676 ? 5.836 -12.948 40.763 1.00 87.88 676 LYS A O 1
ATOM 5330 N N . ALA A 1 677 ? 3.681 -13.484 40.785 1.00 84.56 677 ALA A N 1
ATOM 5331 C CA . ALA A 1 677 ? 3.207 -12.120 40.571 1.00 84.56 677 ALA A CA 1
ATOM 5332 C C . ALA A 1 677 ? 3.523 -11.187 41.757 1.00 84.56 677 ALA A C 1
ATOM 5334 O O . ALA A 1 677 ? 3.760 -9.995 41.567 1.00 84.56 677 ALA A O 1
ATOM 5335 N N . LEU A 1 678 ? 3.578 -11.718 42.982 1.00 84.12 678 LEU A N 1
ATOM 5336 C CA . LEU A 1 678 ? 3.971 -10.969 44.178 1.00 84.12 678 LEU A CA 1
ATOM 5337 C C . LEU A 1 678 ? 5.442 -10.535 44.190 1.00 84.12 678 LEU A C 1
ATOM 5339 O O . LEU A 1 678 ? 5.765 -9.569 44.877 1.00 84.12 678 LEU A O 1
ATOM 5343 N N . THR A 1 679 ? 6.319 -11.192 43.424 1.00 86.38 679 THR A N 1
ATOM 5344 C CA . THR A 1 679 ? 7.725 -10.773 43.295 1.00 86.38 679 THR A CA 1
ATOM 5345 C C . THR A 1 679 ? 7.917 -9.648 42.278 1.00 86.38 679 THR A C 1
ATOM 5347 O O . THR A 1 679 ? 9.022 -9.130 42.155 1.00 86.38 679 THR A O 1
ATOM 5350 N N . LEU A 1 680 ? 6.870 -9.280 41.531 1.00 85.75 680 LEU A N 1
ATOM 5351 C CA . LEU A 1 680 ? 6.927 -8.216 40.534 1.00 85.75 680 LEU A CA 1
ATOM 5352 C C . LEU A 1 680 ? 6.803 -6.824 41.179 1.00 85.75 680 LEU A C 1
ATOM 5354 O O . LEU A 1 680 ? 6.108 -6.667 42.195 1.00 85.75 680 LEU A O 1
ATOM 5358 N N . PRO A 1 681 ? 7.379 -5.783 40.550 1.00 85.88 681 PRO A N 1
ATOM 5359 C CA . PRO A 1 681 ? 7.042 -4.394 40.839 1.00 85.88 681 PRO A CA 1
ATOM 5360 C C . PRO A 1 681 ? 5.526 -4.151 40.812 1.00 85.88 681 PRO A C 1
ATOM 5362 O O . PRO A 1 681 ? 4.772 -4.826 40.110 1.00 85.88 681 PRO A O 1
ATOM 5365 N N . ALA A 1 682 ? 5.054 -3.164 41.580 1.00 81.56 682 ALA A N 1
ATOM 5366 C CA . ALA A 1 682 ? 3.618 -2.902 41.729 1.00 81.56 682 ALA A CA 1
ATOM 5367 C C . ALA A 1 682 ? 2.908 -2.619 40.394 1.00 81.56 682 ALA A C 1
ATOM 5369 O O . ALA A 1 682 ? 1.762 -3.027 40.212 1.00 81.56 682 ALA A O 1
ATOM 5370 N N . ARG A 1 683 ? 3.607 -1.956 39.469 1.00 82.69 683 ARG A N 1
ATOM 5371 C CA . ARG A 1 683 ? 3.127 -1.663 38.119 1.00 82.69 683 ARG A CA 1
ATOM 5372 C C . ARG A 1 683 ? 2.951 -2.937 37.292 1.00 82.69 683 ARG A C 1
ATOM 5374 O O . ARG A 1 683 ? 1.848 -3.199 36.826 1.00 82.69 683 ARG A O 1
ATOM 5381 N N . ASP A 1 684 ? 3.999 -3.739 37.159 1.00 83.56 684 ASP A N 1
ATOM 5382 C CA . ASP A 1 684 ? 3.998 -4.953 36.332 1.00 83.56 684 ASP A CA 1
ATOM 5383 C C . ASP A 1 684 ? 3.000 -5.979 36.880 1.00 83.56 684 ASP A C 1
ATOM 5385 O O . ASP A 1 684 ? 2.294 -6.652 36.131 1.00 83.56 684 ASP A O 1
ATOM 5389 N N . ARG A 1 685 ? 2.842 -6.030 38.211 1.00 84.88 685 ARG A N 1
ATOM 5390 C CA . ARG A 1 685 ? 1.776 -6.803 38.860 1.00 84.88 685 ARG A CA 1
ATOM 5391 C C . ARG A 1 685 ? 0.380 -6.316 38.455 1.00 84.88 685 ARG A C 1
ATOM 5393 O O . ARG A 1 685 ? -0.494 -7.148 38.229 1.00 84.88 685 ARG A O 1
ATOM 5400 N N . ALA A 1 686 ? 0.154 -5.004 38.358 1.00 82.00 686 ALA A N 1
ATOM 5401 C CA . ALA A 1 686 ? -1.125 -4.440 37.922 1.00 82.00 686 ALA A CA 1
ATOM 5402 C C . ALA A 1 686 ? -1.406 -4.709 36.433 1.00 82.00 686 ALA A C 1
ATOM 5404 O O . ALA A 1 686 ? -2.550 -4.982 36.070 1.00 82.00 686 ALA A O 1
ATOM 5405 N N . ILE A 1 687 ? -0.372 -4.684 35.587 1.00 86.81 687 ILE A N 1
ATOM 5406 C CA . ILE A 1 687 ? -0.457 -5.053 34.165 1.00 86.81 687 ILE A CA 1
ATOM 5407 C C . ILE A 1 687 ? -0.810 -6.534 34.024 1.00 86.81 687 ILE A C 1
ATOM 5409 O O . ILE A 1 687 ? -1.775 -6.866 33.340 1.00 86.81 687 ILE A O 1
ATOM 5413 N N . LEU A 1 688 ? -0.088 -7.418 34.718 1.00 88.62 688 LEU A N 1
ATOM 5414 C CA . LEU A 1 688 ? -0.358 -8.856 34.724 1.00 88.62 688 LEU A CA 1
ATOM 5415 C C . LEU A 1 688 ? -1.794 -9.154 35.176 1.00 88.62 688 LEU A C 1
ATOM 5417 O O . LEU A 1 688 ? -2.478 -9.967 34.559 1.00 88.62 688 LEU A O 1
ATOM 5421 N N . LEU A 1 689 ? -2.265 -8.483 36.231 1.00 85.31 689 LEU A N 1
ATOM 5422 C CA . LEU A 1 689 ? -3.641 -8.606 36.711 1.00 85.31 689 LEU A CA 1
ATOM 5423 C C . LEU A 1 689 ? -4.668 -8.163 35.667 1.00 85.31 689 LEU A C 1
ATOM 5425 O O . LEU A 1 689 ? -5.635 -8.885 35.434 1.00 85.31 689 LEU A O 1
ATOM 5429 N N . ASP A 1 690 ? -4.464 -7.013 35.022 1.00 87.00 690 ASP A N 1
ATOM 5430 C CA . ASP A 1 690 ? -5.381 -6.540 33.981 1.00 87.00 690 ASP A CA 1
ATOM 5431 C C . ASP A 1 690 ? -5.371 -7.475 32.765 1.00 87.00 690 ASP A C 1
ATOM 5433 O O . ASP A 1 690 ? -6.430 -7.797 32.239 1.00 87.00 690 ASP A O 1
ATOM 5437 N N . ALA A 1 691 ? -4.211 -8.009 32.377 1.00 90.31 691 ALA A N 1
ATOM 5438 C CA . ALA A 1 691 ? -4.104 -9.006 31.314 1.00 90.31 691 ALA A CA 1
ATOM 5439 C C . ALA A 1 691 ? -4.866 -10.299 31.665 1.00 90.31 691 ALA A C 1
ATOM 5441 O O . ALA A 1 691 ? -5.580 -10.848 30.826 1.00 90.31 691 ALA A O 1
ATOM 5442 N N . VAL A 1 692 ? -4.793 -10.757 32.922 1.00 89.69 692 VAL A N 1
ATOM 5443 C CA . VAL A 1 692 ? -5.607 -11.881 33.416 1.00 89.69 692 VAL A CA 1
ATOM 5444 C C . VAL A 1 692 ? -7.095 -11.532 33.384 1.00 89.69 692 VAL A C 1
ATOM 5446 O O . VAL A 1 692 ? -7.891 -12.352 32.938 1.00 89.69 692 VAL A O 1
ATOM 5449 N N . HIS A 1 693 ? -7.493 -10.327 33.796 1.00 88.00 693 HIS A N 1
ATOM 5450 C CA . HIS A 1 693 ? -8.889 -9.897 33.698 1.00 88.00 693 HIS A CA 1
ATOM 5451 C C . HIS A 1 693 ? -9.398 -9.918 32.254 1.00 88.00 693 HIS A C 1
ATOM 5453 O O . HIS A 1 693 ? -10.498 -10.407 32.000 1.00 88.00 693 HIS A O 1
ATOM 5459 N N . LEU A 1 694 ? -8.588 -9.431 31.314 1.00 89.69 694 LEU A N 1
ATOM 5460 C CA . LEU A 1 694 ? -8.906 -9.433 29.891 1.00 89.69 694 LEU A CA 1
ATOM 5461 C C . LEU A 1 694 ? -8.960 -10.856 29.314 1.00 89.69 694 LEU A C 1
ATOM 5463 O O . LEU A 1 694 ? -9.813 -11.117 28.480 1.00 89.69 694 LEU A O 1
ATOM 5467 N N . LEU A 1 695 ? -8.126 -11.789 29.788 1.00 91.31 695 LEU A N 1
ATOM 5468 C CA . LEU A 1 695 ? -8.178 -13.203 29.385 1.00 91.31 695 LEU A CA 1
ATOM 5469 C C . LEU A 1 695 ? -9.469 -13.902 29.834 1.00 91.31 695 LEU A C 1
ATOM 5471 O O . LEU A 1 695 ? -9.987 -14.772 29.139 1.00 91.31 695 LEU A O 1
ATOM 5475 N N . TYR A 1 696 ? -9.978 -13.542 31.012 1.00 89.50 696 TYR A N 1
ATOM 5476 C CA . TYR A 1 696 ? -11.249 -14.052 31.526 1.00 89.50 696 TYR A CA 1
ATOM 5477 C C . TYR A 1 696 ? -12.471 -13.357 30.905 1.00 89.50 696 TYR A C 1
ATOM 5479 O O . TYR A 1 696 ? -13.605 -13.759 31.179 1.00 89.50 696 TYR A O 1
ATOM 5487 N N . ALA A 1 697 ? -12.272 -12.318 30.090 1.00 87.44 697 ALA A N 1
ATOM 5488 C CA . ALA A 1 697 ? -13.360 -11.529 29.543 1.00 87.44 697 ALA A CA 1
ATOM 5489 C C . ALA A 1 697 ? -14.196 -12.327 28.533 1.00 87.44 697 ALA A C 1
ATOM 5491 O O . ALA A 1 697 ? -13.778 -12.622 27.417 1.00 87.44 697 ALA A O 1
ATOM 5492 N N . GLY A 1 698 ? -15.451 -12.608 28.883 1.00 70.38 698 GLY A N 1
ATOM 5493 C CA . GLY A 1 698 ? -16.379 -13.302 27.984 1.00 70.38 698 GLY A CA 1
ATOM 5494 C C . GLY A 1 698 ? -16.869 -12.435 26.816 1.00 70.38 698 GLY A C 1
ATOM 5495 O O . GLY A 1 698 ? -17.400 -12.956 25.833 1.00 70.38 698 GLY A O 1
ATOM 5496 N N . SER A 1 699 ? -16.693 -11.115 26.889 1.00 68.44 699 SER A N 1
ATOM 5497 C CA . SER A 1 699 ? -17.148 -10.134 25.898 1.00 68.44 699 SER A CA 1
ATOM 5498 C C . SER A 1 699 ? -16.082 -9.073 25.648 1.00 68.44 699 SER A C 1
ATOM 5500 O O . SER A 1 699 ? -15.492 -8.571 26.605 1.00 68.44 699 SER A O 1
ATOM 5502 N N . GLU A 1 700 ? -15.896 -8.680 24.390 1.00 67.62 700 GLU A N 1
ATOM 5503 C CA . GLU A 1 700 ? -15.098 -7.498 24.058 1.00 67.62 700 GLU A CA 1
ATOM 5504 C C . GLU A 1 700 ? -15.874 -6.243 24.496 1.00 67.62 700 GLU A C 1
ATOM 5506 O O . GLU A 1 700 ? -17.083 -6.127 24.271 1.00 67.62 700 GLU A O 1
ATOM 5511 N N . GLY A 1 701 ? -15.209 -5.352 25.236 1.00 67.25 701 GLY A N 1
ATOM 5512 C CA . GLY A 1 701 ? -15.792 -4.070 25.634 1.00 67.25 701 GLY A CA 1
ATOM 5513 C C . GLY A 1 701 ? -15.972 -3.164 24.417 1.00 67.25 701 GLY A C 1
ATOM 5514 O O . GLY A 1 701 ? -15.332 -3.364 23.393 1.00 67.25 701 GLY A O 1
ATOM 5515 N N . GLN A 1 702 ? -16.815 -2.135 24.523 1.00 72.00 702 GLN A N 1
ATOM 5516 C CA . GLN A 1 702 ? -17.012 -1.204 23.399 1.00 72.00 702 GLN A CA 1
ATOM 5517 C C . GLN A 1 702 ? -15.792 -0.330 23.106 1.00 72.00 702 GLN A C 1
ATOM 5519 O O . GLN A 1 702 ? -15.616 0.125 21.985 1.00 72.00 702 GLN A O 1
ATOM 5524 N N . ASP A 1 703 ? -14.980 -0.069 24.128 1.00 79.56 703 ASP A N 1
ATOM 5525 C CA . ASP A 1 703 ? -13.704 0.625 24.013 1.00 79.56 703 ASP A CA 1
ATOM 5526 C C . ASP A 1 703 ? -12.674 -0.176 24.817 1.00 79.56 703 ASP A C 1
ATOM 5528 O O . ASP A 1 703 ? -12.608 -0.025 26.046 1.00 79.56 703 ASP A O 1
ATOM 5532 N N . PRO A 1 704 ? -11.884 -1.050 24.174 1.00 76.75 704 PRO A N 1
ATOM 5533 C CA . PRO A 1 704 ? -10.973 -1.948 24.874 1.00 76.75 704 PRO A CA 1
ATOM 5534 C C . PRO A 1 704 ? -9.914 -1.185 25.678 1.00 76.75 704 PRO A C 1
ATOM 5536 O O . PRO A 1 704 ? -9.418 -1.714 26.669 1.00 76.75 704 PRO A O 1
ATOM 5539 N N . LEU A 1 705 ? -9.600 0.073 25.341 1.00 80.19 705 LEU A N 1
ATOM 5540 C CA . LEU A 1 705 ? -8.597 0.876 26.049 1.00 80.19 705 LEU A CA 1
ATOM 5541 C C . LEU A 1 705 ? -9.141 1.568 27.307 1.00 80.19 705 LEU A C 1
ATOM 5543 O O . LEU A 1 705 ? -8.376 1.841 28.229 1.00 80.19 705 LEU A O 1
ATOM 5547 N N . ARG A 1 706 ? -10.449 1.849 27.373 1.00 82.50 706 ARG A N 1
ATOM 5548 C CA . ARG A 1 706 ? -11.046 2.653 28.465 1.00 82.50 706 ARG A CA 1
ATOM 5549 C C . ARG A 1 706 ? -12.154 1.958 29.242 1.00 82.50 706 ARG A C 1
ATOM 5551 O O . ARG A 1 706 ? -12.595 2.479 30.269 1.00 82.50 706 ARG A O 1
ATOM 5558 N N . ALA A 1 707 ? -12.631 0.809 28.772 1.00 86.88 707 ALA A N 1
ATOM 5559 C CA . ALA A 1 707 ? -13.703 0.087 29.438 1.00 86.88 707 ALA A CA 1
ATOM 5560 C C . ALA A 1 707 ? -13.283 -0.342 30.850 1.00 86.88 707 ALA A C 1
ATOM 5562 O O . ALA A 1 707 ? -12.188 -0.875 31.054 1.00 86.88 707 ALA A O 1
ATOM 5563 N N . ASN A 1 708 ? -14.167 -0.131 31.824 1.00 90.81 708 ASN A N 1
ATOM 5564 C CA . ASN A 1 708 ? -14.023 -0.711 33.153 1.00 90.81 708 ASN A CA 1
ATOM 5565 C C . ASN A 1 708 ? -14.113 -2.236 33.050 1.00 90.81 708 ASN A C 1
ATOM 5567 O O . ASN A 1 708 ? -14.946 -2.760 32.308 1.00 90.81 708 ASN A O 1
ATOM 5571 N N . VAL A 1 709 ? -13.296 -2.940 33.828 1.00 89.69 709 VAL A N 1
ATOM 5572 C CA . VAL A 1 709 ? -13.503 -4.370 34.072 1.00 89.69 709 VAL A CA 1
ATOM 5573 C C . VAL A 1 709 ? -14.553 -4.497 35.167 1.00 89.69 709 VAL A C 1
ATOM 5575 O O . VAL A 1 709 ? -14.434 -3.848 36.203 1.00 89.69 709 VAL A O 1
ATOM 5578 N N . VAL A 1 710 ? -15.567 -5.330 34.959 1.00 89.81 710 VAL A N 1
ATOM 5579 C CA . VAL A 1 710 ? -16.502 -5.747 36.003 1.00 89.81 710 VAL A CA 1
ATOM 5580 C C . VAL A 1 710 ? -16.326 -7.239 36.254 1.00 89.81 710 VAL A C 1
ATOM 5582 O O . VAL A 1 710 ? -16.259 -8.038 35.320 1.00 89.81 710 VAL A O 1
ATOM 5585 N N . ARG A 1 711 ? -16.222 -7.611 37.529 1.00 87.12 711 ARG A N 1
ATOM 5586 C CA . ARG A 1 711 ? -16.090 -9.005 37.955 1.00 87.12 711 ARG A CA 1
ATOM 5587 C C . ARG A 1 711 ? -17.024 -9.326 39.105 1.00 87.12 711 ARG A C 1
ATOM 5589 O O . ARG A 1 711 ? -17.278 -8.489 39.974 1.00 87.12 711 ARG A O 1
ATOM 5596 N N . VAL A 1 712 ? -17.485 -10.571 39.124 1.00 84.12 712 VAL A N 1
ATOM 5597 C CA . VAL A 1 712 ? -18.272 -11.131 40.222 1.00 84.12 712 VAL A CA 1
ATOM 5598 C C . VAL A 1 712 ? -17.361 -12.008 41.055 1.00 84.12 712 VAL A C 1
ATOM 5600 O O . VAL A 1 712 ? -16.772 -12.979 40.575 1.00 84.12 712 VAL A O 1
ATOM 5603 N N . GLU A 1 713 ? -17.237 -11.660 42.325 1.00 71.38 713 GLU A N 1
ATOM 5604 C CA . GLU A 1 713 ? -16.341 -12.344 43.238 1.00 71.38 713 GLU A CA 1
ATOM 5605 C C . GLU A 1 713 ? -17.130 -13.188 44.250 1.00 71.38 713 GLU A C 1
ATOM 5607 O O . GLU A 1 713 ? -17.718 -12.648 45.186 1.00 71.38 713 GLU A O 1
ATOM 5612 N N . PRO A 1 714 ? -17.140 -14.527 44.128 1.00 56.44 714 PRO A N 1
ATOM 5613 C CA . PRO A 1 714 ? -17.436 -15.420 45.220 1.00 56.44 714 PRO A CA 1
ATOM 5614 C C . PRO A 1 714 ? -16.150 -15.504 46.030 1.00 56.44 714 PRO A C 1
ATOM 5616 O O . PRO A 1 714 ? -15.275 -16.343 45.809 1.00 56.44 714 PRO A O 1
ATOM 5619 N N . LEU A 1 715 ? -16.002 -14.566 46.950 1.00 52.50 715 LEU A N 1
ATOM 5620 C CA . LEU A 1 715 ? -14.993 -14.702 47.975 1.00 52.50 715 LEU A CA 1
ATOM 5621 C C . LEU A 1 715 ? -15.276 -15.966 48.754 1.00 52.50 715 LEU A C 1
ATOM 5623 O O . LEU A 1 715 ? -16.346 -16.094 49.316 1.00 52.50 715 LEU A O 1
ATOM 5627 N N . VAL A 1 716 ? -14.319 -16.879 48.767 1.00 47.62 716 VAL A N 1
ATOM 5628 C CA . VAL A 1 716 ? -13.717 -17.428 49.978 1.00 47.62 716 VAL A CA 1
ATOM 5629 C C . VAL A 1 716 ? -12.524 -18.246 49.497 1.00 47.62 716 VAL A C 1
ATOM 5631 O O . VAL A 1 716 ? -12.677 -19.394 49.091 1.00 47.62 716 VAL A O 1
ATOM 5634 N N . ARG A 1 717 ? -11.333 -17.672 49.601 1.00 47.72 717 ARG A N 1
ATOM 5635 C CA . ARG A 1 717 ? -10.128 -18.343 50.093 1.00 47.72 717 ARG A CA 1
ATOM 5636 C C . ARG A 1 717 ? -9.105 -17.254 50.381 1.00 47.72 717 ARG A C 1
ATOM 5638 O O . ARG A 1 717 ? -9.224 -16.137 49.892 1.00 47.72 717 ARG A O 1
ATOM 5645 N N . GLU A 1 718 ? -8.107 -17.580 51.178 1.00 41.94 718 GLU A N 1
ATOM 5646 C CA . GLU A 1 718 ? -6.942 -16.734 51.473 1.00 41.94 718 GLU A CA 1
ATOM 5647 C C . GLU A 1 718 ? -6.118 -16.376 50.202 1.00 41.94 718 GLU A C 1
ATOM 5649 O O . GLU A 1 718 ? -5.091 -15.711 50.283 1.00 41.94 718 GLU A O 1
ATOM 5654 N N . ASP A 1 719 ? -6.621 -16.754 49.019 1.00 42.59 719 ASP A N 1
ATOM 5655 C CA . ASP A 1 719 ? -6.097 -16.594 47.661 1.00 42.59 719 ASP A CA 1
ATOM 5656 C C . ASP A 1 719 ? -6.331 -15.210 47.019 1.00 42.59 719 ASP A C 1
ATOM 5658 O O . ASP A 1 719 ? -5.926 -14.995 45.878 1.00 42.59 719 ASP A O 1
ATOM 5662 N N . LEU A 1 720 ? -6.883 -14.215 47.729 1.00 49.09 720 LEU A N 1
ATOM 5663 C CA . LEU A 1 720 ? -6.765 -12.798 47.322 1.00 49.09 720 LEU A CA 1
ATOM 5664 C C . LEU A 1 720 ? -5.334 -12.268 47.547 1.00 49.09 720 LEU A C 1
ATOM 5666 O O . LEU A 1 720 ? -5.115 -11.126 47.948 1.00 49.09 720 LEU A O 1
ATOM 5670 N N . SER A 1 721 ? -4.327 -13.099 47.304 1.00 48.12 721 SER A N 1
ATOM 5671 C CA . SER A 1 721 ? -2.935 -12.802 47.614 1.00 48.12 721 SER A CA 1
ATOM 5672 C C . SER A 1 721 ? -2.337 -11.725 46.702 1.00 48.12 721 SER A C 1
ATOM 5674 O O . SER A 1 721 ? -1.236 -11.273 46.973 1.00 48.12 721 SER A O 1
ATOM 5676 N N . LEU A 1 722 ? -3.069 -11.230 45.694 1.00 51.72 722 LEU A N 1
ATOM 5677 C CA . LEU A 1 722 ? -2.686 -10.043 44.915 1.00 51.72 722 LEU A CA 1
ATOM 5678 C C . LEU A 1 722 ? -3.273 -8.720 45.446 1.00 51.72 722 LEU A C 1
ATOM 5680 O O . LEU A 1 722 ? -2.852 -7.657 44.991 1.00 51.72 722 LEU A O 1
ATOM 5684 N N . GLY A 1 723 ? -4.165 -8.774 46.444 1.00 56.72 723 GLY A N 1
ATOM 5685 C CA . GLY A 1 723 ? -4.867 -7.610 46.988 1.00 56.72 723 GLY A CA 1
ATOM 5686 C C . GLY A 1 723 ? -5.921 -7.037 46.032 1.00 56.72 723 GLY A C 1
ATOM 5687 O O . GLY A 1 723 ? -5.868 -7.236 44.820 1.00 56.72 723 GLY A O 1
ATOM 5688 N N . ILE A 1 724 ? -6.906 -6.322 46.582 1.00 65.94 724 ILE A N 1
ATOM 5689 C CA . ILE A 1 724 ? -7.807 -5.491 45.773 1.00 65.94 724 ILE A CA 1
ATOM 5690 C C . ILE A 1 724 ? -6.996 -4.300 45.260 1.00 65.94 724 ILE A C 1
ATOM 5692 O O . ILE A 1 724 ? -6.254 -3.674 46.018 1.00 65.94 724 ILE A O 1
ATOM 5696 N N . GLU A 1 725 ? -7.146 -3.982 43.977 1.00 73.19 725 GLU A N 1
ATOM 5697 C CA . GLU A 1 725 ? -6.499 -2.817 43.374 1.00 73.19 725 GLU A CA 1
ATOM 5698 C C . GLU A 1 725 ? -6.853 -1.547 44.170 1.00 73.19 725 GLU A C 1
ATOM 5700 O O . GLU A 1 725 ? -8.034 -1.329 44.444 1.00 73.19 725 GLU A O 1
ATOM 5705 N N . PRO A 1 726 ? -5.892 -0.671 44.522 1.00 71.12 726 PRO A N 1
ATOM 5706 C CA . PRO A 1 726 ? -6.157 0.466 45.409 1.00 71.12 726 PRO A CA 1
ATOM 5707 C C . PRO A 1 726 ? -7.284 1.405 44.955 1.00 71.12 726 PRO A C 1
ATOM 5709 O O . PRO A 1 726 ? -7.897 2.069 45.785 1.00 71.12 726 PRO A O 1
ATOM 5712 N N . GLN A 1 727 ? -7.554 1.470 43.648 1.00 80.88 727 GLN A N 1
ATOM 5713 C CA . GLN A 1 727 ? -8.598 2.315 43.062 1.00 80.88 727 GLN A CA 1
ATOM 5714 C C . GLN A 1 727 ? -9.888 1.557 42.721 1.00 80.88 727 GLN A C 1
ATOM 5716 O O . GLN A 1 727 ? -10.768 2.137 42.096 1.00 80.88 727 GLN A O 1
ATOM 5721 N N . ALA A 1 728 ? -10.017 0.280 43.085 1.00 86.69 728 ALA A N 1
ATOM 5722 C CA . ALA A 1 728 ? -11.182 -0.531 42.752 1.00 86.69 728 ALA A CA 1
ATOM 5723 C C . ALA A 1 728 ? -12.489 0.025 43.338 1.00 86.69 728 ALA A C 1
ATOM 5725 O O . ALA A 1 728 ? -12.538 0.509 44.470 1.00 86.69 728 ALA A O 1
ATOM 5726 N N . VAL A 1 729 ? -13.583 -0.139 42.593 1.00 90.56 729 VAL A N 1
ATOM 5727 C CA . VAL A 1 729 ? -14.936 0.128 43.092 1.00 90.56 729 VAL A CA 1
ATOM 5728 C C . VAL A 1 729 ? -15.503 -1.162 43.663 1.00 90.56 729 VAL A C 1
ATOM 5730 O O . VAL A 1 729 ? -15.789 -2.106 42.929 1.00 90.56 729 VAL A O 1
ATOM 5733 N N . LEU A 1 730 ? -15.684 -1.194 44.981 1.00 90.56 730 LEU A N 1
ATOM 5734 C CA . LEU A 1 730 ? -16.292 -2.323 45.680 1.00 90.56 730 LEU A CA 1
ATOM 5735 C C . LEU A 1 730 ? -17.791 -2.074 45.883 1.00 90.56 730 LEU A C 1
ATOM 5737 O O . LEU A 1 730 ? -18.174 -1.129 46.583 1.00 90.56 730 LEU A O 1
ATOM 5741 N N . ALA A 1 731 ? -18.627 -2.944 45.316 1.00 91.94 731 ALA A N 1
ATOM 5742 C CA . ALA A 1 731 ? -20.072 -2.952 45.517 1.00 91.94 731 ALA A CA 1
ATOM 5743 C C . ALA A 1 731 ? -20.503 -4.231 46.250 1.00 91.94 731 ALA A C 1
ATOM 5745 O O . ALA A 1 731 ? -20.316 -5.348 45.757 1.00 91.94 731 ALA A O 1
ATOM 5746 N N . LEU A 1 732 ? -21.092 -4.056 47.434 1.00 91.69 732 LEU A N 1
ATOM 5747 C CA . LEU A 1 732 ? -21.634 -5.149 48.233 1.00 91.69 732 LEU A CA 1
ATOM 5748 C C . LEU A 1 732 ? -23.083 -5.424 47.829 1.00 91.69 732 LEU A C 1
ATOM 5750 O O . LEU A 1 732 ? -23.928 -4.538 47.917 1.00 91.69 732 LEU A O 1
ATOM 5754 N N . ILE A 1 733 ? -23.372 -6.663 47.443 1.00 91.69 733 ILE A N 1
ATOM 5755 C CA . ILE A 1 733 ? -24.714 -7.185 47.189 1.00 91.69 733 ILE A CA 1
ATOM 5756 C C . ILE A 1 733 ? -24.997 -8.236 48.264 1.00 91.69 733 ILE A C 1
ATOM 5758 O O . ILE A 1 733 ? -24.642 -9.413 48.124 1.00 91.69 733 ILE A O 1
ATOM 5762 N N . CYS A 1 734 ? -25.597 -7.796 49.368 1.00 89.56 734 CYS A N 1
ATOM 5763 C CA . CYS A 1 734 ? -25.828 -8.617 50.554 1.00 89.56 734 CYS A CA 1
ATOM 5764 C C . CYS A 1 734 ? -27.259 -8.430 51.063 1.00 89.56 734 CYS A C 1
ATOM 5766 O O . CYS A 1 734 ? -27.693 -7.311 51.317 1.00 89.56 734 CYS A O 1
ATOM 5768 N N . GLY A 1 735 ? -27.993 -9.537 51.178 1.00 87.38 735 GLY A N 1
ATOM 5769 C CA . GLY A 1 735 ? -29.290 -9.588 51.859 1.00 87.38 735 GLY A CA 1
ATOM 5770 C C . GLY A 1 735 ? -29.159 -10.251 53.226 1.00 87.38 735 GLY A C 1
ATOM 5771 O O . GLY A 1 735 ? -28.040 -10.444 53.707 1.00 87.38 735 GLY A O 1
ATOM 5772 N N . ASP A 1 736 ? -30.288 -10.655 53.806 1.00 88.88 736 ASP A N 1
ATOM 5773 C CA . ASP A 1 736 ? -30.300 -11.439 55.041 1.00 88.88 736 ASP A CA 1
ATOM 5774 C C . ASP A 1 736 ? -29.495 -12.750 54.853 1.00 88.88 736 ASP A C 1
ATOM 5776 O O . ASP A 1 736 ? -29.814 -13.564 53.971 1.00 88.88 736 ASP A O 1
ATOM 5780 N N . PRO A 1 737 ? -28.419 -12.969 55.635 1.00 89.12 737 PRO A N 1
ATOM 5781 C CA . PRO A 1 737 ? -27.597 -14.168 55.524 1.00 89.12 737 PRO A CA 1
ATOM 5782 C C . PRO A 1 737 ? -28.317 -15.446 55.967 1.00 89.12 737 PRO A C 1
ATOM 5784 O O . PRO A 1 737 ? -27.971 -16.519 55.466 1.00 89.12 737 PRO A O 1
ATOM 5787 N N . VAL A 1 738 ? -29.323 -15.355 56.843 1.00 88.56 738 VAL A N 1
ATOM 5788 C CA . VAL A 1 738 ? -30.175 -16.490 57.226 1.00 88.56 738 VAL A CA 1
ATOM 5789 C C . VAL A 1 738 ? -30.974 -16.942 56.010 1.00 88.56 738 VAL A C 1
ATOM 5791 O O . VAL A 1 738 ? -30.871 -18.101 55.603 1.00 88.56 738 VAL A O 1
ATOM 5794 N N . GLU A 1 739 ? -31.674 -16.018 55.348 1.00 86.44 739 GLU A N 1
ATOM 5795 C CA . GLU A 1 739 ? -32.404 -16.331 54.116 1.00 86.44 739 GLU A CA 1
ATOM 5796 C C . GLU A 1 739 ? -31.479 -16.876 53.023 1.00 86.44 739 GLU A C 1
ATOM 5798 O O . GLU A 1 739 ? -31.844 -17.803 52.300 1.00 86.44 739 GLU A O 1
ATOM 5803 N N . HIS A 1 740 ? -30.275 -16.313 52.877 1.00 86.94 740 HIS A N 1
ATOM 5804 C CA . HIS A 1 740 ? -29.294 -16.813 51.917 1.00 86.94 740 HIS A CA 1
ATOM 5805 C C . HIS A 1 740 ? -28.927 -18.277 52.183 1.00 86.94 740 HIS A C 1
ATOM 5807 O O . HIS A 1 740 ? -28.891 -19.071 51.242 1.00 86.94 740 HIS A O 1
ATOM 5813 N N . CYS A 1 741 ? -28.662 -18.636 53.444 1.00 87.44 741 CYS A N 1
ATOM 5814 C CA . CYS A 1 741 ? -28.323 -20.008 53.812 1.00 87.44 741 CYS A CA 1
ATOM 5815 C C . CYS A 1 741 ? -29.467 -20.971 53.483 1.00 87.44 741 CYS A C 1
ATOM 5817 O O . CYS A 1 741 ? -29.234 -22.014 52.873 1.00 87.44 741 CYS A O 1
ATOM 5819 N N . LEU A 1 742 ? -30.701 -20.586 53.813 1.00 85.00 742 LEU A N 1
ATOM 5820 C CA . LEU A 1 742 ? -31.892 -21.391 53.544 1.00 85.00 742 LEU A CA 1
ATOM 5821 C C . LEU A 1 742 ? -32.147 -21.570 52.038 1.00 85.00 742 LEU A C 1
ATOM 5823 O O . LEU A 1 742 ? -32.461 -22.671 51.593 1.00 85.00 742 LEU A O 1
ATOM 5827 N N . ARG A 1 743 ? -31.918 -20.534 51.216 1.00 81.88 743 ARG A N 1
ATOM 5828 C CA . ARG A 1 743 ? -32.062 -20.605 49.744 1.00 81.88 743 ARG A CA 1
ATOM 5829 C C . ARG A 1 743 ? -31.102 -21.589 49.064 1.00 81.88 743 ARG A C 1
ATOM 5831 O O . ARG A 1 743 ? -31.348 -21.971 47.923 1.00 81.88 743 ARG A O 1
ATOM 5838 N N . GLN A 1 744 ? -30.008 -21.973 49.721 1.00 80.50 744 GLN A N 1
ATOM 5839 C CA . GLN A 1 744 ? -29.013 -22.915 49.186 1.00 80.50 744 GLN A CA 1
ATOM 5840 C C . GLN A 1 744 ? -29.395 -24.386 49.441 1.00 80.50 744 GLN A C 1
ATOM 5842 O O . GLN A 1 744 ? -28.705 -25.295 48.961 1.00 80.50 744 GLN A O 1
ATOM 5847 N N . LEU A 1 745 ? -30.467 -24.631 50.203 1.00 78.12 745 LEU A N 1
ATOM 5848 C CA . LEU A 1 745 ? -30.983 -25.966 50.487 1.00 78.12 745 LEU A CA 1
ATOM 5849 C C . LEU A 1 745 ? -31.981 -26.427 49.404 1.00 78.12 745 LEU A C 1
ATOM 5851 O O . LEU A 1 745 ? -32.694 -25.603 48.822 1.00 78.12 745 LEU A O 1
ATOM 5855 N N . PRO A 1 746 ? -32.063 -27.737 49.105 1.00 70.38 746 PRO A N 1
ATOM 5856 C CA . PRO A 1 746 ? -33.058 -28.270 48.178 1.00 70.38 746 PRO A CA 1
ATOM 5857 C C . PRO A 1 746 ? -34.485 -28.066 48.707 1.00 70.38 746 PRO A C 1
ATOM 5859 O O . PRO A 1 746 ? -34.802 -28.426 49.837 1.00 70.38 746 PRO A O 1
ATOM 5862 N N . ARG A 1 747 ? -35.389 -27.542 47.868 1.00 63.09 747 ARG A N 1
ATOM 5863 C CA . ARG A 1 747 ? -36.798 -27.309 48.248 1.00 63.09 747 ARG A CA 1
ATOM 5864 C C . ARG A 1 747 ? -37.568 -28.576 48.619 1.00 63.09 747 ARG A C 1
ATOM 5866 O O . ARG A 1 747 ? -38.500 -28.494 49.407 1.00 63.09 747 ARG A O 1
ATOM 5873 N N . SER A 1 748 ? -37.184 -29.724 48.064 1.00 59.03 748 SER A N 1
ATOM 5874 C CA . SER A 1 748 ? -37.786 -31.030 48.358 1.00 59.03 748 SER A CA 1
ATOM 5875 C C . SER A 1 748 ? -37.546 -31.510 49.793 1.00 59.03 748 SER A C 1
ATOM 5877 O O . SER A 1 748 ? -38.189 -32.462 50.215 1.00 59.03 748 SER A O 1
ATOM 5879 N N . GLU A 1 749 ? -36.638 -30.869 50.536 1.00 55.91 749 GLU A N 1
ATOM 5880 C CA . GLU A 1 749 ? -36.156 -31.338 51.841 1.00 55.91 749 GLU A CA 1
ATOM 5881 C C . GLU A 1 749 ? -36.506 -30.380 53.004 1.00 55.91 749 GLU A C 1
ATOM 5883 O O . GLU A 1 749 ? -36.139 -30.646 54.142 1.00 55.91 749 GLU A O 1
ATOM 5888 N N . MET A 1 750 ? -37.229 -29.276 52.749 1.00 56.72 750 MET A N 1
ATOM 5889 C CA . MET A 1 750 ? -37.582 -28.251 53.758 1.00 56.72 750 MET A CA 1
ATOM 5890 C C . MET A 1 750 ? -38.956 -28.455 54.442 1.00 56.72 750 MET A C 1
ATOM 5892 O O . MET A 1 750 ? -39.428 -27.558 55.132 1.00 56.72 750 MET A O 1
ATOM 5896 N N . GLY A 1 751 ? -39.625 -29.596 54.231 1.00 54.66 751 GLY A N 1
ATOM 5897 C CA . GLY A 1 751 ? -41.011 -29.836 54.676 1.00 54.66 751 GLY A CA 1
ATOM 5898 C C . GLY A 1 751 ? -41.210 -30.816 55.842 1.00 54.66 751 GLY A C 1
ATOM 5899 O O . GLY A 1 751 ? -42.357 -31.109 56.169 1.00 54.66 751 GLY A O 1
ATOM 5900 N N . SER A 1 752 ? -40.148 -31.367 56.443 1.00 52.72 752 SER A N 1
ATOM 5901 C CA . SER A 1 752 ? -40.253 -32.322 57.560 1.00 52.72 752 SER A CA 1
ATOM 5902 C C . SER A 1 752 ? -40.091 -31.638 58.922 1.00 52.72 752 SER A C 1
ATOM 5904 O O . SER A 1 752 ? -39.220 -30.794 59.094 1.00 52.72 752 SER A O 1
ATOM 5906 N N . ALA A 1 753 ? -40.908 -32.037 59.907 1.00 54.03 753 ALA A N 1
ATOM 5907 C CA . ALA A 1 753 ? -40.885 -31.496 61.275 1.00 54.03 753 ALA A CA 1
ATOM 5908 C C . ALA A 1 753 ? -39.571 -31.778 62.041 1.00 54.03 753 ALA A C 1
ATOM 5910 O O . ALA A 1 753 ? -39.263 -31.093 63.013 1.00 54.03 753 ALA A O 1
ATOM 5911 N N . GLU A 1 754 ? -38.777 -32.750 61.580 1.00 54.59 754 GLU A N 1
ATOM 5912 C CA . GLU A 1 754 ? -37.388 -32.967 61.989 1.00 54.59 754 GLU A CA 1
ATOM 5913 C C . GLU A 1 754 ? -36.468 -32.746 60.786 1.00 54.59 754 GLU A C 1
ATOM 5915 O O . GLU A 1 754 ? -36.703 -33.291 59.704 1.00 54.59 754 GLU A O 1
ATOM 5920 N N . VAL A 1 755 ? -35.423 -31.938 60.968 1.00 56.59 755 VAL A N 1
ATOM 5921 C CA . VAL A 1 755 ? -34.395 -31.685 59.954 1.00 56.59 755 VAL A CA 1
ATOM 5922 C C . VAL A 1 755 ? -33.459 -32.904 59.907 1.00 56.59 755 VAL A C 1
ATOM 5924 O O . VAL A 1 755 ? -32.771 -33.151 60.899 1.00 56.59 755 VAL A O 1
ATOM 5927 N N . PRO A 1 756 ? -33.397 -33.680 58.806 1.00 59.38 756 PRO A N 1
ATOM 5928 C CA . PRO A 1 756 ? -32.543 -34.867 58.734 1.00 59.38 756 PRO A CA 1
ATOM 5929 C C . PRO A 1 756 ? -31.063 -34.514 58.964 1.00 59.38 756 PRO A C 1
ATOM 5931 O O . PRO A 1 756 ? -30.589 -33.494 58.464 1.00 59.38 756 PRO A O 1
ATOM 5934 N N . GLU A 1 757 ? -30.303 -35.377 59.647 1.00 58.50 757 GLU A N 1
ATOM 5935 C CA . GLU A 1 757 ? -28.868 -35.188 59.955 1.00 58.50 757 GLU A CA 1
ATOM 5936 C C . GLU A 1 757 ? -27.998 -34.734 58.743 1.00 58.50 757 GLU A C 1
ATOM 5938 O O . GLU A 1 757 ? -27.171 -33.826 58.901 1.00 58.50 757 GLU A O 1
ATOM 5943 N N . PRO A 1 758 ? -28.220 -35.234 57.502 1.00 59.72 758 PRO A N 1
ATOM 5944 C CA . PRO A 1 758 ? -27.519 -34.753 56.303 1.00 59.72 758 PRO A CA 1
ATOM 5945 C C . PRO A 1 758 ? -27.825 -33.292 55.924 1.00 59.72 758 PRO A C 1
ATOM 5947 O O . PRO A 1 758 ? -26.964 -32.599 55.371 1.00 59.72 758 PRO A O 1
ATOM 5950 N N . LEU A 1 759 ? -29.036 -32.804 56.220 1.00 68.00 759 LEU A N 1
ATOM 5951 C CA . LEU A 1 759 ? -29.450 -31.423 55.960 1.00 68.00 759 LEU A CA 1
ATOM 5952 C C . LEU A 1 759 ? -28.753 -30.459 56.928 1.00 68.00 759 LEU A C 1
ATOM 5954 O O . LEU A 1 759 ? -28.298 -29.395 56.510 1.00 68.00 759 LEU A O 1
ATOM 5958 N N . THR A 1 760 ? -28.591 -30.867 58.190 1.00 71.88 760 THR A N 1
ATOM 5959 C CA . THR A 1 760 ? -27.877 -30.108 59.228 1.00 71.88 760 THR A CA 1
ATOM 5960 C C . THR A 1 760 ? -26.402 -29.924 58.871 1.00 71.88 760 THR A C 1
ATOM 5962 O O . THR A 1 760 ? -25.900 -28.801 58.900 1.00 71.88 760 THR A O 1
ATOM 5965 N N . ALA A 1 761 ? -25.714 -30.983 58.428 1.00 78.50 761 ALA A N 1
ATOM 5966 C CA . ALA A 1 761 ? -24.316 -30.894 57.987 1.00 78.50 761 ALA A CA 1
ATOM 5967 C C . ALA A 1 761 ? -24.143 -29.990 56.749 1.00 78.50 761 ALA A C 1
ATOM 5969 O O . ALA A 1 761 ? -23.176 -29.226 56.639 1.00 78.50 761 ALA A O 1
ATOM 5970 N N . ARG A 1 762 ? -25.097 -30.040 55.810 1.00 81.81 762 ARG A N 1
ATOM 5971 C CA . ARG A 1 762 ? -25.092 -29.190 54.613 1.00 81.81 762 ARG A CA 1
ATOM 5972 C C . ARG A 1 762 ? -25.364 -27.726 54.949 1.00 81.81 762 ARG A C 1
ATOM 5974 O O . ARG A 1 762 ? -24.664 -26.857 54.427 1.00 81.81 762 ARG A O 1
ATOM 5981 N N . LEU A 1 763 ? -26.337 -27.453 55.815 1.00 84.38 763 LEU A N 1
ATOM 5982 C CA . LEU A 1 763 ? -26.646 -26.108 56.293 1.00 84.38 763 LEU A CA 1
ATOM 5983 C C . LEU A 1 763 ? -25.468 -25.517 57.071 1.00 84.38 763 LEU A C 1
ATOM 5985 O O . LEU A 1 763 ? -25.085 -24.386 56.794 1.00 84.38 763 LEU A O 1
ATOM 5989 N N . GLU A 1 764 ? -24.822 -26.296 57.939 1.00 85.81 764 GLU A N 1
ATOM 5990 C CA . GLU A 1 764 ? -23.614 -25.876 58.658 1.00 85.81 764 GLU A CA 1
ATOM 5991 C C . GLU A 1 764 ? -22.468 -25.546 57.686 1.00 85.81 764 GLU A C 1
ATOM 5993 O O . GLU A 1 764 ? -21.809 -24.514 57.809 1.00 85.81 764 GLU A O 1
ATOM 5998 N N . SER A 1 765 ? -22.281 -26.352 56.635 1.00 85.62 765 SER A N 1
ATOM 5999 C CA . SER A 1 765 ? -21.311 -26.071 55.566 1.00 85.62 765 SER A CA 1
ATOM 6000 C C . SER A 1 765 ? -21.621 -24.781 54.790 1.00 85.62 765 SER A C 1
ATOM 6002 O O . SER A 1 765 ? -20.711 -24.042 54.395 1.00 85.62 765 SER A O 1
ATOM 6004 N N . VAL A 1 766 ? -22.899 -24.486 54.532 1.00 86.50 766 VAL A N 1
ATOM 6005 C CA . VAL A 1 766 ? -23.318 -23.218 53.913 1.00 86.50 766 VAL A CA 1
ATOM 6006 C C . VAL A 1 766 ? -23.092 -22.058 54.882 1.00 86.50 766 VAL A C 1
ATOM 6008 O O . VAL A 1 766 ? -22.442 -21.091 54.495 1.00 86.50 766 VAL A O 1
ATOM 6011 N N . ALA A 1 767 ? -23.518 -22.180 56.139 1.00 88.69 767 ALA A N 1
ATOM 6012 C CA . ALA A 1 767 ? -23.374 -21.151 57.162 1.00 88.69 767 ALA A CA 1
ATOM 6013 C C . ALA A 1 767 ? -21.904 -20.798 57.428 1.00 88.69 767 ALA A C 1
ATOM 6015 O O . ALA A 1 767 ? -21.561 -19.618 57.468 1.00 88.69 767 ALA A O 1
ATOM 6016 N N . LEU A 1 768 ? -21.011 -21.793 57.497 1.00 87.38 768 LEU A N 1
ATOM 6017 C CA . LEU A 1 768 ? -19.559 -21.595 57.588 1.00 87.38 768 LEU A CA 1
ATOM 6018 C C . LEU A 1 768 ? -19.002 -20.817 56.387 1.00 87.38 768 LEU A C 1
ATOM 6020 O O . LEU A 1 768 ? -18.144 -19.946 56.547 1.00 87.38 768 LEU A O 1
ATOM 6024 N N . ARG A 1 769 ? -19.474 -21.110 55.169 1.00 82.69 769 ARG A N 1
ATOM 6025 C CA . ARG A 1 769 ? -19.068 -20.369 53.963 1.00 82.69 769 ARG A CA 1
ATOM 6026 C C . ARG A 1 769 ? -19.594 -18.936 53.987 1.00 82.69 769 ARG A C 1
ATOM 6028 O O . ARG A 1 769 ? -18.820 -18.016 53.733 1.00 82.69 769 ARG A O 1
ATOM 6035 N N . THR A 1 770 ? -20.861 -18.740 54.339 1.00 86.88 770 THR A N 1
ATOM 6036 C CA . THR A 1 770 ? -21.488 -17.418 54.463 1.00 86.88 770 THR A CA 1
ATOM 6037 C C . THR A 1 770 ? -20.804 -16.575 55.533 1.00 86.88 770 THR A C 1
ATOM 6039 O O . THR A 1 770 ? -20.452 -15.428 55.277 1.00 86.88 770 THR A O 1
ATOM 6042 N N . GLU A 1 771 ? -20.511 -17.148 56.697 1.00 87.88 771 GLU A N 1
ATOM 6043 C CA . GLU A 1 771 ? -19.784 -16.471 57.767 1.00 87.88 771 GLU A CA 1
ATOM 6044 C C . GLU A 1 771 ? -18.400 -15.996 57.305 1.00 87.88 771 GLU A C 1
ATOM 6046 O O . GLU A 1 771 ? -18.002 -14.868 57.595 1.00 87.88 771 GLU A O 1
ATOM 6051 N N . ARG A 1 772 ? -17.667 -16.823 56.550 1.00 83.25 772 ARG A N 1
ATOM 6052 C CA . ARG A 1 772 ? -16.360 -16.435 55.998 1.00 83.25 772 ARG A CA 1
ATOM 6053 C C . ARG A 1 772 ? -16.472 -15.246 55.040 1.00 83.25 772 ARG A C 1
ATOM 6055 O O . ARG A 1 772 ? -15.621 -14.359 55.103 1.00 83.25 772 ARG A O 1
ATOM 6062 N N . ILE A 1 773 ? -17.515 -15.203 54.205 1.00 82.00 773 ILE A N 1
ATOM 6063 C CA . ILE A 1 773 ? -17.802 -14.065 53.311 1.00 82.00 773 ILE A CA 1
ATOM 6064 C C . ILE A 1 773 ? -18.036 -12.799 54.131 1.00 82.00 773 ILE A C 1
ATOM 6066 O O . ILE A 1 773 ? -17.393 -11.777 53.892 1.00 82.00 773 ILE A O 1
ATOM 6070 N N . LEU A 1 774 ? -18.929 -12.877 55.119 1.00 87.44 774 LEU A N 1
ATOM 6071 C CA . LEU A 1 774 ? -19.293 -11.734 55.951 1.00 87.44 774 LEU A CA 1
ATOM 6072 C C . LEU A 1 774 ? -18.086 -11.226 56.739 1.00 87.44 774 LEU A C 1
ATOM 6074 O O . LEU A 1 774 ? -17.756 -10.048 56.665 1.00 87.44 774 LEU A O 1
ATOM 6078 N N . ARG A 1 775 ? -17.341 -12.115 57.400 1.00 86.81 775 ARG A N 1
ATOM 6079 C CA . ARG A 1 775 ? -16.140 -11.755 58.166 1.00 86.81 775 ARG A CA 1
ATOM 6080 C C . ARG A 1 775 ? -15.103 -11.019 57.318 1.00 86.81 775 ARG A C 1
ATOM 6082 O O . ARG A 1 775 ? -14.462 -10.092 57.812 1.00 86.81 775 ARG A O 1
ATOM 6089 N N . TRP A 1 776 ? -14.925 -11.423 56.061 1.00 83.62 776 TRP A N 1
ATOM 6090 C CA . TRP A 1 776 ? -14.073 -10.689 55.131 1.00 83.62 776 TRP A CA 1
ATOM 6091 C C . TRP A 1 776 ? -14.667 -9.321 54.782 1.00 83.62 776 TRP A C 1
ATOM 6093 O O . TRP A 1 776 ? -13.955 -8.320 54.862 1.00 83.62 776 TRP A O 1
ATOM 6103 N N . ALA A 1 777 ? -15.961 -9.268 54.455 1.00 85.19 777 ALA A N 1
ATOM 6104 C CA . ALA A 1 777 ? -16.652 -8.049 54.047 1.00 85.19 777 ALA A CA 1
ATOM 6105 C C . ALA A 1 777 ? -16.648 -6.964 55.141 1.00 85.19 777 ALA A C 1
ATOM 6107 O O . ALA A 1 777 ? -16.468 -5.795 54.810 1.00 85.19 777 ALA A O 1
ATOM 6108 N N . LEU A 1 778 ? -16.727 -7.314 56.434 1.00 87.62 778 LEU A N 1
ATOM 6109 C CA . LEU A 1 778 ? -16.609 -6.324 57.526 1.00 87.62 778 LEU A CA 1
ATOM 6110 C C . LEU A 1 778 ? -15.281 -5.565 57.522 1.00 87.62 778 LEU A C 1
ATOM 6112 O O . LEU A 1 778 ? -15.210 -4.456 58.044 1.00 87.62 778 LEU A O 1
ATOM 6116 N N . ARG A 1 779 ? -14.222 -6.163 56.971 1.00 84.94 779 ARG A N 1
ATOM 6117 C CA . ARG A 1 779 ? -12.887 -5.555 56.930 1.00 84.94 779 ARG A CA 1
ATOM 6118 C C . ARG A 1 779 ? -12.690 -4.650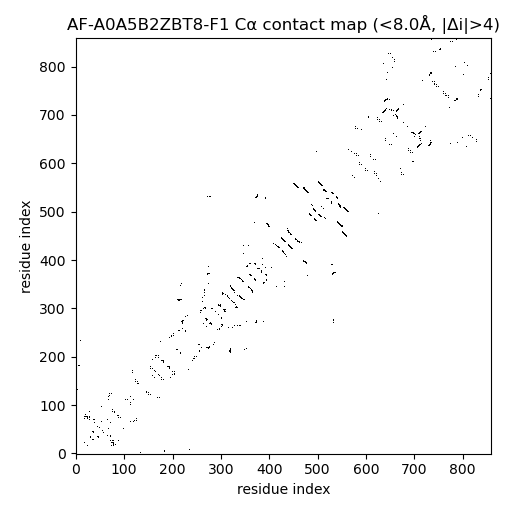 55.712 1.00 84.94 779 ARG A C 1
ATOM 6120 O O . ARG A 1 779 ? -11.639 -4.027 55.604 1.00 84.94 779 ARG A O 1
ATOM 6127 N N . GLN A 1 780 ? -13.666 -4.581 54.803 1.00 84.69 780 GLN A N 1
ATOM 6128 C CA . GLN A 1 780 ? -13.574 -3.821 53.556 1.00 84.69 780 GLN A CA 1
ATOM 6129 C C . GLN A 1 780 ? -14.347 -2.500 53.616 1.00 84.69 780 GLN A C 1
ATOM 6131 O O . GLN A 1 780 ? -15.299 -2.334 54.379 1.00 84.69 780 GLN A O 1
ATOM 6136 N N . ARG A 1 781 ? -13.964 -1.555 52.750 1.00 86.38 781 ARG A N 1
ATOM 6137 C CA . ARG A 1 781 ? -14.690 -0.296 52.534 1.00 86.38 781 ARG A CA 1
ATOM 6138 C C . ARG A 1 781 ? -15.439 -0.346 51.205 1.00 86.38 781 ARG A C 1
ATOM 6140 O O . ARG A 1 781 ? -14.837 -0.201 50.148 1.00 86.38 781 ARG A O 1
ATOM 6147 N N . PHE A 1 782 ? -16.752 -0.543 51.268 1.00 89.19 782 PHE A N 1
ATOM 6148 C CA . PHE A 1 782 ? -17.617 -0.563 50.087 1.00 89.19 782 PHE A CA 1
ATOM 6149 C C . PHE A 1 782 ? -18.072 0.840 49.694 1.00 89.19 782 PHE A C 1
ATOM 6151 O O . PHE A 1 782 ? -18.548 1.590 50.545 1.00 89.19 782 PHE A O 1
ATOM 6158 N N . ALA A 1 783 ? -17.972 1.159 48.404 1.00 90.88 783 ALA A N 1
ATOM 6159 C CA . ALA A 1 783 ? -18.486 2.405 47.841 1.00 90.88 783 ALA A CA 1
ATOM 6160 C C . ALA A 1 783 ? -20.009 2.355 47.643 1.00 90.88 783 ALA A C 1
ATOM 6162 O O . ALA A 1 783 ? -20.678 3.383 47.692 1.00 90.88 783 ALA A O 1
ATOM 6163 N N . LEU A 1 784 ? -20.549 1.152 47.421 1.00 92.75 784 LEU A N 1
ATOM 6164 C CA . LEU A 1 784 ? -21.969 0.903 47.191 1.00 92.75 784 LEU A CA 1
ATOM 6165 C C . LEU A 1 784 ? -22.430 -0.316 47.988 1.00 92.75 784 LEU A C 1
ATOM 6167 O O . LEU A 1 784 ? -21.688 -1.292 48.132 1.00 92.75 784 LEU A O 1
ATOM 6171 N N . ARG A 1 785 ? -23.668 -0.268 48.481 1.00 93.00 785 ARG A N 1
ATOM 6172 C CA . ARG A 1 785 ? -24.331 -1.376 49.172 1.00 93.00 785 ARG A CA 1
ATOM 6173 C C . ARG A 1 785 ? -25.735 -1.532 48.609 1.00 93.00 785 ARG A C 1
ATOM 6175 O O . ARG A 1 785 ? -26.466 -0.552 48.533 1.00 93.00 785 ARG A O 1
ATOM 6182 N N . PHE A 1 786 ? -26.083 -2.753 48.233 1.00 92.31 786 PHE A N 1
ATOM 6183 C CA . PHE A 1 786 ? -27.393 -3.112 47.715 1.00 92.31 786 PHE A CA 1
ATOM 6184 C C . PHE A 1 786 ? -27.874 -4.404 48.372 1.00 92.31 786 PHE A C 1
ATOM 6186 O O . PHE A 1 786 ? -27.086 -5.330 48.592 1.00 92.31 786 PHE A O 1
ATOM 6193 N N . THR A 1 787 ? -29.178 -4.519 48.600 1.00 91.38 787 THR A N 1
ATOM 6194 C CA . THR A 1 787 ? -29.803 -5.828 48.800 1.00 91.38 787 THR A CA 1
ATOM 6195 C C . THR A 1 787 ? -30.111 -6.469 47.441 1.00 91.38 787 THR A C 1
ATOM 6197 O O . THR A 1 787 ? -30.370 -5.762 46.461 1.00 91.38 787 THR A O 1
ATOM 6200 N N . PRO A 1 788 ? -30.134 -7.811 47.339 1.00 90.81 788 PRO A N 1
ATOM 6201 C CA . PRO A 1 788 ? -30.608 -8.501 46.141 1.00 90.81 788 PRO A CA 1
ATOM 6202 C C . PRO A 1 788 ? -31.980 -7.995 45.655 1.00 90.81 788 PRO A C 1
ATOM 6204 O O . PRO A 1 788 ? -32.185 -7.835 44.455 1.00 90.81 788 PRO A O 1
ATOM 6207 N N . ALA A 1 789 ? -32.893 -7.679 46.581 1.00 89.31 789 ALA A N 1
ATOM 6208 C CA . ALA A 1 789 ? -34.220 -7.155 46.267 1.00 89.31 789 ALA A CA 1
ATOM 6209 C C . ALA A 1 789 ? -34.181 -5.736 45.675 1.00 89.31 789 ALA A C 1
ATOM 6211 O O . ALA A 1 789 ? -34.921 -5.454 44.736 1.00 89.31 789 ALA A O 1
ATOM 6212 N N . GLN A 1 790 ? -33.307 -4.853 46.173 1.00 91.38 790 GLN A N 1
ATOM 6213 C CA . GLN A 1 790 ? -33.132 -3.501 45.626 1.00 91.38 790 GLN A CA 1
ATOM 6214 C C . GLN A 1 790 ? -32.637 -3.535 44.176 1.00 91.38 790 GLN A C 1
ATOM 6216 O O . GLN A 1 790 ? -33.197 -2.846 43.326 1.00 91.38 790 GLN A O 1
ATOM 6221 N N . VAL A 1 791 ? -31.648 -4.387 43.874 1.00 92.81 791 VAL A N 1
ATOM 6222 C CA . VAL A 1 791 ? -31.116 -4.538 42.506 1.00 92.81 791 VAL A CA 1
ATOM 6223 C C . VAL A 1 791 ? -32.186 -5.047 41.538 1.00 92.81 791 VAL A C 1
ATOM 6225 O O . VAL A 1 791 ? -32.229 -4.614 40.392 1.00 92.81 791 VAL A O 1
ATOM 6228 N N . LEU A 1 792 ? -33.052 -5.962 41.980 1.00 92.19 792 LEU A N 1
ATOM 6229 C CA . LEU A 1 792 ? -34.132 -6.491 41.141 1.00 92.19 792 LEU A CA 1
ATOM 6230 C C . LEU A 1 792 ? -35.287 -5.499 40.959 1.00 92.19 792 LEU A C 1
ATOM 6232 O O . LEU A 1 792 ? -35.906 -5.488 39.899 1.00 92.19 792 LEU A O 1
ATOM 6236 N N . ARG A 1 793 ? -35.574 -4.676 41.976 1.00 91.88 793 ARG A N 1
ATOM 6237 C CA . ARG A 1 793 ? -36.654 -3.678 41.953 1.00 91.88 793 ARG A CA 1
ATOM 6238 C C . ARG A 1 793 ? -36.331 -2.508 41.026 1.00 91.88 793 ARG A C 1
ATOM 6240 O O . ARG A 1 793 ? -37.194 -2.099 40.258 1.00 91.88 793 ARG A O 1
ATOM 6247 N N . ASP A 1 794 ? -35.102 -1.995 41.094 1.00 92.94 794 ASP A N 1
ATOM 6248 C CA . ASP A 1 794 ? -34.625 -0.907 40.235 1.00 92.94 794 ASP A CA 1
ATOM 6249 C C . ASP A 1 794 ? -33.196 -1.180 39.721 1.00 92.94 794 ASP A C 1
ATOM 6251 O O . ASP A 1 794 ? -32.206 -0.611 40.203 1.00 92.94 794 ASP A O 1
ATOM 6255 N N . PRO A 1 795 ? -33.057 -2.063 38.717 1.00 94.06 795 PRO A N 1
ATOM 6256 C CA . PRO A 1 795 ? -31.754 -2.378 38.139 1.00 94.06 795 PRO A CA 1
ATOM 6257 C C . PRO A 1 795 ? -31.117 -1.176 37.434 1.00 94.06 795 PRO A C 1
ATOM 6259 O O . PRO A 1 795 ? -29.890 -1.098 37.345 1.00 94.06 795 PRO A O 1
ATOM 6262 N N . ALA A 1 796 ? -31.923 -0.230 36.938 1.00 94.19 796 ALA A N 1
ATOM 6263 C CA . ALA A 1 796 ? -31.418 0.955 36.257 1.00 94.19 796 ALA A CA 1
ATOM 6264 C C . ALA A 1 796 ? -30.683 1.881 37.237 1.00 94.19 796 ALA A C 1
ATOM 6266 O O . ALA A 1 796 ? -29.578 2.333 36.927 1.00 94.19 796 ALA A O 1
ATOM 6267 N N . ALA A 1 797 ? -31.234 2.095 38.437 1.00 94.81 797 ALA A N 1
ATOM 6268 C CA . ALA A 1 797 ? -30.567 2.861 39.488 1.00 94.81 797 ALA A CA 1
ATOM 6269 C C . ALA A 1 797 ? -29.257 2.205 39.948 1.00 94.81 797 ALA A C 1
ATOM 6271 O O . ALA A 1 797 ? -28.248 2.899 40.103 1.00 94.81 797 ALA A O 1
ATOM 6272 N N . ALA A 1 798 ? -29.235 0.875 40.105 1.00 94.81 798 ALA A N 1
ATOM 6273 C CA . ALA A 1 798 ? -28.019 0.148 40.474 1.00 94.81 798 ALA A CA 1
ATOM 6274 C C . ALA A 1 798 ? -26.911 0.315 39.416 1.00 94.81 798 ALA A C 1
ATOM 6276 O O . ALA A 1 798 ? -25.774 0.655 39.754 1.00 94.81 798 ALA A O 1
ATOM 6277 N N . VAL A 1 799 ? -27.247 0.148 38.130 1.00 96.38 799 VAL A N 1
ATOM 6278 C CA . VAL A 1 799 ? -26.302 0.359 37.020 1.00 96.38 799 VAL A CA 1
ATOM 6279 C C . VAL A 1 799 ? -25.809 1.808 36.980 1.00 96.38 799 VAL A C 1
ATOM 6281 O O . VAL A 1 799 ? -24.603 2.034 36.874 1.00 96.38 799 VAL A O 1
ATOM 6284 N N . ALA A 1 800 ? -26.706 2.787 37.119 1.00 95.44 800 ALA A N 1
ATOM 6285 C CA . ALA A 1 800 ? -26.352 4.205 37.106 1.00 95.44 800 ALA A CA 1
ATOM 6286 C C . ALA A 1 800 ? -25.414 4.594 38.257 1.00 95.44 800 ALA A C 1
ATOM 6288 O O . ALA A 1 800 ? -24.426 5.298 38.034 1.00 95.44 800 ALA A O 1
ATOM 6289 N N . ALA A 1 801 ? -25.670 4.098 39.470 1.00 95.56 801 ALA A N 1
ATOM 6290 C CA . ALA A 1 801 ? -24.823 4.347 40.634 1.00 95.56 801 ALA A CA 1
ATOM 6291 C C . ALA A 1 801 ? -23.408 3.775 40.452 1.00 95.56 801 ALA A C 1
ATOM 6293 O O . ALA A 1 801 ? -22.422 4.466 40.723 1.00 95.56 801 ALA A O 1
ATOM 6294 N N . ILE A 1 802 ? -23.304 2.543 39.938 1.00 95.81 802 ILE A N 1
ATOM 6295 C CA . ILE A 1 802 ? -22.015 1.905 39.641 1.00 95.81 802 ILE A CA 1
ATOM 6296 C C . ILE A 1 802 ? -21.261 2.696 38.571 1.00 95.81 802 ILE A C 1
ATOM 6298 O O . ILE A 1 802 ? -20.095 3.026 38.779 1.00 95.81 802 ILE A O 1
ATOM 6302 N N . CYS A 1 803 ? -21.917 3.053 37.462 1.00 94.56 803 CYS A N 1
ATOM 6303 C CA . CYS A 1 803 ? -21.280 3.808 36.380 1.00 94.56 803 CYS A CA 1
ATOM 6304 C C . CYS A 1 803 ? -20.770 5.169 36.861 1.00 94.56 803 CYS A C 1
ATOM 6306 O O . CYS A 1 803 ? -19.635 5.536 36.564 1.00 94.56 803 CYS A O 1
ATOM 6308 N N . LYS A 1 804 ? -21.566 5.877 37.673 1.00 94.62 804 LYS A N 1
ATOM 6309 C CA . LYS A 1 804 ? -21.197 7.179 38.240 1.00 94.62 804 LYS A CA 1
ATOM 6310 C C . LYS A 1 804 ? -19.910 7.107 39.063 1.00 94.62 804 LYS A C 1
ATOM 6312 O O . LYS A 1 804 ? -19.020 7.926 38.858 1.00 94.62 804 LYS A O 1
ATOM 6317 N N . ILE A 1 805 ? -19.798 6.141 39.977 1.00 93.88 805 ILE A N 1
ATOM 6318 C CA . ILE A 1 805 ? -18.611 6.002 40.841 1.00 93.88 805 ILE A CA 1
ATOM 6319 C C . ILE A 1 805 ? -17.413 5.447 40.065 1.00 93.88 805 ILE A C 1
ATOM 6321 O O . ILE A 1 805 ? -16.284 5.871 40.290 1.00 93.88 805 ILE A O 1
ATOM 6325 N N . ALA A 1 806 ? -17.648 4.531 39.126 1.00 91.81 806 ALA A N 1
ATOM 6326 C CA . ALA A 1 806 ? -16.600 3.938 38.300 1.00 91.81 806 ALA A CA 1
ATOM 6327 C C . ALA A 1 806 ? -16.113 4.863 37.164 1.00 91.81 806 ALA A C 1
ATOM 6329 O O . ALA A 1 806 ? -15.205 4.487 36.416 1.00 91.81 806 ALA A O 1
ATOM 6330 N N . GLY A 1 807 ? -16.721 6.048 37.012 1.00 89.12 807 GLY A N 1
ATOM 6331 C CA . GLY A 1 807 ? -16.425 7.000 35.941 1.00 89.12 807 GLY A CA 1
ATOM 6332 C C . GLY A 1 807 ? -16.771 6.476 34.544 1.00 89.12 807 GLY A C 1
ATOM 6333 O O . GLY A 1 807 ? -16.163 6.906 33.565 1.00 89.12 807 GLY A O 1
ATOM 6334 N N . ALA A 1 808 ? -17.698 5.522 34.443 1.00 88.81 808 ALA A N 1
ATOM 6335 C CA . ALA A 1 808 ? -18.107 4.910 33.185 1.00 88.81 808 ALA A CA 1
ATOM 6336 C C . ALA A 1 808 ? -19.231 5.728 32.518 1.00 88.81 808 ALA A C 1
ATOM 6338 O O . ALA A 1 808 ? -20.201 6.079 33.195 1.00 88.81 808 ALA A O 1
ATOM 6339 N N . PRO A 1 809 ? -19.141 6.031 31.207 1.00 85.19 809 PRO A N 1
ATOM 6340 C CA . PRO A 1 809 ? -20.218 6.678 30.477 1.00 85.19 809 PRO A CA 1
ATOM 6341 C C . PRO A 1 809 ? -21.422 5.740 30.414 1.00 85.19 809 PRO A C 1
ATOM 6343 O O . PRO A 1 809 ? -21.277 4.524 30.282 1.00 85.19 809 PRO A O 1
ATOM 6346 N N . LEU A 1 810 ? -22.613 6.321 30.504 1.00 88.75 810 LEU A N 1
ATOM 6347 C CA . LEU A 1 810 ? -23.861 5.578 30.503 1.00 88.75 810 LEU A CA 1
ATOM 6348 C C . LEU A 1 810 ? -24.859 6.250 29.566 1.00 88.75 810 LEU A C 1
ATOM 6350 O O . LEU A 1 810 ? -25.316 7.358 29.833 1.00 88.75 810 LEU A O 1
ATOM 6354 N N . ASP A 1 811 ? -25.219 5.544 28.498 1.00 86.06 811 ASP A N 1
ATOM 6355 C CA . ASP A 1 811 ? -26.364 5.887 27.659 1.00 86.06 811 ASP A CA 1
ATOM 6356 C C . ASP A 1 811 ? -27.640 5.403 28.362 1.00 86.06 811 ASP A C 1
ATOM 6358 O O . ASP A 1 811 ? -27.897 4.199 28.499 1.00 86.06 811 ASP A O 1
ATOM 6362 N N . THR A 1 812 ? -28.439 6.357 28.835 1.00 88.81 812 THR A N 1
ATOM 6363 C CA . THR A 1 812 ? -29.673 6.094 29.577 1.00 88.81 812 THR A CA 1
ATOM 6364 C C . THR A 1 812 ? -30.754 5.430 28.728 1.00 88.81 812 THR A C 1
ATOM 6366 O O . THR A 1 812 ? -31.529 4.630 29.256 1.00 88.81 812 THR A O 1
ATOM 6369 N N . ASP A 1 813 ? -30.807 5.697 27.423 1.00 85.38 813 ASP A N 1
ATOM 6370 C CA . ASP A 1 813 ? -31.801 5.089 26.536 1.00 85.38 813 ASP A CA 1
ATOM 6371 C C . ASP A 1 813 ? -31.415 3.659 26.180 1.00 85.38 813 ASP A C 1
ATOM 6373 O O . ASP A 1 813 ? -32.253 2.748 26.201 1.00 85.38 813 ASP A O 1
ATOM 6377 N N . ARG A 1 814 ? -30.124 3.410 25.948 1.00 88.19 814 ARG A N 1
ATOM 6378 C CA . ARG A 1 814 ? -29.614 2.043 25.849 1.00 88.19 814 ARG A CA 1
ATOM 6379 C C . ARG A 1 814 ? -29.854 1.260 27.133 1.00 88.19 814 ARG A C 1
ATOM 6381 O O . ARG A 1 814 ? -30.301 0.117 27.042 1.00 88.19 814 ARG A O 1
ATOM 6388 N N . LEU A 1 815 ? -29.612 1.854 28.302 1.00 92.06 815 LEU A N 1
ATOM 6389 C CA . LEU A 1 815 ? -29.888 1.209 29.585 1.00 92.06 815 LEU A CA 1
ATOM 6390 C C . LEU A 1 815 ? -31.356 0.779 29.688 1.00 92.06 815 LEU A C 1
ATOM 6392 O O . LEU A 1 815 ? -31.618 -0.389 29.974 1.00 92.06 815 LEU A O 1
ATOM 6396 N N . ARG A 1 816 ? -32.305 1.679 29.391 1.00 91.38 816 ARG A N 1
ATOM 6397 C CA . ARG A 1 816 ? -33.747 1.364 29.397 1.00 91.38 816 ARG A CA 1
ATOM 6398 C C . ARG A 1 816 ? -34.073 0.173 28.495 1.00 91.38 816 ARG A C 1
ATOM 6400 O O . ARG A 1 816 ? -34.745 -0.758 28.937 1.00 91.38 816 ARG A O 1
ATOM 6407 N N . ARG A 1 817 ? -33.551 0.160 27.261 1.00 91.81 817 ARG A N 1
ATOM 6408 C CA . ARG A 1 817 ? -33.751 -0.950 26.309 1.00 91.81 817 ARG A CA 1
ATOM 6409 C C . ARG A 1 817 ? -33.190 -2.273 26.834 1.00 91.81 817 ARG A C 1
ATOM 6411 O O . ARG A 1 817 ? -33.882 -3.288 26.799 1.00 91.81 817 ARG A O 1
ATOM 6418 N N . VAL A 1 818 ? -31.956 -2.267 27.343 1.00 91.94 818 VAL A N 1
ATOM 6419 C CA . VAL A 1 818 ? -31.284 -3.475 27.853 1.00 91.94 818 VAL A CA 1
ATOM 6420 C C . VAL A 1 818 ? -31.994 -4.028 29.089 1.00 91.94 818 VAL A C 1
ATOM 6422 O O . VAL A 1 818 ? -32.178 -5.243 29.187 1.00 91.94 818 VAL A O 1
ATOM 6425 N N . VAL A 1 819 ? -32.423 -3.161 30.013 1.00 91.88 819 VAL A N 1
ATOM 6426 C CA . VAL A 1 819 ? -33.192 -3.556 31.204 1.00 91.88 819 VAL A CA 1
ATOM 6427 C C . VAL A 1 819 ? -34.515 -4.201 30.796 1.00 91.88 819 VAL A C 1
ATOM 6429 O O . VAL A 1 819 ? -34.802 -5.309 31.247 1.00 91.88 819 VAL A O 1
ATOM 6432 N N . ALA A 1 820 ? -35.274 -3.575 29.889 1.00 90.25 820 ALA A N 1
ATOM 6433 C CA . ALA A 1 820 ? -36.544 -4.120 29.405 1.00 90.25 820 ALA A CA 1
ATOM 6434 C C . ALA A 1 820 ? -36.376 -5.517 28.779 1.00 90.25 820 ALA A C 1
ATOM 6436 O O . ALA A 1 820 ? -37.126 -6.437 29.097 1.00 90.25 820 ALA A O 1
ATOM 6437 N N . GLN A 1 821 ? -35.342 -5.712 27.955 1.00 91.25 821 GLN A N 1
ATOM 6438 C CA . GLN A 1 821 ? -35.047 -7.008 27.329 1.00 91.25 821 GLN A CA 1
ATOM 6439 C C . GLN A 1 821 ? -34.627 -8.093 28.334 1.00 91.25 821 GLN A C 1
ATOM 6441 O O . GLN A 1 821 ? -34.856 -9.283 28.112 1.00 91.25 821 GLN A O 1
ATOM 6446 N N . ARG A 1 822 ? -33.971 -7.710 29.434 1.00 88.31 822 ARG A N 1
ATOM 6447 C CA . ARG A 1 822 ? -33.403 -8.651 30.412 1.00 88.31 822 ARG A CA 1
ATOM 6448 C C . ARG A 1 822 ? -34.298 -8.908 31.616 1.00 88.31 822 ARG A C 1
ATOM 6450 O O . ARG A 1 822 ? -34.013 -9.863 32.338 1.00 88.31 822 ARG A O 1
ATOM 6457 N N . ALA A 1 823 ? -35.371 -8.139 31.796 1.00 85.88 823 ALA A N 1
ATOM 6458 C CA . ALA A 1 823 ? -36.322 -8.301 32.893 1.00 85.88 823 ALA A CA 1
ATOM 6459 C C . ALA A 1 823 ? -36.878 -9.736 32.982 1.00 85.88 823 ALA A C 1
ATOM 6461 O O . ALA A 1 823 ? -36.903 -10.314 34.062 1.00 85.88 823 ALA A O 1
ATOM 6462 N N . ALA A 1 824 ? -37.206 -10.360 31.844 1.00 82.75 824 ALA A N 1
ATOM 6463 C CA . ALA A 1 824 ? -37.709 -11.740 31.792 1.00 82.75 824 ALA A CA 1
ATOM 6464 C C . ALA A 1 824 ? -36.691 -12.810 32.245 1.00 82.75 824 ALA A C 1
ATOM 6466 O O . ALA A 1 824 ? -37.071 -13.928 32.571 1.00 82.75 824 ALA A O 1
ATOM 6467 N N . HIS A 1 825 ? -35.399 -12.469 32.266 1.00 85.12 825 HIS A N 1
ATOM 6468 C CA . HIS A 1 825 ? -34.302 -13.352 32.671 1.00 85.12 825 HIS A CA 1
ATOM 6469 C C . HIS A 1 825 ? -33.709 -12.946 34.028 1.00 85.12 825 HIS A C 1
ATOM 6471 O O . HIS A 1 825 ? -32.624 -13.410 34.389 1.00 85.12 825 HIS A O 1
ATOM 6477 N N . ALA A 1 826 ? -34.362 -12.028 34.748 1.00 86.19 826 ALA A N 1
ATOM 6478 C CA . ALA A 1 826 ? -33.938 -11.643 36.081 1.00 86.19 826 ALA A CA 1
ATOM 6479 C C . ALA A 1 826 ? -34.037 -12.854 37.023 1.00 86.19 826 ALA A C 1
ATOM 6481 O O . ALA A 1 826 ? -35.032 -13.584 36.983 1.00 86.19 826 ALA A O 1
ATOM 6482 N N . PRO A 1 827 ? -33.023 -13.103 37.869 1.00 86.75 827 PRO A N 1
ATOM 6483 C CA . PRO A 1 827 ? -33.109 -14.176 38.842 1.00 86.75 827 PRO A CA 1
ATOM 6484 C C . PRO A 1 827 ? -34.246 -13.869 39.820 1.00 86.75 827 PRO A C 1
ATOM 6486 O O . PRO A 1 827 ? -34.263 -12.818 40.457 1.00 86.75 827 PRO A O 1
ATOM 6489 N N . GLY A 1 828 ? -35.200 -14.791 39.944 1.00 80.50 828 GLY A N 1
ATOM 6490 C CA . GLY A 1 828 ? -36.251 -14.681 40.949 1.00 80.50 828 GLY A CA 1
ATOM 6491 C C . GLY A 1 828 ? -35.679 -14.829 42.360 1.00 80.50 828 GLY A C 1
ATOM 6492 O O . GLY A 1 828 ? -34.823 -15.680 42.605 1.00 80.50 828 GLY A O 1
ATOM 6493 N N . LEU A 1 829 ? -36.191 -14.037 43.303 1.00 77.44 829 LEU A N 1
ATOM 6494 C CA . LEU A 1 829 ? -36.004 -14.249 44.739 1.00 77.44 829 LEU A CA 1
ATOM 6495 C C . LEU A 1 829 ? -37.320 -14.766 45.320 1.00 77.44 829 LEU A C 1
ATOM 6497 O O . LEU A 1 829 ? -38.149 -13.972 45.761 1.00 77.44 829 LEU A O 1
ATOM 6501 N N . PRO A 1 830 ? -37.565 -16.082 45.279 1.00 69.50 830 PRO A N 1
ATOM 6502 C CA . PRO A 1 830 ? -38.763 -16.628 45.886 1.00 69.50 830 PRO A CA 1
ATOM 6503 C C . PRO A 1 830 ? -38.748 -16.389 47.406 1.00 69.50 830 PRO A C 1
ATOM 6505 O O . PRO A 1 830 ? -37.664 -16.402 48.009 1.00 69.50 830 PRO A O 1
ATOM 6508 N N . PRO A 1 831 ? -39.927 -16.208 48.028 1.00 67.94 831 PRO A N 1
ATOM 6509 C CA . PRO A 1 831 ? -40.026 -16.117 49.477 1.00 67.94 831 PRO A CA 1
ATOM 6510 C C . PRO A 1 831 ? -39.473 -17.395 50.116 1.00 67.94 831 PRO A C 1
ATOM 6512 O O . PRO A 1 831 ? -39.688 -18.505 49.618 1.00 67.94 831 PRO A O 1
ATOM 6515 N N . VAL A 1 832 ? -38.717 -17.223 51.198 1.00 73.00 832 VAL A N 1
ATOM 6516 C CA . VAL A 1 832 ? -38.215 -18.322 52.024 1.00 73.00 832 VAL A CA 1
ATOM 6517 C C . VAL A 1 832 ? -39.235 -18.516 53.139 1.00 73.00 832 VAL A C 1
ATOM 6519 O O . VAL A 1 832 ? -39.364 -17.643 53.988 1.00 73.00 832 VAL A O 1
ATOM 6522 N N . SER A 1 833 ? -39.992 -19.617 53.122 1.00 70.06 833 SER A N 1
ATOM 6523 C CA . SER A 1 833 ? -40.863 -19.947 54.257 1.00 70.06 833 SER A CA 1
ATOM 6524 C C . SER A 1 833 ? -40.004 -20.499 55.388 1.00 70.06 833 SER A C 1
ATOM 6526 O O . SER A 1 833 ? -39.237 -21.443 55.194 1.00 70.06 833 SER A O 1
ATOM 6528 N N . THR A 1 834 ? -40.122 -19.882 56.558 1.00 72.06 834 THR A N 1
ATOM 6529 C CA . THR A 1 834 ? -39.467 -20.312 57.797 1.00 72.06 834 THR A CA 1
ATOM 6530 C C . THR A 1 834 ? -40.410 -21.087 58.716 1.00 72.06 834 THR A C 1
ATOM 6532 O O . THR A 1 834 ? -39.958 -21.626 59.718 1.00 72.06 834 THR A O 1
ATOM 6535 N N . ASP A 1 835 ? -41.698 -21.169 58.370 1.00 69.31 835 ASP A N 1
ATOM 6536 C CA . ASP A 1 835 ? -42.782 -21.634 59.250 1.00 69.31 835 ASP A CA 1
ATOM 6537 C C . ASP A 1 835 ? -42.689 -23.129 59.606 1.00 69.31 835 ASP A C 1
ATOM 6539 O O . ASP A 1 835 ? -43.265 -23.575 60.593 1.00 69.31 835 ASP A O 1
ATOM 6543 N N . ALA A 1 836 ? -41.957 -23.904 58.802 1.00 66.12 836 ALA A N 1
ATOM 6544 C CA . ALA A 1 836 ? -41.736 -25.338 58.988 1.00 66.12 836 ALA A CA 1
ATOM 6545 C C . ALA A 1 836 ? -40.379 -25.688 59.639 1.00 66.12 836 ALA A C 1
ATOM 6547 O O . ALA A 1 836 ? -40.072 -26.869 59.797 1.00 66.12 836 ALA A O 1
ATOM 6548 N N . LEU A 1 837 ? -39.550 -24.696 59.999 1.00 73.50 837 LEU A N 1
ATOM 6549 C CA . LEU A 1 837 ? -38.211 -24.921 60.562 1.00 73.50 837 LEU A CA 1
ATOM 6550 C C . LEU A 1 837 ? -38.201 -24.772 62.095 1.00 73.50 837 LEU A C 1
ATOM 6552 O O . LEU A 1 837 ? -38.863 -23.877 62.617 1.00 73.50 837 LEU A O 1
ATOM 6556 N N . PRO A 1 838 ? -37.406 -25.577 62.832 1.00 78.50 838 PRO A N 1
ATOM 6557 C CA . PRO A 1 838 ? -37.273 -25.430 64.279 1.00 78.50 838 PRO A CA 1
ATOM 6558 C C . PRO A 1 838 ? -36.761 -24.039 64.674 1.00 78.50 838 PRO A C 1
ATOM 6560 O O . PRO A 1 838 ? -35.735 -23.577 64.172 1.00 78.50 838 PRO A O 1
ATOM 6563 N N . GLU A 1 839 ? -37.422 -23.396 65.635 1.00 80.19 839 GLU A N 1
ATOM 6564 C CA . GLU A 1 839 ? -37.083 -22.036 66.077 1.00 80.19 839 GLU A CA 1
ATOM 6565 C C . GLU A 1 839 ? -35.652 -21.945 66.641 1.00 80.19 839 GLU A C 1
ATOM 6567 O O . GLU A 1 839 ? -34.905 -21.030 66.300 1.00 80.19 839 GLU A O 1
ATOM 6572 N N . ALA A 1 840 ? -35.201 -22.982 67.357 1.00 79.81 840 ALA A N 1
ATOM 6573 C CA . ALA A 1 840 ? -33.828 -23.094 67.858 1.00 79.81 840 ALA A CA 1
ATOM 6574 C C . ALA A 1 840 ? -32.755 -23.073 66.746 1.00 79.81 840 ALA A C 1
ATOM 6576 O O . ALA A 1 840 ? -31.651 -22.567 66.958 1.00 79.81 840 ALA A O 1
ATOM 6577 N N . LEU A 1 841 ? -33.063 -23.597 65.552 1.00 80.69 841 LEU A N 1
ATOM 6578 C CA . LEU A 1 841 ? -32.155 -23.565 64.400 1.00 80.69 841 LEU A CA 1
ATOM 6579 C C . LEU A 1 841 ? -32.051 -22.146 63.825 1.00 80.69 841 LEU A C 1
ATOM 6581 O O . LEU A 1 841 ? -30.952 -21.669 63.531 1.00 80.69 841 LEU A O 1
ATOM 6585 N N . LEU A 1 842 ? -33.195 -21.474 63.671 1.00 84.44 842 LEU A N 1
ATOM 6586 C CA . LEU A 1 842 ? -33.263 -20.099 63.178 1.00 84.44 842 LEU A CA 1
ATOM 6587 C C . LEU A 1 842 ? -32.555 -19.141 64.139 1.00 84.44 842 LEU A C 1
ATOM 6589 O O . LEU A 1 842 ? -31.758 -18.315 63.693 1.00 84.44 842 LEU A O 1
ATOM 6593 N N . ASP A 1 843 ? -32.769 -19.296 65.443 1.00 86.56 843 ASP A N 1
ATOM 6594 C CA . ASP A 1 843 ? -32.095 -18.503 66.469 1.00 86.56 843 ASP A CA 1
ATOM 6595 C C . ASP A 1 843 ? -30.590 -18.774 66.509 1.00 86.56 843 ASP A C 1
ATOM 6597 O O . ASP A 1 843 ? -29.806 -17.832 66.634 1.00 86.56 843 ASP A O 1
ATOM 6601 N N . GLY A 1 844 ? -30.164 -20.022 66.287 1.00 88.88 844 GLY A N 1
ATOM 6602 C CA . GLY A 1 844 ? -28.753 -20.368 66.114 1.00 88.88 844 GLY A CA 1
ATOM 6603 C C . GLY A 1 844 ? -28.100 -19.634 64.936 1.00 88.88 844 GLY A C 1
ATOM 6604 O O . GLY A 1 844 ? -27.024 -19.050 65.088 1.00 88.88 844 GLY A O 1
ATOM 6605 N N . LEU A 1 845 ? -28.758 -19.593 63.770 1.00 89.06 845 LEU A N 1
ATOM 6606 C CA . LEU A 1 845 ? -28.268 -18.850 62.600 1.00 89.06 845 LEU A CA 1
ATOM 6607 C C . LEU A 1 845 ? -28.286 -17.330 62.824 1.00 89.06 845 LEU A C 1
ATOM 6609 O O . LEU A 1 845 ? -27.321 -16.648 62.472 1.00 89.06 845 LEU A O 1
ATOM 6613 N N . ARG A 1 846 ? -29.348 -16.791 63.435 1.00 90.62 846 ARG A N 1
ATOM 6614 C CA . ARG A 1 846 ? -29.452 -15.363 63.779 1.00 90.62 846 ARG A CA 1
ATOM 6615 C C . ARG A 1 846 ? -28.337 -14.949 64.734 1.00 90.62 846 ARG A C 1
ATOM 6617 O O . ARG A 1 846 ? -27.639 -13.978 64.456 1.00 90.62 846 ARG A O 1
ATOM 6624 N N . ALA A 1 847 ? -28.117 -15.711 65.806 1.00 91.19 847 ALA A N 1
ATOM 6625 C CA . ALA A 1 847 ? -27.039 -15.468 66.761 1.00 91.19 847 ALA A CA 1
ATOM 6626 C C . ALA A 1 847 ? -25.660 -15.549 66.090 1.00 91.19 847 ALA A C 1
ATOM 6628 O O . ALA A 1 847 ? -24.805 -14.694 66.325 1.00 91.19 847 ALA A O 1
ATOM 6629 N N . ARG A 1 848 ? -25.461 -16.526 65.194 1.00 93.75 848 ARG A N 1
ATOM 6630 C CA . ARG A 1 848 ? -24.217 -16.686 64.431 1.00 93.75 848 ARG A CA 1
ATOM 6631 C C . ARG A 1 848 ? -23.908 -15.486 63.539 1.00 93.75 848 ARG A C 1
ATOM 6633 O O . ARG A 1 848 ? -22.746 -15.094 63.431 1.00 93.75 848 ARG A O 1
ATOM 6640 N N . PHE A 1 849 ? -24.917 -14.916 62.881 1.00 93.56 849 PHE A N 1
ATOM 6641 C CA . PHE A 1 849 ? -24.717 -13.797 61.961 1.00 93.56 849 PHE A CA 1
ATOM 6642 C C . PHE A 1 849 ? -24.872 -12.416 62.606 1.00 93.56 849 PHE A C 1
ATOM 6644 O O . PHE A 1 849 ? -24.430 -11.440 62.005 1.00 93.56 849 PHE A O 1
ATOM 6651 N N . ALA A 1 850 ? -25.401 -12.312 63.829 1.00 90.94 850 ALA A N 1
ATOM 6652 C CA . ALA A 1 850 ? -25.578 -11.051 64.556 1.00 90.94 850 ALA A CA 1
ATOM 6653 C C . ALA A 1 850 ? -24.344 -10.117 64.562 1.00 90.94 850 ALA A C 1
ATOM 6655 O O . ALA A 1 850 ? -24.529 -8.916 64.349 1.00 90.94 850 ALA A O 1
ATOM 6656 N N . PRO A 1 851 ? -23.086 -10.605 64.693 1.00 93.69 851 PRO A N 1
ATOM 6657 C CA . PRO A 1 851 ? -21.896 -9.747 64.620 1.00 93.69 851 PRO A CA 1
ATOM 6658 C C . PRO A 1 851 ? -21.720 -8.997 63.290 1.00 93.69 851 PRO A C 1
ATOM 6660 O O . PRO A 1 851 ? -20.896 -8.089 63.193 1.00 93.69 851 PRO A O 1
ATOM 6663 N N . TYR A 1 852 ? -22.456 -9.389 62.251 1.00 90.50 852 TYR A N 1
ATOM 6664 C CA . TYR A 1 852 ? -22.302 -8.906 60.886 1.00 90.50 852 TYR A CA 1
ATOM 6665 C C . TYR A 1 852 ? -23.461 -8.011 60.419 1.00 90.50 852 TYR A C 1
ATOM 6667 O O . TYR A 1 852 ? -23.448 -7.573 59.270 1.00 90.50 852 TYR A O 1
ATOM 6675 N N . ALA A 1 853 ? -24.426 -7.703 61.298 1.00 86.19 853 ALA A N 1
ATOM 6676 C CA . ALA A 1 853 ? -25.683 -7.014 60.974 1.00 86.19 853 ALA A CA 1
ATOM 6677 C C . ALA A 1 853 ? -25.532 -5.678 60.229 1.00 86.19 853 ALA A C 1
ATOM 6679 O O . ALA A 1 853 ? -26.414 -5.291 59.476 1.00 86.19 853 ALA A O 1
ATOM 6680 N N . SER A 1 854 ? -24.398 -4.988 60.370 1.00 86.25 854 SER A N 1
ATOM 6681 C CA . SER A 1 854 ? -24.122 -3.725 59.671 1.00 86.25 854 SER A CA 1
ATOM 6682 C C . SER A 1 854 ? -23.860 -3.865 58.162 1.00 86.25 854 SER A C 1
ATOM 6684 O O . SER A 1 854 ? -23.747 -2.848 57.464 1.00 86.25 854 SER A O 1
ATOM 6686 N N . LEU A 1 855 ? -23.714 -5.094 57.651 1.00 85.56 855 LEU A N 1
ATOM 6687 C CA . LEU A 1 855 ? -23.424 -5.372 56.241 1.00 85.56 855 LEU A CA 1
ATOM 6688 C C . LEU A 1 855 ? -24.660 -5.464 55.347 1.00 85.56 855 LEU A C 1
ATOM 6690 O O . LEU A 1 855 ? -24.534 -5.245 54.142 1.00 85.56 855 LEU A O 1
ATOM 6694 N N . TRP A 1 856 ? -25.825 -5.786 55.900 1.00 81.62 856 TRP A N 1
ATOM 6695 C CA . TRP A 1 856 ? -27.081 -5.795 55.160 1.00 81.62 856 TRP A CA 1
ATOM 6696 C C . TRP A 1 856 ? -28.021 -4.772 55.782 1.00 81.62 856 TRP A C 1
ATOM 6698 O O . TRP A 1 856 ? -28.152 -4.669 56.997 1.00 81.62 856 TRP A O 1
ATOM 6708 N N . THR A 1 857 ? -28.660 -3.974 54.941 1.00 62.28 857 THR A N 1
ATOM 6709 C CA . THR A 1 857 ? -29.747 -3.108 55.385 1.00 62.28 857 THR A CA 1
ATOM 6710 C C . THR A 1 857 ? -30.970 -3.985 55.621 1.00 62.28 857 THR A C 1
ATOM 6712 O O . THR A 1 857 ? -31.367 -4.724 54.718 1.00 62.28 857 THR A O 1
ATOM 6715 N N . GLN A 1 858 ? -31.545 -3.934 56.824 1.00 58.09 858 GLN A N 1
ATOM 6716 C CA . GLN A 1 858 ? -32.942 -4.328 56.998 1.00 58.09 858 GLN A CA 1
ATOM 6717 C C . GLN A 1 858 ? -33.765 -3.306 56.205 1.00 58.09 858 GLN A C 1
ATOM 6719 O O . GLN A 1 858 ? -33.558 -2.106 56.392 1.00 58.09 858 GLN A O 1
ATOM 6724 N N . ASP A 1 859 ? -34.536 -3.784 55.226 1.00 44.75 859 ASP A N 1
ATOM 6725 C CA . ASP A 1 859 ? -35.408 -2.935 54.396 1.00 44.75 859 ASP A CA 1
ATOM 6726 C C . ASP A 1 859 ? -36.515 -2.319 55.264 1.00 44.75 859 ASP A C 1
ATOM 6728 O O . ASP A 1 859 ? -37.026 -3.044 56.154 1.00 44.75 859 ASP A O 1
#